Protein AF-D3BAS7-F1 (afdb_monomer_lite)

Organism: Heterostelium pallidum (strain ATCC 26659 / Pp 5 / PN500) (NCBI:txid670386)

Radius of gyration: 35.33 Å; chains: 1; bounding box: 85×78×98 Å

Structure (mmCIF, N/CA/C/O backbone):
data_AF-D3BAS7-F1
#
_entry.id   AF-D3BAS7-F1
#
loop_
_atom_site.group_PDB
_atom_site.id
_atom_site.type_symbol
_atom_site.label_atom_id
_atom_site.label_alt_id
_atom_site.label_comp_id
_atom_site.label_asym_id
_atom_site.label_entity_id
_atom_site.label_seq_id
_atom_site.pdbx_PDB_ins_code
_atom_site.Cartn_x
_atom_site.Cartn_y
_atom_site.Cartn_z
_atom_site.occupancy
_atom_site.B_iso_or_equiv
_atom_site.auth_seq_id
_atom_site.auth_comp_id
_atom_site.auth_asym_id
_atom_site.auth_atom_id
_atom_site.pdbx_PDB_model_num
ATOM 1 N N . MET A 1 1 ? -33.762 13.510 -22.898 1.00 38.00 1 MET A N 1
ATOM 2 C CA . MET A 1 1 ? -32.540 14.344 -22.938 1.00 38.00 1 MET A CA 1
ATOM 3 C C . MET A 1 1 ? -31.720 14.095 -24.199 1.00 38.00 1 MET A C 1
ATOM 5 O O . MET A 1 1 ? -31.190 15.064 -24.722 1.00 38.00 1 MET A O 1
ATOM 9 N N . ASP A 1 2 ? -31.687 12.874 -24.743 1.00 40.72 2 ASP A N 1
ATOM 10 C CA . ASP A 1 2 ? -30.892 12.540 -25.941 1.00 40.72 2 ASP A CA 1
ATOM 11 C C . ASP A 1 2 ? -31.243 13.316 -27.212 1.00 40.72 2 ASP A C 1
ATOM 13 O O . ASP A 1 2 ? -30.345 13.630 -27.993 1.00 40.72 2 ASP A O 1
ATOM 17 N N . SER A 1 3 ? -32.513 13.697 -27.410 1.00 49.91 3 SER A N 1
ATOM 18 C CA . SER A 1 3 ? -32.896 14.549 -28.546 1.00 49.91 3 SER A CA 1
ATOM 19 C C . SER A 1 3 ? -32.362 15.974 -28.398 1.00 49.91 3 SER A C 1
ATOM 21 O O . SER A 1 3 ? -31.915 16.563 -29.376 1.00 49.91 3 SER A O 1
ATOM 23 N N . LEU A 1 4 ? -32.327 16.501 -27.169 1.00 52.38 4 LEU A N 1
ATOM 24 C CA . LEU A 1 4 ? -31.785 17.824 -26.877 1.00 52.38 4 LEU A CA 1
ATOM 25 C C . LEU A 1 4 ? -30.256 17.806 -27.000 1.00 52.38 4 LEU A C 1
ATOM 27 O O . LEU A 1 4 ? -29.697 18.628 -27.714 1.00 52.38 4 LEU A O 1
ATOM 31 N N . PHE A 1 5 ? -29.585 16.819 -26.401 1.00 56.97 5 PHE A N 1
ATOM 32 C CA . PHE A 1 5 ? -28.130 16.663 -26.481 1.00 56.97 5 PHE A CA 1
ATOM 33 C C . PHE A 1 5 ? -27.656 16.461 -27.927 1.00 56.97 5 PHE A C 1
ATOM 35 O O . PHE A 1 5 ? -26.742 17.149 -28.378 1.00 56.97 5 PHE A O 1
ATOM 42 N N . SER A 1 6 ? -28.329 15.598 -28.693 1.00 57.97 6 SER A N 1
ATOM 43 C CA . SER A 1 6 ? -28.013 15.389 -30.112 1.00 57.97 6 SER A CA 1
ATOM 44 C C . SER A 1 6 ? -28.333 16.617 -30.965 1.00 57.97 6 SER A C 1
ATOM 46 O O . SER A 1 6 ? -27.580 16.922 -31.882 1.00 57.97 6 SER A O 1
ATOM 48 N N . SER A 1 7 ? -29.394 17.373 -30.651 1.00 61.53 7 SER A N 1
ATOM 49 C CA . SER A 1 7 ? -29.701 18.629 -31.353 1.00 61.53 7 SER A CA 1
ATOM 50 C C . SER A 1 7 ? -28.692 19.744 -31.061 1.00 61.53 7 SER A C 1
ATOM 52 O O . SER A 1 7 ? -28.368 20.522 -31.953 1.00 61.53 7 SER A O 1
ATOM 54 N N . VAL A 1 8 ? -28.154 19.799 -29.838 1.00 65.31 8 VAL A N 1
ATOM 55 C CA . VAL A 1 8 ? -27.215 20.839 -29.399 1.00 65.31 8 VAL A CA 1
ATOM 56 C C . VAL A 1 8 ? -25.798 20.537 -29.883 1.00 65.31 8 VAL A C 1
ATOM 58 O O . VAL A 1 8 ? -25.152 21.420 -30.437 1.00 65.31 8 VAL A O 1
ATOM 61 N N . PHE A 1 9 ? -25.322 19.296 -29.747 1.00 60.72 9 PHE A N 1
ATOM 62 C CA . PHE A 1 9 ? -23.970 18.907 -30.174 1.00 60.72 9 PHE A CA 1
ATOM 63 C C . PHE A 1 9 ? -23.886 18.455 -31.640 1.00 60.72 9 PHE A C 1
ATOM 65 O O . PHE A 1 9 ? -22.803 18.470 -32.225 1.00 60.72 9 PHE A O 1
ATOM 72 N N . GLY A 1 10 ? -25.013 18.092 -32.257 1.00 59.00 10 GLY A N 1
ATOM 73 C CA . GLY A 1 10 ? -25.121 17.889 -33.704 1.00 59.00 10 GLY A CA 1
ATOM 74 C C . GLY A 1 10 ? -25.213 19.202 -34.487 1.00 59.00 10 GLY A C 1
ATOM 75 O O . GLY A 1 10 ? -24.883 19.239 -35.670 1.00 59.00 10 GLY A O 1
ATOM 76 N N . ASN A 1 11 ? -25.607 20.299 -33.833 1.00 82.50 11 ASN A N 1
ATOM 77 C CA . ASN A 1 11 ? -25.538 21.634 -34.411 1.00 82.50 11 ASN A CA 1
ATOM 78 C C . ASN A 1 11 ? -24.087 22.136 -34.368 1.00 82.50 11 ASN A C 1
ATOM 80 O O . ASN A 1 11 ? -23.548 22.412 -33.297 1.00 82.50 11 ASN A O 1
ATOM 84 N N . GLN A 1 12 ? -23.459 22.261 -35.540 1.00 70.69 12 GLN A N 1
ATOM 85 C CA . GLN A 1 12 ? -22.045 22.634 -35.656 1.00 70.69 12 GLN A CA 1
ATOM 86 C C . GLN A 1 12 ? -21.712 23.962 -34.969 1.00 70.69 12 GLN A C 1
ATOM 88 O O . GLN A 1 12 ? -20.659 24.057 -34.349 1.00 70.69 12 GLN A O 1
ATOM 93 N N . ILE A 1 13 ? -22.612 24.948 -35.026 1.00 75.19 13 ILE A N 1
ATOM 94 C CA . ILE A 1 13 ? -22.387 26.288 -34.469 1.00 75.19 13 ILE A CA 1
ATOM 95 C C . ILE A 1 13 ? -22.430 26.243 -32.940 1.00 75.19 13 ILE A C 1
ATOM 97 O O . ILE A 1 13 ? -21.512 26.722 -32.280 1.00 75.19 13 ILE A O 1
ATOM 101 N N . LEU A 1 14 ? -23.467 25.628 -32.364 1.00 67.31 14 LEU A N 1
ATOM 102 C CA . LEU A 1 14 ? -23.581 25.489 -30.908 1.00 67.31 14 LEU A CA 1
ATOM 103 C C . LEU A 1 14 ? -22.448 24.638 -30.336 1.00 67.31 14 LEU A C 1
ATOM 105 O O . LEU A 1 14 ? -21.882 24.990 -29.306 1.00 67.31 14 LEU A O 1
ATOM 109 N N . ASN A 1 15 ? -22.077 23.562 -31.028 1.00 71.50 15 ASN A N 1
ATOM 110 C CA . ASN A 1 15 ? -20.946 22.724 -30.659 1.00 71.50 15 ASN A CA 1
ATOM 111 C C . ASN A 1 15 ? -19.638 23.541 -30.631 1.00 71.50 15 ASN A C 1
ATOM 113 O O . ASN A 1 15 ? -18.931 23.534 -29.625 1.00 71.50 15 ASN A O 1
ATOM 117 N N . GLN A 1 16 ? -19.360 24.333 -31.672 1.00 71.69 16 GLN A N 1
ATOM 118 C CA . GLN A 1 16 ? -18.189 25.215 -31.708 1.00 71.69 16 GLN A CA 1
ATOM 119 C C . GLN A 1 16 ? -18.189 26.226 -30.558 1.00 71.69 16 GLN A C 1
ATOM 121 O O . GLN A 1 16 ? -17.203 26.311 -29.832 1.00 71.69 16 GLN A O 1
ATOM 126 N N . ILE A 1 17 ? -19.308 26.918 -30.330 1.00 74.25 17 ILE A N 1
ATOM 127 C CA . ILE A 1 17 ? -19.433 27.931 -29.272 1.00 74.25 17 ILE A CA 1
ATOM 128 C C . ILE A 1 17 ? -19.234 27.303 -27.884 1.00 74.25 17 ILE A C 1
ATOM 130 O O . ILE A 1 17 ? -18.515 27.848 -27.045 1.00 74.25 17 ILE A O 1
ATOM 134 N N . ILE A 1 18 ? -19.824 26.131 -27.628 1.00 74.88 18 ILE A N 1
ATOM 135 C CA . ILE A 1 18 ? -19.658 25.418 -26.354 1.00 74.88 18 ILE A CA 1
ATOM 136 C C . ILE A 1 18 ? -18.181 25.069 -26.137 1.00 74.88 18 ILE A C 1
ATOM 138 O O . ILE A 1 18 ? -17.631 25.379 -25.077 1.00 74.88 18 ILE A O 1
ATOM 142 N N . PHE A 1 19 ? -17.510 24.481 -27.132 1.00 70.56 19 PHE A N 1
ATOM 143 C CA . PHE A 1 19 ? -16.104 24.085 -27.003 1.00 70.56 19 PHE A CA 1
ATOM 144 C C . PHE A 1 19 ? -15.109 25.251 -27.082 1.00 70.56 19 PHE A C 1
ATOM 146 O O . PHE A 1 19 ? -14.005 25.108 -26.564 1.00 70.56 19 PHE A O 1
ATOM 153 N N . GLU A 1 20 ? -15.480 26.413 -27.619 1.00 73.62 20 GLU A N 1
ATOM 154 C CA . GLU A 1 20 ? -14.706 27.658 -27.499 1.00 73.62 20 GLU A CA 1
ATOM 155 C C . GLU A 1 20 ? -14.719 28.203 -26.064 1.00 73.62 20 GLU A C 1
ATOM 157 O O . GLU A 1 20 ? -13.716 28.735 -25.577 1.00 73.62 20 GLU A O 1
ATOM 162 N N . HIS A 1 21 ? -15.825 28.013 -25.341 1.00 65.06 21 HIS A N 1
ATOM 163 C CA . HIS A 1 21 ? -15.940 28.420 -23.943 1.00 65.06 21 HIS A CA 1
ATOM 164 C C . HIS A 1 21 ? -15.339 27.413 -22.952 1.00 65.06 21 HIS A C 1
ATOM 166 O O . HIS A 1 21 ? -14.948 27.820 -21.856 1.00 65.06 21 HIS A O 1
ATOM 172 N N . VAL A 1 22 ? -15.173 26.136 -23.313 1.00 66.81 22 VAL A N 1
ATOM 173 C CA . VAL A 1 22 ? -14.540 25.111 -22.453 1.00 66.81 22 VAL A CA 1
ATOM 174 C C . VAL A 1 22 ? -13.114 25.497 -22.010 1.00 66.81 22 VAL A C 1
ATOM 176 O O . VAL A 1 22 ? -12.834 25.406 -20.815 1.00 66.81 22 VAL A O 1
ATOM 179 N N . PRO A 1 23 ? -12.207 25.988 -22.879 1.00 52.78 23 PRO A N 1
ATOM 180 C CA . PRO A 1 23 ? -10.905 26.522 -22.476 1.00 52.78 23 PRO A CA 1
ATOM 181 C C . PRO A 1 23 ? -10.997 27.714 -21.520 1.00 52.78 23 PRO A C 1
ATOM 183 O O . PRO A 1 23 ? -10.164 27.845 -20.626 1.00 52.78 23 PRO A O 1
ATOM 186 N N . ILE A 1 24 ? -12.003 28.578 -21.688 1.00 60.88 24 ILE A N 1
ATOM 187 C CA . ILE A 1 24 ? -12.221 29.768 -20.853 1.00 60.88 24 ILE A CA 1
ATOM 188 C C . ILE A 1 24 ? -12.733 29.357 -19.470 1.00 60.88 24 ILE A C 1
ATOM 190 O O . ILE A 1 24 ? -12.256 29.880 -18.465 1.00 60.88 24 ILE A O 1
ATOM 194 N N . ILE A 1 25 ? -13.642 28.383 -19.404 1.00 58.91 25 ILE A N 1
ATOM 195 C CA . ILE A 1 25 ? -14.104 27.765 -18.156 1.00 58.91 25 ILE A CA 1
ATOM 196 C C . ILE A 1 25 ? -12.934 27.042 -17.482 1.00 58.91 25 ILE A C 1
ATOM 198 O O . ILE A 1 25 ? -12.653 27.312 -16.321 1.00 58.91 25 ILE A O 1
ATOM 202 N N . ASN A 1 26 ? -12.161 26.235 -18.214 1.00 53.09 26 ASN A N 1
ATOM 203 C CA . ASN A 1 26 ? -10.959 25.576 -17.691 1.00 53.09 26 ASN A CA 1
ATOM 204 C C . ASN A 1 26 ? -9.895 26.570 -17.198 1.00 53.09 26 ASN A C 1
ATOM 206 O O . ASN A 1 26 ? -9.187 26.265 -16.242 1.00 53.09 26 ASN A O 1
ATOM 210 N N . LYS A 1 27 ? -9.779 27.758 -17.805 1.00 53.12 27 LYS A N 1
ATOM 211 C CA . LYS A 1 27 ? -8.922 28.852 -17.314 1.00 53.12 27 LYS A CA 1
ATOM 212 C C . LYS A 1 27 ? -9.493 29.538 -16.073 1.00 53.12 27 LYS A C 1
ATOM 214 O O . LYS A 1 27 ? -8.730 29.853 -15.173 1.00 53.12 27 LYS A O 1
ATOM 219 N N . LYS A 1 28 ? -10.809 29.768 -16.013 1.00 50.66 28 LYS A N 1
ATOM 220 C CA . LYS A 1 28 ? -11.486 30.367 -14.848 1.00 50.66 28 LYS A CA 1
ATOM 221 C C . LYS A 1 28 ? -11.530 29.429 -13.641 1.00 50.66 28 LYS A C 1
ATOM 223 O O . LYS A 1 28 ? -11.564 29.911 -12.519 1.00 50.66 28 LYS A O 1
ATOM 228 N N . VAL A 1 29 ? -11.522 28.118 -13.871 1.00 47.19 29 VAL A N 1
ATOM 229 C CA . VAL A 1 29 ? -11.451 27.082 -12.832 1.00 47.19 29 VAL A CA 1
ATOM 230 C C . VAL A 1 29 ? -9.996 26.836 -12.393 1.00 47.19 29 VAL A C 1
ATOM 232 O O . VAL A 1 29 ? -9.750 26.595 -11.216 1.00 47.19 29 VAL A O 1
ATOM 235 N N . ASN A 1 30 ? -9.013 26.995 -13.292 1.00 40.41 30 ASN A N 1
ATOM 236 C CA . ASN A 1 30 ? -7.580 27.039 -12.959 1.00 40.41 30 ASN A CA 1
ATOM 237 C C . ASN A 1 30 ? -7.124 28.457 -12.567 1.00 40.41 30 ASN A C 1
ATOM 239 O O . ASN A 1 30 ? -6.256 29.051 -13.213 1.00 40.41 30 ASN A O 1
ATOM 243 N N . ILE A 1 31 ? -7.696 29.008 -11.496 1.00 41.34 31 ILE A N 1
ATOM 244 C CA . ILE A 1 31 ? -7.141 30.208 -10.856 1.00 41.34 31 ILE A CA 1
ATOM 245 C C . ILE A 1 31 ? -5.769 29.831 -10.266 1.00 41.34 31 ILE A C 1
ATOM 247 O O . ILE A 1 31 ? -5.669 28.785 -9.616 1.00 41.34 31 ILE A O 1
ATOM 251 N N . PRO A 1 32 ? -4.706 30.640 -10.443 1.00 36.78 32 PRO A N 1
ATOM 252 C CA . PRO A 1 32 ? -3.452 30.438 -9.724 1.00 36.78 32 PRO A CA 1
ATOM 253 C C . PRO A 1 32 ? -3.731 30.481 -8.213 1.00 36.78 32 PRO A C 1
ATOM 255 O O . PRO A 1 32 ? -4.030 31.542 -7.675 1.00 36.78 32 PRO A O 1
ATOM 258 N N . GLY A 1 33 ? -3.698 29.321 -7.550 1.00 44.47 33 GLY A N 1
ATOM 259 C CA . GLY A 1 33 ? -4.016 29.176 -6.122 1.00 44.47 33 GLY A CA 1
ATOM 260 C C . GLY A 1 33 ? -5.249 28.326 -5.783 1.00 44.47 33 GLY A C 1
ATOM 261 O O . GLY A 1 33 ? -5.472 28.064 -4.609 1.00 44.47 33 GLY A O 1
ATOM 262 N N . ALA A 1 34 ? -6.029 27.842 -6.759 1.00 35.62 34 ALA A N 1
ATOM 263 C CA . ALA A 1 34 ? -7.095 26.865 -6.503 1.00 35.62 34 ALA A CA 1
ATOM 264 C C . ALA A 1 34 ? -6.544 25.427 -6.607 1.00 35.62 34 ALA A C 1
ATOM 266 O O . ALA A 1 34 ? -6.329 24.889 -7.691 1.00 35.62 34 ALA A O 1
ATOM 267 N N . GLU A 1 35 ? -6.286 24.812 -5.454 1.00 45.91 35 GLU A N 1
ATOM 268 C CA . GLU A 1 35 ? -5.550 23.553 -5.244 1.00 45.91 35 GLU A CA 1
ATOM 269 C C . GLU A 1 35 ? -6.283 22.247 -5.629 1.00 45.91 35 GLU A C 1
ATOM 271 O O . GLU A 1 35 ? -5.928 21.172 -5.150 1.00 45.91 35 GLU A O 1
ATOM 276 N N . GLN A 1 36 ? -7.273 22.259 -6.524 1.00 39.16 36 GLN A N 1
ATOM 277 C CA . GLN A 1 36 ? -7.881 21.011 -7.006 1.00 39.16 36 GLN A CA 1
ATOM 278 C C . GLN A 1 36 ? -7.365 20.671 -8.403 1.00 39.16 36 GLN A C 1
ATOM 280 O O . GLN A 1 36 ? -7.655 21.350 -9.383 1.00 39.16 36 GLN A O 1
ATOM 285 N N . ARG A 1 37 ? -6.589 19.584 -8.510 1.00 41.81 37 ARG A N 1
ATOM 286 C CA . ARG A 1 37 ? -6.247 18.958 -9.796 1.00 41.81 37 ARG A CA 1
ATOM 287 C C . ARG A 1 37 ? -7.535 18.491 -10.481 1.00 41.81 37 ARG A C 1
ATOM 289 O O . ARG A 1 37 ? -7.959 17.351 -10.305 1.00 41.81 37 ARG A O 1
ATOM 296 N N . TYR A 1 38 ? -8.136 19.342 -11.302 1.00 42.28 38 TYR A N 1
ATOM 297 C CA . TYR A 1 38 ? -9.110 18.893 -12.285 1.00 42.28 38 TYR A CA 1
ATOM 298 C C . TYR A 1 38 ? -8.347 18.094 -13.342 1.00 42.28 38 TYR A C 1
ATOM 300 O O . TYR A 1 38 ? -7.630 18.649 -14.174 1.00 42.28 38 TYR A O 1
ATOM 308 N N . HIS A 1 39 ? -8.436 16.768 -13.272 1.00 49.28 39 HIS A N 1
ATOM 309 C CA . HIS A 1 39 ? -7.982 15.918 -14.364 1.00 49.28 39 HIS A CA 1
ATOM 310 C C . HIS A 1 39 ? -8.861 16.217 -15.583 1.00 49.28 39 HIS A C 1
ATOM 312 O O . HIS A 1 39 ? -10.049 15.901 -15.585 1.00 49.28 39 HIS A O 1
ATOM 318 N N . SER A 1 40 ? -8.297 16.866 -16.602 1.00 52.41 40 SER A N 1
ATOM 319 C CA . SER A 1 40 ? -8.963 17.031 -17.887 1.00 52.41 40 SER A CA 1
ATOM 320 C C . SER A 1 40 ? -8.843 15.725 -18.670 1.00 52.41 40 SER A C 1
ATOM 322 O O . SER A 1 40 ? -7.746 15.255 -18.968 1.00 52.41 40 SER A O 1
ATOM 324 N N . TYR A 1 41 ? -9.984 15.121 -18.985 1.00 59.28 41 TYR A N 1
ATOM 325 C CA . TYR A 1 41 ? -10.058 13.941 -19.838 1.00 59.28 41 TYR A CA 1
ATOM 326 C C . TYR A 1 41 ? -10.585 14.365 -21.201 1.00 59.28 41 TYR A C 1
ATOM 328 O O . TYR A 1 41 ? -11.578 15.089 -21.291 1.00 59.28 41 TYR A O 1
ATOM 336 N N . SER A 1 42 ? -9.939 13.911 -22.274 1.00 69.19 42 SER A N 1
ATOM 337 C CA . SER A 1 42 ? -10.569 13.992 -23.593 1.00 69.19 42 SER A CA 1
ATOM 338 C C . SER A 1 42 ? -11.831 13.127 -23.611 1.00 69.19 42 SER A C 1
ATOM 340 O O . SER A 1 42 ? -11.909 12.114 -22.913 1.00 69.19 42 SER A O 1
ATOM 342 N N . TRP A 1 43 ? -12.808 13.481 -24.449 1.00 67.88 43 TRP A N 1
ATOM 343 C CA . TRP A 1 43 ? -14.035 12.688 -24.581 1.00 67.88 43 TRP A CA 1
ATOM 344 C C . TRP A 1 43 ? -13.747 11.234 -24.990 1.00 67.88 43 TRP A C 1
ATOM 346 O O . TRP A 1 43 ? -14.426 10.312 -24.549 1.00 67.88 43 TRP A O 1
ATOM 356 N N . LYS A 1 44 ? -12.676 11.015 -25.766 1.00 70.75 44 LYS A N 1
ATOM 357 C CA . LYS A 1 44 ? -12.188 9.678 -26.122 1.00 70.75 44 LYS A CA 1
ATOM 358 C C . LYS A 1 44 ? -11.713 8.892 -24.893 1.00 70.75 44 LYS A C 1
ATOM 360 O O . LYS A 1 44 ? -12.148 7.767 -24.704 1.00 70.75 44 LYS A O 1
ATOM 365 N N . GLN A 1 45 ? -10.887 9.499 -24.038 1.00 70.81 45 GLN A N 1
ATOM 366 C CA . GLN A 1 45 ? -10.407 8.863 -22.802 1.00 70.81 45 GLN A CA 1
ATOM 367 C C . GLN A 1 45 ? -11.543 8.598 -21.813 1.00 70.81 45 GLN A C 1
ATOM 369 O O . GLN A 1 45 ? -11.582 7.544 -21.190 1.00 70.81 45 GLN A O 1
ATOM 374 N N . LEU A 1 46 ? -12.481 9.536 -21.676 1.00 75.25 46 LEU A N 1
ATOM 375 C CA . LEU A 1 46 ? -13.623 9.373 -20.782 1.00 75.25 46 LEU A CA 1
ATOM 376 C C . LEU A 1 46 ? -14.524 8.206 -21.218 1.00 75.25 46 LEU A C 1
ATOM 378 O O . LEU A 1 46 ? -14.915 7.399 -20.381 1.00 75.25 46 LEU A O 1
ATOM 382 N N . ASN A 1 47 ? -14.779 8.064 -22.522 1.00 79.31 47 ASN A N 1
ATOM 383 C CA . ASN A 1 47 ? -15.588 6.971 -23.074 1.00 79.31 47 ASN A CA 1
ATOM 384 C C . ASN A 1 47 ? -14.928 5.582 -22.982 1.00 79.31 47 ASN A C 1
ATOM 386 O O . ASN A 1 47 ? -15.570 4.588 -23.311 1.00 79.31 47 ASN A O 1
ATOM 390 N N . GLU A 1 48 ? -13.672 5.491 -22.541 1.00 82.81 48 GLU A N 1
ATOM 391 C CA . GLU A 1 48 ? -12.944 4.227 -22.381 1.00 82.81 48 GLU A CA 1
ATOM 392 C C . GLU A 1 48 ? -12.803 3.790 -20.913 1.00 82.81 48 GLU A C 1
ATOM 394 O O . GLU A 1 48 ? -12.348 2.673 -20.662 1.00 82.81 48 GLU A O 1
ATOM 399 N N . VAL A 1 49 ? -13.204 4.624 -19.940 1.00 87.38 49 VAL A N 1
ATOM 400 C CA . VAL A 1 49 ? -12.985 4.380 -18.503 1.00 87.38 49 VAL A CA 1
ATOM 401 C C . VAL A 1 49 ? -14.323 4.208 -17.759 1.00 87.38 49 VAL A C 1
ATOM 403 O O . VAL A 1 49 ? -14.933 5.202 -17.352 1.00 87.38 49 VAL A O 1
ATOM 406 N N . PRO A 1 50 ? -14.765 2.957 -17.501 1.00 88.19 50 PRO A N 1
ATOM 407 C CA . PRO A 1 50 ? -16.024 2.647 -16.814 1.00 88.19 50 PRO A CA 1
ATOM 408 C C . PRO A 1 50 ? -16.234 3.378 -15.488 1.00 88.19 50 PRO A C 1
ATOM 410 O O . PRO A 1 50 ? -17.290 3.953 -15.235 1.00 88.19 50 PRO A O 1
ATOM 413 N N . THR A 1 51 ? -15.207 3.387 -14.638 1.00 89.06 51 THR A N 1
ATOM 414 C CA . THR A 1 51 ? -15.274 3.958 -13.288 1.00 89.06 51 THR A CA 1
ATOM 415 C C . THR A 1 51 ? -15.506 5.463 -13.322 1.00 89.06 51 THR A C 1
ATOM 417 O O . THR A 1 51 ? -16.222 5.997 -12.478 1.00 89.06 51 THR A O 1
ATOM 420 N N . LEU A 1 52 ? -14.958 6.150 -14.325 1.00 86.19 52 LEU A N 1
ATOM 421 C CA . LEU A 1 52 ? -15.124 7.586 -14.497 1.00 86.19 52 LEU A CA 1
ATOM 422 C C . LEU A 1 52 ? -16.504 7.932 -15.065 1.00 86.19 52 LEU A C 1
ATOM 424 O O . LEU A 1 52 ? -17.142 8.851 -14.558 1.00 86.19 52 LEU A O 1
ATOM 428 N N . LEU A 1 53 ? -16.994 7.168 -16.047 1.00 88.25 53 LEU A N 1
ATOM 429 C CA . LEU A 1 53 ? -18.370 7.294 -16.542 1.00 88.25 53 LEU A CA 1
ATOM 430 C C . LEU A 1 53 ? -19.381 7.074 -15.414 1.00 88.25 53 LEU A C 1
ATOM 432 O O . LEU A 1 53 ? -20.313 7.860 -15.262 1.00 88.25 53 LEU A O 1
ATOM 436 N N . SER A 1 54 ? -19.145 6.060 -14.576 1.00 89.31 54 SER A N 1
ATOM 437 C CA . SER A 1 54 ? -19.995 5.771 -13.423 1.00 89.31 54 SER A CA 1
ATOM 438 C C . SER A 1 54 ? -19.979 6.904 -12.396 1.00 89.31 54 SER A C 1
ATOM 440 O O . SER A 1 54 ? -21.034 7.380 -11.985 1.00 89.31 54 SER A O 1
ATOM 442 N N . LYS A 1 55 ? -18.783 7.401 -12.045 1.00 86.19 55 LYS A N 1
ATOM 443 C CA . LYS A 1 55 ? -18.583 8.535 -11.127 1.00 86.19 55 LYS A CA 1
ATOM 444 C C . LYS A 1 55 ? -19.227 9.837 -11.617 1.00 86.19 55 LYS A C 1
ATOM 446 O O . LYS A 1 55 ? -19.510 10.698 -10.795 1.00 86.19 55 LYS A O 1
ATOM 451 N N . LEU A 1 56 ? -19.389 10.015 -12.927 1.00 85.25 56 LEU A N 1
ATOM 452 C CA . LEU A 1 56 ? -19.985 11.213 -13.529 1.00 85.25 56 LEU A CA 1
ATOM 453 C C . LEU A 1 56 ? -21.464 11.034 -13.907 1.00 85.25 56 LEU A C 1
ATOM 455 O O . LEU A 1 56 ? -22.082 11.985 -14.377 1.00 85.25 56 LEU A O 1
ATOM 459 N N . GLY A 1 57 ? -22.032 9.839 -13.724 1.00 85.88 57 GLY A N 1
ATOM 460 C CA . GLY A 1 57 ? -23.445 9.575 -14.004 1.00 85.88 57 GLY A CA 1
ATOM 461 C C . GLY A 1 57 ? -23.785 9.366 -15.485 1.00 85.88 57 GLY A C 1
ATOM 462 O O . GLY A 1 57 ? -24.950 9.469 -15.861 1.00 85.88 57 GLY A O 1
ATOM 463 N N . TYR A 1 58 ? -22.802 9.065 -16.337 1.00 88.94 58 TYR A N 1
ATOM 464 C CA . TYR A 1 58 ? -22.987 8.853 -17.779 1.00 88.94 58 TYR A CA 1
ATOM 465 C C . TYR A 1 58 ? -23.471 7.428 -18.096 1.00 88.94 58 TYR A C 1
ATOM 467 O O . TYR A 1 58 ? -22.722 6.596 -18.614 1.00 88.94 58 TYR A O 1
ATOM 475 N N . VAL A 1 59 ? -24.729 7.137 -17.746 1.00 89.44 59 VAL A N 1
ATOM 476 C CA . VAL A 1 59 ? -25.337 5.793 -17.838 1.00 89.44 59 VAL A CA 1
ATOM 477 C C . VAL A 1 59 ? -25.344 5.248 -19.263 1.00 89.44 59 VAL A C 1
ATOM 479 O O . VAL A 1 59 ? -24.984 4.093 -19.470 1.00 89.44 59 VAL A O 1
ATOM 482 N N . ASP A 1 60 ? -25.706 6.061 -20.255 1.00 88.38 60 ASP A N 1
ATOM 483 C CA . ASP A 1 60 ? -25.849 5.594 -21.640 1.00 88.38 60 ASP A CA 1
ATOM 484 C C . ASP A 1 60 ? -24.496 5.274 -22.283 1.00 88.38 60 ASP A C 1
ATOM 486 O O . ASP A 1 60 ? -24.346 4.294 -23.017 1.00 88.38 60 ASP A O 1
ATOM 490 N N . GLN A 1 61 ? -23.468 6.056 -21.955 1.00 86.44 61 GLN A N 1
ATOM 491 C CA . GLN A 1 61 ? -22.093 5.799 -22.370 1.00 86.44 61 GLN A CA 1
ATOM 492 C C . GLN A 1 61 ? -21.548 4.547 -21.680 1.00 86.44 61 GLN A C 1
ATOM 494 O O . GLN A 1 61 ? -20.901 3.728 -22.331 1.00 86.44 61 GLN A O 1
ATOM 499 N N . LEU A 1 62 ? -21.851 4.361 -20.392 1.00 88.25 62 LEU A N 1
ATOM 500 C CA . LEU A 1 62 ? -21.482 3.160 -19.643 1.00 88.25 62 LEU A CA 1
ATOM 501 C C . LEU A 1 62 ? -22.159 1.907 -20.225 1.00 88.25 62 LEU A C 1
ATOM 503 O O . LEU A 1 62 ? -21.504 0.883 -20.412 1.00 88.25 62 LEU A O 1
ATOM 507 N N . ARG A 1 63 ? -23.436 2.020 -20.602 1.00 89.06 63 ARG A N 1
ATOM 508 C CA . ARG A 1 63 ? -24.217 0.988 -21.297 1.00 89.06 63 ARG A CA 1
ATOM 509 C C . ARG A 1 63 ? -23.613 0.619 -22.646 1.00 89.06 63 ARG A C 1
ATOM 511 O O . ARG A 1 63 ? -23.370 -0.552 -22.924 1.00 89.06 63 ARG A O 1
ATOM 518 N N . SER A 1 64 ? -23.303 1.622 -23.461 1.00 86.75 64 SER A N 1
ATOM 519 C CA . SER A 1 64 ? -22.642 1.441 -24.757 1.00 86.75 64 SER A CA 1
ATOM 520 C C . SER A 1 64 ? -21.259 0.795 -24.621 1.00 86.75 64 SER A C 1
ATOM 522 O O . SER A 1 64 ? -20.877 -0.034 -25.446 1.00 86.75 64 SER A O 1
ATOM 524 N N . LEU A 1 65 ? -20.512 1.135 -23.567 1.00 86.31 65 LEU A N 1
ATOM 525 C CA . LEU A 1 65 ? -19.192 0.571 -23.298 1.00 86.31 65 LEU A CA 1
ATOM 526 C C . LEU A 1 65 ? -19.269 -0.910 -22.902 1.00 86.31 65 LEU A C 1
ATOM 528 O O . LEU A 1 65 ? -18.511 -1.713 -23.442 1.00 86.31 65 LEU A O 1
ATOM 532 N N . PHE A 1 66 ? -20.195 -1.277 -22.014 1.00 88.06 66 PHE A N 1
ATOM 533 C CA . PHE A 1 66 ? -20.366 -2.661 -21.548 1.00 88.06 66 PHE A CA 1
ATOM 534 C C . PHE A 1 66 ? -20.941 -3.561 -22.646 1.00 88.06 66 PHE A C 1
ATOM 536 O O . PHE A 1 66 ? -20.604 -4.734 -22.718 1.00 88.06 66 PHE A O 1
ATOM 543 N N . ALA A 1 67 ? -21.727 -3.008 -23.574 1.00 85.31 67 ALA A N 1
ATOM 544 C CA . ALA A 1 67 ? -22.173 -3.744 -24.755 1.00 85.31 67 ALA A CA 1
ATOM 545 C C . ALA A 1 67 ? -21.026 -4.101 -25.724 1.00 85.31 67 ALA A C 1
ATOM 547 O O . ALA A 1 67 ? -21.164 -5.013 -26.535 1.00 85.31 67 ALA A O 1
ATOM 548 N N . ARG A 1 68 ? -19.900 -3.373 -25.681 1.00 83.56 68 ARG A N 1
ATOM 549 C CA . ARG A 1 68 ? -18.762 -3.546 -26.605 1.00 83.56 68 ARG A CA 1
ATOM 550 C C . ARG A 1 68 ? -17.614 -4.366 -26.020 1.00 83.56 68 ARG A C 1
ATOM 552 O O . ARG A 1 68 ? -16.702 -4.715 -26.768 1.00 83.56 68 ARG A O 1
ATOM 559 N N . LYS A 1 69 ? -17.596 -4.601 -24.705 1.00 79.12 69 LYS A N 1
ATOM 560 C CA . LYS A 1 69 ? -16.490 -5.251 -23.992 1.00 79.12 69 LYS A CA 1
ATOM 561 C C . LYS A 1 69 ? -17.010 -6.074 -22.820 1.00 79.12 69 LYS A C 1
ATOM 563 O O . LYS A 1 69 ? -17.825 -5.583 -22.049 1.00 79.12 69 LYS A O 1
ATOM 568 N N . GLU A 1 70 ? -16.457 -7.269 -22.641 1.00 76.44 70 GLU A N 1
ATOM 569 C CA . GLU A 1 70 ? -16.581 -8.003 -21.380 1.00 76.44 70 GLU A CA 1
ATOM 570 C C . GLU A 1 70 ? -15.873 -7.227 -20.263 1.00 76.44 70 GLU A C 1
ATOM 572 O O . GLU A 1 70 ? -14.744 -6.755 -20.433 1.00 76.44 70 GLU A O 1
ATOM 577 N N . ILE A 1 71 ? -16.557 -7.049 -19.133 1.00 79.31 71 ILE A N 1
ATOM 578 C CA . ILE A 1 71 ? -16.076 -6.246 -18.008 1.00 79.31 71 ILE A CA 1
ATOM 579 C C . ILE A 1 71 ? -16.005 -7.145 -16.777 1.00 79.31 71 ILE A C 1
ATOM 581 O O . ILE A 1 71 ? -16.967 -7.818 -16.418 1.00 79.31 71 ILE A O 1
ATOM 585 N N . ASP A 1 72 ? -14.854 -7.116 -16.115 1.00 82.50 72 ASP A N 1
ATOM 586 C CA . ASP A 1 72 ? -14.601 -7.871 -14.895 1.00 82.50 72 ASP A CA 1
ATOM 587 C C . ASP A 1 72 ? -15.475 -7.401 -13.709 1.00 82.50 72 ASP A C 1
ATOM 589 O O . ASP A 1 72 ? -15.783 -6.212 -13.553 1.00 82.50 72 ASP A O 1
ATOM 593 N N . ARG A 1 73 ? -15.834 -8.340 -12.823 1.00 83.81 73 ARG A N 1
ATOM 594 C CA . ARG A 1 73 ? -16.689 -8.087 -11.650 1.00 83.81 73 ARG A CA 1
ATOM 595 C C . ARG A 1 73 ? -16.168 -6.986 -10.726 1.00 83.81 73 ARG A C 1
ATOM 597 O O . ARG A 1 73 ? -16.963 -6.215 -10.192 1.00 83.81 73 ARG A O 1
ATOM 604 N N . PHE A 1 74 ? -14.852 -6.868 -10.549 1.00 84.19 74 PHE A N 1
ATOM 605 C CA . PHE A 1 74 ? -14.243 -5.861 -9.684 1.00 84.19 74 PHE A CA 1
ATOM 606 C C . PHE A 1 74 ? -14.408 -4.459 -10.276 1.00 84.19 74 PHE A C 1
ATOM 608 O O . PHE A 1 74 ? -14.600 -3.493 -9.536 1.00 84.19 74 PHE A O 1
ATOM 615 N N . VAL A 1 75 ? -14.403 -4.337 -11.608 1.00 87.19 75 VAL A N 1
ATOM 616 C CA . VAL A 1 75 ? -14.670 -3.068 -12.299 1.00 87.19 75 VAL A CA 1
ATOM 617 C C . VAL A 1 75 ? -16.128 -2.660 -12.114 1.00 87.19 75 VAL A C 1
ATOM 619 O O . VAL A 1 75 ? -16.395 -1.500 -11.798 1.00 87.19 75 VAL A O 1
ATOM 622 N N . VAL A 1 76 ? -17.065 -3.601 -12.247 1.00 87.62 76 VAL A N 1
ATOM 623 C CA . VAL A 1 76 ? -18.495 -3.361 -11.998 1.00 87.62 76 VAL A CA 1
ATOM 624 C C . VAL A 1 76 ? -18.727 -2.928 -10.545 1.00 87.62 76 VAL A C 1
ATOM 626 O O . VAL A 1 76 ? -19.344 -1.888 -10.309 1.00 87.62 76 VAL A O 1
ATOM 629 N N . GLN A 1 77 ? -18.147 -3.636 -9.571 1.00 87.75 77 GLN A N 1
ATOM 630 C CA . GLN A 1 77 ? -18.246 -3.294 -8.148 1.00 87.75 77 GLN A CA 1
ATOM 631 C C . GLN A 1 77 ? -17.645 -1.909 -7.841 1.00 87.75 77 GLN A C 1
ATOM 633 O O . GLN A 1 77 ? -18.223 -1.128 -7.081 1.00 87.75 77 GLN A O 1
ATOM 638 N N . ALA A 1 78 ? -16.509 -1.559 -8.455 1.00 88.75 78 ALA A N 1
ATOM 639 C CA . ALA A 1 78 ? -15.912 -0.230 -8.334 1.00 88.75 78 ALA A CA 1
ATOM 640 C C . ALA A 1 78 ? -16.808 0.861 -8.942 1.00 88.75 78 ALA A C 1
ATOM 642 O O . ALA A 1 78 ? -16.978 1.924 -8.343 1.00 88.75 78 ALA A O 1
ATOM 643 N N . CYS A 1 79 ? -17.427 0.597 -10.097 1.00 90.44 79 CYS A N 1
ATOM 644 C CA . CYS A 1 79 ? -18.397 1.505 -10.705 1.00 90.44 79 CYS A CA 1
ATOM 645 C C . CYS A 1 79 ? -19.601 1.730 -9.782 1.00 90.44 79 CYS A C 1
ATOM 647 O O . CYS A 1 79 ? -20.010 2.877 -9.615 1.00 90.44 79 CYS A O 1
ATOM 649 N N . MET A 1 80 ? -20.125 0.682 -9.141 1.00 89.06 80 MET A N 1
ATOM 650 C CA . MET A 1 80 ? -21.238 0.794 -8.191 1.00 89.06 80 MET A CA 1
ATOM 651 C C . MET A 1 80 ? -20.872 1.640 -6.977 1.00 89.06 80 MET A C 1
ATOM 653 O O . MET A 1 80 ? -21.607 2.565 -6.646 1.00 89.06 80 MET A O 1
ATOM 657 N N . LYS A 1 81 ? -19.719 1.379 -6.346 1.00 89.81 81 LYS A N 1
ATOM 658 C CA . LYS A 1 81 ? -19.239 2.173 -5.202 1.00 89.81 81 LYS A CA 1
ATOM 659 C C . LYS A 1 81 ? -19.121 3.656 -5.559 1.00 89.81 81 LYS A C 1
ATOM 661 O O . LYS A 1 81 ? -19.591 4.499 -4.804 1.00 89.81 81 LYS A O 1
ATOM 666 N N . LEU A 1 82 ? -18.595 3.975 -6.742 1.00 91.31 82 LEU A N 1
ATOM 667 C CA . LEU A 1 82 ? -18.493 5.355 -7.228 1.00 91.31 82 LEU A CA 1
ATOM 668 C C . LEU A 1 82 ? -19.855 5.985 -7.557 1.00 91.31 82 LEU A C 1
ATOM 670 O O . LEU A 1 82 ? -20.051 7.169 -7.293 1.00 91.31 82 LEU A O 1
ATOM 674 N N . ALA A 1 83 ? -20.795 5.217 -8.114 1.00 90.19 83 ALA A N 1
ATOM 675 C CA . ALA A 1 83 ? -22.160 5.689 -8.347 1.00 90.19 83 ALA A CA 1
ATOM 676 C C . ALA A 1 83 ? -22.873 5.988 -7.021 1.00 90.19 83 ALA A C 1
ATOM 678 O O . ALA A 1 83 ? -23.534 7.015 -6.909 1.00 90.19 83 ALA A O 1
ATOM 679 N N . ILE A 1 84 ? -22.686 5.138 -6.006 1.00 90.44 84 ILE A N 1
ATOM 680 C CA . ILE A 1 84 ? -23.194 5.335 -4.643 1.00 90.44 84 ILE A CA 1
ATOM 681 C C . ILE A 1 84 ? -22.594 6.602 -4.026 1.00 90.44 84 ILE A C 1
ATOM 683 O O . ILE A 1 84 ? -23.334 7.473 -3.587 1.00 90.44 84 ILE A O 1
ATOM 687 N N . GLU A 1 85 ? -21.268 6.758 -4.053 1.00 89.31 85 GLU A N 1
ATOM 688 C CA . GLU A 1 85 ? -20.574 7.943 -3.518 1.00 89.31 85 GLU A CA 1
ATOM 689 C C . GLU A 1 85 ? -21.081 9.269 -4.096 1.00 89.31 85 GLU A C 1
ATOM 691 O O . GLU A 1 85 ? -20.956 10.317 -3.462 1.00 89.31 85 GLU A O 1
ATOM 696 N N . LYS A 1 86 ? -21.603 9.238 -5.325 1.00 88.19 86 LYS A N 1
ATOM 697 C CA . LYS A 1 86 ? -22.100 10.409 -6.055 1.00 88.19 86 LYS A CA 1
ATOM 698 C C . LYS A 1 86 ? -23.623 10.484 -6.147 1.00 88.19 86 LYS A C 1
ATOM 700 O O . LYS A 1 86 ? -24.132 11.433 -6.734 1.00 88.19 86 LYS A O 1
ATOM 705 N N . GLY A 1 87 ? -24.345 9.525 -5.565 1.00 87.38 87 GLY A N 1
ATOM 706 C CA . GLY A 1 87 ? -25.808 9.472 -5.599 1.00 87.38 87 GLY A CA 1
ATOM 707 C C . GLY A 1 87 ? -26.397 9.245 -6.996 1.00 87.38 87 GLY A C 1
ATOM 708 O O . GLY A 1 87 ? -27.512 9.667 -7.288 1.00 87.38 87 GLY A O 1
ATOM 709 N N . HIS A 1 88 ? -25.665 8.595 -7.903 1.00 92.00 88 HIS A N 1
ATOM 710 C CA . HIS A 1 88 ? -26.126 8.318 -9.264 1.00 92.00 88 HIS A CA 1
ATOM 711 C C . HIS A 1 88 ? -27.008 7.063 -9.321 1.00 92.00 88 HIS A C 1
ATOM 713 O O . HIS A 1 88 ? -26.601 6.010 -9.817 1.00 92.00 88 HIS A O 1
ATOM 719 N N . PHE A 1 89 ? -28.243 7.189 -8.830 1.00 88.81 89 PHE A N 1
ATOM 720 C CA . PHE A 1 89 ? -29.210 6.091 -8.722 1.00 88.81 89 PHE A CA 1
ATOM 721 C C . PHE A 1 89 ? -29.451 5.345 -10.045 1.00 88.81 89 PHE A C 1
ATOM 723 O O . PHE A 1 89 ? -29.419 4.118 -10.076 1.00 88.81 89 PHE A O 1
ATOM 730 N N . ASN A 1 90 ? -29.626 6.064 -11.160 1.00 88.31 90 ASN A N 1
ATOM 731 C CA . ASN A 1 90 ? -29.875 5.444 -12.470 1.00 88.31 90 ASN A CA 1
ATOM 732 C C . ASN A 1 90 ? -28.677 4.626 -12.971 1.00 88.31 90 ASN A C 1
ATOM 734 O O . ASN A 1 90 ? -28.860 3.544 -13.527 1.00 88.31 90 ASN A O 1
ATOM 738 N N . THR A 1 91 ? -27.455 5.115 -12.735 1.00 89.50 91 THR A N 1
ATOM 739 C CA . THR A 1 91 ? -26.225 4.372 -13.033 1.00 89.50 91 THR A CA 1
ATOM 740 C C . THR A 1 91 ? -26.174 3.091 -12.226 1.00 89.50 91 THR A C 1
ATOM 742 O O . THR A 1 91 ? -25.887 2.029 -12.770 1.00 89.50 91 THR A O 1
ATOM 745 N N . LEU A 1 92 ? -26.487 3.180 -10.933 1.00 88.75 92 LEU A N 1
ATOM 746 C CA . LEU A 1 92 ? -26.503 2.022 -10.057 1.00 88.75 92 LEU A CA 1
ATOM 747 C C . LEU A 1 92 ? -27.570 1.009 -10.475 1.00 88.75 92 LEU A C 1
ATOM 749 O O . LEU A 1 92 ? -27.283 -0.181 -10.507 1.00 88.75 92 LEU A O 1
ATOM 753 N N . LYS A 1 93 ? -28.774 1.466 -10.826 1.00 88.25 93 LYS A N 1
ATOM 754 C CA . LYS A 1 93 ? -29.859 0.601 -11.290 1.00 88.25 93 LYS A CA 1
ATOM 755 C C . LYS A 1 93 ? -29.462 -0.162 -12.553 1.00 88.25 93 LYS A C 1
ATOM 757 O O . LYS A 1 93 ? -29.613 -1.377 -12.585 1.00 88.25 93 LYS A O 1
ATOM 762 N N . TYR A 1 94 ? -28.880 0.528 -13.536 1.00 88.81 94 TYR A N 1
ATOM 763 C CA . TYR A 1 94 ? -28.327 -0.106 -14.735 1.00 88.81 94 TYR A CA 1
ATOM 764 C C . TYR A 1 94 ? -27.254 -1.147 -14.383 1.00 88.81 94 TYR A C 1
ATOM 766 O O . TYR A 1 94 ? -27.326 -2.294 -14.819 1.00 88.81 94 TYR A O 1
ATOM 774 N N . LEU A 1 95 ? -26.284 -0.764 -13.547 1.00 87.88 95 LEU A N 1
ATOM 775 C CA . LEU A 1 95 ? -25.228 -1.669 -13.098 1.00 87.88 95 LEU A CA 1
ATOM 776 C C . LEU A 1 95 ? -25.796 -2.884 -12.355 1.00 87.88 95 LEU A C 1
ATOM 778 O O . LEU A 1 95 ? -25.218 -3.963 -12.432 1.00 87.88 95 LEU A O 1
ATOM 782 N N . PHE A 1 96 ? -26.914 -2.707 -11.648 1.00 82.38 96 PHE A N 1
ATOM 783 C CA . PHE A 1 96 ? -27.560 -3.759 -10.881 1.00 82.38 96 PHE A CA 1
ATOM 784 C C . PHE A 1 96 ? -28.345 -4.745 -11.752 1.00 82.38 96 PHE A C 1
ATOM 786 O O . PHE A 1 96 ? -28.231 -5.955 -11.593 1.00 82.38 96 PHE A O 1
ATOM 793 N N . GLU A 1 97 ? -29.171 -4.231 -12.658 1.00 83.88 97 GLU A N 1
ATOM 794 C CA . GLU A 1 97 ? -30.152 -5.039 -13.389 1.00 83.88 97 GLU A CA 1
ATOM 795 C C . GLU A 1 97 ? -29.613 -5.564 -14.725 1.00 83.88 97 GLU A C 1
ATOM 797 O O . GLU A 1 97 ? -30.074 -6.596 -15.204 1.00 83.88 97 GLU A O 1
ATOM 802 N N . GLU A 1 98 ? -28.644 -4.873 -15.332 1.00 79.25 98 GLU A N 1
ATOM 803 C CA . GLU A 1 98 ? -28.337 -5.048 -16.756 1.00 79.25 98 GLU A CA 1
ATOM 804 C C . GLU A 1 98 ? -26.857 -5.325 -17.058 1.00 79.25 98 GLU A C 1
ATOM 806 O O . GLU A 1 98 ? -26.534 -5.740 -18.169 1.00 79.25 98 GLU A O 1
ATOM 811 N N . ALA A 1 99 ? -25.939 -5.148 -16.099 1.00 74.06 99 ALA A N 1
ATOM 812 C CA . ALA A 1 99 ? -24.499 -5.308 -16.348 1.00 74.06 99 ALA A CA 1
ATOM 813 C C . ALA A 1 99 ? -24.029 -6.763 -16.550 1.00 74.06 99 ALA A C 1
ATOM 815 O O . ALA A 1 99 ? -22.849 -6.973 -16.802 1.00 74.06 99 ALA A O 1
ATOM 816 N N . ASN A 1 100 ? -24.925 -7.753 -16.466 1.00 66.88 100 ASN A N 1
ATOM 817 C CA . ASN A 1 100 ? -24.649 -9.177 -16.703 1.00 66.88 100 ASN A CA 1
ATOM 818 C C . ASN A 1 100 ? -23.519 -9.779 -15.830 1.00 66.88 100 ASN A C 1
ATOM 820 O O . ASN A 1 100 ? -22.830 -10.703 -16.255 1.00 66.88 100 ASN A O 1
ATOM 824 N N . VAL A 1 101 ? -23.327 -9.267 -14.604 1.00 70.38 101 VAL A N 1
ATOM 825 C CA . VAL A 1 101 ? -22.353 -9.800 -13.628 1.00 70.38 101 VAL A CA 1
ATOM 826 C C . VAL A 1 101 ? -23.014 -9.986 -12.249 1.00 70.38 101 VAL A C 1
ATOM 828 O O . VAL A 1 101 ? -22.885 -9.120 -11.383 1.00 70.38 101 VAL A O 1
ATOM 831 N N . PRO A 1 102 ? -23.742 -11.096 -12.019 1.00 64.50 102 PRO A N 1
ATOM 832 C CA . PRO A 1 102 ? -24.493 -11.324 -10.778 1.00 64.50 102 PRO A CA 1
ATOM 833 C C . PRO A 1 102 ? -23.606 -11.454 -9.525 1.00 64.50 102 PRO A C 1
ATOM 835 O O . PRO A 1 102 ? -24.032 -11.086 -8.437 1.00 64.50 102 PRO A O 1
ATOM 838 N N . ASP A 1 103 ? -22.345 -11.869 -9.661 1.00 69.62 103 ASP A N 1
ATOM 839 C CA . ASP A 1 103 ? -21.408 -11.968 -8.527 1.00 69.62 103 ASP A CA 1
ATOM 840 C C . ASP A 1 103 ? -20.772 -10.621 -8.130 1.00 69.62 103 ASP A C 1
ATOM 842 O O . ASP A 1 103 ? -19.973 -10.555 -7.194 1.00 69.62 103 ASP A O 1
ATOM 846 N N . ALA A 1 104 ? -21.075 -9.530 -8.846 1.00 68.12 104 ALA A N 1
ATOM 847 C CA . ALA A 1 104 ? -20.602 -8.192 -8.480 1.00 68.12 104 ALA A CA 1
ATOM 848 C C . ALA A 1 104 ? -21.365 -7.609 -7.273 1.00 68.12 104 ALA A C 1
ATOM 850 O O . ALA A 1 104 ? -20.905 -6.637 -6.665 1.00 68.12 104 ALA A O 1
ATOM 851 N N . PHE A 1 105 ? -22.514 -8.198 -6.917 1.00 75.62 105 PHE A N 1
ATOM 852 C CA . PHE A 1 105 ? -23.323 -7.798 -5.770 1.00 75.62 105 PHE A CA 1
ATOM 853 C C . PHE A 1 105 ? -22.798 -8.446 -4.505 1.00 75.62 105 PHE A C 1
ATOM 855 O O . PHE A 1 105 ? -22.897 -9.654 -4.310 1.00 75.62 105 PHE A O 1
ATOM 862 N N . SER A 1 106 ? -22.248 -7.615 -3.631 1.00 78.69 106 SER A N 1
ATOM 863 C CA . SER A 1 106 ? -21.666 -8.065 -2.380 1.00 78.69 106 SER A CA 1
ATOM 864 C C . SER A 1 106 ? -22.202 -7.238 -1.208 1.00 78.69 106 SER A C 1
ATOM 866 O O . SER A 1 106 ? -22.567 -6.069 -1.406 1.00 78.69 106 SER A O 1
ATOM 868 N N . PRO A 1 107 ? -22.240 -7.791 0.019 1.00 84.00 107 PRO A N 1
ATOM 869 C CA . PRO A 1 107 ? -22.627 -7.036 1.210 1.00 84.00 107 PRO A CA 1
ATOM 870 C C . PRO A 1 107 ? -21.834 -5.734 1.380 1.00 84.00 107 PRO A C 1
ATOM 872 O O . PRO A 1 107 ? -22.381 -4.729 1.829 1.00 84.00 107 PRO A O 1
ATOM 875 N N . GLU A 1 108 ? -20.576 -5.687 0.930 1.00 84.75 108 GLU A N 1
ATOM 876 C CA . GLU A 1 108 ? -19.767 -4.466 0.969 1.00 84.75 108 GLU A CA 1
ATOM 877 C C . GLU A 1 108 ? -20.375 -3.314 0.157 1.00 84.75 108 GLU A C 1
ATOM 879 O O . GLU A 1 108 ? -20.236 -2.164 0.563 1.00 84.75 108 GLU A O 1
ATOM 884 N N . VAL A 1 109 ? -21.049 -3.582 -0.970 1.00 86.69 109 VAL A N 1
ATOM 885 C CA . VAL A 1 109 ? -21.716 -2.537 -1.774 1.00 86.69 109 VAL A CA 1
ATOM 886 C C . VAL A 1 109 ? -22.924 -1.970 -1.024 1.00 86.69 109 VAL A C 1
ATOM 888 O O . VAL A 1 109 ? -23.137 -0.756 -1.027 1.00 86.69 109 VAL A O 1
ATOM 891 N N . PHE A 1 110 ? -23.672 -2.829 -0.330 1.00 88.06 110 PHE A N 1
ATOM 892 C CA . PHE A 1 110 ? -24.798 -2.424 0.509 1.00 88.06 110 PHE A CA 1
ATOM 893 C C . PHE A 1 110 ? -24.344 -1.541 1.681 1.00 88.06 110 PHE A C 1
ATOM 895 O O . PHE A 1 110 ? -24.866 -0.440 1.867 1.00 88.06 110 PHE A O 1
ATOM 902 N N . TYR A 1 111 ? -23.311 -1.952 2.423 1.00 90.00 111 TYR A N 1
ATOM 903 C CA . TYR A 1 111 ? -22.759 -1.141 3.516 1.00 90.00 111 TYR A CA 1
ATOM 904 C C . TYR A 1 111 ? -22.160 0.182 3.031 1.00 90.00 111 TYR A C 1
ATOM 906 O O . TYR A 1 111 ? -22.257 1.193 3.727 1.00 90.00 111 TYR A O 1
ATOM 914 N N . HIS A 1 112 ? -21.596 0.213 1.817 1.00 90.62 112 HIS A N 1
ATOM 915 C CA . HIS A 1 112 ? -21.131 1.454 1.188 1.00 90.62 112 HIS A CA 1
ATOM 916 C C . HIS A 1 112 ? -22.287 2.439 0.967 1.00 90.62 112 HIS A C 1
ATOM 918 O O . HIS A 1 112 ? -22.122 3.632 1.206 1.00 90.62 112 HIS A O 1
ATOM 924 N N . ALA A 1 113 ? -23.474 1.956 0.583 1.00 90.31 113 ALA A N 1
ATOM 925 C CA . ALA A 1 113 ? -24.661 2.800 0.425 1.00 90.31 113 ALA A CA 1
ATOM 926 C C . ALA A 1 113 ? -25.122 3.437 1.741 1.00 90.31 113 ALA A C 1
ATOM 928 O O . ALA A 1 113 ? -25.462 4.620 1.757 1.00 90.31 113 ALA A O 1
ATOM 929 N N . ILE A 1 114 ? -25.055 2.691 2.847 1.00 90.38 114 ILE A N 1
ATOM 930 C CA . ILE A 1 114 ? -25.333 3.221 4.190 1.00 90.38 114 ILE A CA 1
ATOM 931 C C . ILE A 1 114 ? -24.284 4.275 4.572 1.00 90.38 114 ILE A C 1
ATOM 933 O O . ILE A 1 114 ? -24.643 5.378 4.980 1.00 90.38 114 ILE A O 1
ATOM 937 N N . LYS A 1 115 ? -22.992 3.973 4.379 1.00 88.75 115 LYS A N 1
ATOM 938 C CA . LYS A 1 115 ? -21.871 4.868 4.724 1.00 88.75 115 LYS A CA 1
ATOM 939 C C . LYS A 1 115 ? -21.959 6.234 4.036 1.00 88.75 115 LYS A C 1
ATOM 941 O O . LYS A 1 115 ? -21.601 7.236 4.642 1.00 88.75 115 LYS A O 1
ATOM 946 N N . PHE A 1 116 ? -22.427 6.275 2.788 1.00 87.06 116 PHE A N 1
ATOM 947 C CA . PHE A 1 116 ? -22.571 7.508 2.002 1.00 87.06 116 PHE A CA 1
ATOM 948 C C . PHE A 1 116 ? -23.977 8.127 2.069 1.00 87.06 116 PHE A C 1
ATOM 950 O O . PHE A 1 116 ? -24.305 8.982 1.246 1.00 87.06 116 PHE A O 1
ATOM 957 N N . SER A 1 117 ? -24.801 7.711 3.039 1.00 87.88 117 SER A N 1
ATOM 958 C CA . SER A 1 117 ? -26.157 8.229 3.272 1.00 87.88 117 SER A CA 1
ATOM 959 C C . SER A 1 117 ? -27.074 8.166 2.038 1.00 87.88 117 SER A C 1
ATOM 961 O O . SER A 1 117 ? -27.906 9.036 1.787 1.00 87.88 117 SER A O 1
ATOM 963 N N . GLN A 1 118 ? -26.944 7.110 1.232 1.00 87.94 118 GLN A N 1
ATOM 964 C CA . GLN A 1 118 ? -27.761 6.915 0.033 1.00 87.94 118 GLN A CA 1
ATOM 965 C C . GLN A 1 118 ? -29.017 6.096 0.352 1.00 87.94 118 GLN A C 1
ATOM 967 O O . GLN A 1 118 ? -29.166 4.959 -0.094 1.00 87.94 118 GLN A O 1
ATOM 972 N N . LEU A 1 119 ? -29.934 6.659 1.144 1.00 87.19 119 LEU A N 1
ATOM 973 C CA . LEU A 1 119 ? -31.112 5.936 1.652 1.00 87.19 119 LEU A CA 1
ATOM 974 C C . LEU A 1 119 ? -32.026 5.379 0.547 1.00 87.19 119 LEU A C 1
ATOM 976 O O . LEU A 1 119 ? -32.587 4.297 0.710 1.00 87.19 119 LEU A O 1
ATOM 980 N N . GLU A 1 120 ? -32.160 6.071 -0.587 1.00 87.56 120 GLU A N 1
ATOM 981 C CA . GLU A 1 120 ? -32.927 5.568 -1.740 1.00 87.56 120 GLU A CA 1
ATOM 982 C C . GLU A 1 120 ? -32.304 4.300 -2.333 1.00 87.56 120 GLU A C 1
ATOM 984 O O . GLU A 1 120 ? -33.009 3.348 -2.666 1.00 87.56 120 GLU A O 1
ATOM 989 N N . ILE A 1 121 ? -30.972 4.261 -2.403 1.00 86.06 121 ILE A N 1
ATOM 990 C CA . ILE A 1 121 ? -30.215 3.095 -2.859 1.00 86.06 121 ILE A CA 1
ATOM 991 C C . ILE A 1 121 ? -30.347 1.947 -1.857 1.00 86.06 121 ILE A C 1
ATOM 993 O O . ILE A 1 121 ? -30.557 0.806 -2.262 1.00 86.06 121 ILE A O 1
ATOM 997 N N . VAL A 1 122 ? -30.257 2.241 -0.558 1.00 87.88 122 VAL A N 1
ATOM 998 C CA . VAL A 1 122 ? -30.437 1.239 0.500 1.00 87.88 122 VAL A CA 1
ATOM 999 C C . VAL A 1 122 ? -31.818 0.593 0.377 1.00 87.88 122 VAL A C 1
ATOM 1001 O O . VAL A 1 122 ? -31.903 -0.626 0.252 1.00 87.88 122 VAL A O 1
ATOM 1004 N N . LYS A 1 123 ? -32.888 1.395 0.295 1.00 86.94 123 LYS A N 1
ATOM 1005 C CA . LYS A 1 123 ? -34.262 0.898 0.099 1.00 86.94 123 LYS A CA 1
ATOM 1006 C C . LYS A 1 123 ? -34.412 0.102 -1.197 1.00 86.94 123 LYS A C 1
ATOM 1008 O O . LYS A 1 123 ? -35.102 -0.915 -1.224 1.00 86.94 123 LYS A O 1
ATOM 1013 N N . TYR A 1 124 ? -33.756 0.541 -2.270 1.00 87.19 124 TYR A N 1
ATOM 1014 C CA . TYR A 1 124 ? -33.746 -0.190 -3.531 1.00 87.19 124 TYR A CA 1
ATOM 1015 C C . TYR A 1 124 ? -33.102 -1.571 -3.385 1.00 87.19 124 TYR A C 1
ATOM 1017 O O . TYR A 1 124 ? -33.709 -2.552 -3.812 1.00 87.19 124 TYR A O 1
ATOM 1025 N N . PHE A 1 125 ? -31.939 -1.684 -2.742 1.00 86.06 125 PHE A N 1
ATOM 1026 C CA . PHE A 1 125 ? -31.311 -2.984 -2.489 1.00 86.06 125 PHE A CA 1
ATOM 1027 C C . PHE A 1 125 ? -32.184 -3.900 -1.634 1.00 86.06 125 PHE A C 1
ATOM 1029 O O . PHE A 1 125 ? -32.267 -5.092 -1.912 1.00 86.06 125 PHE A O 1
ATOM 1036 N N . GLU A 1 126 ? -32.894 -3.356 -0.651 1.00 81.88 126 GLU A N 1
ATOM 1037 C CA . GLU A 1 126 ? -33.823 -4.136 0.170 1.00 81.88 126 GLU A CA 1
ATOM 1038 C C . GLU A 1 126 ? -35.062 -4.615 -0.579 1.00 81.88 126 GLU A C 1
ATOM 1040 O O . GLU A 1 126 ? -35.603 -5.669 -0.255 1.00 81.88 126 GLU A O 1
ATOM 1045 N N . SER A 1 127 ? -35.502 -3.874 -1.598 1.00 84.06 127 SER A N 1
ATOM 1046 C CA . SER A 1 127 ? -36.615 -4.298 -2.453 1.00 84.06 127 SER A CA 1
ATOM 1047 C C . SER A 1 127 ? -36.280 -5.517 -3.323 1.00 84.06 127 SER A C 1
ATOM 1049 O O . SER A 1 127 ? -37.179 -6.117 -3.914 1.00 84.06 127 SER A O 1
ATOM 1051 N N . LYS A 1 128 ? -34.999 -5.890 -3.434 1.00 82.69 128 LYS A N 1
ATOM 1052 C CA . LYS A 1 128 ? -34.542 -7.011 -4.257 1.00 82.69 128 LYS A CA 1
ATOM 1053 C C . LYS A 1 128 ? -34.447 -8.285 -3.412 1.00 82.69 128 LYS A C 1
ATOM 1055 O O . LYS A 1 128 ? -33.711 -8.355 -2.434 1.00 82.69 128 LYS A O 1
ATOM 1060 N N . SER A 1 129 ? -35.202 -9.310 -3.805 1.00 58.78 129 SER A N 1
ATOM 1061 C CA . SER A 1 129 ? -35.251 -10.614 -3.134 1.00 58.78 129 SER A CA 1
ATOM 1062 C C . SER A 1 129 ? -33.960 -11.421 -3.325 1.00 58.78 129 SER A C 1
ATOM 1064 O O . SER A 1 129 ? -33.455 -11.489 -4.443 1.00 58.78 129 SER A O 1
ATOM 1066 N N . GLY A 1 130 ? -33.491 -12.109 -2.275 1.00 66.56 130 GLY A N 1
ATOM 1067 C CA . GLY A 1 130 ? -32.398 -13.095 -2.355 1.00 66.56 130 GLY A CA 1
ATOM 1068 C C . GLY A 1 130 ? -31.038 -12.641 -1.814 1.00 66.56 130 GLY A C 1
ATOM 1069 O O . GLY A 1 130 ? -30.082 -13.406 -1.883 1.00 66.56 130 GLY A O 1
ATOM 1070 N N . LEU A 1 131 ? -30.946 -11.429 -1.263 1.00 68.38 131 LEU A N 1
ATOM 1071 C CA . LEU A 1 131 ? -29.710 -10.892 -0.697 1.00 68.38 131 LEU A CA 1
ATOM 1072 C C . LEU A 1 131 ? -29.789 -10.924 0.838 1.00 68.38 131 LEU A C 1
ATOM 1074 O O . LEU A 1 131 ? -30.621 -10.235 1.428 1.00 68.38 131 LEU A O 1
ATOM 1078 N N . ASP A 1 132 ? -28.956 -11.757 1.470 1.00 72.38 132 ASP A N 1
ATOM 1079 C CA . ASP A 1 132 ? -28.790 -11.796 2.930 1.00 72.38 132 ASP A CA 1
ATOM 1080 C C . ASP A 1 132 ? -27.666 -10.826 3.318 1.00 72.38 132 ASP A C 1
ATOM 1082 O O . ASP A 1 132 ? -26.537 -10.933 2.828 1.00 72.38 132 ASP A O 1
ATOM 1086 N N . TRP A 1 133 ? -27.977 -9.861 4.180 1.00 81.25 133 TRP A N 1
ATOM 1087 C CA . TRP A 1 133 ? -27.019 -8.877 4.680 1.00 81.25 133 TRP A CA 1
ATOM 1088 C C . TRP A 1 133 ? -26.963 -8.972 6.197 1.00 81.25 133 TRP A C 1
ATOM 1090 O O . TRP A 1 133 ? -27.966 -9.210 6.860 1.00 81.25 133 TRP A O 1
ATOM 1100 N N . ASP A 1 134 ? -25.799 -8.710 6.775 1.00 86.44 134 ASP A N 1
ATOM 1101 C CA . ASP A 1 134 ? -25.669 -8.585 8.222 1.00 86.44 134 ASP A CA 1
ATOM 1102 C C . ASP A 1 134 ? -26.379 -7.316 8.726 1.00 86.44 134 ASP A C 1
ATOM 1104 O O . ASP A 1 134 ? -25.887 -6.197 8.530 1.00 86.44 134 ASP A O 1
ATOM 1108 N N . ASN A 1 135 ? -27.547 -7.496 9.352 1.00 86.25 135 ASN A N 1
ATOM 1109 C CA . ASN A 1 135 ? -28.339 -6.401 9.911 1.00 86.25 135 ASN A CA 1
ATOM 1110 C C . ASN A 1 135 ? -27.702 -5.772 11.154 1.00 86.25 135 ASN A C 1
ATOM 1112 O O . ASN A 1 135 ? -27.962 -4.600 11.424 1.00 86.25 135 ASN A O 1
ATOM 1116 N N . GLU A 1 136 ? -26.833 -6.493 11.869 1.00 87.69 136 GLU A N 1
ATOM 1117 C CA . GLU A 1 136 ? -26.055 -5.903 12.956 1.00 87.69 136 GLU A CA 1
ATOM 1118 C C . GLU A 1 136 ? -25.039 -4.908 12.389 1.00 87.69 136 GLU A C 1
ATOM 1120 O O . GLU A 1 136 ? -24.997 -3.765 12.829 1.00 87.69 136 GLU A O 1
ATOM 1125 N N . GLU A 1 137 ? -24.287 -5.280 11.346 1.00 89.94 137 GLU A N 1
ATOM 1126 C CA . GLU A 1 137 ? -23.351 -4.355 10.682 1.00 89.94 137 GLU A CA 1
ATOM 1127 C C . GLU A 1 137 ? -24.078 -3.129 10.108 1.00 89.94 137 GLU A C 1
ATOM 1129 O O . GLU A 1 137 ? -23.640 -1.994 10.298 1.00 89.94 137 GLU A O 1
ATOM 1134 N N . ALA A 1 138 ? -25.227 -3.332 9.458 1.00 90.19 138 ALA A N 1
ATOM 1135 C CA . ALA A 1 138 ? -26.042 -2.233 8.946 1.00 90.19 138 ALA A CA 1
ATOM 1136 C C . ALA A 1 138 ? -26.540 -1.297 10.055 1.00 90.19 138 ALA A C 1
ATOM 1138 O O . ALA A 1 138 ? -26.564 -0.084 9.860 1.00 90.19 138 ALA A O 1
ATOM 1139 N N . MET A 1 139 ? -26.903 -1.835 11.219 1.00 92.06 139 MET A N 1
ATOM 1140 C CA . MET A 1 139 ? -27.284 -1.054 12.394 1.00 92.06 139 MET A CA 1
ATOM 1141 C C . MET A 1 139 ? -26.100 -0.277 12.982 1.00 92.06 139 MET A C 1
ATOM 1143 O O . MET A 1 139 ? -26.260 0.891 13.324 1.00 92.06 139 MET A O 1
ATOM 1147 N N . LEU A 1 140 ? -24.910 -0.881 13.065 1.00 93.44 140 LEU A N 1
ATOM 1148 C CA . LEU A 1 140 ? -23.693 -0.203 13.532 1.00 93.44 140 LEU A CA 1
ATOM 1149 C C . LEU A 1 140 ? -23.303 0.974 12.618 1.00 93.44 140 LEU A C 1
ATOM 1151 O O . LEU A 1 140 ? -22.771 1.977 13.095 1.00 93.44 140 LEU A O 1
ATOM 1155 N N . LEU A 1 141 ? -23.576 0.869 11.313 1.00 94.00 141 LEU A N 1
ATOM 1156 C CA . LEU A 1 141 ? -23.307 1.911 10.312 1.00 94.00 141 LEU A CA 1
ATOM 1157 C C . LEU A 1 141 ? -24.451 2.919 10.139 1.00 94.00 141 LEU A C 1
ATOM 1159 O O . LEU A 1 141 ? -24.214 4.013 9.630 1.00 94.00 141 LEU A O 1
ATOM 1163 N N . ALA A 1 142 ? -25.671 2.585 10.567 1.00 94.56 142 ALA A N 1
ATOM 1164 C CA . ALA A 1 142 ? -26.861 3.417 10.396 1.00 94.56 142 ALA A CA 1
ATOM 1165 C C . ALA A 1 142 ? -26.702 4.877 10.863 1.00 94.56 142 ALA A C 1
ATOM 1167 O O . ALA A 1 142 ? -27.221 5.748 10.159 1.00 94.56 142 ALA A O 1
ATOM 1168 N N . PRO A 1 143 ? -25.966 5.202 11.951 1.00 96.12 143 PRO A N 1
ATOM 1169 C CA . PRO A 1 143 ? -25.780 6.594 12.350 1.00 96.12 143 PRO A CA 1
ATOM 1170 C C . PRO A 1 143 ? -25.143 7.478 11.273 1.00 96.12 143 PRO A C 1
ATOM 1172 O O . PRO A 1 143 ? -25.462 8.658 11.206 1.00 96.12 143 PRO A O 1
ATOM 1175 N N . LEU A 1 144 ? -24.325 6.921 10.369 1.00 93.06 144 LEU A N 1
ATOM 1176 C CA . LEU A 1 144 ? -23.707 7.668 9.261 1.00 93.06 144 LEU A CA 1
ATOM 1177 C C . LEU A 1 144 ? -24.730 8.244 8.271 1.00 93.06 144 LEU A C 1
ATOM 1179 O O . LEU A 1 144 ? -24.422 9.178 7.534 1.00 93.06 144 LEU A O 1
ATOM 1183 N N . THR A 1 145 ? -25.959 7.724 8.273 1.00 90.81 145 THR A N 1
ATOM 1184 C CA . THR A 1 145 ? -27.068 8.282 7.486 1.00 90.81 145 THR A CA 1
ATOM 1185 C C . THR A 1 145 ? -27.649 9.560 8.091 1.00 90.81 145 THR A C 1
ATOM 1187 O O . THR A 1 145 ? -28.442 10.243 7.447 1.00 90.81 145 THR A O 1
ATOM 1190 N N . ASN A 1 146 ? -27.276 9.880 9.335 1.00 91.56 146 ASN A N 1
ATOM 1191 C CA . ASN A 1 146 ? -27.839 10.958 10.140 1.00 91.56 146 ASN A CA 1
ATOM 1192 C C . ASN A 1 146 ? -29.380 10.888 10.281 1.00 91.56 146 ASN A C 1
ATOM 1194 O O . ASN A 1 146 ? -30.041 11.907 10.459 1.00 91.56 146 ASN A O 1
ATOM 1198 N N . SER A 1 147 ? -29.963 9.682 10.210 1.00 93.50 147 SER A N 1
ATOM 1199 C CA . SER A 1 147 ? -31.388 9.421 10.456 1.00 93.50 147 SER A CA 1
ATOM 1200 C C . SER A 1 147 ? -31.589 8.484 11.652 1.00 93.50 147 S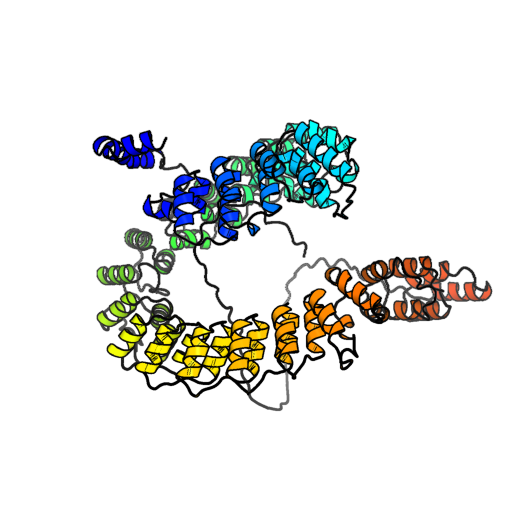ER A C 1
ATOM 1202 O O . SER A 1 147 ? -31.234 7.303 11.609 1.00 93.50 147 SER A O 1
ATOM 1204 N N . LEU A 1 148 ? -32.181 9.006 12.733 1.00 93.88 148 LEU A N 1
ATOM 1205 C CA . LEU A 1 148 ? -32.502 8.210 13.925 1.00 93.88 148 LEU A CA 1
ATOM 1206 C C . LEU A 1 148 ? -33.581 7.169 13.605 1.00 93.88 148 LEU A C 1
ATOM 1208 O O . LEU A 1 148 ? -33.528 6.040 14.083 1.00 93.88 148 LEU A O 1
ATOM 1212 N N . GLU A 1 149 ? -34.531 7.538 12.750 1.00 94.06 149 GLU A N 1
ATOM 1213 C CA . GLU A 1 149 ? -35.590 6.657 12.259 1.00 94.06 149 GLU A CA 1
ATOM 1214 C C . GLU A 1 149 ? -35.000 5.433 11.556 1.00 94.06 149 GLU A C 1
ATOM 1216 O O . GLU A 1 149 ? -35.381 4.305 11.871 1.00 94.06 149 GLU A O 1
ATOM 1221 N N . PHE A 1 150 ? -34.016 5.640 10.674 1.00 92.50 150 PHE A N 1
ATOM 1222 C CA . PHE A 1 150 ? -33.325 4.550 9.991 1.00 92.50 150 PHE A CA 1
ATOM 1223 C C . PHE A 1 150 ? -32.556 3.658 10.975 1.00 92.50 150 PHE A C 1
ATOM 1225 O O . PHE A 1 150 ? -32.634 2.433 10.885 1.00 92.50 150 PHE A O 1
ATOM 1232 N N . LEU A 1 151 ? -31.871 4.238 11.967 1.00 94.56 151 LEU A N 1
ATOM 1233 C CA . LEU A 1 151 ? -31.213 3.468 13.031 1.00 94.56 151 LEU A CA 1
ATOM 1234 C C . LEU A 1 151 ? -32.210 2.591 13.811 1.00 94.56 151 LEU A C 1
ATOM 1236 O O . LEU A 1 151 ? -31.955 1.402 14.021 1.00 94.56 151 LEU A O 1
ATOM 1240 N N . ILE A 1 152 ? -33.359 3.148 14.199 1.00 94.06 152 ILE A N 1
ATOM 1241 C CA . ILE A 1 152 ? -34.427 2.414 14.893 1.00 94.06 152 ILE A CA 1
ATOM 1242 C C . ILE A 1 152 ? -34.971 1.287 14.011 1.00 94.06 152 ILE A C 1
ATOM 1244 O O . ILE A 1 152 ? -35.193 0.174 14.490 1.00 94.06 152 ILE A O 1
ATOM 1248 N N . GLU A 1 153 ? -35.177 1.551 12.723 1.00 91.50 153 GLU A N 1
ATOM 1249 C CA . GLU A 1 153 ? -35.634 0.554 11.758 1.00 91.50 153 GLU A CA 1
ATOM 1250 C C . GLU A 1 153 ? -34.657 -0.630 11.670 1.00 91.50 153 GLU A C 1
ATOM 1252 O O . GLU A 1 153 ? -35.071 -1.786 11.778 1.00 91.50 153 GLU A O 1
ATOM 1257 N N . ARG A 1 154 ? -33.350 -0.354 11.558 1.00 89.69 154 ARG A N 1
ATOM 1258 C CA . ARG A 1 154 ? -32.303 -1.390 11.541 1.00 89.69 154 ARG A CA 1
ATOM 1259 C C . ARG A 1 154 ? -32.241 -2.183 12.842 1.00 89.69 154 ARG A C 1
ATOM 1261 O O . ARG A 1 154 ? -32.100 -3.401 12.799 1.00 89.69 154 ARG A O 1
ATOM 1268 N N . SER A 1 155 ? -32.398 -1.509 13.981 1.00 90.88 155 SER A N 1
ATOM 1269 C CA . SER A 1 155 ? -32.453 -2.144 15.302 1.00 90.88 155 SER A CA 1
ATOM 1270 C C . SER A 1 155 ? -33.543 -3.205 15.386 1.00 90.88 155 SER A C 1
ATOM 1272 O O . SER A 1 155 ? -33.267 -4.345 15.748 1.00 90.88 155 SER A O 1
ATOM 1274 N N . LYS A 1 156 ? -34.770 -2.841 14.993 1.00 90.50 156 LYS A N 1
ATOM 1275 C CA . LYS A 1 156 ? -35.927 -3.745 15.016 1.00 90.50 156 LYS A CA 1
ATOM 1276 C C . LYS A 1 156 ? -35.721 -4.947 14.099 1.00 90.50 156 LYS A C 1
ATOM 1278 O O . LYS A 1 156 ? -36.076 -6.068 14.453 1.00 90.50 156 LYS A O 1
ATOM 1283 N N . LYS A 1 157 ? -35.135 -4.716 12.921 1.00 87.19 157 LYS A N 1
ATOM 1284 C CA . LYS A 1 157 ? -34.836 -5.781 11.961 1.00 87.19 157 LYS A CA 1
ATOM 1285 C C . LYS A 1 157 ? -33.810 -6.765 12.524 1.00 87.19 157 LYS A C 1
ATOM 1287 O O . LYS A 1 157 ? -34.057 -7.966 12.499 1.00 87.19 157 LYS A O 1
ATOM 1292 N N . PHE A 1 158 ? -32.728 -6.268 13.122 1.00 86.94 158 PHE A N 1
ATOM 1293 C CA . PHE A 1 158 ? -31.736 -7.104 13.803 1.00 86.94 158 PHE A CA 1
ATOM 1294 C C . PHE A 1 158 ? -32.348 -7.941 14.942 1.00 86.94 158 PHE A C 1
ATOM 1296 O O . PHE A 1 158 ? -32.109 -9.144 15.015 1.00 86.94 158 PHE A O 1
ATOM 1303 N N . GLU A 1 159 ? -33.192 -7.339 15.785 1.00 85.31 159 GLU A N 1
ATOM 1304 C CA . GLU A 1 159 ? -33.876 -8.040 16.885 1.00 85.31 159 GLU A CA 1
ATOM 1305 C C . GLU A 1 159 ? -34.774 -9.185 16.388 1.00 85.31 159 GLU A C 1
ATOM 1307 O O . GLU A 1 159 ? -34.867 -10.227 17.035 1.00 85.31 159 GLU A O 1
ATOM 1312 N N . SER A 1 160 ? -35.393 -9.034 15.213 1.00 83.31 160 SER A N 1
ATOM 1313 C CA . SER A 1 160 ? -36.259 -10.069 14.638 1.00 83.31 160 SER A CA 1
ATOM 1314 C C . SER A 1 160 ? -35.508 -11.319 14.155 1.00 83.31 160 SER A C 1
ATOM 1316 O O . SER A 1 160 ? -36.082 -12.409 14.116 1.00 83.31 160 SER A O 1
ATOM 1318 N N . GLU A 1 161 ? -34.216 -11.205 13.836 1.00 78.00 161 GLU A N 1
ATOM 1319 C CA . GLU A 1 161 ? -33.464 -12.251 13.132 1.00 78.00 161 GLU A CA 1
ATOM 1320 C C . GLU A 1 161 ? -32.812 -13.302 14.045 1.00 78.00 161 GLU A C 1
ATOM 1322 O O . GLU A 1 161 ? -32.328 -14.308 13.534 1.00 78.00 161 GLU A O 1
ATOM 1327 N N . HIS A 1 162 ? -32.821 -13.129 15.376 1.00 59.00 162 HIS A N 1
ATOM 1328 C CA . HIS A 1 162 ? -32.320 -14.089 16.388 1.00 59.00 162 HIS A CA 1
ATOM 1329 C C . HIS A 1 162 ? -30.894 -14.658 16.148 1.00 59.00 162 HIS A C 1
ATOM 1331 O O . HIS A 1 162 ? -30.489 -15.628 16.792 1.00 59.00 162 HIS A O 1
ATOM 1337 N N . LYS A 1 163 ? -30.093 -14.060 15.255 1.00 61.75 163 LYS A N 1
ATOM 1338 C CA . LYS A 1 163 ? -28.710 -14.461 14.945 1.00 61.75 163 LYS A CA 1
ATOM 1339 C C . LYS A 1 163 ? -27.728 -13.632 15.785 1.00 61.75 163 LYS A C 1
ATOM 1341 O O . LYS A 1 163 ? -27.276 -12.580 15.343 1.00 61.75 163 LYS A O 1
ATOM 1346 N N . VAL A 1 164 ? -27.367 -14.098 16.983 1.00 57.22 164 VAL A N 1
ATOM 1347 C CA . VAL A 1 164 ? -26.300 -13.459 17.781 1.00 57.22 164 VAL A CA 1
ATOM 1348 C C . VAL A 1 164 ? -24.940 -13.891 17.232 1.00 57.22 164 VAL A C 1
ATOM 1350 O O . VAL A 1 164 ? -24.557 -15.055 17.353 1.00 57.22 164 VAL A O 1
ATOM 1353 N N . LYS A 1 165 ? -24.198 -12.964 16.619 1.00 64.94 165 LYS A N 1
ATOM 1354 C CA . LYS A 1 165 ? -22.798 -13.187 16.236 1.00 64.94 165 LYS A CA 1
ATOM 1355 C C . LYS A 1 165 ? -21.885 -12.728 17.370 1.00 64.94 165 LYS A C 1
ATOM 1357 O O . LYS A 1 165 ? -22.044 -11.633 17.899 1.00 64.94 165 LYS A O 1
ATOM 1362 N N . LEU A 1 166 ? -20.897 -13.548 17.726 1.00 61.16 166 LEU A N 1
ATOM 1363 C CA . LEU A 1 166 ? -19.847 -13.142 18.662 1.00 61.16 166 LEU A CA 1
ATOM 1364 C C . LEU A 1 166 ? -18.942 -12.110 17.974 1.00 61.16 166 LEU A C 1
ATOM 1366 O O . LEU A 1 166 ? -18.082 -12.462 17.166 1.00 61.16 166 LEU A O 1
ATOM 1370 N N . ARG A 1 167 ? -19.161 -10.827 18.272 1.00 75.19 167 ARG A N 1
ATOM 1371 C CA . ARG A 1 167 ? -18.334 -9.713 17.796 1.00 75.19 167 ARG A CA 1
ATOM 1372 C C . ARG A 1 167 ? -17.475 -9.164 18.923 1.00 75.19 167 ARG A C 1
ATOM 1374 O O . ARG A 1 167 ? -17.848 -9.186 20.091 1.00 75.19 167 ARG A O 1
ATOM 1381 N N . GLN A 1 168 ? -16.313 -8.648 18.546 1.00 73.50 168 GLN A N 1
ATOM 1382 C CA . GLN A 1 168 ? -15.404 -8.014 19.490 1.00 73.50 168 GLN A CA 1
ATOM 1383 C C . GLN A 1 168 ? -15.998 -6.689 20.006 1.00 73.50 168 GLN A C 1
ATOM 1385 O O . GLN A 1 168 ? -16.599 -5.960 19.210 1.00 73.50 168 GLN A O 1
ATOM 1390 N N . PRO A 1 169 ? -15.778 -6.311 21.281 1.00 70.44 169 PRO A N 1
ATOM 1391 C CA . PRO A 1 169 ? -16.353 -5.096 21.871 1.00 70.44 169 PRO A CA 1
ATOM 1392 C C . PRO A 1 169 ? -16.095 -3.807 21.071 1.00 70.44 169 PRO A C 1
ATOM 1394 O O . PRO A 1 169 ? -17.009 -3.016 20.868 1.00 70.44 169 PRO A O 1
ATOM 1397 N N . HIS A 1 170 ? -14.890 -3.635 20.514 1.00 73.94 170 HIS A N 1
ATOM 1398 C CA . HIS A 1 170 ? -14.529 -2.467 19.691 1.00 73.94 170 HIS A CA 1
ATOM 1399 C C . HIS A 1 170 ? -15.302 -2.366 18.360 1.00 73.94 170 HIS A C 1
ATOM 1401 O O . HIS A 1 170 ? -15.305 -1.330 17.703 1.00 73.94 170 HIS A O 1
ATOM 1407 N N . THR A 1 171 ? -15.906 -3.461 17.889 1.00 83.81 171 THR A N 1
ATOM 1408 C CA . THR A 1 171 ? -16.768 -3.424 16.698 1.00 83.81 171 THR A CA 1
ATOM 1409 C C . THR A 1 171 ? -18.146 -2.887 17.065 1.00 83.81 171 THR A C 1
ATOM 1411 O O . THR A 1 171 ? -18.739 -2.146 16.288 1.00 83.81 171 THR A O 1
ATOM 1414 N N . LEU A 1 172 ? -18.634 -3.220 18.261 1.00 88.19 172 LEU A N 1
ATOM 1415 C CA . LEU A 1 172 ? -19.941 -2.796 18.757 1.00 88.19 172 LEU A CA 1
ATOM 1416 C C . LEU A 1 172 ? -19.962 -1.302 19.115 1.00 88.19 172 LEU A C 1
ATOM 1418 O O . LEU A 1 172 ? -20.959 -0.625 18.855 1.00 88.19 172 LEU A O 1
ATOM 1422 N N . SER A 1 173 ? -18.841 -0.762 19.607 1.00 90.12 173 SER A N 1
ATOM 1423 C CA . SER A 1 173 ? -18.698 0.668 19.914 1.00 90.12 173 SER A CA 1
ATOM 1424 C C . SER A 1 173 ? -18.819 1.593 18.705 1.00 90.12 173 SER A C 1
ATOM 1426 O O . SER A 1 173 ? -19.167 2.763 18.872 1.00 90.12 173 SER A O 1
ATOM 1428 N N . ARG A 1 174 ? -18.700 1.063 17.477 1.00 92.50 174 ARG A N 1
ATOM 1429 C CA . ARG A 1 174 ? -18.944 1.815 16.233 1.00 92.50 174 ARG A CA 1
ATOM 1430 C C . ARG A 1 174 ? -20.314 2.483 16.181 1.00 92.50 174 ARG A C 1
ATOM 1432 O O . ARG A 1 174 ? -20.433 3.526 15.550 1.00 92.50 174 ARG A O 1
ATOM 1439 N N . LEU A 1 175 ? -21.333 1.914 16.831 1.00 94.94 175 LEU A N 1
ATOM 1440 C CA . LEU A 1 175 ? -22.652 2.544 16.918 1.00 94.94 175 LEU A CA 1
ATOM 1441 C C . LEU A 1 175 ? -22.560 3.933 17.570 1.00 94.94 175 LEU A C 1
ATOM 1443 O O . LEU A 1 175 ? -23.092 4.908 17.044 1.00 94.94 175 LEU A O 1
ATOM 1447 N N . PHE A 1 176 ? -21.849 4.018 18.695 1.00 95.00 176 PHE A N 1
ATOM 1448 C CA . PHE A 1 176 ? -21.615 5.264 19.419 1.00 95.00 176 PHE A CA 1
ATOM 1449 C C . PHE A 1 176 ? -20.647 6.179 18.664 1.00 95.00 176 PHE A C 1
ATOM 1451 O O . PHE A 1 176 ? -20.918 7.369 18.512 1.00 95.00 176 PHE A O 1
ATOM 1458 N N . ASP A 1 177 ? -19.560 5.622 18.130 1.00 94.00 177 ASP A N 1
ATOM 1459 C CA . ASP A 1 177 ? -18.538 6.385 17.406 1.00 94.00 177 ASP A CA 1
ATOM 1460 C C . ASP A 1 177 ? -19.101 7.048 16.147 1.00 94.00 177 ASP A C 1
ATOM 1462 O O . ASP A 1 177 ? -18.861 8.231 15.912 1.00 94.00 177 ASP A O 1
ATOM 1466 N N . ASN A 1 178 ? -19.907 6.323 15.365 1.00 96.12 178 ASN A N 1
ATOM 1467 C CA . ASN A 1 178 ? -20.559 6.863 14.176 1.00 96.12 178 ASN A CA 1
ATOM 1468 C C . ASN A 1 178 ? -21.607 7.925 14.541 1.00 96.12 178 ASN A C 1
ATOM 1470 O O . ASN A 1 178 ? -21.699 8.934 13.846 1.00 96.12 178 ASN A O 1
ATOM 1474 N N . ALA A 1 179 ? -22.364 7.743 15.632 1.00 97.12 179 ALA A N 1
ATOM 1475 C CA . ALA A 1 179 ? -23.311 8.751 16.119 1.00 97.12 179 ALA A CA 1
ATOM 1476 C C . ALA A 1 179 ? -22.599 10.045 16.555 1.00 97.12 179 ALA A C 1
ATOM 1478 O O . ALA A 1 179 ? -23.047 11.148 16.230 1.00 97.12 179 ALA A O 1
ATOM 1479 N N . ALA A 1 180 ? -21.449 9.920 17.222 1.00 95.62 180 ALA A N 1
ATOM 1480 C CA . ALA A 1 180 ? -20.592 11.050 17.564 1.00 95.62 180 ALA A CA 1
ATOM 1481 C C . ALA A 1 180 ? -19.953 11.702 16.326 1.00 95.62 180 ALA A C 1
ATOM 1483 O O . ALA A 1 180 ? -19.864 12.927 16.276 1.00 95.62 180 ALA A O 1
ATOM 1484 N N . ALA A 1 181 ? -19.561 10.910 15.321 1.00 94.81 181 ALA A N 1
ATOM 1485 C CA . ALA A 1 181 ? -18.986 11.389 14.063 1.00 94.81 181 ALA A CA 1
ATOM 1486 C C . ALA A 1 181 ? -19.972 12.203 13.213 1.00 94.81 181 ALA A C 1
ATOM 1488 O O . ALA A 1 181 ? -19.541 13.112 12.523 1.00 94.81 181 ALA A O 1
ATOM 1489 N N . VAL A 1 182 ? -21.277 11.913 13.257 1.00 95.44 182 VAL A N 1
ATOM 1490 C CA . VAL A 1 182 ? -22.299 12.748 12.584 1.00 95.44 182 VAL A CA 1
ATOM 1491 C C . VAL A 1 182 ? -22.829 13.881 13.462 1.00 95.44 182 VAL A C 1
ATOM 1493 O O . VAL A 1 182 ? -23.630 14.701 13.015 1.00 95.44 182 VAL A O 1
ATOM 1496 N N . GLY A 1 183 ? -22.422 13.917 14.732 1.00 96.06 183 GLY A N 1
ATOM 1497 C CA . GLY A 1 183 ? -22.823 14.962 15.662 1.00 96.06 183 GLY A CA 1
ATOM 1498 C C . GLY A 1 183 ? -24.210 14.762 16.282 1.00 96.06 183 GLY A C 1
ATOM 1499 O O . GLY A 1 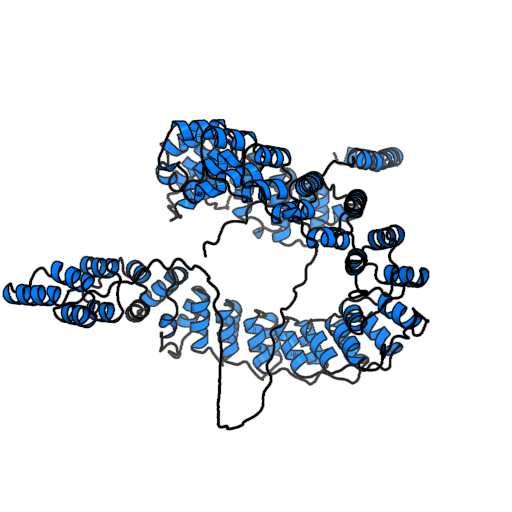183 ? -24.788 15.734 16.769 1.00 96.06 183 GLY A O 1
ATOM 1500 N N . SER A 1 184 ? -24.775 13.550 16.278 1.00 97.12 184 SER A N 1
ATOM 1501 C CA . SER A 1 184 ? -26.142 13.304 16.761 1.00 97.12 184 SER A CA 1
ATOM 1502 C C . SER A 1 184 ? -26.170 12.860 18.227 1.00 97.12 184 SER A C 1
ATOM 1504 O O . SER A 1 184 ? -25.954 11.692 18.550 1.00 97.12 184 SER A O 1
ATOM 1506 N N . ILE A 1 185 ? -26.484 13.798 19.129 1.00 96.75 185 ILE A N 1
ATOM 1507 C CA . ILE A 1 185 ? -26.697 13.500 20.558 1.00 96.75 185 ILE A CA 1
ATOM 1508 C C . ILE A 1 185 ? -27.902 12.569 20.741 1.00 96.75 185 ILE A C 1
ATOM 1510 O O . ILE A 1 185 ? -27.837 11.639 21.539 1.00 96.75 185 ILE A O 1
ATOM 1514 N N . GLU A 1 186 ? -28.963 12.762 19.956 1.00 97.00 186 GLU A N 1
ATOM 1515 C CA . GLU A 1 186 ? -30.180 11.944 20.022 1.00 97.00 186 GLU A CA 1
ATOM 1516 C C . GLU A 1 186 ? -29.887 10.460 19.760 1.00 97.00 186 GLU A C 1
ATOM 1518 O O . GLU A 1 186 ? -30.382 9.588 20.474 1.00 97.00 186 GLU A O 1
ATOM 1523 N N . MET A 1 187 ? -29.029 10.150 18.782 1.00 97.44 187 MET A N 1
ATOM 1524 C CA . MET A 1 187 ? -28.609 8.770 18.519 1.00 97.44 187 MET A CA 1
ATOM 1525 C C . MET A 1 187 ? -27.722 8.202 19.625 1.00 97.44 187 MET A C 1
ATOM 1527 O O . MET A 1 187 ? -27.838 7.018 19.938 1.00 97.44 187 MET A O 1
ATOM 1531 N N . ILE A 1 188 ? -26.857 9.023 20.229 1.00 96.25 188 ILE A N 1
ATOM 1532 C CA . ILE A 1 188 ? -26.031 8.612 21.374 1.00 96.25 188 ILE A CA 1
ATOM 1533 C C . ILE A 1 188 ? -26.928 8.254 22.565 1.00 96.25 188 ILE A C 1
ATOM 1535 O O . ILE A 1 188 ? -26.722 7.221 23.199 1.00 96.25 188 ILE A O 1
ATOM 1539 N N . GLU A 1 189 ? -27.934 9.075 22.860 1.00 95.31 189 GLU A N 1
ATOM 1540 C CA . GLU A 1 189 ? -28.900 8.836 23.939 1.00 95.31 189 GLU A CA 1
ATOM 1541 C C . GLU A 1 189 ? -29.746 7.599 23.675 1.00 95.31 189 GLU A C 1
ATOM 1543 O O . GLU A 1 189 ? -29.894 6.738 24.545 1.00 95.31 189 GLU A O 1
ATOM 1548 N N . TRP A 1 190 ? -30.236 7.464 22.446 1.00 97.31 190 TRP A N 1
ATOM 1549 C CA . TRP A 1 190 ? -30.987 6.293 22.037 1.00 97.31 190 TRP A CA 1
ATOM 1550 C C . TRP A 1 190 ? -30.148 5.012 22.158 1.00 97.31 190 TRP A C 1
ATOM 1552 O O . TRP A 1 190 ? -30.621 4.017 22.713 1.00 97.31 190 TRP A O 1
ATOM 1562 N N . ALA A 1 191 ? -28.892 5.030 21.702 1.00 94.81 191 ALA A N 1
ATOM 1563 C CA . ALA A 1 191 ? -27.989 3.888 21.813 1.00 94.81 191 ALA A CA 1
ATOM 1564 C C . ALA A 1 191 ? -27.653 3.576 23.278 1.00 94.81 191 ALA A C 1
ATOM 1566 O O . ALA A 1 191 ? -27.600 2.409 23.655 1.00 94.81 191 ALA A O 1
ATOM 1567 N N . ALA A 1 192 ? -27.489 4.594 24.126 1.00 92.94 192 ALA A N 1
ATOM 1568 C CA . ALA A 1 192 ? -27.256 4.423 25.560 1.00 92.94 192 ALA A CA 1
ATOM 1569 C C . ALA A 1 192 ? -28.422 3.719 26.261 1.00 92.94 192 ALA A C 1
ATOM 1571 O O . ALA A 1 192 ? -28.195 2.867 27.118 1.00 92.94 192 ALA A O 1
ATOM 1572 N N . LEU A 1 193 ? -29.653 4.065 25.880 1.00 94.12 193 LEU A N 1
ATOM 1573 C CA . LEU A 1 193 ? -30.866 3.497 26.455 1.00 94.12 193 LEU A CA 1
ATOM 1574 C C . LEU A 1 193 ? -31.111 2.057 25.986 1.00 94.12 193 LEU A C 1
ATOM 1576 O O . LEU A 1 193 ? -31.467 1.202 26.790 1.00 94.12 193 LEU A O 1
ATOM 1580 N N . ASN A 1 194 ? -30.924 1.789 24.692 1.00 91.88 194 ASN A N 1
ATOM 1581 C CA . ASN A 1 194 ? -31.312 0.512 24.084 1.00 91.88 194 ASN A CA 1
ATOM 1582 C C . ASN A 1 194 ? -30.159 -0.503 24.007 1.00 91.88 194 ASN A C 1
ATOM 1584 O O . ASN A 1 194 ? -30.405 -1.705 23.951 1.00 91.88 194 ASN A O 1
ATOM 1588 N N . ARG A 1 195 ? -28.900 -0.045 23.991 1.00 90.56 195 ARG A N 1
ATOM 1589 C CA . ARG A 1 195 ? -27.691 -0.882 23.866 1.00 90.56 195 ARG A CA 1
ATOM 1590 C C . ARG A 1 195 ? -26.544 -0.403 24.767 1.00 90.56 195 ARG A C 1
ATOM 1592 O O . ARG A 1 195 ? -25.455 -0.098 24.275 1.00 90.56 195 ARG A O 1
ATOM 1599 N N . PRO A 1 196 ? -26.728 -0.377 26.098 1.00 89.06 196 PRO A N 1
ATOM 1600 C CA . PRO A 1 196 ? -25.705 0.119 27.021 1.00 89.06 196 PRO A CA 1
ATOM 1601 C C . PRO A 1 196 ? -24.384 -0.666 26.948 1.00 89.06 196 PRO A C 1
ATOM 1603 O O . PRO A 1 196 ? -23.315 -0.078 27.100 1.00 89.06 196 PRO A O 1
ATOM 1606 N N . SER A 1 197 ? -24.428 -1.971 26.651 1.00 86.44 197 SER A N 1
ATOM 1607 C CA . SER A 1 197 ? -23.230 -2.813 26.510 1.00 86.44 197 SER A CA 1
ATOM 1608 C C . SER A 1 197 ? -22.345 -2.438 25.317 1.00 86.44 197 SER A C 1
ATOM 1610 O O . SER A 1 197 ? -21.160 -2.754 25.324 1.00 86.44 197 SER A O 1
ATOM 1612 N N . TYR A 1 198 ? -22.875 -1.731 24.311 1.00 88.88 198 TYR A N 1
ATOM 1613 C CA . TYR A 1 198 ? -22.115 -1.341 23.116 1.00 88.88 198 TYR A CA 1
ATOM 1614 C C . TYR A 1 198 ? -21.245 -0.105 23.394 1.00 88.88 198 TYR A C 1
ATOM 1616 O O . TYR A 1 198 ? -20.441 0.284 22.558 1.00 88.88 198 TYR A O 1
ATOM 1624 N N . ARG A 1 199 ? -21.389 0.525 24.566 1.00 88.88 199 ARG A N 1
ATOM 1625 C CA . ARG A 1 199 ? -20.683 1.761 24.924 1.00 88.88 199 ARG A CA 1
ATOM 1626 C C . ARG A 1 199 ? -19.232 1.536 25.357 1.00 88.88 199 ARG A C 1
ATOM 1628 O O . ARG A 1 199 ? -18.459 2.484 25.393 1.00 88.88 199 ARG A O 1
ATOM 1635 N N . THR A 1 200 ? -18.836 0.318 25.714 1.00 85.44 200 THR A N 1
ATOM 1636 C CA . THR A 1 200 ? -17.467 0.040 26.183 1.00 85.44 200 THR A CA 1
ATOM 1637 C C . THR A 1 200 ? -16.443 0.180 25.056 1.00 85.44 200 THR A C 1
ATOM 1639 O O . THR A 1 200 ? -16.708 -0.279 23.948 1.00 85.44 200 THR A O 1
ATOM 1642 N N . ASN A 1 201 ? -15.255 0.720 25.355 1.00 81.62 201 ASN A N 1
ATOM 1643 C CA . ASN A 1 201 ? -14.154 0.877 24.392 1.00 81.62 201 ASN A CA 1
ATOM 1644 C C . ASN A 1 201 ? -14.550 1.701 23.145 1.00 81.62 201 ASN A C 1
ATOM 1646 O O . ASN A 1 201 ? -14.320 1.290 22.003 1.00 81.62 201 ASN A O 1
ATOM 1650 N N . ASN A 1 202 ? -15.228 2.830 23.375 1.00 86.81 202 ASN A N 1
ATOM 1651 C CA . ASN A 1 202 ? -15.617 3.773 22.328 1.00 86.81 202 ASN A CA 1
ATOM 1652 C C . ASN A 1 202 ? -14.572 4.886 22.146 1.00 86.81 202 ASN A C 1
ATOM 1654 O O . ASN A 1 202 ? -13.786 5.191 23.041 1.00 86.81 202 ASN A O 1
ATOM 1658 N N . TYR A 1 203 ? -14.609 5.516 20.978 1.00 88.94 203 TYR A N 1
ATOM 1659 C CA . TYR A 1 203 ? -13.785 6.645 20.562 1.00 88.94 203 TYR A CA 1
ATOM 1660 C C . TYR A 1 203 ? -14.655 7.869 20.225 1.00 88.94 203 TYR A C 1
ATOM 1662 O O . TYR A 1 203 ? -14.322 8.651 19.326 1.00 88.94 203 TYR A O 1
ATOM 1670 N N . MET A 1 204 ? -15.770 8.077 20.941 1.00 90.88 204 MET A N 1
ATOM 1671 C CA . MET A 1 204 ? -16.705 9.176 20.664 1.00 90.88 204 MET A CA 1
ATOM 1672 C C . MET A 1 204 ? -16.030 10.553 20.727 1.00 90.88 204 MET A C 1
ATOM 1674 O O . MET A 1 204 ? -16.311 11.409 19.889 1.00 90.88 204 MET A O 1
ATOM 1678 N N . TYR A 1 205 ? -15.100 10.765 21.667 1.00 88.94 205 TYR A N 1
ATOM 1679 C CA . TYR A 1 205 ? -14.308 11.999 21.736 1.00 88.94 205 TYR A CA 1
ATOM 1680 C C . TYR A 1 205 ? -13.466 12.215 20.476 1.00 88.94 205 TYR A C 1
ATOM 1682 O O . TYR A 1 205 ? -13.469 13.320 19.936 1.00 88.94 205 TYR A O 1
ATOM 1690 N N . HIS A 1 206 ? -12.771 11.184 19.982 1.00 89.19 206 HIS A N 1
ATOM 1691 C CA . HIS A 1 206 ? -11.966 11.279 18.758 1.00 89.19 206 HIS A CA 1
ATOM 1692 C C . HIS A 1 206 ? -12.824 11.573 17.545 1.00 89.19 206 HIS A C 1
ATOM 1694 O O . HIS A 1 206 ? -12.457 12.431 16.749 1.00 89.19 206 HIS A O 1
ATOM 1700 N N . CYS A 1 207 ? -13.968 10.905 17.423 1.00 92.50 207 CYS A N 1
ATOM 1701 C CA . CYS A 1 207 ? -14.893 11.118 16.319 1.00 92.50 207 CYS A CA 1
ATOM 1702 C C . CYS A 1 207 ? -15.468 12.538 16.345 1.00 92.50 207 CYS A C 1
ATOM 1704 O O . CYS A 1 207 ? -15.359 13.257 15.356 1.00 92.50 207 CYS A O 1
ATOM 1706 N N . ALA A 1 208 ? -15.979 12.991 17.492 1.00 93.88 208 ALA A N 1
ATOM 1707 C CA . ALA A 1 208 ? -16.530 14.335 17.627 1.00 93.88 208 ALA A CA 1
ATOM 1708 C C . ALA A 1 208 ? -15.467 15.433 17.440 1.00 93.88 208 ALA A C 1
ATOM 1710 O O . ALA A 1 208 ? -15.749 16.462 16.831 1.00 93.88 208 ALA A O 1
ATOM 1711 N N . ALA A 1 209 ? -14.237 15.227 17.923 1.00 91.88 209 ALA A N 1
ATOM 1712 C CA . ALA A 1 209 ? -13.143 16.176 17.726 1.00 91.88 209 ALA A CA 1
ATOM 1713 C C . ALA A 1 209 ? -12.657 16.214 16.272 1.00 91.88 209 ALA A C 1
ATOM 1715 O O . ALA A 1 209 ? -12.429 17.298 15.735 1.00 91.88 209 ALA A O 1
ATOM 1716 N N . ARG A 1 210 ? -12.535 15.051 15.620 1.00 92.62 210 ARG A N 1
ATOM 1717 C CA . ARG A 1 210 ? -12.163 14.956 14.206 1.00 92.62 210 ARG A CA 1
ATOM 1718 C C . ARG A 1 210 ? -13.187 15.661 13.328 1.00 92.62 210 ARG A C 1
ATOM 1720 O O . ARG A 1 210 ? -12.780 16.466 12.509 1.00 92.62 210 ARG A O 1
ATOM 1727 N N . GLU A 1 211 ? -14.482 15.446 13.537 1.00 93.69 211 GLU A N 1
ATOM 1728 C CA . GLU A 1 211 ? -15.558 16.017 12.701 1.00 93.69 211 GLU A CA 1
ATOM 1729 C C . GLU A 1 211 ? -16.038 17.414 13.168 1.00 93.69 211 GLU A C 1
ATOM 1731 O O . GLU A 1 211 ? -17.026 17.948 12.673 1.00 93.69 211 GLU A O 1
ATOM 1736 N N . ASN A 1 212 ? -15.329 18.040 14.117 1.00 94.44 212 ASN A N 1
ATOM 1737 C CA . ASN A 1 212 ? -15.611 19.383 14.646 1.00 94.44 212 ASN A CA 1
ATOM 1738 C C . ASN A 1 212 ? -16.985 19.545 15.345 1.00 94.44 212 ASN A C 1
ATOM 1740 O O . ASN A 1 212 ? -17.566 20.633 15.383 1.00 94.44 212 ASN A O 1
ATOM 1744 N N . HIS A 1 213 ? -17.518 18.483 15.950 1.00 96.31 213 HIS A N 1
ATOM 1745 C CA . HIS A 1 213 ? -18.804 18.486 16.655 1.00 96.31 213 HIS A CA 1
ATOM 1746 C C . HIS A 1 213 ? -18.673 18.916 18.125 1.00 96.31 213 HIS A C 1
ATOM 1748 O O . HIS A 1 213 ? -18.764 18.119 19.063 1.00 96.31 213 HIS A O 1
ATOM 1754 N N . ILE A 1 214 ? -18.494 20.222 18.343 1.00 94.88 214 ILE A N 1
ATOM 1755 C CA . ILE A 1 214 ? -18.268 20.821 19.674 1.00 94.88 214 ILE A CA 1
ATOM 1756 C C . ILE A 1 214 ? -19.425 20.579 20.644 1.00 94.88 214 ILE A C 1
ATOM 1758 O O . ILE A 1 214 ? -19.216 20.425 21.847 1.00 94.88 214 ILE A O 1
ATOM 1762 N N . HIS A 1 215 ? -20.663 20.562 20.153 1.00 95.94 215 HIS A N 1
ATOM 1763 C CA . HIS A 1 215 ? -21.838 20.301 20.983 1.00 95.94 215 HIS A CA 1
ATOM 1764 C C . HIS A 1 215 ? -21.838 18.872 21.535 1.00 95.94 215 HIS A C 1
ATOM 1766 O O . HIS A 1 215 ? -22.161 18.702 22.709 1.00 95.94 215 HIS A O 1
ATOM 1772 N N . VAL A 1 216 ? -21.388 17.880 20.756 1.00 95.12 216 VAL A N 1
ATOM 1773 C CA . VAL A 1 216 ? -21.190 16.503 21.238 1.00 95.12 216 VAL A CA 1
ATOM 1774 C C . VAL A 1 216 ? -20.059 16.449 22.262 1.00 95.12 216 VAL A C 1
ATOM 1776 O O . VAL A 1 216 ? -20.246 15.882 23.332 1.00 95.12 216 VAL A O 1
ATOM 1779 N N . LEU A 1 217 ? -18.923 17.108 22.017 1.00 92.19 217 LEU A N 1
ATOM 1780 C CA . LEU A 1 217 ? -17.827 17.172 22.996 1.00 92.19 217 LEU A CA 1
ATOM 1781 C C . LEU A 1 217 ? -18.270 17.789 24.336 1.00 92.19 217 LEU A C 1
ATOM 1783 O O . LEU A 1 217 ? -17.963 17.265 25.410 1.00 92.19 217 LEU A O 1
ATOM 1787 N N . LYS A 1 218 ? -19.048 18.879 24.285 1.00 93.38 218 LYS A N 1
ATOM 1788 C CA . LYS A 1 218 ? -19.662 19.509 25.466 1.00 93.38 218 LYS A CA 1
ATOM 1789 C C . LYS A 1 218 ? -20.633 18.564 26.168 1.00 93.38 218 LYS A C 1
ATOM 1791 O O . LYS A 1 218 ? -20.649 18.528 27.397 1.00 93.38 218 LYS A O 1
ATOM 1796 N N . TYR A 1 219 ? -21.434 17.825 25.407 1.00 94.12 219 TYR A N 1
ATOM 1797 C CA . TYR A 1 219 ? -22.377 16.843 25.930 1.00 94.12 219 TYR A CA 1
ATOM 1798 C C . TYR A 1 219 ? -21.661 15.694 26.654 1.00 94.12 219 TYR A C 1
ATOM 1800 O O . TYR A 1 219 ? -21.931 15.462 27.831 1.00 94.12 219 TYR A O 1
ATOM 1808 N N . LEU A 1 220 ? -20.674 15.061 26.014 1.00 90.56 220 LEU A N 1
ATOM 1809 C CA . LEU A 1 220 ? -19.872 13.983 26.604 1.00 90.56 220 LEU A CA 1
ATOM 1810 C C . LEU A 1 220 ? -19.159 14.445 27.882 1.00 90.56 220 LEU A C 1
ATOM 1812 O O . LEU A 1 220 ? -19.201 13.755 28.901 1.00 90.56 220 LEU A O 1
ATOM 1816 N N . LYS A 1 221 ? -18.600 15.666 27.881 1.00 88.38 221 LYS A N 1
ATOM 1817 C CA . LYS A 1 221 ? -17.977 16.244 29.081 1.00 88.38 221 LYS A CA 1
ATOM 1818 C C . LYS A 1 221 ? -18.977 16.417 30.227 1.00 88.38 221 LYS A C 1
ATOM 1820 O O . LYS A 1 221 ? -18.630 16.143 31.370 1.00 88.38 221 LYS A O 1
ATOM 1825 N N . ARG A 1 222 ? -20.207 16.867 29.948 1.00 89.56 222 ARG A N 1
ATOM 1826 C CA . ARG A 1 222 ? -21.253 17.013 30.978 1.00 89.56 222 ARG A CA 1
ATOM 1827 C C . ARG A 1 222 ? -21.651 15.675 31.587 1.00 89.56 222 ARG A C 1
ATOM 1829 O O . ARG A 1 222 ? -21.846 15.624 32.794 1.00 89.56 222 ARG A O 1
ATOM 1836 N N . LEU A 1 223 ? -21.746 14.617 30.779 1.00 85.19 223 LEU A N 1
ATOM 1837 C CA . LEU A 1 223 ? -22.087 13.284 31.277 1.00 85.19 223 LEU A CA 1
ATOM 1838 C C . LEU A 1 223 ? -21.056 12.753 32.280 1.00 85.19 223 LEU A C 1
ATOM 1840 O O . LEU A 1 223 ? -21.437 12.029 33.193 1.00 85.19 223 LEU A O 1
ATOM 1844 N N . SER A 1 224 ? -19.773 13.110 32.120 1.00 78.06 224 SER A N 1
ATOM 1845 C CA . SER A 1 224 ? -18.672 12.644 32.984 1.00 78.06 224 SER A CA 1
ATOM 1846 C C . SER A 1 224 ? -18.650 11.117 33.161 1.00 78.06 224 SER A C 1
ATOM 1848 O O . SER A 1 224 ? -18.266 10.605 34.211 1.00 78.06 224 SER A O 1
ATOM 1850 N N . ASN A 1 225 ? -19.096 10.382 32.139 1.00 79.31 225 ASN A N 1
ATOM 1851 C CA . ASN A 1 225 ? -19.201 8.931 32.179 1.00 79.31 225 ASN A CA 1
ATOM 1852 C C . ASN A 1 225 ? -17.806 8.310 31.987 1.00 79.31 225 ASN A C 1
ATOM 1854 O O . ASN A 1 225 ? -17.203 8.540 30.937 1.00 79.31 225 ASN A O 1
ATOM 1858 N N . PRO A 1 226 ? -17.300 7.497 32.937 1.00 74.38 226 PRO A N 1
ATOM 1859 C CA . PRO A 1 226 ? -15.975 6.883 32.842 1.00 74.38 226 PRO A CA 1
ATOM 1860 C C . PRO A 1 226 ? -15.754 6.050 31.575 1.00 74.38 226 PRO A C 1
ATOM 1862 O O . PRO A 1 226 ? -14.622 5.941 31.123 1.00 74.38 226 PRO A O 1
ATOM 1865 N N . LEU A 1 227 ? -16.822 5.491 30.988 1.00 76.56 227 LEU A N 1
ATOM 1866 C CA . LEU A 1 227 ? -16.752 4.694 29.756 1.00 76.56 227 LEU A CA 1
ATOM 1867 C C . LEU A 1 227 ? -16.495 5.531 28.499 1.00 76.56 227 LEU A C 1
ATOM 1869 O O . LEU A 1 227 ? -16.069 4.982 27.489 1.00 76.56 227 LEU A O 1
ATOM 1873 N N . ASP A 1 228 ? -16.775 6.834 28.552 1.00 75.38 228 ASP A N 1
ATOM 1874 C CA . ASP A 1 228 ? -16.554 7.761 27.437 1.00 75.38 228 ASP A CA 1
ATOM 1875 C C . ASP A 1 228 ? -15.227 8.505 27.575 1.00 75.38 228 ASP A C 1
ATOM 1877 O O . ASP A 1 228 ? -14.800 9.184 26.642 1.00 75.38 228 ASP A O 1
ATOM 1881 N N . VAL A 1 229 ? -14.588 8.426 28.747 1.00 69.56 229 VAL A N 1
ATOM 1882 C CA . VAL A 1 229 ? -13.302 9.078 28.979 1.00 69.56 229 VAL A CA 1
ATOM 1883 C C . VAL A 1 229 ? -12.244 8.325 28.173 1.00 69.56 229 VAL A C 1
ATOM 1885 O O . VAL A 1 229 ? -12.074 7.122 28.373 1.00 69.56 229 VAL A O 1
ATOM 1888 N N . PRO A 1 230 ? -11.503 9.003 27.280 1.00 65.69 230 PRO A N 1
ATOM 1889 C CA . PRO A 1 230 ? -10.456 8.341 26.523 1.00 65.69 230 PRO A CA 1
ATOM 1890 C C . PRO A 1 230 ? -9.378 7.794 27.463 1.00 65.69 230 PRO A C 1
ATOM 1892 O O . PRO A 1 230 ? -8.932 8.497 28.373 1.00 65.69 230 PRO A O 1
ATOM 1895 N N . GLU A 1 231 ? -8.912 6.570 27.217 1.00 63.72 231 GLU A N 1
ATOM 1896 C CA . GLU A 1 231 ? -7.752 6.020 27.923 1.00 63.72 231 GLU A CA 1
ATOM 1897 C C . GLU A 1 231 ? -6.526 6.940 27.773 1.00 63.72 231 GLU A C 1
ATOM 1899 O O . GLU A 1 231 ? -6.380 7.643 26.769 1.00 63.72 231 GLU A O 1
ATOM 1904 N N . ALA A 1 232 ? -5.602 6.916 28.739 1.00 58.53 232 ALA A N 1
ATOM 1905 C CA . ALA A 1 232 ? -4.430 7.798 28.750 1.00 58.53 232 ALA A CA 1
ATOM 1906 C C . ALA A 1 232 ? -3.576 7.720 27.463 1.00 58.53 232 ALA A C 1
ATOM 1908 O O . ALA A 1 232 ? -3.064 8.736 26.995 1.00 58.53 232 ALA A O 1
ATOM 1909 N N . SER A 1 233 ? -3.475 6.534 26.856 1.00 54.12 233 SER A N 1
ATOM 1910 C CA . SER A 1 233 ? -2.829 6.288 25.556 1.00 54.12 233 SER A CA 1
ATOM 1911 C C . SER A 1 233 ? -3.604 6.901 24.379 1.00 54.12 233 SER A C 1
ATOM 1913 O O . SER A 1 233 ? -3.017 7.440 23.443 1.00 54.12 233 SER A O 1
ATOM 1915 N N . SER A 1 234 ? -4.935 6.881 24.447 1.00 58.84 234 SER A N 1
ATOM 1916 C CA . SER A 1 234 ? -5.850 7.413 23.434 1.00 58.84 234 SER A CA 1
ATOM 1917 C C . SER A 1 234 ? -5.926 8.945 23.470 1.00 58.84 234 SER A C 1
ATOM 1919 O O . SER A 1 234 ? -6.103 9.583 22.428 1.00 58.84 234 SER A O 1
ATOM 1921 N N . LEU A 1 235 ? -5.717 9.557 24.642 1.00 56.78 235 LEU A N 1
ATOM 1922 C CA . LEU A 1 235 ? -5.624 11.012 24.829 1.00 56.78 235 LEU A CA 1
ATOM 1923 C C . LEU A 1 235 ? -4.477 11.658 24.034 1.00 56.78 235 LEU A C 1
ATOM 1925 O O . LEU A 1 235 ? -4.581 12.836 23.691 1.00 56.78 235 LEU A O 1
ATOM 1929 N N . MET A 1 236 ? -3.421 10.905 23.703 1.00 55.97 236 MET A N 1
ATOM 1930 C CA . MET A 1 236 ? -2.284 11.388 22.899 1.00 55.97 236 MET A CA 1
ATOM 1931 C C . MET A 1 236 ? -2.669 11.660 21.430 1.00 55.97 236 MET A C 1
ATOM 1933 O O . MET A 1 236 ? -2.018 12.451 20.750 1.00 55.97 236 MET A O 1
ATOM 1937 N N . ASN A 1 237 ? -3.761 11.056 20.942 1.00 73.44 237 ASN A N 1
ATOM 1938 C CA . ASN A 1 237 ? -4.168 11.105 19.532 1.00 73.44 237 ASN A CA 1
ATOM 1939 C C . ASN A 1 237 ? -5.331 12.067 19.244 1.00 73.44 237 ASN A C 1
ATOM 1941 O O . ASN A 1 237 ? -5.672 12.280 18.081 1.00 73.44 237 ASN A O 1
ATOM 1945 N N . LEU A 1 238 ? -5.934 12.672 20.271 1.00 84.31 238 LEU A N 1
ATOM 1946 C CA . LEU A 1 238 ? -7.134 13.497 20.113 1.00 84.31 238 LEU A CA 1
ATOM 1947 C C . LEU A 1 238 ? -6.846 14.830 19.399 1.00 84.31 238 LEU A C 1
ATOM 1949 O O . LEU A 1 238 ? -7.567 15.210 18.477 1.00 84.31 238 LEU A O 1
ATOM 1953 N N . TYR A 1 239 ? -5.741 15.493 19.762 1.00 85.88 239 TYR A N 1
ATOM 1954 C CA . TYR A 1 239 ? -5.254 16.684 19.054 1.00 85.88 239 TYR A CA 1
ATOM 1955 C C . TYR A 1 239 ? -4.870 16.363 17.612 1.00 85.88 239 TYR A C 1
ATOM 1957 O O . TYR A 1 239 ? -5.225 17.112 16.712 1.00 85.88 239 TYR A O 1
ATOM 1965 N N . SER A 1 240 ? -4.186 15.239 17.387 1.00 87.56 240 SER A N 1
ATOM 1966 C CA . SER A 1 240 ? -3.799 14.804 16.041 1.00 87.56 240 SER A CA 1
ATOM 1967 C C . SER A 1 240 ? -5.024 14.551 15.157 1.00 87.56 240 SER A C 1
ATOM 1969 O O . SER A 1 240 ? -5.037 14.963 14.002 1.00 87.56 240 SER A O 1
ATOM 1971 N N . ALA A 1 241 ? -6.082 13.938 15.698 1.00 88.44 241 ALA A N 1
ATOM 1972 C CA . ALA A 1 241 ? -7.324 13.699 14.966 1.00 88.44 241 ALA A CA 1
ATOM 1973 C C . ALA A 1 241 ? -8.024 15.008 14.559 1.00 88.44 241 ALA A C 1
ATOM 1975 O O . ALA A 1 241 ? -8.408 15.157 13.401 1.00 88.44 241 ALA A O 1
ATOM 1976 N N . ALA A 1 242 ? -8.151 15.969 15.480 1.00 91.75 242 ALA A N 1
ATOM 1977 C CA . ALA A 1 242 ? -8.746 17.271 15.177 1.00 91.75 242 ALA A CA 1
ATOM 1978 C C . ALA A 1 242 ? -7.876 18.092 14.207 1.00 91.75 242 ALA A C 1
ATOM 1980 O O . ALA A 1 242 ? -8.378 18.638 13.228 1.00 91.75 242 ALA A O 1
ATOM 1981 N N . ALA A 1 243 ? -6.561 18.133 14.435 1.00 91.06 243 ALA A N 1
ATOM 1982 C CA . ALA A 1 243 ? -5.611 18.879 13.614 1.00 91.06 243 ALA A CA 1
ATOM 1983 C C . ALA A 1 243 ? -5.504 18.323 12.188 1.00 91.06 243 ALA A C 1
ATOM 1985 O O . ALA A 1 243 ? -5.517 19.089 11.226 1.00 91.06 243 ALA A O 1
ATOM 1986 N N . GLY A 1 244 ? -5.478 16.997 12.042 1.00 89.69 244 GLY A N 1
ATOM 1987 C CA . GLY A 1 244 ? -5.412 16.319 10.750 1.00 89.69 244 GLY A CA 1
ATOM 1988 C C . GLY A 1 244 ? -6.671 16.466 9.895 1.00 89.69 244 GLY A C 1
ATOM 1989 O O . GLY A 1 244 ? -6.589 16.192 8.704 1.00 89.69 244 GLY A O 1
ATOM 1990 N N . ASN A 1 245 ? -7.801 16.894 10.467 1.00 91.00 245 ASN A N 1
ATOM 1991 C CA . ASN A 1 245 ? -9.030 17.205 9.725 1.00 91.00 245 ASN A CA 1
ATOM 1992 C C . ASN A 1 245 ? -9.319 18.718 9.642 1.00 91.00 245 ASN A C 1
ATOM 1994 O O . ASN A 1 245 ? -10.335 19.128 9.087 1.00 91.00 245 ASN A O 1
ATOM 1998 N N . GLY A 1 246 ? -8.453 19.560 10.220 1.00 92.06 246 GLY A N 1
ATOM 1999 C CA . GLY A 1 246 ? -8.629 21.014 10.231 1.00 92.06 246 GLY A CA 1
ATOM 2000 C C . GLY A 1 246 ? -9.706 21.519 11.194 1.00 92.06 246 GLY A C 1
ATOM 2001 O O . GLY A 1 246 ? -10.174 22.647 11.053 1.00 92.06 246 GLY A O 1
ATOM 2002 N N . SER A 1 247 ? -10.088 20.717 12.188 1.00 94.25 247 SER A N 1
ATOM 2003 C CA . SER A 1 247 ? -11.145 21.011 13.165 1.00 94.25 247 SER A CA 1
ATOM 2004 C C . SER A 1 247 ? -10.664 21.983 14.241 1.00 94.25 247 SER A C 1
ATOM 2006 O O . SER A 1 247 ? -10.423 21.625 15.397 1.00 94.25 247 SER A O 1
ATOM 2008 N N . LEU A 1 248 ? -10.475 23.240 13.836 1.00 93.12 248 LEU A N 1
ATOM 2009 C CA . LEU A 1 248 ? -9.874 24.293 14.653 1.00 93.12 248 LEU A CA 1
ATOM 2010 C C . LEU A 1 248 ? -10.681 24.608 15.920 1.00 93.12 248 LEU A C 1
ATOM 2012 O O . LEU A 1 248 ? -10.095 24.837 16.979 1.00 93.12 248 LEU A O 1
ATOM 2016 N N . ASP A 1 249 ? -12.011 24.603 15.844 1.00 94.25 249 ASP A N 1
ATOM 2017 C CA . ASP A 1 249 ? -12.849 24.874 17.017 1.00 94.25 249 ASP A CA 1
ATOM 2018 C C . ASP A 1 249 ? -12.745 23.745 18.042 1.00 94.25 249 ASP A C 1
ATOM 2020 O O . ASP A 1 249 ? -12.711 24.003 19.246 1.00 94.25 249 ASP A O 1
ATOM 2024 N N . ALA A 1 250 ? -12.617 22.498 17.578 1.00 92.25 250 ALA A N 1
ATOM 2025 C CA . ALA A 1 250 ? -12.388 21.355 18.450 1.00 92.25 250 ALA A CA 1
ATOM 2026 C C . ALA A 1 250 ? -11.023 21.462 19.129 1.00 92.25 250 ALA A C 1
ATOM 2028 O O . ALA A 1 250 ? -10.943 21.276 20.339 1.00 92.25 250 ALA A O 1
ATOM 2029 N N . LEU A 1 251 ? -9.970 21.846 18.400 1.00 90.25 251 LEU A N 1
ATOM 2030 C CA . LEU A 1 251 ? -8.646 22.096 18.983 1.00 90.25 251 LEU A CA 1
ATOM 2031 C C . LEU A 1 251 ? -8.684 23.167 20.081 1.00 90.25 251 LEU A C 1
ATOM 2033 O O . LEU A 1 251 ? -8.155 22.948 21.175 1.00 90.25 251 LEU A O 1
ATOM 2037 N N . LYS A 1 252 ? -9.346 24.301 19.816 1.00 91.81 252 LYS A N 1
ATOM 2038 C CA . LYS A 1 252 ? -9.533 25.381 20.797 1.00 91.81 252 LYS A CA 1
ATOM 2039 C C . LYS A 1 252 ? -10.270 24.883 22.031 1.00 91.81 252 LYS A C 1
ATOM 2041 O O . LYS A 1 252 ? -9.785 25.052 23.148 1.00 91.81 252 LYS A O 1
ATOM 2046 N N . TRP A 1 253 ? -11.391 24.199 21.824 1.00 92.06 253 TRP A N 1
ATOM 2047 C CA . TRP A 1 253 ? -12.203 23.672 22.910 1.00 92.06 253 TRP A CA 1
ATOM 2048 C C . TRP A 1 253 ? -11.439 22.643 23.755 1.00 92.06 253 TRP A C 1
ATOM 2050 O O . TRP A 1 253 ? -11.494 22.696 24.982 1.00 92.06 253 TRP A O 1
ATOM 2060 N N . LEU A 1 254 ? -10.680 21.738 23.132 1.00 88.50 254 LEU A N 1
ATOM 2061 C CA . LEU A 1 254 ? -9.853 20.755 23.839 1.00 88.50 254 LEU A CA 1
ATOM 2062 C C . LEU A 1 254 ? -8.789 21.429 24.714 1.00 88.50 254 LEU A C 1
ATOM 2064 O O . LEU A 1 254 ? -8.588 21.008 25.856 1.00 88.50 254 LEU A O 1
ATOM 2068 N N . LYS A 1 255 ? -8.156 22.503 24.219 1.00 87.00 255 LYS A N 1
ATOM 2069 C CA . LYS A 1 255 ? -7.185 23.301 24.984 1.00 87.00 255 LYS A CA 1
ATOM 2070 C C . LYS A 1 255 ? -7.831 24.015 26.164 1.00 87.00 255 LYS A C 1
ATOM 2072 O O . LYS A 1 255 ? -7.350 23.869 27.280 1.00 87.00 255 LYS A O 1
ATOM 2077 N N . GLU A 1 256 ? -8.932 24.730 25.946 1.00 89.62 256 GLU A N 1
ATOM 2078 C CA . GLU A 1 256 ? -9.664 25.447 27.006 1.00 89.62 256 GLU A CA 1
ATOM 2079 C C . GLU A 1 256 ? -10.107 24.527 28.150 1.00 89.62 256 GLU A C 1
ATOM 2081 O O . GLU A 1 256 ? -10.254 24.956 29.292 1.00 89.62 256 GLU A O 1
ATOM 2086 N N . ASN A 1 257 ? -10.333 23.252 27.840 1.00 86.31 257 ASN A N 1
ATOM 2087 C CA . ASN A 1 257 ? -10.858 22.275 28.778 1.00 86.31 257 ASN A CA 1
ATOM 2088 C C . ASN A 1 257 ? -9.788 21.339 29.358 1.00 86.31 257 ASN A C 1
ATOM 2090 O O . ASN A 1 257 ? -10.163 20.473 30.149 1.00 86.31 257 ASN A O 1
ATOM 2094 N N . ASN A 1 258 ? -8.508 21.519 29.002 1.00 81.81 258 ASN A N 1
ATOM 2095 C CA . ASN A 1 258 ? -7.381 20.659 29.384 1.00 81.81 258 ASN A CA 1
ATOM 2096 C C . ASN A 1 258 ? -7.637 19.164 29.102 1.00 81.81 258 ASN A C 1
ATOM 2098 O O . ASN A 1 258 ? -7.347 18.307 29.936 1.00 81.81 258 ASN A O 1
ATOM 2102 N N . ILE A 1 259 ? -8.221 18.847 27.940 1.00 78.06 259 ILE A N 1
ATOM 2103 C CA . ILE A 1 259 ? -8.531 17.468 27.530 1.00 78.06 259 ILE A CA 1
ATOM 2104 C C . ILE A 1 259 ? -7.533 17.015 26.463 1.00 78.06 259 ILE A C 1
ATOM 2106 O O . ILE A 1 259 ? -7.486 17.582 25.371 1.00 78.06 259 ILE A O 1
ATOM 2110 N N . GLY A 1 260 ? -6.790 15.948 26.763 1.00 70.38 260 GLY A N 1
ATOM 2111 C CA . GLY A 1 260 ? -5.783 15.368 25.872 1.00 70.38 260 GLY A CA 1
ATOM 2112 C C . GLY A 1 260 ? -4.394 15.989 26.030 1.00 70.38 260 GLY A C 1
ATOM 2113 O O . GLY A 1 260 ? -4.246 17.109 26.513 1.00 70.38 260 GLY A O 1
ATOM 2114 N N . ASN A 1 261 ? -3.376 15.259 25.577 1.00 67.81 261 ASN A N 1
ATOM 2115 C CA . ASN A 1 261 ? -2.007 15.761 25.452 1.00 67.81 261 ASN A CA 1
ATOM 2116 C C . ASN A 1 261 ? -1.704 15.961 23.967 1.00 67.81 261 ASN A C 1
ATOM 2118 O O . ASN A 1 261 ? -2.185 15.186 23.139 1.00 67.81 261 ASN A O 1
ATOM 2122 N N . SER A 1 262 ? -0.902 16.966 23.616 1.00 65.88 262 SER A N 1
ATOM 2123 C CA . SER A 1 262 ? -0.318 17.014 22.278 1.00 65.88 262 SER A CA 1
ATOM 2124 C C . SER A 1 262 ? 1.156 16.652 22.338 1.00 65.88 262 SER A C 1
ATOM 2126 O O . SER A 1 262 ? 1.852 16.874 23.323 1.00 65.88 262 SER A O 1
ATOM 2128 N N . ASN A 1 263 ? 1.612 16.099 21.232 1.00 72.88 263 ASN A N 1
ATOM 2129 C CA . ASN A 1 263 ? 3.004 16.001 20.849 1.00 72.88 263 ASN A CA 1
ATOM 2130 C C . ASN A 1 263 ? 3.164 16.751 19.513 1.00 72.88 263 ASN A C 1
ATOM 2132 O O . ASN A 1 263 ? 2.207 17.340 18.997 1.00 72.88 263 ASN A O 1
ATOM 2136 N N . GLN A 1 264 ? 4.360 16.702 18.936 1.00 83.69 264 GLN A N 1
ATOM 2137 C CA . GLN A 1 264 ? 4.664 17.298 17.628 1.00 83.69 264 GLN A CA 1
ATOM 2138 C C . GLN A 1 264 ? 3.753 16.779 16.496 1.00 83.69 264 GLN A C 1
ATOM 2140 O O . GLN A 1 264 ? 3.527 17.476 15.507 1.00 83.69 264 GLN A O 1
ATOM 2145 N N . ASN A 1 265 ? 3.156 15.589 16.661 1.00 87.62 265 ASN A N 1
ATOM 2146 C CA . ASN A 1 265 ? 2.351 14.938 15.631 1.00 87.62 265 ASN A CA 1
ATOM 2147 C C . ASN A 1 265 ? 1.129 15.766 15.216 1.00 87.62 265 ASN A C 1
ATOM 2149 O O . ASN A 1 265 ? 0.766 15.742 14.048 1.00 87.62 265 ASN A O 1
ATOM 2153 N N . ALA A 1 266 ? 0.515 16.528 16.129 1.00 89.06 266 ALA A N 1
ATOM 2154 C CA . ALA A 1 266 ? -0.663 17.334 15.804 1.00 89.06 266 ALA A CA 1
ATOM 2155 C C . ALA A 1 266 ? -0.364 18.394 14.729 1.00 89.06 266 ALA A C 1
ATOM 2157 O O . ALA A 1 266 ? -1.139 18.555 13.786 1.00 89.06 266 ALA A O 1
ATOM 2158 N N . MET A 1 267 ? 0.777 19.082 14.835 1.00 91.69 267 MET A N 1
ATOM 2159 C CA . MET A 1 267 ? 1.193 20.057 13.825 1.00 91.69 267 MET A CA 1
ATOM 2160 C C . MET A 1 267 ? 1.659 19.360 12.543 1.00 91.69 267 MET A C 1
ATOM 2162 O O . MET A 1 267 ? 1.330 19.825 11.453 1.00 91.69 267 MET A O 1
ATOM 2166 N N . ASN A 1 268 ? 2.344 18.217 12.663 1.00 92.62 268 ASN A N 1
ATOM 2167 C CA . ASN A 1 268 ? 2.780 17.424 11.513 1.00 92.62 268 ASN A CA 1
ATOM 2168 C C . ASN A 1 268 ? 1.603 16.985 10.636 1.00 92.62 268 ASN A C 1
ATOM 2170 O O . ASN A 1 268 ? 1.628 17.208 9.427 1.00 92.62 268 ASN A O 1
ATOM 2174 N N . VAL A 1 269 ? 0.553 16.406 11.229 1.00 91.88 269 VAL A N 1
ATOM 2175 C CA . VAL A 1 269 ? -0.614 15.928 10.470 1.00 91.88 269 VAL A CA 1
ATOM 2176 C C . VAL A 1 269 ? -1.446 17.079 9.904 1.00 91.88 269 VAL A C 1
ATOM 2178 O O . VAL A 1 269 ? -1.935 16.969 8.782 1.00 91.88 269 VAL A O 1
ATOM 2181 N N . ALA A 1 270 ? -1.561 18.211 10.613 1.00 93.62 270 ALA A N 1
ATOM 2182 C CA . ALA A 1 270 ? -2.199 19.412 10.068 1.00 93.62 270 ALA A CA 1
ATOM 2183 C C . ALA A 1 270 ? -1.443 19.951 8.846 1.00 93.62 270 ALA A C 1
ATOM 2185 O O . ALA A 1 270 ? -2.058 20.294 7.836 1.00 93.62 270 ALA A O 1
ATOM 2186 N N . ALA A 1 271 ? -0.109 19.987 8.916 1.00 94.69 271 ALA A N 1
ATOM 2187 C CA . ALA A 1 271 ? 0.736 20.429 7.815 1.00 94.69 271 ALA A CA 1
ATOM 2188 C C . ALA A 1 271 ? 0.693 19.469 6.620 1.00 94.69 271 ALA A C 1
ATOM 2190 O O . ALA A 1 271 ? 0.579 19.913 5.475 1.00 94.69 271 ALA A O 1
ATOM 2191 N N . ALA A 1 272 ? 0.738 18.161 6.882 1.00 93.25 272 ALA A N 1
ATOM 2192 C CA . ALA A 1 272 ? 0.647 17.126 5.861 1.00 93.25 272 ALA A CA 1
ATOM 2193 C C . ALA A 1 272 ? -0.691 17.162 5.108 1.00 93.25 272 ALA A C 1
ATOM 2195 O O . ALA A 1 272 ? -0.702 16.882 3.912 1.00 93.25 272 ALA A O 1
ATOM 2196 N N . ASN A 1 273 ? -1.787 17.535 5.776 1.00 90.62 273 ASN A N 1
ATOM 2197 C CA . ASN A 1 273 ? -3.136 17.538 5.197 1.00 90.62 273 ASN A CA 1
ATOM 2198 C C . ASN A 1 273 ? -3.615 18.918 4.708 1.00 90.62 273 ASN A C 1
ATOM 2200 O O . ASN A 1 273 ? -4.735 19.032 4.214 1.00 90.62 273 ASN A O 1
ATOM 2204 N N . GLY A 1 274 ? -2.792 19.966 4.817 1.00 94.31 274 GLY A N 1
ATOM 2205 C CA . GLY A 1 274 ? -3.112 21.275 4.237 1.00 94.31 274 GLY A CA 1
ATOM 2206 C C . GLY A 1 274 ? -3.919 22.214 5.135 1.00 94.31 274 GLY A C 1
ATOM 2207 O O . GLY A 1 274 ? -4.459 23.208 4.651 1.00 94.31 274 GLY A O 1
ATOM 2208 N N . HIS A 1 275 ? -3.995 21.955 6.440 1.00 94.88 275 HIS A N 1
ATOM 2209 C CA . HIS A 1 275 ? -4.787 22.751 7.380 1.00 94.88 275 HIS A CA 1
ATOM 2210 C C . HIS A 1 275 ? -3.973 23.898 7.989 1.00 94.88 275 HIS A C 1
ATOM 2212 O O . HIS A 1 275 ? -3.555 23.843 9.147 1.00 94.88 275 HIS A O 1
ATOM 2218 N N . PHE A 1 276 ? -3.737 24.954 7.206 1.00 94.69 276 PHE A N 1
ATOM 2219 C CA . PHE A 1 276 ? -2.828 26.031 7.609 1.00 94.69 276 PHE A CA 1
ATOM 2220 C C . PHE A 1 276 ? -3.286 26.785 8.869 1.00 94.69 276 PHE A C 1
ATOM 2222 O O . PHE A 1 276 ? -2.468 27.039 9.747 1.00 94.69 276 PHE A O 1
ATOM 2229 N N . ASP A 1 277 ? -4.587 27.050 9.023 1.00 94.31 277 ASP A N 1
ATOM 2230 C CA . ASP A 1 277 ? -5.121 27.718 10.221 1.00 94.31 277 ASP A CA 1
ATOM 2231 C C . ASP A 1 277 ? -4.876 26.902 11.499 1.00 94.31 277 ASP A C 1
ATOM 2233 O O . ASP A 1 277 ? -4.579 27.458 12.556 1.00 94.31 277 ASP A O 1
ATOM 2237 N N . ALA A 1 278 ? -4.944 25.569 11.401 1.00 92.62 278 ALA A N 1
ATOM 2238 C CA . ALA A 1 278 ? -4.609 24.680 12.507 1.00 92.62 278 ALA A CA 1
ATOM 2239 C C . ALA A 1 278 ? -3.103 24.707 12.812 1.00 92.62 278 ALA A C 1
ATOM 2241 O O . ALA A 1 278 ? -2.734 24.722 13.983 1.00 92.62 278 ALA A O 1
ATOM 2242 N N . VAL A 1 279 ? -2.239 24.771 11.790 1.00 94.38 279 VAL A N 1
ATOM 2243 C CA . VAL A 1 279 ? -0.781 24.927 11.964 1.00 94.38 279 VAL A CA 1
ATOM 2244 C C . VAL A 1 279 ? -0.449 26.238 12.681 1.00 94.38 279 VAL A C 1
ATOM 2246 O O . VAL A 1 279 ? 0.265 26.207 13.682 1.00 94.38 279 VAL A O 1
ATOM 2249 N N . LEU A 1 280 ? -0.997 27.369 12.218 1.00 94.31 280 LEU A N 1
ATOM 2250 C CA . LEU A 1 280 ? -0.781 28.682 12.838 1.00 94.31 280 LEU A CA 1
ATOM 2251 C C . LEU A 1 280 ? -1.265 28.689 14.286 1.00 94.31 280 LEU A C 1
ATOM 2253 O O . LEU A 1 280 ? -0.523 29.065 15.193 1.00 94.31 280 LEU A O 1
ATOM 2257 N N . TRP A 1 281 ? -2.481 28.193 14.519 1.00 93.88 281 TRP A N 1
ATOM 2258 C CA . TRP A 1 281 ? -3.032 28.143 15.863 1.00 93.88 281 TRP A CA 1
ATOM 2259 C C . TRP A 1 281 ? -2.189 27.264 16.787 1.00 93.88 281 TRP A C 1
ATOM 2261 O O . TRP A 1 281 ? -1.868 27.700 17.889 1.00 93.88 281 TRP A O 1
ATOM 2271 N N . LEU A 1 282 ? -1.794 26.061 16.350 1.00 91.81 282 LEU A N 1
ATOM 2272 C CA . LEU A 1 282 ? -0.946 25.160 17.136 1.00 91.81 282 LEU A CA 1
ATOM 2273 C C . LEU A 1 282 ? 0.406 25.803 17.462 1.00 91.81 282 LEU A C 1
ATOM 2275 O O . LEU A 1 282 ? 0.873 25.645 18.583 1.00 91.81 282 LEU A O 1
ATOM 2279 N N . HIS A 1 283 ? 1.002 26.554 16.536 1.00 92.25 283 HIS A N 1
ATOM 2280 C CA . HIS A 1 283 ? 2.260 27.265 16.766 1.00 92.25 283 HIS A CA 1
ATOM 2281 C C . HIS A 1 283 ? 2.133 28.362 17.824 1.00 92.25 283 HIS A C 1
ATOM 2283 O O . HIS A 1 283 ? 2.951 28.440 18.733 1.00 92.25 283 HIS A O 1
ATOM 2289 N N . GLU A 1 284 ? 1.094 29.191 17.741 1.00 91.56 284 GLU A N 1
ATOM 2290 C CA . GLU A 1 284 ? 0.885 30.291 18.691 1.00 91.56 284 GLU A CA 1
ATOM 2291 C C . GLU A 1 284 ? 0.507 29.798 20.090 1.00 91.56 284 GLU A C 1
ATOM 2293 O O . GLU A 1 284 ? 0.748 30.465 21.096 1.00 91.56 284 GLU A O 1
ATOM 2298 N N . ASN A 1 285 ? -0.145 28.638 20.163 1.00 87.75 285 ASN A N 1
ATOM 2299 C CA . ASN A 1 285 ? -0.807 28.178 21.374 1.00 87.75 285 ASN A CA 1
ATOM 2300 C C . ASN A 1 285 ? -0.073 27.058 22.096 1.00 87.75 285 ASN A C 1
ATOM 2302 O O . ASN A 1 285 ? -0.531 26.682 23.184 1.00 87.75 285 ASN A O 1
ATOM 2306 N N . ARG A 1 286 ? 0.996 26.512 21.515 1.00 83.00 286 ARG A N 1
ATOM 2307 C CA . ARG A 1 286 ? 1.692 25.333 22.026 1.00 83.00 286 ARG A CA 1
ATOM 2308 C C . ARG A 1 286 ? 3.200 25.410 21.808 1.00 83.00 286 ARG A C 1
ATOM 2310 O O . ARG A 1 286 ? 3.674 26.119 20.932 1.00 83.00 286 ARG A O 1
ATOM 2317 N N . THR A 1 287 ? 3.954 24.665 22.612 1.00 84.75 287 THR A N 1
ATOM 2318 C CA . THR A 1 287 ? 5.422 24.762 22.663 1.00 84.75 287 THR A CA 1
ATOM 2319 C C . THR A 1 287 ? 6.146 23.588 22.010 1.00 84.75 287 THR A C 1
ATOM 2321 O O . THR A 1 287 ? 7.338 23.702 21.749 1.00 84.75 287 THR A O 1
ATOM 2324 N N . GLU A 1 288 ? 5.468 22.471 21.723 1.00 86.31 288 GLU A N 1
ATOM 2325 C CA . GLU A 1 288 ? 6.109 21.256 21.198 1.00 86.31 288 GLU A CA 1
ATOM 2326 C C . GLU A 1 288 ? 6.641 21.422 19.763 1.00 86.31 288 GLU A C 1
ATOM 2328 O O . GLU A 1 288 ? 7.602 20.748 19.391 1.00 86.31 288 GLU A O 1
ATOM 2333 N N . GLY A 1 289 ? 6.031 22.315 18.974 1.00 87.50 289 GLY A N 1
ATOM 2334 C CA . GLY A 1 289 ? 6.399 22.582 17.582 1.00 87.50 289 GLY A CA 1
ATOM 2335 C C . GLY A 1 289 ? 6.065 21.440 16.614 1.00 87.50 289 GLY A C 1
ATOM 2336 O O . GLY A 1 289 ? 5.160 20.641 16.859 1.00 87.50 289 GLY A O 1
ATOM 2337 N N . CYS A 1 290 ? 6.798 21.385 15.504 1.00 91.25 290 CYS A N 1
ATOM 2338 C CA . CYS A 1 290 ? 6.781 20.293 14.531 1.00 91.25 290 CYS A CA 1
ATOM 2339 C C . CYS A 1 290 ? 8.174 19.665 14.413 1.00 91.25 290 CYS A C 1
ATOM 2341 O O . CYS A 1 290 ? 9.140 20.198 14.955 1.00 91.25 290 CYS A O 1
ATOM 2343 N N . ASN A 1 291 ? 8.279 18.570 13.664 1.00 90.38 291 ASN A N 1
ATOM 2344 C CA . ASN A 1 291 ? 9.565 18.011 13.242 1.00 90.38 291 ASN A CA 1
ATOM 2345 C C . ASN A 1 291 ? 9.730 18.094 11.709 1.00 90.38 291 ASN A C 1
ATOM 2347 O O . ASN A 1 291 ? 8.827 18.557 10.999 1.00 90.38 291 ASN A O 1
ATOM 2351 N N . PHE A 1 292 ? 10.858 17.601 11.189 1.00 89.12 292 PHE A N 1
ATOM 2352 C CA . PHE A 1 292 ? 11.142 17.567 9.747 1.00 89.12 292 PHE A CA 1
ATOM 2353 C C . PHE A 1 292 ? 10.040 16.915 8.887 1.00 89.12 292 PHE A C 1
ATOM 2355 O O . PHE A 1 292 ? 9.878 17.284 7.722 1.00 89.12 292 PHE A O 1
ATOM 2362 N N . GLU A 1 293 ? 9.248 15.985 9.436 1.00 90.19 293 GLU A N 1
ATOM 2363 C CA . GLU A 1 293 ? 8.164 15.310 8.713 1.00 90.19 293 GLU A CA 1
ATOM 2364 C C . GLU A 1 293 ? 7.078 16.304 8.282 1.00 90.19 293 GLU A C 1
ATOM 2366 O O . GLU A 1 293 ? 6.544 16.189 7.181 1.00 90.19 293 GLU A O 1
ATOM 2371 N N . ALA A 1 294 ? 6.784 17.331 9.087 1.00 92.12 294 ALA A N 1
ATOM 2372 C CA . ALA A 1 294 ? 5.825 18.376 8.720 1.00 92.12 294 ALA A CA 1
ATOM 2373 C C . ALA A 1 294 ? 6.280 19.165 7.482 1.00 92.12 294 ALA A C 1
ATOM 2375 O O . ALA A 1 294 ? 5.494 19.431 6.563 1.00 92.12 294 ALA A O 1
ATOM 2376 N N . VAL A 1 295 ? 7.566 19.526 7.448 1.00 90.94 295 VAL A N 1
ATOM 2377 C CA . VAL A 1 295 ? 8.191 20.248 6.333 1.00 90.94 295 VAL A CA 1
ATOM 2378 C C . VAL A 1 295 ? 8.192 19.361 5.090 1.00 90.94 295 VAL A C 1
ATOM 2380 O O . VAL A 1 295 ? 7.723 19.770 4.029 1.00 90.94 295 VAL A O 1
ATOM 2383 N N . GLU A 1 296 ? 8.636 18.114 5.218 1.00 89.31 296 GLU A N 1
ATOM 2384 C CA . GLU A 1 296 ? 8.699 17.191 4.092 1.00 89.31 296 GLU A CA 1
ATOM 2385 C C . GLU A 1 296 ? 7.300 16.864 3.543 1.00 89.31 296 GLU A C 1
ATOM 2387 O O . GLU A 1 296 ? 7.058 17.000 2.342 1.00 89.31 296 GLU A O 1
ATOM 2392 N N . MET A 1 297 ? 6.351 16.468 4.397 1.00 89.94 297 MET A N 1
ATOM 2393 C CA . MET A 1 297 ? 5.013 16.050 3.968 1.00 89.94 297 MET A CA 1
ATOM 2394 C C . MET A 1 297 ? 4.205 17.201 3.374 1.00 89.94 297 MET A C 1
ATOM 2396 O O . MET A 1 297 ? 3.538 16.992 2.360 1.00 89.94 297 MET A O 1
ATOM 2400 N N . SER A 1 298 ? 4.306 18.422 3.917 1.00 92.69 298 SER A N 1
ATOM 2401 C CA . SER A 1 298 ? 3.658 19.593 3.305 1.00 92.69 298 SER A CA 1
ATOM 2402 C C . SER A 1 298 ? 4.176 19.844 1.883 1.00 92.69 298 SER A C 1
ATOM 2404 O O . SER A 1 298 ? 3.386 20.132 0.980 1.00 92.69 298 SER A O 1
ATOM 2406 N N . LEU A 1 299 ? 5.471 19.623 1.623 1.00 88.94 299 LEU A N 1
ATOM 2407 C CA . LEU A 1 299 ? 6.036 19.685 0.275 1.00 88.94 299 LEU A CA 1
ATOM 2408 C C . LEU A 1 299 ? 5.552 18.535 -0.621 1.00 88.94 299 LEU A C 1
ATOM 2410 O O . LEU A 1 299 ? 5.149 18.778 -1.764 1.00 88.94 299 LEU A O 1
ATOM 2414 N N . ARG A 1 300 ? 5.573 17.288 -0.123 1.00 87.38 300 ARG A N 1
ATOM 2415 C CA . ARG A 1 300 ? 5.126 16.091 -0.868 1.00 87.38 300 ARG A CA 1
ATOM 2416 C C . ARG A 1 300 ? 3.666 16.201 -1.297 1.00 87.38 300 ARG A C 1
ATOM 2418 O O . ARG A 1 300 ? 3.342 15.900 -2.450 1.00 87.38 300 ARG A O 1
ATOM 2425 N N . ASN A 1 301 ? 2.822 16.678 -0.388 1.00 87.75 301 ASN A N 1
ATOM 2426 C CA . ASN A 1 301 ? 1.383 16.837 -0.577 1.00 87.75 301 ASN A CA 1
ATOM 2427 C C . ASN A 1 301 ? 1.013 18.176 -1.231 1.00 87.75 301 ASN A C 1
ATOM 2429 O O . ASN A 1 301 ? -0.146 18.392 -1.568 1.00 87.75 301 ASN A O 1
ATOM 2433 N N . LYS A 1 302 ? 2.019 19.002 -1.558 1.00 90.94 302 LYS A N 1
ATOM 2434 C CA . LYS A 1 302 ? 1.912 20.250 -2.333 1.00 90.94 302 LYS A CA 1
ATOM 2435 C C . LYS A 1 302 ? 1.227 21.409 -1.612 1.00 90.94 302 LYS A C 1
ATOM 2437 O O . LYS A 1 302 ? 0.789 22.350 -2.269 1.00 90.94 302 LYS A O 1
ATOM 2442 N N . HIS A 1 303 ? 1.216 21.388 -0.288 1.00 92.31 303 HIS A N 1
ATOM 2443 C CA . HIS A 1 303 ? 0.785 22.500 0.556 1.00 92.31 303 HIS A CA 1
ATOM 2444 C C . HIS A 1 303 ? 1.918 23.530 0.670 1.00 92.31 303 HIS A C 1
ATOM 2446 O O . HIS A 1 303 ? 2.560 23.688 1.709 1.00 92.31 303 HIS A O 1
ATOM 2452 N N . TYR A 1 304 ? 2.231 24.195 -0.448 1.00 91.19 304 TYR A N 1
ATOM 2453 C CA . TYR A 1 304 ? 3.417 25.053 -0.571 1.00 91.19 304 TYR A CA 1
ATOM 2454 C C . TYR A 1 304 ? 3.375 26.289 0.335 1.00 91.19 304 TYR A C 1
ATOM 2456 O O . TYR A 1 304 ? 4.420 26.766 0.761 1.00 91.19 304 TYR A O 1
ATOM 2464 N N . ASN A 1 305 ? 2.189 26.817 0.628 1.00 93.12 305 ASN A N 1
ATOM 2465 C CA . ASN A 1 305 ? 1.976 27.887 1.606 1.00 93.12 305 ASN A CA 1
ATOM 2466 C C . ASN A 1 305 ? 2.430 27.468 3.013 1.00 93.12 305 ASN A C 1
ATOM 2468 O O . ASN A 1 305 ? 3.212 28.184 3.637 1.00 93.12 305 ASN A O 1
ATOM 2472 N N . ILE A 1 306 ? 2.004 26.286 3.464 1.00 93.12 306 ILE A N 1
ATOM 2473 C CA . ILE A 1 306 ? 2.403 25.714 4.751 1.00 93.12 306 ILE A CA 1
ATOM 2474 C C . ILE A 1 306 ? 3.896 25.421 4.745 1.00 93.12 306 ILE A C 1
ATOM 2476 O O . ILE A 1 306 ? 4.586 25.815 5.678 1.00 93.12 306 ILE A O 1
ATOM 2480 N N . PHE A 1 307 ? 4.404 24.802 3.677 1.00 92.25 307 PHE A N 1
ATOM 2481 C CA . PHE A 1 307 ? 5.832 24.541 3.534 1.00 92.25 307 PHE A CA 1
ATOM 2482 C C . PHE A 1 307 ? 6.647 25.824 3.705 1.00 92.25 307 PHE A C 1
ATOM 2484 O O . PHE A 1 307 ? 7.532 25.858 4.548 1.00 92.25 307 PHE A O 1
ATOM 2491 N N . LYS A 1 308 ? 6.342 26.892 2.951 1.00 91.69 308 LYS A N 1
ATOM 2492 C CA . LYS A 1 308 ? 7.075 28.168 3.032 1.00 91.69 308 LYS A CA 1
ATOM 2493 C C . LYS A 1 308 ? 7.065 28.722 4.450 1.00 91.69 308 LYS A C 1
ATOM 2495 O O . LYS A 1 308 ? 8.095 29.166 4.946 1.00 91.69 308 LYS A O 1
ATOM 2500 N N . TRP A 1 309 ? 5.907 28.671 5.102 1.00 94.25 309 TRP A N 1
ATOM 2501 C CA . TRP A 1 309 ? 5.758 29.162 6.461 1.00 94.25 309 TRP A CA 1
ATOM 2502 C C . TRP A 1 309 ? 6.558 28.323 7.468 1.00 94.25 309 TRP A C 1
ATOM 2504 O O . TRP A 1 309 ? 7.326 28.891 8.243 1.00 94.25 309 TRP A O 1
ATOM 2514 N N . LEU A 1 310 ? 6.458 26.990 7.423 1.00 92.50 310 LEU A N 1
ATOM 2515 C CA . LEU A 1 310 ? 7.242 26.094 8.280 1.00 92.50 310 LEU A CA 1
ATOM 2516 C C . LEU A 1 310 ? 8.739 26.272 8.036 1.00 92.50 310 LEU A C 1
ATOM 2518 O O . LEU A 1 310 ? 9.509 26.389 8.981 1.00 92.50 310 LEU A O 1
ATOM 2522 N N . TYR A 1 311 ? 9.136 26.379 6.770 1.00 88.69 311 TYR A N 1
ATOM 2523 C CA . TYR A 1 311 ? 10.517 26.593 6.367 1.00 88.69 311 TYR A CA 1
ATOM 2524 C C . TYR A 1 311 ? 11.086 27.868 6.994 1.00 88.69 311 TYR A C 1
ATOM 2526 O O . TYR A 1 311 ? 12.185 27.848 7.542 1.00 88.69 311 TYR A O 1
ATOM 2534 N N . CYS A 1 312 ? 10.340 28.975 6.982 1.00 88.94 312 CYS A N 1
ATOM 2535 C CA . CYS A 1 312 ? 10.770 30.231 7.598 1.00 88.94 312 CYS A CA 1
ATOM 2536 C C . CYS A 1 312 ? 10.797 30.179 9.136 1.00 88.94 312 CYS A C 1
ATOM 2538 O O . CYS A 1 312 ? 11.720 30.737 9.725 1.00 88.94 312 CYS A O 1
ATOM 2540 N N . ASN A 1 313 ? 9.833 29.512 9.779 1.00 91.00 313 ASN A N 1
ATOM 2541 C CA . ASN A 1 313 ? 9.660 29.548 11.239 1.00 91.00 313 ASN A CA 1
ATOM 2542 C C . ASN A 1 313 ? 10.399 28.430 11.999 1.00 91.00 313 ASN A C 1
ATOM 2544 O O . ASN A 1 313 ? 10.673 28.590 13.186 1.00 91.00 313 ASN A O 1
ATOM 2548 N N . TYR A 1 314 ? 10.761 27.329 11.334 1.00 90.69 314 TYR A N 1
ATOM 2549 C CA . TYR A 1 314 ? 11.424 26.163 11.934 1.00 90.69 314 TYR A CA 1
ATOM 2550 C C . TYR A 1 314 ? 12.744 25.825 11.212 1.00 90.69 314 TYR A C 1
ATOM 2552 O O . TYR A 1 314 ? 12.847 24.796 10.544 1.00 90.69 314 TYR A O 1
ATOM 2560 N N . PRO A 1 315 ? 13.789 26.672 11.323 1.00 86.38 315 PRO A N 1
ATOM 2561 C CA . PRO A 1 315 ? 15.045 26.489 10.592 1.00 86.38 315 PRO A CA 1
ATOM 2562 C C . PRO A 1 315 ? 15.814 25.216 10.957 1.00 86.38 315 PRO A C 1
ATOM 2564 O O . PRO A 1 315 ? 16.493 24.663 10.099 1.00 86.38 315 PRO A O 1
ATOM 2567 N N . ASN A 1 316 ? 15.681 24.732 12.195 1.00 87.19 316 ASN A N 1
ATOM 2568 C CA . ASN A 1 316 ? 16.343 23.505 12.653 1.00 87.19 316 ASN A CA 1
ATOM 2569 C C . ASN A 1 316 ? 15.723 22.231 12.060 1.00 87.19 316 ASN A C 1
ATOM 2571 O O . ASN A 1 316 ? 16.371 21.193 12.051 1.00 87.19 316 ASN A O 1
ATOM 2575 N N . GLU A 1 317 ? 14.495 22.321 11.543 1.00 86.69 317 GLU A N 1
ATOM 2576 C CA . GLU A 1 317 ? 13.776 21.203 10.921 1.00 86.69 317 GLU A CA 1
ATOM 2577 C C . GLU A 1 317 ? 13.960 21.180 9.392 1.00 86.69 317 GLU A C 1
ATOM 2579 O O . GLU A 1 317 ? 13.319 20.397 8.685 1.00 86.69 317 GLU A O 1
ATOM 2584 N N . ARG A 1 318 ? 14.818 22.059 8.851 1.00 84.81 318 ARG A N 1
ATOM 2585 C CA . ARG A 1 318 ? 15.173 22.083 7.429 1.00 84.81 318 ARG A CA 1
ATOM 2586 C C . ARG A 1 318 ? 16.156 20.959 7.130 1.00 84.81 318 ARG A C 1
ATOM 2588 O O . ARG A 1 318 ? 17.172 20.809 7.798 1.00 84.81 318 ARG A O 1
ATOM 2595 N N . HIS A 1 319 ? 15.874 20.216 6.068 1.00 81.06 319 HIS A N 1
ATOM 2596 C CA . HIS A 1 319 ? 16.775 19.198 5.546 1.00 81.06 319 HIS A CA 1
ATOM 2597 C C . HIS A 1 319 ? 17.010 19.421 4.056 1.00 81.06 319 HIS A C 1
ATOM 2599 O O . HIS A 1 319 ? 16.055 19.620 3.298 1.00 81.06 319 HIS A O 1
ATOM 2605 N N . SER A 1 320 ? 18.264 19.270 3.630 1.00 81.50 320 SER A N 1
ATOM 2606 C CA . SER A 1 320 ? 18.682 19.350 2.226 1.00 81.50 320 SER A CA 1
ATOM 2607 C C . SER A 1 320 ? 17.917 18.376 1.318 1.00 81.50 320 SER A C 1
ATOM 2609 O O . SER A 1 320 ? 17.673 18.675 0.147 1.00 81.50 320 SER A O 1
ATOM 2611 N N . GLU A 1 321 ? 17.427 17.254 1.862 1.00 84.00 321 GLU A N 1
ATOM 2612 C CA . GLU A 1 321 ? 16.567 16.309 1.138 1.00 84.00 321 GLU A CA 1
ATOM 2613 C C . GLU A 1 321 ? 15.249 16.955 0.672 1.00 84.00 321 GLU A C 1
ATOM 2615 O O . GLU A 1 321 ? 14.768 16.646 -0.417 1.00 84.00 321 GLU A O 1
ATOM 2620 N N . SER A 1 322 ? 14.687 17.908 1.428 1.00 84.38 322 SER A N 1
ATOM 2621 C CA . SER A 1 322 ? 13.480 18.637 1.008 1.00 84.38 322 SER A CA 1
ATOM 2622 C C . SER A 1 322 ? 13.750 19.494 -0.231 1.00 84.38 322 SER A C 1
ATOM 2624 O O . SER A 1 322 ? 12.939 19.515 -1.158 1.00 84.38 322 SER A O 1
ATOM 2626 N N . VAL A 1 323 ? 14.909 20.158 -0.295 1.00 86.81 323 VAL A N 1
ATOM 2627 C CA . VAL A 1 323 ? 15.323 20.970 -1.453 1.00 86.81 323 VAL A CA 1
ATOM 2628 C C . VAL A 1 323 ? 15.638 20.077 -2.656 1.00 86.81 323 VAL A C 1
ATOM 2630 O O . VAL A 1 323 ? 15.129 20.306 -3.758 1.00 86.81 323 VAL A O 1
ATOM 2633 N N . SER A 1 324 ? 16.381 18.991 -2.429 1.00 88.06 324 SER A N 1
ATOM 2634 C CA . SER A 1 324 ? 16.645 17.945 -3.423 1.00 88.06 324 SER A CA 1
ATOM 2635 C C . SER A 1 324 ? 15.343 17.383 -4.009 1.00 88.06 324 SER A C 1
ATOM 2637 O O . SER A 1 324 ? 15.195 17.238 -5.227 1.00 88.06 324 SER A O 1
ATOM 2639 N N . MET A 1 325 ? 14.332 17.146 -3.169 1.00 87.81 325 MET A N 1
ATOM 2640 C CA . MET A 1 325 ? 13.025 16.665 -3.603 1.00 87.81 325 MET A CA 1
ATOM 2641 C C . MET A 1 325 ? 12.325 17.638 -4.562 1.00 87.81 325 MET A C 1
ATOM 2643 O O . MET A 1 325 ? 11.683 17.187 -5.516 1.00 87.81 325 MET A O 1
ATOM 2647 N N . MET A 1 326 ? 12.468 18.954 -4.380 1.00 90.81 326 MET A N 1
ATOM 2648 C CA . MET A 1 326 ? 11.918 19.943 -5.317 1.00 90.81 326 MET A CA 1
ATOM 2649 C C . MET A 1 326 ? 12.546 19.814 -6.704 1.00 90.81 326 MET A C 1
ATOM 2651 O O . MET A 1 326 ? 11.819 19.824 -7.701 1.00 90.81 326 MET A O 1
ATOM 2655 N N . ALA A 1 327 ? 13.867 19.630 -6.775 1.00 89.56 327 ALA A N 1
ATOM 2656 C CA . ALA A 1 327 ? 14.586 19.400 -8.027 1.00 89.56 327 ALA A CA 1
ATOM 2657 C C . ALA A 1 327 ? 14.181 18.072 -8.683 1.00 89.56 327 ALA A C 1
ATOM 2659 O O . ALA A 1 327 ? 13.804 18.056 -9.859 1.00 89.56 327 ALA A O 1
ATOM 2660 N N . LYS A 1 328 ? 14.136 16.978 -7.910 1.00 86.38 328 LYS A N 1
ATOM 2661 C CA . LYS A 1 328 ? 13.715 15.640 -8.370 1.00 86.38 328 LYS A CA 1
ATOM 2662 C C . LYS A 1 328 ? 12.261 15.602 -8.861 1.00 86.38 328 LYS A C 1
ATOM 2664 O O . LYS A 1 328 ? 11.936 14.833 -9.762 1.00 86.38 328 LYS A O 1
ATOM 2669 N N . LYS A 1 329 ? 11.362 16.414 -8.295 1.00 86.75 329 LYS A N 1
ATOM 2670 C CA . LYS A 1 329 ? 9.940 16.486 -8.694 1.00 86.75 329 LYS A CA 1
ATOM 2671 C C . LYS A 1 329 ? 9.639 17.560 -9.744 1.00 86.75 329 LYS A C 1
ATOM 2673 O O . LYS A 1 329 ? 8.483 17.687 -10.147 1.00 86.75 329 LYS A O 1
ATOM 2678 N N . GLY A 1 330 ? 10.636 18.335 -10.172 1.00 89.00 330 GLY A N 1
ATOM 2679 C CA . GLY A 1 330 ? 10.460 19.384 -11.175 1.00 89.00 330 GLY A CA 1
ATOM 2680 C C . GLY A 1 330 ? 9.721 20.624 -10.657 1.00 89.00 330 GLY A C 1
ATOM 2681 O O . GLY A 1 330 ? 9.083 21.333 -11.437 1.00 89.00 330 GLY A O 1
ATOM 2682 N N . ASN A 1 331 ? 9.765 20.894 -9.348 1.00 90.44 331 ASN A N 1
ATOM 2683 C CA . ASN A 1 331 ? 9.066 22.013 -8.716 1.00 90.44 331 ASN A CA 1
ATOM 2684 C C . ASN A 1 331 ? 9.830 23.339 -8.884 1.00 90.44 331 ASN A C 1
ATOM 2686 O O . ASN A 1 331 ? 10.374 23.904 -7.936 1.00 90.44 331 ASN A O 1
ATOM 2690 N N . LEU A 1 332 ? 9.852 23.844 -10.119 1.00 91.56 332 LEU A N 1
ATOM 2691 C CA . LEU A 1 332 ? 10.561 25.071 -10.488 1.00 91.56 332 LEU A CA 1
ATOM 2692 C C . LEU A 1 332 ? 10.099 26.302 -9.690 1.00 91.56 332 LEU A C 1
ATOM 2694 O O . LEU A 1 332 ? 10.913 27.158 -9.365 1.00 91.56 332 LEU A O 1
ATOM 2698 N N . ALA A 1 333 ? 8.806 26.402 -9.370 1.00 91.12 333 ALA A N 1
ATOM 2699 C CA . ALA A 1 333 ? 8.268 27.548 -8.638 1.00 91.12 333 ALA A CA 1
ATOM 2700 C C . ALA A 1 333 ? 8.828 27.635 -7.210 1.00 91.12 333 ALA A C 1
ATOM 2702 O O . ALA A 1 333 ? 9.207 28.716 -6.765 1.00 91.12 333 ALA A O 1
ATOM 2703 N N . MET A 1 334 ? 8.920 26.501 -6.508 1.00 89.38 334 MET A N 1
ATOM 2704 C CA . MET A 1 334 ? 9.504 26.469 -5.166 1.00 89.38 334 MET A CA 1
ATOM 2705 C C . MET A 1 334 ? 11.022 26.645 -5.176 1.00 89.38 334 MET A C 1
ATOM 2707 O O . MET A 1 334 ? 11.545 27.301 -4.285 1.00 89.38 334 MET A O 1
ATOM 2711 N N . LEU A 1 335 ? 11.720 26.145 -6.201 1.00 90.62 335 LEU A N 1
ATOM 2712 C CA . LEU A 1 335 ? 13.159 26.389 -6.361 1.00 90.62 335 LEU A CA 1
ATOM 2713 C C . LEU A 1 335 ? 13.478 27.862 -6.642 1.00 90.62 335 LEU A C 1
ATOM 2715 O O . LEU A 1 335 ? 14.438 28.383 -6.087 1.00 90.62 335 LEU A O 1
ATOM 2719 N N . LYS A 1 336 ? 12.656 28.547 -7.448 1.00 91.31 336 LYS A N 1
ATOM 2720 C CA . LYS A 1 336 ? 12.746 30.005 -7.632 1.00 91.31 336 LYS A CA 1
ATOM 2721 C C . LYS A 1 336 ? 12.566 30.742 -6.312 1.00 91.31 336 LYS A C 1
ATOM 2723 O O . LYS A 1 336 ? 13.380 31.591 -5.978 1.00 91.31 336 LYS A O 1
ATOM 2728 N N . TRP A 1 337 ? 11.546 30.361 -5.545 1.00 91.06 337 TRP A N 1
ATOM 2729 C CA . TRP A 1 337 ? 11.311 30.940 -4.226 1.00 91.06 337 TRP A CA 1
ATOM 2730 C C . TRP A 1 337 ? 12.494 30.707 -3.271 1.00 91.06 337 TRP A C 1
ATOM 2732 O O . TRP A 1 337 ? 12.927 31.653 -2.628 1.00 91.06 337 TRP A O 1
ATOM 2742 N N . LEU A 1 338 ? 13.062 29.495 -3.209 1.00 88.62 338 LEU A N 1
ATOM 2743 C CA . LEU A 1 338 ? 14.250 29.212 -2.387 1.00 88.62 338 LEU A CA 1
ATOM 2744 C C . LEU A 1 338 ? 15.474 30.026 -2.820 1.00 88.62 338 LEU A C 1
ATOM 2746 O O . LEU A 1 338 ? 16.207 30.527 -1.971 1.00 88.62 338 LEU A O 1
ATOM 2750 N N . HIS A 1 339 ? 15.677 30.189 -4.128 1.00 88.38 339 HIS A N 1
ATOM 2751 C CA . HIS A 1 339 ? 16.751 31.020 -4.665 1.00 88.38 339 HIS A CA 1
ATOM 2752 C C . HIS A 1 339 ? 16.598 32.489 -4.249 1.00 88.38 339 HIS A C 1
ATOM 2754 O O . HIS A 1 339 ? 17.570 33.101 -3.821 1.00 88.38 339 HIS A O 1
ATOM 2760 N N . GLU A 1 340 ? 15.376 33.033 -4.270 1.00 89.25 340 GLU A N 1
ATOM 2761 C CA . GLU A 1 340 ? 15.083 34.382 -3.757 1.00 89.25 340 GLU A CA 1
ATOM 2762 C C . GLU A 1 340 ? 15.377 34.527 -2.252 1.00 89.25 340 GLU A C 1
ATOM 2764 O O . GLU A 1 340 ? 15.677 35.628 -1.796 1.00 89.25 340 GLU A O 1
ATOM 2769 N N . GLN A 1 341 ? 15.309 33.439 -1.474 1.00 85.75 341 GLN A N 1
ATOM 2770 C CA . GLN A 1 341 ? 15.641 33.448 -0.043 1.00 85.75 341 GLN A CA 1
ATOM 2771 C C . GLN A 1 341 ? 17.152 33.329 0.247 1.00 85.75 341 GLN A C 1
ATOM 2773 O O . GLN A 1 341 ? 17.529 33.345 1.418 1.00 85.75 341 GLN A O 1
ATOM 2778 N N . ASN A 1 342 ? 18.018 33.215 -0.772 1.00 83.44 342 ASN A N 1
ATOM 2779 C CA . ASN A 1 342 ? 19.455 32.927 -0.624 1.00 83.44 342 ASN A CA 1
ATOM 2780 C C . ASN A 1 342 ? 19.733 31.693 0.256 1.00 83.44 342 ASN A C 1
ATOM 2782 O O . ASN A 1 342 ? 20.595 31.713 1.140 1.00 83.44 342 ASN A O 1
ATOM 2786 N N . ASP A 1 343 ? 18.968 30.623 0.034 1.00 81.25 343 ASP A N 1
ATOM 2787 C CA . ASP A 1 343 ? 19.091 29.397 0.813 1.00 81.25 343 ASP A CA 1
ATOM 2788 C C . ASP A 1 343 ? 20.439 28.683 0.590 1.00 81.25 343 ASP A C 1
ATOM 2790 O O . ASP A 1 343 ? 20.895 28.534 -0.544 1.00 81.25 343 ASP A O 1
ATOM 2794 N N . GLN A 1 344 ? 21.075 28.226 1.673 1.00 78.69 344 GLN A N 1
ATOM 2795 C CA . GLN A 1 344 ? 22.401 27.591 1.636 1.00 78.69 344 GLN A CA 1
ATOM 2796 C C . GLN A 1 344 ? 22.383 26.201 0.975 1.00 78.69 344 GLN A C 1
ATOM 2798 O O . GLN A 1 344 ? 23.388 25.779 0.402 1.00 78.69 344 GLN A O 1
ATOM 2803 N N . ASP A 1 345 ? 21.243 25.502 0.994 1.00 77.69 345 ASP A N 1
ATOM 2804 C CA . ASP A 1 345 ? 21.081 24.200 0.341 1.00 77.69 345 ASP A CA 1
ATOM 2805 C C . ASP A 1 345 ? 20.851 24.337 -1.179 1.00 77.69 345 ASP A C 1
ATOM 2807 O O . ASP A 1 345 ? 20.790 23.335 -1.900 1.00 77.69 345 ASP A O 1
ATOM 2811 N N . PHE A 1 346 ? 20.781 25.568 -1.708 1.00 80.06 346 PHE A N 1
ATOM 2812 C CA . PHE A 1 346 ? 20.733 25.852 -3.144 1.00 80.06 346 PHE A CA 1
ATOM 2813 C C . PHE A 1 346 ? 22.109 25.662 -3.814 1.00 80.06 346 PHE A C 1
ATOM 2815 O O . PHE A 1 346 ? 22.777 26.603 -4.246 1.00 80.06 346 PHE A O 1
ATOM 2822 N N . ASN A 1 347 ? 22.553 24.411 -3.916 1.00 80.44 347 ASN A N 1
ATOM 2823 C CA . ASN A 1 347 ? 23.888 24.052 -4.401 1.00 80.44 347 ASN A CA 1
ATOM 2824 C C . ASN A 1 347 ? 23.867 23.278 -5.741 1.00 80.44 347 ASN A C 1
ATOM 2826 O O . ASN A 1 347 ? 22.813 22.993 -6.317 1.00 80.44 347 ASN A O 1
ATOM 2830 N N . GLY A 1 348 ? 25.051 22.945 -6.267 1.00 76.19 348 GLY A N 1
ATOM 2831 C CA . GLY A 1 348 ? 25.208 22.316 -7.583 1.00 76.19 348 GLY A CA 1
ATOM 2832 C C . GLY A 1 348 ? 24.623 20.911 -7.693 1.00 76.19 348 GLY A C 1
ATOM 2833 O O . GLY A 1 348 ? 24.292 20.478 -8.798 1.00 76.19 348 GLY A O 1
ATOM 2834 N N . SER A 1 349 ? 24.399 20.223 -6.567 1.00 82.75 349 SER A N 1
ATOM 2835 C CA . SER A 1 349 ? 23.765 18.899 -6.563 1.00 82.75 349 SER A CA 1
ATOM 2836 C C . SER A 1 349 ? 22.329 18.931 -7.100 1.00 82.75 349 SER A C 1
ATOM 2838 O O . SER A 1 349 ? 21.882 17.954 -7.701 1.00 82.75 349 SER A O 1
ATOM 2840 N N . LEU A 1 350 ? 21.644 20.079 -7.009 1.00 86.50 350 LEU A N 1
ATOM 2841 C CA . LEU A 1 350 ? 20.281 20.246 -7.516 1.00 86.50 350 LEU A CA 1
ATOM 2842 C C . LEU A 1 350 ? 20.190 20.078 -9.035 1.00 86.50 350 LEU A C 1
ATOM 2844 O O . LEU A 1 350 ? 19.170 19.595 -9.537 1.00 86.50 350 LEU A O 1
ATOM 2848 N N . LEU A 1 351 ? 21.248 20.434 -9.778 1.00 85.06 351 LEU A N 1
ATOM 2849 C CA . LEU A 1 351 ? 21.287 20.177 -11.216 1.00 85.06 351 LEU A CA 1
ATOM 2850 C C . LEU A 1 351 ? 21.264 18.667 -11.466 1.00 85.06 351 LEU A C 1
ATOM 2852 O O . LEU A 1 351 ? 20.393 18.191 -12.193 1.00 85.06 351 LEU A O 1
ATOM 2856 N N . ASN A 1 352 ? 22.135 17.914 -10.791 1.00 80.88 352 ASN A N 1
ATOM 2857 C CA . ASN A 1 352 ? 22.195 16.454 -10.903 1.00 80.88 352 ASN A CA 1
ATOM 2858 C C . ASN A 1 352 ? 20.858 15.801 -10.511 1.00 80.88 352 ASN A C 1
ATOM 2860 O O . ASN A 1 352 ? 20.359 14.929 -11.222 1.00 80.88 352 ASN A O 1
ATOM 2864 N N . ASP A 1 353 ? 20.231 16.264 -9.429 1.00 85.19 353 ASP A N 1
ATOM 2865 C CA . ASP A 1 353 ? 18.932 15.773 -8.958 1.00 85.19 353 ASP A CA 1
ATOM 2866 C C . ASP A 1 353 ? 17.789 16.033 -9.946 1.00 85.19 353 ASP A C 1
ATOM 2868 O O . ASP A 1 353 ? 16.909 15.181 -10.135 1.00 85.19 353 ASP A O 1
ATOM 2872 N N . SER A 1 354 ? 17.805 17.200 -10.596 1.00 87.44 354 SER A N 1
ATOM 2873 C CA . SER A 1 354 ? 16.832 17.546 -11.631 1.00 87.44 354 SER A CA 1
ATOM 2874 C C . SER A 1 354 ? 17.009 16.687 -12.886 1.00 87.44 354 SER A C 1
ATOM 2876 O O . SER A 1 354 ? 16.019 16.187 -13.426 1.00 87.44 354 SER A O 1
ATOM 2878 N N . LEU A 1 355 ? 18.255 16.438 -13.298 1.00 82.50 355 LEU A N 1
ATOM 2879 C CA . LEU A 1 355 ? 18.591 15.612 -14.458 1.00 82.50 355 LEU A CA 1
ATOM 2880 C C . LEU A 1 355 ? 18.267 14.135 -14.225 1.00 82.50 355 LEU A C 1
ATOM 2882 O O . LEU A 1 355 ? 17.690 13.502 -15.104 1.00 82.50 355 LEU A O 1
ATOM 2886 N N . LYS A 1 356 ? 18.515 13.612 -13.017 1.00 77.75 356 LYS A N 1
ATOM 2887 C CA . LYS A 1 356 ? 18.192 12.227 -12.627 1.00 77.75 356 LYS A CA 1
ATOM 2888 C C . LYS A 1 356 ? 16.719 11.853 -12.838 1.00 77.75 356 LYS A C 1
ATOM 2890 O O . LYS A 1 356 ? 16.410 10.676 -12.962 1.00 77.75 356 LYS A O 1
ATOM 2895 N N . ASN A 1 357 ? 15.803 12.821 -12.843 1.00 80.06 357 ASN A N 1
ATOM 2896 C CA . ASN A 1 357 ? 14.367 12.580 -13.018 1.00 80.06 357 ASN A CA 1
ATOM 2897 C C . ASN A 1 357 ? 13.798 13.182 -14.313 1.00 80.06 357 ASN A C 1
ATOM 2899 O O . ASN A 1 357 ? 12.578 13.294 -14.441 1.00 80.06 357 ASN A O 1
ATOM 2903 N N . GLY A 1 358 ? 14.643 13.593 -15.264 1.00 83.25 358 GLY A N 1
ATOM 2904 C CA . GLY A 1 358 ? 14.165 14.134 -16.538 1.00 83.25 358 GLY A CA 1
ATOM 2905 C C . GLY A 1 358 ? 13.649 15.579 -16.473 1.00 83.25 358 GLY A C 1
ATOM 2906 O O . GLY A 1 358 ? 12.982 16.048 -17.397 1.00 83.25 358 GLY A O 1
ATOM 2907 N N . ASN A 1 359 ? 13.902 16.324 -15.389 1.00 87.88 359 ASN A N 1
ATOM 2908 C CA . ASN A 1 359 ? 13.334 17.663 -15.184 1.00 87.88 359 ASN A CA 1
ATOM 2909 C C . ASN A 1 359 ? 14.136 18.755 -15.906 1.00 87.88 359 ASN A C 1
ATOM 2911 O O . ASN A 1 359 ? 14.639 19.693 -15.284 1.00 87.88 359 ASN A O 1
ATOM 2915 N N . LEU A 1 360 ? 14.192 18.685 -17.238 1.00 87.19 360 LEU A N 1
ATOM 2916 C CA . LEU A 1 360 ? 14.989 19.585 -18.080 1.00 87.19 360 LEU A CA 1
ATOM 2917 C C . LEU A 1 360 ? 14.674 21.077 -17.865 1.00 87.19 360 LEU A C 1
ATOM 2919 O O . LEU A 1 360 ? 15.567 21.914 -17.939 1.00 87.19 360 LEU A O 1
ATOM 2923 N N . LYS A 1 361 ? 13.419 21.435 -17.556 1.00 90.25 361 LYS A N 1
ATOM 2924 C CA . LYS A 1 361 ? 13.042 22.831 -17.252 1.00 90.25 361 LYS A CA 1
ATOM 2925 C C . LYS A 1 361 ? 13.735 23.367 -16.000 1.00 90.25 361 LYS A C 1
ATOM 2927 O O . LYS A 1 361 ? 14.140 24.523 -15.981 1.00 90.25 361 LYS A O 1
ATOM 2932 N N . VAL A 1 362 ? 13.841 22.534 -14.964 1.00 90.12 362 VAL A N 1
ATOM 2933 C CA . VAL A 1 362 ? 14.562 22.886 -13.738 1.00 90.12 362 VAL A CA 1
ATOM 2934 C C . VAL A 1 362 ? 16.057 22.923 -14.022 1.00 90.12 362 VAL A C 1
ATOM 2936 O O . VAL A 1 362 ? 16.694 23.899 -13.653 1.00 90.12 362 VAL A O 1
ATOM 2939 N N . ALA A 1 363 ? 16.588 21.933 -14.745 1.00 88.12 363 ALA A N 1
ATOM 2940 C CA . ALA A 1 363 ? 18.003 21.878 -15.102 1.00 88.12 363 ALA A CA 1
ATOM 2941 C C . ALA A 1 363 ? 18.470 23.122 -15.878 1.00 88.12 363 ALA A C 1
ATOM 2943 O O . ALA A 1 363 ? 19.441 23.760 -15.484 1.00 88.12 363 ALA A O 1
ATOM 2944 N N . LYS A 1 364 ? 17.729 23.520 -16.924 1.00 88.94 364 LYS A N 1
ATOM 2945 C CA . LYS A 1 364 ? 17.995 24.740 -17.707 1.00 88.94 364 LYS A CA 1
ATOM 2946 C C . LYS A 1 364 ? 17.998 25.987 -16.829 1.00 88.94 364 LYS A C 1
ATOM 2948 O O . LYS A 1 364 ? 18.931 26.777 -16.885 1.00 88.94 364 LYS A O 1
ATOM 2953 N N . TRP A 1 365 ? 16.984 26.130 -15.977 1.00 91.12 365 TRP A N 1
ATOM 2954 C CA . TRP A 1 365 ? 16.886 27.285 -15.092 1.00 91.12 365 TRP A CA 1
ATOM 2955 C C . TRP A 1 365 ? 18.010 27.317 -14.041 1.00 91.12 365 TRP A C 1
ATOM 2957 O O . TRP A 1 365 ? 18.602 28.371 -13.825 1.00 91.12 365 TRP A O 1
ATOM 2967 N N . LEU A 1 366 ? 18.355 26.177 -13.430 1.00 88.19 366 LEU A N 1
ATOM 2968 C CA . LEU A 1 366 ? 19.484 26.067 -12.497 1.00 88.19 366 LEU A CA 1
ATOM 2969 C C . LEU A 1 366 ? 20.817 26.397 -13.176 1.00 88.19 366 LEU A C 1
ATOM 2971 O O . LEU A 1 366 ? 21.658 27.051 -12.570 1.00 88.19 366 LEU A O 1
ATOM 2975 N N . PHE A 1 367 ? 21.002 25.972 -14.426 1.00 83.81 367 PHE A N 1
ATOM 2976 C CA . PHE A 1 367 ? 22.197 26.281 -15.207 1.00 83.81 367 PHE A CA 1
ATOM 2977 C C . PHE A 1 367 ? 22.329 27.783 -15.496 1.00 83.81 367 PHE A C 1
ATOM 2979 O O . PHE A 1 367 ? 23.416 28.333 -15.379 1.00 83.81 367 PHE A O 1
ATOM 2986 N N . GLU A 1 368 ? 21.225 28.458 -15.828 1.00 85.69 368 GLU A N 1
ATOM 2987 C CA . GLU A 1 368 ? 21.205 29.898 -16.129 1.00 85.69 368 GLU A CA 1
ATOM 2988 C C . GLU A 1 368 ? 21.381 30.793 -14.892 1.00 85.69 368 GLU A C 1
ATOM 2990 O O . GLU A 1 368 ? 21.879 31.909 -15.012 1.00 85.69 368 GLU A O 1
ATOM 2995 N N . ASN A 1 369 ? 20.945 30.336 -13.714 1.00 84.25 369 ASN A N 1
ATOM 2996 C CA . ASN A 1 369 ? 20.854 31.165 -12.502 1.00 84.25 369 ASN A CA 1
ATOM 2997 C C . ASN A 1 369 ? 21.924 30.827 -11.450 1.00 84.25 369 ASN A C 1
ATOM 2999 O O . ASN A 1 369 ? 21.879 31.345 -10.335 1.00 84.25 369 ASN A O 1
ATOM 3003 N N . ARG A 1 370 ? 22.896 29.968 -11.779 1.00 81.38 370 ARG A N 1
ATOM 3004 C CA . ARG A 1 370 ? 24.045 29.661 -10.915 1.00 81.38 370 ARG A CA 1
ATOM 3005 C C . ARG A 1 370 ? 25.340 30.114 -11.574 1.00 81.38 370 ARG A C 1
ATOM 3007 O O . ARG A 1 370 ? 25.522 29.971 -12.776 1.00 81.38 370 ARG A O 1
ATOM 3014 N N . THR A 1 371 ? 26.238 30.657 -10.761 1.00 66.25 371 THR A N 1
ATOM 3015 C CA . THR A 1 371 ? 27.510 31.254 -11.195 1.00 66.25 371 THR A CA 1
ATOM 3016 C C . THR A 1 371 ? 28.688 30.280 -11.160 1.00 66.25 371 THR A C 1
ATOM 3018 O O . THR A 1 371 ? 29.776 30.623 -11.619 1.00 66.25 371 THR A O 1
ATOM 3021 N N . GLU A 1 372 ? 28.494 29.079 -10.611 1.00 70.12 372 GLU A N 1
ATOM 3022 C CA . GLU A 1 372 ? 29.533 28.052 -10.538 1.00 70.12 372 GLU A CA 1
ATOM 3023 C C . GLU A 1 372 ? 29.903 27.529 -11.929 1.00 70.12 372 GLU A C 1
ATOM 3025 O O . GLU A 1 372 ? 29.039 27.282 -12.773 1.00 70.12 372 GLU A O 1
ATOM 3030 N N . GLN A 1 373 ? 31.204 27.328 -12.153 1.00 64.50 373 GLN A N 1
ATOM 3031 C CA . GLN A 1 373 ? 31.688 26.636 -13.339 1.00 64.50 373 GLN A CA 1
ATOM 3032 C C . GLN A 1 373 ? 31.389 25.144 -13.197 1.00 64.50 373 GLN A C 1
ATOM 3034 O O . GLN A 1 373 ? 31.832 24.486 -12.259 1.00 64.50 373 GLN A O 1
ATOM 3039 N N . TRP A 1 374 ? 30.605 24.616 -14.130 1.00 67.00 374 TRP A N 1
ATOM 3040 C CA . TRP A 1 374 ? 30.238 23.208 -14.154 1.00 67.00 374 TRP A CA 1
ATOM 3041 C C . TRP A 1 374 ? 31.418 22.393 -14.691 1.00 67.00 374 TRP A C 1
ATOM 3043 O O . TRP A 1 374 ? 31.600 22.297 -15.901 1.00 67.00 374 TRP A O 1
ATOM 3053 N N . GLU A 1 375 ? 32.236 21.836 -13.794 1.00 59.44 375 GLU A N 1
ATOM 3054 C CA . GLU A 1 375 ? 33.414 21.049 -14.185 1.00 59.44 375 GLU A CA 1
ATOM 3055 C C . GLU A 1 375 ? 33.019 19.768 -14.934 1.00 59.44 375 GLU A C 1
ATOM 3057 O O . GLU A 1 375 ? 33.548 19.492 -16.008 1.00 59.44 375 GLU A O 1
ATOM 3062 N N . THR A 1 376 ? 32.072 18.981 -14.405 1.00 69.50 376 THR A N 1
ATOM 3063 C CA . THR A 1 376 ? 31.468 17.821 -15.091 1.00 69.50 376 THR A CA 1
ATOM 3064 C C . THR A 1 376 ? 30.140 17.432 -14.436 1.00 69.50 376 THR A C 1
ATOM 3066 O O . THR A 1 376 ? 30.069 17.229 -13.224 1.00 69.50 376 THR A O 1
ATOM 3069 N N . VAL A 1 377 ? 29.086 17.260 -15.235 1.00 72.00 377 VAL A N 1
ATOM 3070 C CA . VAL A 1 377 ? 27.788 16.733 -14.789 1.00 72.00 377 VAL A CA 1
ATOM 3071 C C . VAL A 1 377 ? 27.813 15.203 -14.803 1.00 72.00 377 VAL A C 1
ATOM 3073 O O . VAL A 1 377 ? 28.104 14.576 -15.821 1.00 72.00 377 VAL A O 1
ATOM 3076 N N . GLN A 1 378 ? 27.480 14.576 -13.677 1.00 66.75 378 GLN A N 1
ATOM 3077 C CA . GLN A 1 378 ? 27.356 13.119 -13.597 1.00 66.75 378 GLN A CA 1
ATOM 3078 C C . GLN A 1 378 ? 25.929 12.709 -13.971 1.00 66.75 378 GLN A C 1
ATOM 3080 O O . GLN A 1 378 ? 24.995 12.898 -13.185 1.00 66.75 378 GLN A O 1
ATOM 3085 N N . ILE A 1 379 ? 25.741 12.138 -15.165 1.00 68.50 379 ILE A N 1
ATOM 3086 C CA . ILE A 1 379 ? 24.434 11.617 -15.571 1.00 68.50 379 ILE A CA 1
ATOM 3087 C C . ILE A 1 379 ? 24.345 10.163 -15.126 1.00 68.50 379 ILE A C 1
ATOM 3089 O O . ILE A 1 379 ? 24.700 9.238 -15.848 1.00 68.50 379 ILE A O 1
ATOM 3093 N N . TYR A 1 380 ? 23.858 9.960 -13.906 1.00 61.75 380 TYR A N 1
ATOM 3094 C CA . TYR A 1 380 ? 23.686 8.611 -13.372 1.00 61.75 380 TYR A CA 1
ATOM 3095 C C . TYR A 1 380 ? 22.521 7.840 -14.022 1.00 61.75 380 TYR A C 1
ATOM 3097 O O . TYR A 1 380 ? 22.495 6.622 -13.905 1.00 61.75 380 TYR A O 1
ATOM 3105 N N . HIS A 1 381 ? 21.543 8.536 -14.629 1.00 68.88 381 HIS A N 1
ATOM 3106 C CA . HIS A 1 381 ? 20.291 7.943 -15.136 1.00 68.88 381 HIS A CA 1
ATOM 3107 C C . HIS A 1 381 ? 19.776 8.661 -16.402 1.00 68.88 381 HIS A C 1
ATOM 3109 O O . HIS A 1 381 ? 18.777 9.389 -16.374 1.00 68.88 381 HIS A O 1
ATOM 3115 N N . VAL A 1 382 ? 20.477 8.505 -17.524 1.00 72.31 382 VAL A N 1
ATOM 3116 C CA . VAL A 1 382 ? 20.087 9.115 -18.811 1.00 72.31 382 VAL A CA 1
ATOM 3117 C C . VAL A 1 382 ? 18.876 8.428 -19.452 1.00 72.31 382 VAL A C 1
ATOM 3119 O O . VAL A 1 382 ? 18.172 9.012 -20.259 1.00 72.31 382 VAL A O 1
ATOM 3122 N N . GLU A 1 383 ? 18.580 7.201 -19.048 1.00 69.56 383 GLU A N 1
ATOM 3123 C CA . GLU A 1 383 ? 17.444 6.380 -19.467 1.00 69.56 383 GLU A CA 1
ATOM 3124 C C . GLU A 1 383 ? 16.078 6.866 -18.937 1.00 69.56 383 GLU A C 1
ATOM 3126 O O . GLU A 1 383 ? 15.053 6.200 -19.107 1.00 69.56 383 GLU A O 1
ATOM 3131 N N . THR A 1 384 ? 16.053 7.998 -18.236 1.00 70.81 384 THR A N 1
ATOM 3132 C CA . THR A 1 384 ? 14.823 8.599 -17.725 1.00 70.81 384 THR A CA 1
ATOM 3133 C C . THR A 1 384 ? 14.038 9.293 -18.840 1.00 70.81 384 THR A C 1
ATOM 3135 O O . THR A 1 384 ? 14.519 9.515 -19.952 1.00 70.81 384 THR A O 1
ATOM 3138 N N . LYS A 1 385 ? 12.771 9.622 -18.566 1.00 65.94 385 LYS A N 1
ATOM 3139 C CA . LYS A 1 385 ? 11.920 10.320 -19.535 1.00 65.94 385 LYS A CA 1
ATOM 3140 C C . LYS A 1 385 ? 12.564 11.654 -19.933 1.00 65.94 385 LYS A C 1
ATOM 3142 O O . LYS A 1 385 ? 12.789 12.493 -19.067 1.00 65.94 385 LYS A O 1
ATOM 3147 N N . GLY A 1 386 ? 12.777 11.870 -21.229 1.00 75.25 386 GLY A N 1
ATOM 3148 C CA . GLY A 1 386 ? 13.435 13.079 -21.733 1.00 75.25 386 GLY A CA 1
ATOM 3149 C C . GLY A 1 386 ? 14.967 12.978 -21.811 1.00 75.25 386 GLY A C 1
ATOM 3150 O O . GLY A 1 386 ? 15.648 13.999 -21.875 1.00 75.25 386 GLY A O 1
ATOM 3151 N N . GLY A 1 387 ? 15.518 11.763 -21.707 1.00 81.50 387 GLY A N 1
ATOM 3152 C CA . GLY A 1 387 ? 16.957 11.506 -21.682 1.00 81.50 387 GLY A CA 1
ATOM 3153 C C . GLY A 1 387 ? 17.714 12.006 -22.908 1.00 81.50 387 GLY A C 1
ATOM 3154 O O . GLY A 1 387 ? 18.786 12.591 -22.767 1.00 81.50 387 GLY A O 1
ATOM 3155 N N . VAL A 1 388 ? 17.138 11.828 -24.100 1.00 85.38 388 VAL A N 1
ATOM 3156 C CA . VAL A 1 388 ? 17.722 12.331 -25.353 1.00 85.38 388 VAL A CA 1
ATOM 3157 C C . VAL A 1 388 ? 17.753 13.854 -25.336 1.00 85.38 388 VAL A C 1
ATOM 3159 O O . VAL A 1 388 ? 18.793 14.440 -25.594 1.00 85.38 388 VAL A O 1
ATOM 3162 N N . GLU A 1 389 ? 16.670 14.505 -24.921 1.00 87.56 389 GLU A N 1
ATOM 3163 C CA . GLU A 1 389 ? 16.579 15.963 -24.836 1.00 87.56 389 GLU A CA 1
ATOM 3164 C C . GLU A 1 389 ? 17.554 16.547 -23.801 1.00 87.56 389 GLU A C 1
ATOM 3166 O O . GLU A 1 389 ? 18.047 17.665 -23.964 1.00 87.56 389 GLU A O 1
ATOM 3171 N N . ILE A 1 390 ? 17.846 15.802 -22.728 1.00 84.75 390 ILE A N 1
ATOM 3172 C CA . ILE A 1 390 ? 18.909 16.144 -21.775 1.00 84.75 390 ILE A CA 1
ATOM 3173 C C . ILE A 1 390 ? 20.278 16.051 -22.448 1.00 84.75 390 ILE A C 1
ATOM 3175 O O . ILE A 1 390 ? 21.057 16.997 -22.345 1.00 84.75 390 ILE A O 1
ATOM 3179 N N . LEU A 1 391 ? 20.571 14.941 -23.128 1.00 82.88 391 LEU A N 1
ATOM 3180 C CA . LEU A 1 391 ? 21.840 14.728 -23.826 1.00 82.88 391 LEU A CA 1
ATOM 3181 C C . LEU A 1 391 ? 22.071 15.777 -24.918 1.00 82.88 391 LEU A C 1
ATOM 3183 O O . LEU A 1 391 ? 23.139 16.382 -24.968 1.00 82.88 391 LEU A O 1
ATOM 3187 N N . GLU A 1 392 ? 21.055 16.050 -25.735 1.00 86.31 392 GLU A N 1
ATOM 3188 C CA . GLU A 1 392 ? 21.058 17.101 -26.753 1.00 86.31 392 GLU A CA 1
ATOM 3189 C C . GLU A 1 392 ? 21.330 18.470 -26.138 1.00 86.31 392 GLU A C 1
ATOM 3191 O O . GLU A 1 392 ? 22.189 19.198 -26.626 1.00 86.31 392 GLU A O 1
ATOM 3196 N N . TRP A 1 393 ? 20.646 18.819 -25.044 1.00 86.81 393 TRP A N 1
ATOM 3197 C CA . TRP A 1 393 ? 20.851 20.102 -24.375 1.00 86.81 393 TRP A CA 1
ATOM 3198 C C . TRP A 1 393 ? 22.266 20.242 -23.798 1.00 86.81 393 TRP A C 1
ATOM 3200 O O . TRP A 1 393 ? 22.896 21.287 -23.972 1.00 86.81 393 TRP A O 1
ATOM 3210 N N . LEU A 1 394 ? 22.780 19.202 -23.134 1.00 81.38 394 LEU A N 1
ATOM 3211 C CA . LEU A 1 394 ? 24.139 19.203 -22.588 1.00 81.38 394 LEU A CA 1
ATOM 3212 C C . LEU A 1 394 ? 25.184 19.313 -23.705 1.00 81.38 394 LEU A C 1
ATOM 3214 O O . LEU A 1 394 ? 26.135 20.087 -23.581 1.00 81.38 394 LEU A O 1
ATOM 3218 N N . HIS A 1 395 ? 24.966 18.604 -24.815 1.00 79.00 395 HIS A N 1
ATOM 3219 C CA . HIS A 1 395 ? 25.811 18.666 -26.004 1.00 79.00 395 HIS A CA 1
ATOM 3220 C C . HIS A 1 395 ? 25.774 20.052 -26.668 1.00 79.00 395 HIS A C 1
ATOM 3222 O O . HIS A 1 395 ? 26.827 20.639 -26.917 1.00 79.00 395 HIS A O 1
ATOM 3228 N N . GLU A 1 396 ? 24.585 20.630 -26.878 1.00 84.06 396 GLU A N 1
ATOM 3229 C CA . GLU A 1 396 ? 24.387 21.975 -27.442 1.00 84.06 396 GLU A CA 1
ATOM 3230 C C . GLU A 1 396 ? 25.125 23.039 -26.617 1.00 84.06 396 GLU A C 1
ATOM 3232 O O . GLU A 1 396 ? 25.791 23.919 -27.166 1.00 84.06 396 GLU A O 1
ATOM 3237 N N . LYS A 1 397 ? 25.039 22.949 -25.284 1.00 81.50 397 LYS A N 1
ATOM 3238 C CA . LYS A 1 397 ? 25.692 23.886 -24.359 1.00 81.50 397 LYS A CA 1
ATOM 3239 C C . LYS A 1 397 ? 27.161 23.572 -24.087 1.00 81.50 397 LYS A C 1
ATOM 3241 O O . LYS A 1 397 ? 27.795 24.339 -23.366 1.00 81.50 397 LYS A O 1
ATOM 3246 N N . ARG A 1 398 ? 27.707 22.498 -24.673 1.00 77.00 398 ARG A N 1
ATOM 3247 C CA . ARG A 1 398 ? 29.079 22.012 -24.440 1.00 77.00 398 ARG A CA 1
ATOM 3248 C C . ARG A 1 398 ? 29.396 21.846 -22.951 1.00 77.00 398 ARG A C 1
ATOM 3250 O O . ARG A 1 398 ? 30.501 22.147 -22.507 1.00 77.00 398 ARG A O 1
ATOM 3257 N N . ILE A 1 399 ? 28.407 21.403 -22.180 1.00 76.06 399 ILE A N 1
ATOM 3258 C CA . ILE A 1 399 ? 28.568 21.108 -20.757 1.00 76.06 399 ILE A CA 1
ATOM 3259 C C . ILE A 1 399 ? 29.255 19.744 -20.669 1.00 76.06 399 ILE A C 1
ATOM 3261 O O . ILE A 1 399 ? 28.696 18.789 -21.206 1.00 76.06 399 ILE A O 1
ATOM 3265 N N . PRO A 1 400 ? 30.423 19.606 -20.020 1.00 72.44 400 PRO A N 1
ATOM 3266 C CA . PRO A 1 400 ? 31.049 18.300 -19.865 1.00 72.44 400 PRO A CA 1
ATOM 3267 C C . PRO A 1 400 ? 30.155 17.378 -19.036 1.00 72.44 400 PRO A C 1
ATOM 3269 O O . PRO A 1 400 ? 29.677 17.763 -17.965 1.00 72.44 400 PRO A O 1
ATOM 3272 N N . PHE A 1 401 ? 29.924 16.155 -19.507 1.00 73.62 401 PHE A N 1
ATOM 3273 C CA . PHE A 1 401 ? 29.152 15.159 -18.771 1.00 73.62 401 PHE A CA 1
ATOM 3274 C C . PHE A 1 401 ? 29.735 13.759 -18.931 1.00 73.62 401 PHE A C 1
ATOM 3276 O O . PHE A 1 401 ? 30.331 13.432 -19.955 1.00 73.62 401 PHE A O 1
ATOM 3283 N N . ASN A 1 402 ? 29.538 12.922 -17.913 1.00 70.31 402 ASN A N 1
ATOM 3284 C CA . ASN A 1 402 ? 29.917 11.514 -17.960 1.00 70.31 402 ASN A CA 1
ATOM 3285 C C . ASN A 1 402 ? 28.672 10.621 -18.016 1.00 70.31 402 ASN A C 1
ATOM 3287 O O . ASN A 1 402 ? 27.699 10.854 -17.294 1.00 70.31 402 ASN A O 1
ATOM 3291 N N . VAL A 1 403 ? 28.737 9.589 -18.856 1.00 68.69 403 VAL A N 1
ATOM 3292 C CA . VAL A 1 403 ? 27.731 8.531 -18.986 1.00 68.69 403 VAL A CA 1
ATOM 3293 C C . VAL A 1 403 ? 28.395 7.220 -18.579 1.00 68.69 403 VAL A C 1
ATOM 3295 O O . VAL A 1 403 ? 29.393 6.808 -19.168 1.00 68.69 403 VAL A O 1
ATOM 3298 N N . SER A 1 404 ? 27.856 6.557 -17.558 1.00 70.06 404 SER A N 1
ATOM 3299 C CA . SER A 1 404 ? 28.394 5.281 -17.073 1.00 70.06 404 SER A CA 1
ATOM 3300 C C . SER A 1 404 ? 28.098 4.126 -18.040 1.00 70.06 404 SER A C 1
ATOM 3302 O O . SER A 1 404 ? 27.144 4.178 -18.816 1.00 70.06 404 SER A O 1
ATOM 3304 N N . GLN A 1 405 ? 28.858 3.025 -17.957 1.00 69.88 405 GLN A N 1
ATOM 3305 C CA . GLN A 1 405 ? 28.506 1.779 -18.659 1.00 69.88 405 GLN A CA 1
ATOM 3306 C C . GLN A 1 405 ? 27.112 1.272 -18.243 1.00 69.88 405 GLN A C 1
ATOM 3308 O O . GLN A 1 405 ? 26.357 0.777 -19.080 1.00 69.88 405 GLN A O 1
ATOM 3313 N N . ASP A 1 406 ? 26.732 1.476 -16.980 1.00 72.94 406 ASP A N 1
ATOM 3314 C CA . ASP A 1 406 ? 25.404 1.129 -16.465 1.00 72.94 406 ASP A CA 1
ATOM 3315 C C . ASP A 1 406 ? 24.275 1.857 -17.196 1.00 72.94 406 ASP A C 1
ATOM 3317 O O . ASP A 1 406 ? 23.189 1.305 -17.339 1.00 72.94 406 ASP A O 1
ATOM 3321 N N . SER A 1 407 ? 24.532 3.046 -17.746 1.00 74.88 407 SER A N 1
ATOM 3322 C CA . SER A 1 407 ? 23.547 3.779 -18.546 1.00 74.88 407 SER A CA 1
ATOM 3323 C C . SER A 1 407 ? 23.146 3.008 -19.808 1.00 74.88 407 SER A C 1
ATOM 3325 O O . SER A 1 407 ? 21.984 3.031 -20.203 1.00 74.88 407 SER A O 1
ATOM 3327 N N . LEU A 1 408 ? 24.077 2.266 -20.426 1.00 75.12 408 LEU A N 1
ATOM 3328 C CA . LEU A 1 408 ? 23.783 1.404 -21.576 1.00 75.12 408 LEU A CA 1
ATOM 3329 C C . LEU A 1 408 ? 22.906 0.215 -21.168 1.00 75.12 408 LEU A C 1
ATOM 3331 O O . LEU A 1 408 ? 21.922 -0.106 -21.841 1.00 75.12 408 LEU A O 1
ATOM 3335 N N . HIS A 1 409 ? 23.287 -0.449 -20.077 1.00 81.44 409 HIS A N 1
ATOM 3336 C CA . HIS A 1 409 ? 22.563 -1.588 -19.526 1.00 81.44 409 HIS A CA 1
ATOM 3337 C C . HIS A 1 409 ? 21.146 -1.185 -19.120 1.00 81.44 409 HIS A C 1
ATOM 3339 O O . HIS A 1 409 ? 20.184 -1.846 -19.506 1.00 81.44 409 HIS A O 1
ATOM 3345 N N . ASN A 1 410 ? 21.003 -0.054 -18.432 1.00 83.69 410 ASN A N 1
ATOM 3346 C CA . ASN A 1 410 ? 19.719 0.498 -18.030 1.00 83.69 410 ASN A CA 1
ATOM 3347 C C . ASN A 1 410 ? 18.894 0.930 -19.244 1.00 83.69 410 ASN A C 1
ATOM 3349 O O . ASN A 1 410 ? 17.738 0.534 -19.346 1.00 83.69 410 ASN A O 1
ATOM 3353 N N . ALA A 1 411 ? 19.467 1.652 -20.212 1.00 86.12 411 ALA A N 1
ATOM 3354 C CA . ALA A 1 411 ? 18.750 2.017 -21.435 1.00 86.12 411 ALA A CA 1
ATOM 3355 C C . ALA A 1 411 ? 18.231 0.778 -22.190 1.00 86.12 411 ALA A C 1
ATOM 3357 O O . ALA A 1 411 ? 17.091 0.777 -22.652 1.00 86.12 411 ALA A O 1
ATOM 3358 N N . SER A 1 412 ? 19.013 -0.306 -22.231 1.00 87.12 412 SER A N 1
ATOM 3359 C CA . SER A 1 412 ? 18.594 -1.592 -22.813 1.00 87.12 412 SER A CA 1
ATOM 3360 C C . SER A 1 412 ? 17.498 -2.273 -21.984 1.00 87.12 412 SER A C 1
ATOM 3362 O O . SER A 1 412 ? 16.523 -2.778 -22.533 1.00 87.12 412 SER A O 1
ATOM 3364 N N . ARG A 1 413 ? 17.616 -2.236 -20.652 1.00 87.44 413 ARG A N 1
ATOM 3365 C CA . ARG A 1 413 ? 16.655 -2.823 -19.708 1.00 87.44 413 ARG A CA 1
ATOM 3366 C C . ARG A 1 413 ? 15.335 -2.062 -19.626 1.00 87.44 413 ARG A C 1
ATOM 3368 O O . ARG A 1 413 ? 14.332 -2.677 -19.278 1.00 87.44 413 ARG A O 1
ATOM 3375 N N . PHE A 1 414 ? 15.325 -0.760 -19.899 1.00 87.00 414 PHE A N 1
ATOM 3376 C CA . PHE A 1 414 ? 14.151 0.115 -19.784 1.00 87.00 414 PHE A CA 1
ATOM 3377 C C . PHE A 1 414 ? 13.562 0.547 -21.135 1.00 87.00 414 PHE A C 1
ATOM 3379 O O . PHE A 1 414 ? 12.589 1.298 -21.145 1.00 87.00 414 PHE A O 1
ATOM 3386 N N . GLY A 1 415 ? 14.100 0.070 -22.261 1.00 89.44 415 GLY A N 1
ATOM 3387 C CA . GLY A 1 415 ? 13.484 0.283 -23.575 1.00 89.44 415 GLY A CA 1
ATOM 3388 C C . GLY A 1 415 ? 13.815 1.628 -24.222 1.00 89.44 415 GLY A C 1
ATOM 3389 O O . GLY A 1 415 ? 13.041 2.127 -25.032 1.00 89.44 415 GLY A O 1
ATOM 3390 N N . GLN A 1 416 ? 14.944 2.245 -23.870 1.00 88.31 416 GLN A N 1
ATOM 3391 C CA . GLN A 1 416 ? 15.321 3.583 -24.337 1.00 88.31 416 GLN A CA 1
ATOM 3392 C C . GLN A 1 416 ? 16.177 3.525 -25.609 1.00 88.31 416 GLN A C 1
ATOM 3394 O O . GLN A 1 416 ? 17.343 3.925 -25.611 1.00 88.31 416 GLN A O 1
ATOM 3399 N N . LEU A 1 417 ? 15.601 3.027 -26.707 1.00 89.12 417 LEU A N 1
ATOM 3400 C CA . LEU A 1 417 ? 16.306 2.859 -27.985 1.00 89.12 417 LEU A CA 1
ATOM 3401 C C . LEU A 1 417 ? 16.915 4.168 -28.514 1.00 89.12 417 LEU A C 1
ATOM 3403 O O . LEU A 1 417 ? 18.043 4.171 -29.001 1.00 89.12 417 LEU A O 1
ATOM 3407 N N . GLU A 1 418 ? 16.204 5.287 -28.392 1.00 88.81 418 GLU A N 1
ATOM 3408 C CA . GLU A 1 418 ? 16.689 6.578 -28.898 1.00 88.81 418 GLU A CA 1
ATOM 3409 C C . GLU A 1 418 ? 17.900 7.096 -28.107 1.00 88.81 418 GLU A C 1
ATOM 3411 O O . GLU A 1 418 ? 18.833 7.638 -28.691 1.00 88.81 418 GLU A O 1
ATOM 3416 N N . VAL A 1 419 ? 17.963 6.827 -26.797 1.00 86.44 419 VAL A N 1
ATOM 3417 C CA . VAL A 1 419 ? 19.160 7.107 -25.984 1.00 86.44 419 VAL A CA 1
ATOM 3418 C C . VAL A 1 419 ? 20.338 6.256 -26.464 1.00 86.44 419 VAL A C 1
ATOM 3420 O O . VAL A 1 419 ? 21.450 6.761 -26.605 1.00 86.44 419 VAL A O 1
ATOM 3423 N N . LEU A 1 420 ? 20.105 4.973 -26.770 1.00 82.94 420 LEU A N 1
ATOM 3424 C CA . LEU A 1 420 ? 21.142 4.080 -27.298 1.00 82.94 420 LEU A CA 1
ATOM 3425 C C . LEU A 1 420 ? 21.692 4.559 -28.651 1.00 82.94 420 LEU A C 1
ATOM 3427 O O . LEU A 1 420 ? 22.911 4.541 -28.847 1.00 82.94 420 LEU A O 1
ATOM 3431 N N . LYS A 1 421 ? 20.812 4.999 -29.560 1.00 86.19 421 LYS A N 1
ATOM 3432 C CA . LYS A 1 421 ? 21.184 5.581 -30.860 1.00 86.19 421 LYS A CA 1
ATOM 3433 C C . LYS A 1 421 ? 21.980 6.867 -30.687 1.00 86.19 421 LYS A C 1
ATOM 3435 O O . LYS A 1 421 ? 23.077 6.967 -31.227 1.00 86.19 421 LYS A O 1
ATOM 3440 N N . TRP A 1 422 ? 21.499 7.790 -29.857 1.00 86.44 422 TRP A N 1
ATOM 3441 C CA . TRP A 1 422 ? 22.186 9.056 -29.609 1.00 86.44 422 TRP A CA 1
ATOM 3442 C C . TRP A 1 422 ? 23.604 8.835 -29.064 1.00 86.44 422 TRP A C 1
ATOM 3444 O O . TRP A 1 422 ? 24.569 9.417 -29.565 1.00 86.44 422 TRP A O 1
ATOM 3454 N N . LEU A 1 423 ? 23.757 7.934 -28.083 1.00 78.69 423 LEU A N 1
ATOM 3455 C CA . LEU A 1 423 ? 25.060 7.571 -27.509 1.00 78.69 423 LEU A CA 1
ATOM 3456 C C . LEU A 1 423 ? 25.988 6.887 -28.526 1.00 78.69 423 LEU A C 1
ATOM 3458 O O . LEU A 1 423 ? 27.207 6.934 -28.369 1.00 78.69 423 LEU A O 1
ATOM 3462 N N . GLN A 1 424 ? 25.438 6.210 -29.537 1.00 77.06 424 GLN A N 1
ATOM 3463 C CA . GLN A 1 424 ? 26.190 5.593 -30.631 1.00 77.06 424 GLN A CA 1
ATOM 3464 C C . GLN A 1 424 ? 26.648 6.622 -31.672 1.00 77.06 424 GLN A C 1
ATOM 3466 O O . GLN A 1 424 ? 27.784 6.542 -32.136 1.00 77.06 424 GLN A O 1
ATOM 3471 N N . GLU A 1 425 ? 25.775 7.549 -32.054 1.00 80.12 425 GLU A N 1
ATOM 3472 C CA . GLU A 1 425 ? 26.040 8.575 -33.069 1.00 80.12 425 GLU A CA 1
ATOM 3473 C C . GLU A 1 425 ? 27.066 9.603 -32.583 1.00 80.12 425 GLU A C 1
ATOM 3475 O O . GLU A 1 425 ? 27.933 10.021 -33.345 1.00 80.12 425 GLU A O 1
ATOM 3480 N N . ASN A 1 426 ? 27.039 9.933 -31.291 1.00 74.12 426 ASN A N 1
ATOM 3481 C CA . ASN A 1 426 ? 27.939 10.909 -30.669 1.00 74.12 426 ASN A CA 1
ATOM 3482 C C . ASN A 1 426 ? 29.185 10.257 -30.039 1.00 74.12 426 ASN A C 1
ATOM 3484 O O . ASN A 1 426 ? 29.803 10.786 -29.113 1.00 74.12 426 ASN A O 1
ATOM 3488 N N . ARG A 1 427 ? 29.581 9.077 -30.533 1.00 65.06 427 ARG A N 1
ATOM 3489 C CA . ARG A 1 427 ? 30.812 8.399 -30.107 1.00 65.06 427 ARG A CA 1
ATOM 3490 C C . ARG A 1 427 ? 32.042 9.202 -30.507 1.00 65.06 427 ARG A C 1
ATOM 3492 O O . ARG A 1 427 ? 32.282 9.420 -31.688 1.00 65.06 427 ARG A O 1
ATOM 3499 N N . GLY A 1 428 ? 32.874 9.560 -29.530 1.00 54.00 428 GLY A N 1
ATOM 3500 C CA . GLY A 1 428 ? 34.173 10.184 -29.794 1.00 54.00 428 GLY A CA 1
ATOM 3501 C C . GLY A 1 428 ? 34.112 11.662 -30.186 1.00 54.00 428 GLY A C 1
ATOM 3502 O O . GLY A 1 428 ? 35.141 12.222 -30.553 1.00 54.00 428 GLY A O 1
ATOM 3503 N N . THR A 1 429 ? 32.951 12.317 -30.084 1.00 56.22 429 THR A N 1
ATOM 3504 C CA . THR A 1 429 ? 32.911 13.783 -30.049 1.00 56.22 429 THR A CA 1
ATOM 3505 C C . THR A 1 429 ? 33.616 14.262 -28.778 1.00 56.22 429 THR A C 1
ATOM 3507 O O . THR A 1 429 ? 33.443 13.652 -27.722 1.00 56.22 429 THR A O 1
ATOM 3510 N N . ASP A 1 430 ? 34.423 15.320 -28.877 1.00 51.53 430 ASP A N 1
ATOM 3511 C CA . ASP A 1 430 ? 35.168 15.918 -27.760 1.00 51.53 430 ASP A CA 1
ATOM 3512 C C . ASP A 1 430 ? 34.184 16.568 -26.764 1.00 51.53 430 ASP A C 1
ATOM 3514 O O . ASP A 1 430 ? 33.881 17.759 -26.829 1.00 51.53 430 ASP A O 1
ATOM 3518 N N . LEU A 1 431 ? 33.590 15.743 -25.895 1.00 52.66 431 LEU A N 1
ATOM 3519 C CA . LEU A 1 431 ? 32.561 16.109 -24.911 1.00 52.66 431 LEU A CA 1
ATOM 3520 C C . LEU A 1 431 ? 33.157 16.746 -23.634 1.00 52.66 431 LEU A C 1
ATOM 3522 O O . LEU A 1 431 ? 32.521 16.736 -22.583 1.00 52.66 431 LEU A O 1
ATOM 3526 N N . GLY A 1 432 ? 34.358 17.328 -23.721 1.00 43.03 432 GLY A N 1
ATOM 3527 C CA . GLY A 1 432 ? 35.062 17.988 -22.618 1.00 43.03 432 GLY A CA 1
ATOM 3528 C C . GLY A 1 432 ? 36.370 17.284 -22.254 1.00 43.03 432 GLY A C 1
ATOM 3529 O O . GLY A 1 432 ? 36.486 16.068 -22.385 1.00 43.03 432 GLY A O 1
ATOM 3530 N N . GLN A 1 433 ? 37.363 18.070 -21.817 1.00 39.47 433 GLN A N 1
ATOM 3531 C CA . GLN A 1 433 ? 38.743 17.652 -21.533 1.00 39.47 433 GLN A CA 1
ATOM 3532 C C . GLN A 1 433 ? 38.827 16.558 -20.460 1.00 39.47 433 GLN A C 1
ATOM 3534 O O . GLN A 1 433 ? 38.990 16.826 -19.276 1.00 39.47 433 GLN A O 1
ATOM 3539 N N . ASN A 1 434 ? 38.675 15.325 -20.921 1.00 39.69 434 ASN A N 1
ATOM 3540 C CA . ASN A 1 434 ? 39.161 14.046 -20.424 1.00 39.69 434 ASN A CA 1
ATOM 3541 C C . ASN A 1 434 ? 38.427 13.029 -21.294 1.00 39.69 434 ASN A C 1
ATOM 3543 O O . ASN A 1 434 ? 37.363 12.534 -20.923 1.00 39.69 434 ASN A O 1
ATOM 3547 N N . SER A 1 435 ? 38.969 12.807 -22.496 1.00 40.44 435 SER A N 1
ATOM 3548 C CA . SER A 1 435 ? 38.545 11.802 -23.472 1.00 40.44 435 SER A CA 1
ATOM 3549 C C . SER A 1 435 ? 38.023 10.589 -22.732 1.00 40.44 435 SER A C 1
ATOM 3551 O O . SER A 1 435 ? 38.853 9.966 -22.089 1.00 40.44 435 SER A O 1
ATOM 3553 N N . ILE A 1 436 ? 36.711 10.312 -22.762 1.00 44.44 436 ILE A N 1
ATOM 3554 C CA . ILE A 1 436 ? 36.040 9.335 -21.887 1.00 44.44 436 ILE A CA 1
ATOM 3555 C C . ILE A 1 436 ? 36.959 8.123 -21.641 1.00 44.44 436 ILE A C 1
ATOM 3557 O O . ILE A 1 436 ? 37.011 7.235 -22.504 1.00 44.44 436 ILE A O 1
ATOM 3561 N N . PRO A 1 437 ? 37.753 8.076 -20.545 1.00 37.91 437 PRO A N 1
ATOM 3562 C CA . PRO A 1 437 ? 38.774 7.053 -20.421 1.00 37.91 437 PRO A CA 1
ATOM 3563 C C . PRO A 1 437 ? 38.031 5.803 -19.977 1.00 37.91 437 PRO A C 1
ATOM 3565 O O . PRO A 1 437 ? 37.779 5.601 -18.795 1.00 37.91 437 PRO A O 1
ATOM 3568 N N . GLY A 1 438 ? 37.582 5.010 -20.949 1.00 41.00 438 GLY A N 1
ATOM 3569 C CA . GLY A 1 438 ? 36.868 3.765 -20.694 1.00 41.00 438 GLY A CA 1
ATOM 3570 C C . GLY A 1 438 ? 35.424 3.676 -21.183 1.00 41.00 438 GLY A C 1
ATOM 3571 O O . GLY A 1 438 ? 34.771 2.705 -20.812 1.00 41.00 438 GLY A O 1
ATOM 3572 N N . PHE A 1 439 ? 34.914 4.557 -22.062 1.00 44.16 439 PHE A N 1
ATOM 3573 C CA . PHE A 1 439 ? 33.683 4.218 -22.810 1.00 44.16 439 PHE A CA 1
ATOM 3574 C C . PHE A 1 439 ? 33.993 3.206 -23.916 1.00 44.16 439 PHE A C 1
ATOM 3576 O O . PHE A 1 439 ? 33.888 3.457 -25.116 1.00 44.16 439 PHE A O 1
ATOM 3583 N N . ASN A 1 440 ? 34.452 2.036 -23.489 1.00 47.62 440 ASN A N 1
ATOM 3584 C CA . ASN A 1 440 ? 34.709 0.917 -24.357 1.00 47.62 440 ASN A CA 1
ATOM 3585 C C . ASN A 1 440 ? 33.406 0.130 -24.474 1.00 47.62 440 ASN A C 1
ATOM 3587 O O . ASN A 1 440 ? 33.137 -0.790 -23.706 1.00 47.62 440 ASN A O 1
ATOM 3591 N N . PHE A 1 441 ? 32.595 0.499 -25.466 1.00 46.97 441 PHE A N 1
ATOM 3592 C CA . PHE A 1 441 ? 31.380 -0.224 -25.854 1.00 46.97 441 PHE A CA 1
ATOM 3593 C C . PHE A 1 441 ? 31.582 -1.735 -26.083 1.00 46.97 441 PHE A C 1
ATOM 3595 O O . PHE A 1 441 ? 30.596 -2.458 -26.228 1.00 46.97 441 PHE A O 1
ATOM 3602 N N . GLY A 1 442 ? 32.834 -2.196 -26.162 1.00 44.41 442 GLY A N 1
ATOM 3603 C CA . GLY A 1 442 ? 33.214 -3.559 -26.495 1.00 44.41 442 GLY A CA 1
ATOM 3604 C C . GLY A 1 442 ? 33.514 -4.505 -25.332 1.00 44.41 442 GLY A C 1
ATOM 3605 O O . GLY A 1 442 ? 33.729 -5.675 -25.627 1.00 44.41 442 GLY A O 1
ATOM 3606 N N . GLN A 1 443 ? 33.553 -4.084 -24.057 1.00 52.00 443 GLN A N 1
ATOM 3607 C CA . GLN A 1 443 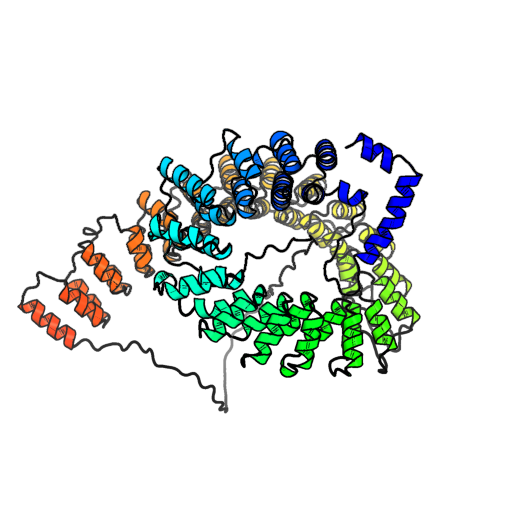? 33.939 -5.038 -22.997 1.00 52.00 443 GLN A CA 1
ATOM 3608 C C . GLN A 1 443 ? 32.827 -6.010 -22.576 1.00 52.00 443 GLN A C 1
ATOM 3610 O O . GLN A 1 443 ? 33.152 -7.126 -22.183 1.00 52.00 443 GLN A O 1
ATOM 3615 N N . ASP A 1 444 ? 31.545 -5.656 -22.727 1.00 62.84 444 ASP A N 1
ATOM 3616 C CA . ASP A 1 444 ? 30.447 -6.611 -22.508 1.00 62.84 444 ASP A CA 1
ATOM 3617 C C . ASP A 1 444 ? 29.151 -6.236 -23.261 1.00 62.84 444 ASP A C 1
ATOM 3619 O O . ASP A 1 444 ? 28.173 -5.769 -22.671 1.00 62.84 444 ASP A O 1
ATOM 3623 N N . PRO A 1 445 ? 29.109 -6.400 -24.594 1.00 62.38 445 PRO A N 1
ATOM 3624 C CA . PRO A 1 445 ? 27.883 -6.182 -25.359 1.00 62.38 445 PRO A CA 1
ATOM 3625 C C . PRO A 1 445 ? 26.808 -7.251 -25.084 1.00 62.38 445 PRO A C 1
ATOM 3627 O O . PRO A 1 445 ? 25.645 -7.040 -25.431 1.00 62.38 445 PRO A O 1
ATOM 3630 N N . ASN A 1 446 ? 27.177 -8.370 -24.453 1.00 77.00 446 ASN A N 1
ATOM 3631 C CA . ASN A 1 446 ? 26.274 -9.483 -24.188 1.00 77.00 446 ASN A CA 1
ATOM 3632 C C . ASN A 1 446 ? 25.304 -9.136 -23.056 1.00 77.00 446 ASN A C 1
ATOM 3634 O O . ASN A 1 446 ? 24.115 -9.408 -23.182 1.00 77.00 446 ASN A O 1
ATOM 3638 N N . THR A 1 447 ? 25.761 -8.445 -22.007 1.00 83.06 447 THR A N 1
ATOM 3639 C CA . THR A 1 447 ? 24.879 -8.009 -20.910 1.00 83.06 447 THR A CA 1
ATOM 3640 C C . THR A 1 447 ? 23.767 -7.069 -21.386 1.00 83.06 447 THR A C 1
ATOM 3642 O O . THR A 1 447 ? 22.621 -7.218 -20.972 1.00 83.06 447 THR A O 1
ATOM 3645 N N . ALA A 1 448 ? 24.044 -6.139 -22.307 1.00 83.75 448 ALA A N 1
ATOM 3646 C CA . ALA A 1 448 ? 23.001 -5.280 -22.883 1.00 83.75 448 ALA A CA 1
ATOM 3647 C C . ALA A 1 448 ? 21.950 -6.088 -23.670 1.00 83.75 448 ALA A C 1
ATOM 3649 O O . ALA A 1 448 ? 20.751 -5.831 -23.545 1.00 83.75 448 ALA A O 1
ATOM 3650 N N . MET A 1 449 ? 22.397 -7.088 -24.437 1.00 86.69 449 MET A N 1
ATOM 3651 C CA . MET A 1 449 ? 21.532 -7.998 -25.193 1.00 86.69 449 MET A CA 1
ATOM 3652 C C . MET A 1 449 ? 20.678 -8.870 -24.261 1.00 86.69 449 MET A C 1
ATOM 3654 O O . MET A 1 449 ? 19.471 -8.995 -24.460 1.00 86.69 449 MET A O 1
ATOM 3658 N N . ASP A 1 450 ? 21.285 -9.416 -23.207 1.00 89.19 450 ASP A N 1
ATOM 3659 C CA . ASP A 1 450 ? 20.617 -10.229 -22.193 1.00 89.19 450 ASP A CA 1
ATOM 3660 C C . ASP A 1 450 ? 19.568 -9.411 -21.416 1.00 89.19 450 ASP A C 1
ATOM 3662 O O . ASP A 1 450 ? 18.469 -9.903 -21.172 1.00 89.19 450 ASP A O 1
ATOM 3666 N N . LEU A 1 451 ? 19.857 -8.148 -21.078 1.00 90.12 451 LEU A N 1
ATOM 3667 C CA . LEU A 1 451 ? 18.920 -7.248 -20.390 1.00 90.12 451 LEU A CA 1
ATOM 3668 C C . LEU A 1 451 ? 17.771 -6.779 -21.293 1.00 90.12 451 LEU A C 1
ATOM 3670 O O . LEU A 1 451 ? 16.628 -6.698 -20.839 1.00 90.12 451 LEU A O 1
ATOM 3674 N N . ALA A 1 452 ? 18.043 -6.497 -22.570 1.00 91.62 452 ALA A N 1
ATOM 3675 C CA . ALA A 1 452 ? 16.994 -6.198 -23.544 1.00 91.62 452 ALA A CA 1
ATOM 3676 C C . ALA A 1 452 ? 16.061 -7.407 -23.735 1.00 91.62 452 ALA A C 1
ATOM 3678 O O . ALA A 1 452 ? 14.840 -7.246 -23.799 1.00 91.62 452 ALA A O 1
ATOM 3679 N N . ALA A 1 453 ? 16.621 -8.620 -23.749 1.00 92.25 453 ALA A N 1
ATOM 3680 C CA . ALA A 1 453 ? 15.873 -9.871 -23.803 1.00 92.25 453 ALA A CA 1
ATOM 3681 C C . ALA A 1 453 ? 15.047 -10.124 -22.535 1.00 92.25 453 ALA A C 1
ATOM 3683 O O . ALA A 1 453 ? 13.866 -10.457 -22.627 1.00 92.25 453 ALA A O 1
ATOM 3684 N N . GLU A 1 454 ? 15.647 -9.917 -21.360 1.00 92.75 454 GLU A N 1
ATOM 3685 C CA . GLU A 1 454 ? 14.994 -10.013 -20.051 1.00 92.75 454 GLU A CA 1
ATOM 3686 C C . GLU A 1 454 ? 13.746 -9.120 -19.978 1.00 92.75 454 GLU A C 1
ATOM 3688 O O . GLU A 1 454 ? 12.713 -9.541 -19.449 1.00 92.75 454 GLU A O 1
ATOM 3693 N N . SER A 1 455 ? 13.829 -7.904 -20.523 1.00 91.44 455 SER A N 1
ATOM 3694 C CA . SER A 1 455 ? 12.735 -6.930 -20.511 1.00 91.44 455 SER A CA 1
ATOM 3695 C C . SER A 1 455 ? 11.767 -7.050 -21.697 1.00 91.44 455 SER A C 1
ATOM 3697 O O . SER A 1 455 ? 10.616 -6.618 -21.583 1.00 91.44 455 SER A O 1
ATOM 3699 N N . GLY A 1 456 ? 12.179 -7.687 -22.797 1.00 93.25 456 GLY A N 1
ATOM 3700 C CA . GLY A 1 456 ? 11.354 -7.944 -23.983 1.00 93.25 456 GLY A CA 1
ATOM 3701 C C . GLY A 1 456 ? 11.428 -6.880 -25.084 1.00 93.25 456 GLY A C 1
ATOM 3702 O O . GLY A 1 456 ? 10.516 -6.796 -25.904 1.00 93.25 456 GLY A O 1
ATOM 3703 N N . PHE A 1 457 ? 12.480 -6.061 -25.120 1.00 94.56 457 PHE A N 1
ATOM 3704 C CA . PHE A 1 457 ? 12.636 -4.977 -26.097 1.00 94.56 457 PHE A CA 1
ATOM 3705 C C . PHE A 1 457 ? 13.263 -5.479 -27.405 1.00 94.56 457 PHE A C 1
ATOM 3707 O O . PHE A 1 457 ? 14.470 -5.381 -27.627 1.00 94.56 457 PHE A O 1
ATOM 3714 N N . VAL A 1 458 ? 12.431 -6.066 -28.271 1.00 93.19 458 VAL A N 1
ATOM 3715 C CA . VAL A 1 458 ? 12.853 -6.686 -29.545 1.00 93.19 458 VAL A CA 1
ATOM 3716 C C . VAL A 1 458 ? 13.476 -5.681 -30.520 1.00 93.19 458 VAL A C 1
ATOM 3718 O O . VAL A 1 458 ? 14.381 -6.024 -31.275 1.00 93.19 458 VAL A O 1
ATOM 3721 N N . ASP A 1 459 ? 13.013 -4.438 -30.512 1.00 93.00 459 ASP A N 1
ATOM 3722 C CA . ASP A 1 459 ? 13.592 -3.324 -31.266 1.00 93.00 459 ASP A CA 1
ATOM 3723 C C . ASP A 1 459 ? 15.043 -3.038 -30.854 1.00 93.00 459 ASP A C 1
ATOM 3725 O O . ASP A 1 459 ? 15.911 -2.892 -31.717 1.00 93.00 459 ASP A O 1
ATOM 3729 N N . ILE A 1 460 ? 15.331 -3.057 -29.550 1.00 90.06 460 ILE A N 1
ATOM 3730 C CA . ILE A 1 460 ? 16.694 -2.942 -29.021 1.00 90.06 460 ILE A CA 1
ATOM 3731 C C . ILE A 1 460 ? 17.524 -4.176 -29.378 1.00 90.06 460 ILE A C 1
ATOM 3733 O O . ILE A 1 460 ? 18.675 -4.019 -29.776 1.00 90.06 460 ILE A O 1
ATOM 3737 N N . LEU A 1 461 ? 16.962 -5.388 -29.304 1.00 90.06 461 LEU A N 1
ATOM 3738 C CA . LEU A 1 461 ? 17.663 -6.614 -29.717 1.00 90.06 461 LEU A CA 1
ATOM 3739 C C . LEU A 1 461 ? 18.102 -6.557 -31.188 1.00 90.06 461 LEU A C 1
ATOM 3741 O O . LEU A 1 461 ? 19.262 -6.833 -31.502 1.00 90.06 461 LEU A O 1
ATOM 3745 N N . LYS A 1 462 ? 17.195 -6.144 -32.084 1.00 90.12 462 LYS A N 1
ATOM 3746 C CA . LYS A 1 462 ? 17.489 -5.928 -33.509 1.00 90.12 462 LYS A CA 1
ATOM 3747 C C . LYS A 1 462 ? 18.586 -4.889 -33.689 1.00 90.12 462 LYS A C 1
ATOM 3749 O O . LYS A 1 462 ? 19.594 -5.164 -34.335 1.00 90.12 462 LYS A O 1
ATOM 3754 N N . TRP A 1 463 ? 18.431 -3.734 -33.045 1.00 88.81 463 TRP A N 1
ATOM 3755 C CA . TRP A 1 463 ? 19.396 -2.647 -33.147 1.00 88.81 463 TRP A CA 1
ATOM 3756 C C . TRP A 1 463 ? 20.788 -3.048 -32.640 1.00 88.81 463 TRP A C 1
ATOM 3758 O O . TRP A 1 463 ? 21.780 -2.782 -33.321 1.00 88.81 463 TRP A O 1
ATOM 3768 N N . LEU A 1 464 ? 20.876 -3.729 -31.491 1.00 85.25 464 LEU A N 1
ATOM 3769 C CA . LEU A 1 464 ? 22.132 -4.230 -30.925 1.00 85.25 464 LEU A CA 1
ATOM 3770 C C . LEU A 1 464 ? 22.803 -5.245 -31.854 1.00 85.25 464 LEU A C 1
ATOM 3772 O O . LEU A 1 464 ? 24.022 -5.212 -31.988 1.00 85.25 464 LEU A O 1
ATOM 3776 N N . LYS A 1 465 ? 22.034 -6.114 -32.516 1.00 83.19 465 LYS A N 1
ATOM 3777 C CA . LYS A 1 465 ? 22.560 -7.113 -33.455 1.00 83.19 465 LYS A CA 1
ATOM 3778 C C . LYS A 1 465 ? 23.069 -6.508 -34.763 1.00 83.19 465 LYS A C 1
ATOM 3780 O O . LYS A 1 465 ? 24.073 -6.978 -35.289 1.00 83.19 465 LYS A O 1
ATOM 3785 N N . GLU A 1 466 ? 22.380 -5.500 -35.291 1.00 83.38 466 GLU A N 1
ATOM 3786 C CA . GLU A 1 466 ? 22.749 -4.817 -36.540 1.00 83.38 466 GLU A CA 1
ATOM 3787 C C . GLU A 1 466 ? 23.942 -3.874 -36.354 1.00 83.38 466 GLU A C 1
ATOM 3789 O O . GLU A 1 466 ? 24.810 -3.785 -37.218 1.00 83.38 466 GLU A O 1
ATOM 3794 N N . ASN A 1 467 ? 23.999 -3.176 -35.217 1.00 74.38 467 ASN A N 1
ATOM 3795 C CA . ASN A 1 467 ? 24.961 -2.095 -34.983 1.00 74.38 467 ASN A CA 1
ATOM 3796 C C . ASN A 1 467 ? 26.129 -2.507 -34.082 1.00 74.38 467 ASN A C 1
ATOM 3798 O O . ASN A 1 467 ? 27.051 -1.716 -33.862 1.00 74.38 467 ASN A O 1
ATOM 3802 N N . ARG A 1 468 ? 26.118 -3.732 -33.542 1.00 68.25 468 ARG A N 1
ATOM 3803 C CA . ARG A 1 468 ? 27.221 -4.272 -32.743 1.00 68.25 468 ARG A CA 1
ATOM 3804 C C . ARG A 1 468 ? 27.494 -5.724 -33.084 1.00 68.25 468 ARG A C 1
ATOM 3806 O O . ARG A 1 468 ? 26.591 -6.506 -33.350 1.00 68.25 468 ARG A O 1
ATOM 3813 N N . SER A 1 469 ? 28.745 -6.131 -32.897 1.00 65.00 469 SER A N 1
ATOM 3814 C CA . SER A 1 469 ? 29.138 -7.540 -32.782 1.00 65.00 469 SER A CA 1
ATOM 3815 C C . SER A 1 469 ? 28.648 -8.186 -31.471 1.00 65.00 469 SER A C 1
ATOM 3817 O O . SER A 1 469 ? 29.286 -9.104 -30.957 1.00 65.00 469 SER A O 1
ATOM 3819 N N . ALA A 1 470 ? 27.537 -7.695 -30.905 1.00 62.53 470 ALA A N 1
ATOM 3820 C CA . ALA A 1 470 ? 26.945 -8.218 -29.687 1.00 62.53 470 ALA A CA 1
ATOM 3821 C C . ALA A 1 470 ? 26.504 -9.662 -29.921 1.00 62.53 470 ALA A C 1
ATOM 3823 O O . ALA A 1 470 ? 25.722 -9.961 -30.832 1.00 62.53 470 ALA A O 1
ATOM 3824 N N . GLN A 1 471 ? 27.026 -10.565 -29.101 1.00 72.56 471 GLN A N 1
ATOM 3825 C CA . GLN A 1 471 ? 26.457 -11.892 -28.960 1.00 72.56 471 GLN A CA 1
ATOM 3826 C C . GLN A 1 471 ? 25.438 -11.840 -27.816 1.00 72.56 471 GLN A C 1
ATOM 3828 O O . GLN A 1 471 ? 25.286 -10.830 -27.133 1.00 72.56 471 GLN A O 1
ATOM 3833 N N . CYS A 1 472 ? 24.677 -12.905 -27.640 1.00 73.19 472 CYS A N 1
ATOM 3834 C CA . CYS A 1 472 ? 23.896 -13.094 -26.424 1.00 73.19 472 CYS A CA 1
ATOM 3835 C C . CYS A 1 472 ? 24.488 -14.278 -25.679 1.00 73.19 472 CYS A C 1
ATOM 3837 O O . CYS A 1 472 ? 25.081 -15.172 -26.292 1.00 73.19 472 CYS A O 1
ATOM 3839 N N . SER A 1 473 ? 24.350 -14.278 -24.359 1.00 84.19 473 SER A N 1
ATOM 3840 C CA . SER A 1 473 ? 24.637 -15.478 -23.591 1.00 84.19 473 SER A CA 1
ATOM 3841 C C . SER A 1 473 ? 23.392 -16.371 -23.548 1.00 84.19 473 SER A C 1
ATOM 3843 O O . SER A 1 473 ? 22.285 -15.951 -23.894 1.00 84.19 473 SER A O 1
ATOM 3845 N N . VAL A 1 474 ? 23.543 -17.602 -23.053 1.00 86.69 474 VAL A N 1
ATOM 3846 C CA . VAL A 1 474 ? 22.395 -18.469 -22.722 1.00 86.69 474 VAL A CA 1
ATOM 3847 C C . VAL A 1 474 ? 21.401 -17.785 -21.767 1.00 86.69 474 VAL A C 1
ATOM 3849 O O . VAL A 1 474 ? 20.224 -18.153 -21.728 1.00 86.69 474 VAL A O 1
ATOM 3852 N N . ASN A 1 475 ? 21.843 -16.773 -21.004 1.00 87.25 475 ASN A N 1
ATOM 3853 C CA . ASN A 1 475 ? 20.979 -16.039 -20.089 1.00 87.25 475 ASN A CA 1
ATOM 3854 C C . ASN A 1 475 ? 19.943 -15.180 -20.813 1.00 87.25 475 ASN A C 1
ATOM 3856 O O . ASN A 1 475 ? 18.861 -15.035 -20.255 1.00 87.25 475 ASN A O 1
ATOM 3860 N N . ALA A 1 476 ? 20.194 -14.684 -22.032 1.00 90.00 476 ALA A N 1
ATOM 3861 C CA . ALA A 1 476 ? 19.191 -13.919 -22.781 1.00 90.00 476 ALA A CA 1
ATOM 3862 C C . ALA A 1 476 ? 17.886 -14.709 -22.931 1.00 90.00 476 ALA A C 1
ATOM 3864 O O . ALA A 1 476 ? 16.819 -14.242 -22.535 1.00 90.00 476 ALA A O 1
ATOM 3865 N N . MET A 1 477 ? 17.973 -15.945 -23.435 1.00 91.81 477 MET A N 1
ATOM 3866 C CA . MET A 1 477 ? 16.796 -16.798 -23.606 1.00 91.81 477 MET A CA 1
ATOM 3867 C C . MET A 1 477 ? 16.246 -17.297 -22.268 1.00 91.81 477 MET A C 1
ATOM 3869 O O . MET A 1 477 ? 15.029 -17.322 -22.092 1.00 91.81 477 MET A O 1
ATOM 3873 N N . ASN A 1 478 ? 17.109 -17.643 -21.303 1.00 92.38 478 ASN A N 1
ATOM 3874 C CA . ASN A 1 478 ? 16.656 -18.071 -19.976 1.00 92.38 478 ASN A CA 1
ATOM 3875 C C . ASN A 1 478 ? 15.839 -16.975 -19.267 1.00 92.38 478 ASN A C 1
ATOM 3877 O O . ASN A 1 478 ? 14.783 -17.257 -18.703 1.00 92.38 478 ASN A O 1
ATOM 3881 N N . LYS A 1 479 ? 16.307 -15.722 -19.314 1.00 92.38 479 LYS A N 1
ATOM 3882 C CA . LYS A 1 479 ? 15.654 -14.560 -18.699 1.00 92.38 479 LYS A CA 1
ATOM 3883 C C . LYS A 1 479 ? 14.420 -14.111 -19.475 1.00 92.38 479 LYS A C 1
ATOM 3885 O O . LYS A 1 479 ? 13.402 -13.837 -18.846 1.00 92.38 479 LYS A O 1
ATOM 3890 N N . ALA A 1 480 ? 14.469 -14.106 -20.810 1.00 94.75 480 ALA A N 1
ATOM 3891 C CA . ALA A 1 480 ? 13.294 -13.832 -21.639 1.00 94.75 480 ALA A CA 1
ATOM 3892 C C . ALA A 1 480 ? 12.160 -14.828 -21.344 1.00 94.75 480 ALA A C 1
ATOM 3894 O O . ALA A 1 480 ? 11.020 -14.419 -21.136 1.00 94.75 480 ALA A O 1
ATOM 3895 N N . ALA A 1 481 ? 12.475 -16.124 -21.240 1.00 94.12 481 ALA A N 1
ATOM 3896 C CA . ALA A 1 481 ? 11.506 -17.152 -20.865 1.00 94.12 481 ALA A CA 1
ATOM 3897 C C . ALA A 1 481 ? 10.975 -16.960 -19.433 1.00 94.12 481 ALA A C 1
ATOM 3899 O O . ALA A 1 481 ? 9.763 -16.982 -19.221 1.00 94.12 481 ALA A O 1
ATOM 3900 N N . GLY A 1 482 ? 11.869 -16.713 -18.468 1.00 92.81 482 GLY A N 1
ATOM 3901 C CA . GLY A 1 482 ? 11.523 -16.484 -17.061 1.00 92.81 482 GLY A CA 1
ATOM 3902 C C . GLY A 1 482 ? 10.650 -15.258 -16.795 1.00 92.81 482 GLY A C 1
ATOM 3903 O O . GLY A 1 482 ? 9.916 -15.256 -15.815 1.00 92.81 482 GLY A O 1
ATOM 3904 N N . ASN A 1 483 ? 10.685 -14.261 -17.683 1.00 93.25 483 ASN A N 1
ATOM 3905 C CA . ASN A 1 483 ? 9.844 -13.061 -17.635 1.00 93.25 483 ASN A CA 1
ATOM 3906 C C . ASN A 1 483 ? 8.706 -13.064 -18.674 1.00 93.25 483 ASN A C 1
ATOM 3908 O O . ASN A 1 483 ? 8.050 -12.036 -18.877 1.00 93.25 483 ASN A O 1
ATOM 3912 N N . GLY A 1 484 ? 8.499 -14.182 -19.379 1.00 93.69 484 GLY A N 1
ATOM 3913 C CA . GLY A 1 484 ? 7.387 -14.366 -20.313 1.00 93.69 484 GLY A CA 1
ATOM 3914 C C . GLY A 1 484 ? 7.469 -13.510 -21.576 1.00 93.69 484 GLY A C 1
ATOM 3915 O O . GLY A 1 484 ? 6.442 -13.220 -22.184 1.00 93.69 484 GLY A O 1
ATOM 3916 N N . LYS A 1 485 ? 8.671 -13.082 -21.972 1.00 95.81 485 LYS A N 1
ATOM 3917 C CA . LYS A 1 485 ? 8.924 -12.239 -23.148 1.00 95.81 485 LYS A CA 1
ATOM 3918 C C . LYS A 1 485 ? 9.021 -13.100 -24.407 1.00 95.81 485 LYS A C 1
ATOM 3920 O O . LYS A 1 485 ? 10.113 -13.356 -24.911 1.00 95.81 485 LYS A O 1
ATOM 3925 N N . ILE A 1 486 ? 7.876 -13.587 -24.884 1.00 93.75 486 ILE A N 1
ATOM 3926 C CA . ILE A 1 486 ? 7.788 -14.559 -25.987 1.00 93.75 486 ILE A CA 1
ATOM 3927 C C . ILE A 1 486 ? 8.384 -14.023 -27.281 1.00 93.75 486 ILE A C 1
ATOM 3929 O O . ILE A 1 486 ? 9.129 -14.738 -27.940 1.00 93.75 486 ILE A O 1
ATOM 3933 N N . GLU A 1 487 ? 8.112 -12.771 -27.627 1.00 94.25 487 GLU A N 1
ATOM 3934 C CA . GLU A 1 487 ? 8.592 -12.165 -28.867 1.00 94.25 487 GLU A CA 1
ATOM 3935 C C . GLU A 1 487 ? 10.120 -12.041 -28.856 1.00 94.25 487 GLU A C 1
ATOM 3937 O O . GLU A 1 487 ? 10.779 -12.332 -29.852 1.00 94.25 487 GLU A O 1
ATOM 3942 N N . ALA A 1 488 ? 10.702 -11.678 -27.708 1.00 93.25 488 ALA A N 1
ATOM 3943 C CA . ALA A 1 488 ? 12.151 -11.667 -27.526 1.00 93.25 488 ALA A CA 1
ATOM 3944 C C . ALA A 1 488 ? 12.736 -13.084 -27.569 1.00 93.25 488 ALA A C 1
ATOM 3946 O O . ALA A 1 488 ? 13.767 -13.299 -28.200 1.00 93.25 488 ALA A O 1
ATOM 3947 N N . LEU A 1 489 ? 12.068 -14.060 -26.951 1.00 92.31 489 LEU A N 1
ATOM 3948 C CA . LEU A 1 489 ? 12.484 -15.462 -26.957 1.00 92.31 489 LEU A CA 1
ATOM 3949 C C . LEU A 1 489 ? 12.494 -16.061 -28.376 1.00 92.31 489 LEU A C 1
ATOM 3951 O O . LEU A 1 489 ? 13.478 -16.691 -28.765 1.00 92.31 489 LEU A O 1
ATOM 3955 N N . GLN A 1 490 ? 11.433 -15.822 -29.152 1.00 92.94 490 GLN A N 1
ATOM 3956 C CA . GLN A 1 490 ? 11.307 -16.211 -30.560 1.00 92.94 490 GLN A CA 1
ATOM 3957 C C . GLN A 1 490 ? 12.387 -15.550 -31.409 1.00 92.94 490 GLN A C 1
ATOM 3959 O O . GLN A 1 490 ? 13.136 -16.228 -32.111 1.00 92.94 490 GLN A O 1
ATOM 3964 N N . TRP A 1 491 ? 12.533 -14.231 -31.273 1.00 93.69 491 TRP A N 1
ATOM 3965 C CA . TRP A 1 491 ? 13.518 -13.479 -32.033 1.00 93.69 491 TRP A CA 1
ATOM 3966 C C . TRP A 1 491 ? 14.945 -13.966 -31.751 1.00 93.69 491 TRP A C 1
ATOM 3968 O O . TRP A 1 491 ? 15.719 -14.172 -32.686 1.00 93.69 491 TRP A O 1
ATOM 3978 N N . LEU A 1 492 ? 15.293 -14.215 -30.483 1.00 90.75 492 LEU A N 1
ATOM 3979 C CA . LEU A 1 492 ? 16.604 -14.753 -30.110 1.00 90.75 492 LEU A CA 1
ATOM 3980 C C . LEU A 1 492 ? 16.852 -16.132 -30.720 1.00 90.75 492 LEU A C 1
ATOM 3982 O O . LEU A 1 492 ? 17.960 -16.399 -31.176 1.00 90.75 492 LEU A O 1
ATOM 3986 N N . HIS A 1 493 ? 15.849 -17.006 -30.745 1.00 89.69 493 HIS A N 1
ATOM 3987 C CA . HIS A 1 493 ? 15.983 -18.331 -31.343 1.00 89.69 493 HIS A CA 1
ATOM 3988 C C . HIS A 1 493 ? 16.261 -18.281 -32.846 1.00 89.69 493 HIS A C 1
ATOM 3990 O O . HIS A 1 493 ? 17.117 -19.015 -33.330 1.00 89.69 493 HIS A O 1
ATOM 3996 N N . GLU A 1 494 ? 15.567 -17.402 -33.563 1.00 89.75 494 GLU A N 1
ATOM 3997 C CA . GLU A 1 494 ? 15.693 -17.261 -35.014 1.00 89.75 494 GLU A CA 1
ATOM 3998 C C . GLU A 1 494 ? 16.986 -16.548 -35.433 1.00 89.75 494 GLU A C 1
ATOM 4000 O O . GLU A 1 494 ? 17.526 -16.820 -36.503 1.00 89.75 494 GLU A O 1
ATOM 4005 N N . ASN A 1 495 ? 17.495 -15.633 -34.600 1.00 86.88 495 ASN A N 1
ATOM 4006 C CA . ASN A 1 495 ? 18.553 -14.692 -34.990 1.00 86.88 495 ASN A CA 1
ATOM 4007 C C . ASN A 1 495 ? 19.886 -14.898 -34.248 1.00 86.88 495 ASN A C 1
ATOM 4009 O O . ASN A 1 495 ? 20.848 -14.152 -34.477 1.00 86.88 495 ASN A O 1
ATOM 4013 N N . THR A 1 496 ? 19.977 -15.883 -33.347 1.00 82.50 496 THR A N 1
ATOM 4014 C CA . THR A 1 496 ? 21.179 -16.121 -32.531 1.00 82.50 496 THR A CA 1
ATOM 4015 C C . THR A 1 496 ? 21.495 -17.607 -32.346 1.00 82.50 496 THR A C 1
ATOM 4017 O O . THR A 1 496 ? 20.630 -18.471 -32.449 1.00 82.50 496 THR A O 1
ATOM 4020 N N . THR A 1 497 ? 22.759 -17.915 -32.036 1.00 79.19 497 THR A N 1
ATOM 4021 C CA . THR A 1 497 ? 23.245 -19.290 -31.824 1.00 79.19 497 THR A CA 1
ATOM 4022 C C . THR A 1 497 ? 23.357 -19.687 -30.350 1.00 79.19 497 THR A C 1
ATOM 4024 O O . THR A 1 497 ? 23.706 -20.827 -30.065 1.00 79.19 497 THR A O 1
ATOM 4027 N N . ALA A 1 498 ? 23.096 -18.773 -29.406 1.00 74.06 498 ALA A N 1
ATOM 4028 C CA . ALA A 1 498 ? 23.442 -18.953 -27.992 1.00 74.06 498 ALA A CA 1
ATOM 4029 C C . ALA A 1 498 ? 22.630 -20.040 -27.268 1.00 74.06 498 ALA A C 1
ATOM 4031 O O . ALA A 1 498 ? 23.065 -20.519 -26.226 1.00 74.06 498 ALA A O 1
ATOM 4032 N N . GLY A 1 499 ? 21.492 -20.474 -27.824 1.00 81.38 499 GLY A N 1
ATOM 4033 C CA . GLY A 1 499 ? 20.670 -21.521 -27.213 1.00 81.38 499 GLY A CA 1
ATOM 4034 C C . GLY A 1 499 ? 20.048 -21.102 -25.875 1.00 81.38 499 GLY A C 1
ATOM 4035 O O . GLY A 1 499 ? 20.052 -19.931 -25.499 1.00 81.38 499 GLY A O 1
ATOM 4036 N N . CYS A 1 500 ? 19.498 -22.070 -25.146 1.00 86.94 500 CYS A N 1
ATOM 4037 C CA . CYS A 1 500 ? 19.057 -21.897 -23.761 1.00 86.94 500 CYS A CA 1
ATOM 4038 C C . CYS A 1 500 ? 19.472 -23.115 -22.932 1.00 86.94 500 CYS A C 1
ATOM 4040 O O . CYS A 1 500 ? 19.933 -24.112 -23.475 1.00 86.94 500 CYS A O 1
ATOM 4042 N N . THR A 1 501 ? 19.302 -23.066 -21.614 1.00 88.94 501 THR A N 1
ATOM 4043 C CA . THR A 1 501 ? 19.458 -24.256 -20.762 1.00 88.94 501 THR A CA 1
ATOM 4044 C C . THR A 1 501 ? 18.107 -24.664 -20.181 1.00 88.94 501 THR A C 1
ATOM 4046 O O . THR A 1 501 ? 17.128 -23.924 -20.285 1.00 88.94 501 THR A O 1
ATOM 4049 N N . GLY A 1 502 ? 18.038 -25.814 -19.498 1.00 87.50 502 GLY A N 1
ATOM 4050 C CA . GLY A 1 502 ? 16.828 -26.221 -18.765 1.00 87.50 502 GLY A CA 1
ATOM 4051 C C . GLY A 1 502 ? 16.349 -25.181 -17.733 1.00 87.50 502 GLY A C 1
ATOM 4052 O O . GLY A 1 502 ? 15.191 -25.211 -17.323 1.00 87.50 502 GLY A O 1
ATOM 4053 N N . VAL A 1 503 ? 17.204 -24.214 -17.367 1.00 89.44 503 VAL A N 1
ATOM 4054 C CA . VAL A 1 503 ? 16.862 -23.060 -16.522 1.00 89.44 503 VAL A CA 1
ATOM 4055 C C . VAL A 1 503 ? 15.791 -22.176 -17.164 1.00 89.44 503 VAL A C 1
ATOM 4057 O O . VAL A 1 503 ? 14.918 -21.718 -16.438 1.00 89.44 503 VAL A O 1
ATOM 4060 N N . ALA A 1 504 ? 15.782 -21.980 -18.492 1.00 91.06 504 ALA A N 1
ATOM 4061 C CA . ALA A 1 504 ? 14.714 -21.231 -19.174 1.00 91.06 504 ALA A CA 1
ATOM 4062 C C . ALA A 1 504 ? 13.330 -21.794 -18.840 1.00 91.06 504 ALA A C 1
ATOM 4064 O O . ALA A 1 504 ? 12.387 -21.061 -18.559 1.00 91.06 504 ALA A O 1
ATOM 4065 N N . TYR A 1 505 ? 13.242 -23.121 -18.837 1.00 89.19 505 TYR A N 1
ATOM 4066 C CA . TYR A 1 505 ? 12.020 -23.866 -18.591 1.00 89.19 505 TYR A CA 1
ATOM 4067 C C . TYR A 1 505 ? 11.580 -23.764 -17.120 1.00 89.19 505 TYR A C 1
ATOM 4069 O O . TYR A 1 505 ? 10.404 -23.544 -16.831 1.00 89.19 505 TYR A O 1
ATOM 4077 N N . VAL A 1 506 ? 12.538 -23.879 -16.193 1.00 91.00 506 VAL A N 1
ATOM 4078 C CA . VAL A 1 506 ? 12.312 -23.749 -14.743 1.00 91.00 506 VAL A CA 1
ATOM 4079 C C . VAL A 1 506 ? 11.886 -22.326 -14.373 1.00 91.00 506 VAL A C 1
ATOM 4081 O O . VAL A 1 506 ? 10.905 -22.150 -13.652 1.00 91.00 506 VAL A O 1
ATOM 4084 N N . GLU A 1 507 ? 12.583 -21.307 -14.875 1.00 91.81 507 GLU A N 1
ATOM 4085 C CA . GLU A 1 507 ? 12.260 -19.905 -14.597 1.00 91.81 507 GLU A CA 1
ATOM 4086 C C . GLU A 1 507 ? 10.926 -19.500 -15.239 1.00 91.81 507 GLU A C 1
ATOM 4088 O O . GLU A 1 507 ? 10.140 -18.812 -14.595 1.00 91.81 507 GLU A O 1
ATOM 4093 N N . ALA A 1 508 ? 10.598 -19.985 -16.446 1.00 94.06 508 ALA A N 1
ATOM 4094 C CA . ALA A 1 508 ? 9.283 -19.753 -17.054 1.00 94.06 508 ALA A CA 1
ATOM 4095 C C . ALA A 1 508 ? 8.140 -20.336 -16.203 1.00 94.06 508 ALA A C 1
ATOM 4097 O O . ALA A 1 508 ? 7.110 -19.686 -16.017 1.00 94.06 508 ALA A O 1
ATOM 4098 N N . ALA A 1 509 ? 8.331 -21.530 -15.630 1.00 92.38 509 ALA A N 1
ATOM 4099 C CA . ALA A 1 509 ? 7.368 -22.128 -14.705 1.00 92.38 509 ALA A CA 1
ATOM 4100 C C . ALA A 1 509 ? 7.275 -21.369 -13.381 1.00 92.38 509 ALA A C 1
ATOM 4102 O O . ALA A 1 509 ? 6.179 -21.154 -12.868 1.00 92.38 509 ALA A O 1
ATOM 4103 N N . ARG A 1 510 ? 8.409 -20.905 -12.851 1.00 91.81 510 ARG A N 1
ATOM 4104 C CA . ARG A 1 510 ? 8.460 -20.069 -11.648 1.00 91.81 510 ARG A CA 1
ATOM 4105 C C . ARG A 1 510 ? 7.793 -18.702 -11.850 1.00 91.81 510 ARG A C 1
ATOM 4107 O O . ARG A 1 510 ? 7.239 -18.179 -10.885 1.00 91.81 510 ARG A O 1
ATOM 4114 N N . GLY A 1 511 ? 7.861 -18.136 -13.055 1.00 90.38 511 GLY A N 1
ATOM 4115 C CA . GLY A 1 511 ? 7.244 -16.860 -13.434 1.00 90.38 511 GLY A CA 1
ATOM 4116 C C . GLY A 1 511 ? 5.774 -16.957 -13.857 1.00 90.38 511 GLY A C 1
ATOM 4117 O O . GLY A 1 511 ? 5.107 -15.932 -13.978 1.00 90.38 511 GLY A O 1
ATOM 4118 N N . GLY A 1 512 ? 5.239 -18.167 -14.050 1.00 94.12 512 GLY A N 1
ATOM 4119 C CA . GLY A 1 512 ? 3.845 -18.355 -14.465 1.00 94.12 512 GLY A CA 1
ATOM 4120 C C . GLY A 1 512 ? 3.615 -18.168 -15.967 1.00 94.12 512 GLY A C 1
ATOM 4121 O O . GLY A 1 512 ? 2.522 -17.796 -16.386 1.00 94.12 512 GLY A O 1
ATOM 4122 N N . HIS A 1 513 ? 4.629 -18.405 -16.800 1.00 95.69 513 HIS A N 1
ATOM 4123 C CA . HIS A 1 513 ? 4.586 -18.113 -18.233 1.00 95.69 513 HIS A CA 1
ATOM 4124 C C . HIS A 1 513 ? 4.340 -19.369 -19.080 1.00 95.69 513 HIS A C 1
ATOM 4126 O O . HIS A 1 513 ? 5.246 -19.878 -19.743 1.00 95.69 513 HIS A O 1
ATOM 4132 N N . LEU A 1 514 ? 3.093 -19.853 -19.099 1.00 94.25 514 LEU A N 1
ATOM 4133 C CA . LEU A 1 514 ? 2.699 -21.051 -19.856 1.00 94.25 514 LEU A CA 1
ATOM 4134 C C . LEU A 1 514 ? 3.054 -20.962 -21.352 1.00 94.25 514 LEU A C 1
ATOM 4136 O O . LEU A 1 514 ? 3.593 -21.918 -21.903 1.00 94.25 514 LEU A O 1
ATOM 4140 N N . ASN A 1 515 ? 2.842 -19.807 -21.990 1.00 94.31 515 ASN A N 1
ATOM 4141 C CA . ASN A 1 515 ? 3.172 -19.611 -23.408 1.00 94.31 515 ASN A CA 1
ATOM 4142 C C . ASN A 1 515 ? 4.673 -19.817 -23.685 1.00 94.31 515 ASN A C 1
ATOM 4144 O O . ASN A 1 515 ? 5.044 -20.363 -24.722 1.00 94.31 515 ASN A O 1
ATOM 4148 N N . ALA A 1 516 ? 5.544 -19.429 -22.744 1.00 93.62 516 ALA A N 1
ATOM 4149 C CA . ALA A 1 516 ? 6.991 -19.609 -22.877 1.00 93.62 516 ALA A CA 1
ATOM 4150 C C . ALA A 1 516 ? 7.355 -21.085 -22.750 1.00 93.62 516 ALA A C 1
ATOM 4152 O O . ALA A 1 516 ? 8.163 -21.588 -23.522 1.00 93.62 516 ALA A O 1
ATOM 4153 N N . ILE A 1 517 ? 6.709 -21.795 -21.822 1.00 92.81 517 ILE A N 1
ATOM 4154 C CA . ILE A 1 517 ? 6.868 -23.240 -21.645 1.00 92.81 517 ILE A CA 1
ATOM 4155 C C . ILE A 1 517 ? 6.416 -23.991 -22.896 1.00 92.81 517 ILE A C 1
ATOM 4157 O O . ILE A 1 517 ? 7.155 -24.842 -23.377 1.00 92.81 517 ILE A O 1
ATOM 4161 N N . GLN A 1 518 ? 5.240 -23.677 -23.443 1.00 92.62 518 GLN A N 1
ATOM 4162 C CA . GLN A 1 518 ? 4.720 -24.290 -24.671 1.00 92.62 518 GLN A CA 1
ATOM 4163 C C . GLN A 1 518 ? 5.659 -24.066 -25.856 1.00 92.62 518 GLN A C 1
ATOM 4165 O O . GLN A 1 518 ? 5.977 -24.998 -26.599 1.00 92.62 518 GLN A O 1
ATOM 4170 N N . TRP A 1 519 ? 6.152 -22.837 -26.001 1.00 93.69 519 TRP A N 1
ATOM 4171 C CA . TRP A 1 519 ? 7.087 -22.490 -27.059 1.00 93.69 519 TRP A CA 1
ATOM 4172 C C . TRP A 1 519 ? 8.433 -23.218 -26.896 1.00 93.69 519 TRP A C 1
ATOM 4174 O O . TRP A 1 519 ? 8.897 -23.868 -27.833 1.00 93.69 519 TRP A O 1
ATOM 4184 N N . LEU A 1 520 ? 9.020 -23.211 -25.692 1.00 91.50 520 LEU A N 1
ATOM 4185 C CA . LEU A 1 520 ? 10.251 -23.954 -25.393 1.00 91.50 520 LEU A CA 1
ATOM 4186 C C . LEU A 1 520 ? 10.063 -25.457 -25.620 1.00 91.50 520 LEU A C 1
ATOM 4188 O O . LEU A 1 520 ? 10.937 -26.106 -26.177 1.00 91.50 520 LEU A O 1
ATOM 4192 N N . HIS A 1 521 ? 8.916 -26.012 -25.235 1.00 89.62 521 HIS A N 1
ATOM 4193 C CA . HIS A 1 521 ? 8.622 -27.435 -25.387 1.00 89.62 521 HIS A CA 1
ATOM 4194 C C . HIS A 1 521 ? 8.599 -27.889 -26.852 1.00 89.62 521 HIS A C 1
ATOM 4196 O O . HIS A 1 521 ? 8.956 -29.025 -27.151 1.00 89.62 521 HIS A O 1
ATOM 4202 N N . THR A 1 522 ? 8.166 -27.010 -27.756 1.00 89.81 522 THR A N 1
ATOM 4203 C CA . THR A 1 522 ? 8.008 -27.309 -29.185 1.00 89.81 522 THR A CA 1
ATOM 4204 C C . THR A 1 522 ? 9.261 -27.003 -30.008 1.00 89.81 522 THR A C 1
ATOM 4206 O O . THR A 1 522 ? 9.495 -27.670 -31.011 1.00 89.81 522 THR A O 1
ATOM 4209 N N . HIS A 1 523 ? 10.083 -26.036 -29.586 1.00 87.75 523 HIS A N 1
ATOM 4210 C CA . HIS A 1 523 ? 11.217 -25.529 -30.375 1.00 87.75 523 HIS A CA 1
ATOM 4211 C C . HIS A 1 523 ? 12.595 -25.844 -29.772 1.00 87.75 523 HIS A C 1
ATOM 4213 O O . HIS A 1 523 ? 13.621 -25.609 -30.414 1.00 87.75 523 HIS A O 1
ATOM 4219 N N . ARG A 1 524 ? 12.656 -26.352 -28.535 1.00 86.69 524 ARG A N 1
ATOM 4220 C CA . ARG A 1 524 ? 13.902 -26.640 -27.812 1.00 86.69 524 ARG A CA 1
ATOM 4221 C C . ARG A 1 524 ? 13.915 -28.060 -27.256 1.00 86.69 524 ARG A C 1
ATOM 4223 O O . ARG A 1 524 ? 12.882 -28.664 -26.984 1.00 86.69 524 ARG A O 1
ATOM 4230 N N . THR A 1 525 ? 15.118 -28.599 -27.087 1.00 82.44 525 THR A N 1
ATOM 4231 C CA . THR A 1 525 ? 15.333 -29.951 -26.532 1.00 82.44 525 THR A CA 1
ATOM 4232 C C . THR A 1 525 ? 15.633 -29.913 -25.035 1.00 82.44 525 THR A C 1
ATOM 4234 O O . THR A 1 525 ? 15.469 -30.906 -24.325 1.00 82.44 525 THR A O 1
ATOM 4237 N N . GLU A 1 526 ? 16.042 -28.744 -24.549 1.00 81.00 526 GLU A N 1
ATOM 4238 C CA . GLU A 1 526 ? 16.436 -28.441 -23.188 1.00 81.00 526 GLU A CA 1
ATOM 4239 C C . GLU A 1 526 ? 15.198 -28.416 -22.285 1.00 81.00 526 GLU A C 1
ATOM 4241 O O . GLU A 1 526 ? 14.444 -27.446 -22.211 1.00 81.00 526 GLU A O 1
ATOM 4246 N N . LYS A 1 527 ? 14.963 -29.536 -21.605 1.00 78.44 527 LYS A N 1
ATOM 4247 C CA . LYS A 1 527 ? 13.817 -29.743 -20.717 1.00 78.44 527 LYS A CA 1
ATOM 4248 C C . LYS A 1 527 ? 14.132 -29.271 -19.289 1.00 78.44 527 LYS A C 1
ATOM 4250 O O . LYS A 1 527 ? 15.275 -29.329 -18.846 1.00 78.44 527 LYS A O 1
ATOM 4255 N N . GLY A 1 528 ? 13.103 -28.823 -18.560 1.00 73.06 528 GLY A N 1
ATOM 4256 C CA . GLY A 1 528 ? 13.212 -28.506 -17.128 1.00 73.06 528 GLY A CA 1
ATOM 4257 C C . GLY A 1 528 ? 13.524 -29.732 -16.259 1.00 73.06 528 GLY A C 1
ATOM 4258 O O . GLY A 1 528 ? 13.465 -30.860 -16.739 1.00 73.06 528 GLY A O 1
ATOM 4259 N N . ALA A 1 529 ? 13.850 -29.508 -14.987 1.00 80.50 529 ALA A N 1
ATOM 4260 C CA . ALA A 1 529 ? 14.019 -30.565 -13.982 1.00 80.50 529 ALA A CA 1
ATOM 4261 C C . ALA A 1 529 ? 12.676 -30.890 -13.283 1.00 80.50 529 ALA A C 1
ATOM 4263 O O . ALA A 1 529 ? 11.766 -30.060 -13.354 1.00 80.50 529 ALA A O 1
ATOM 4264 N N . PRO A 1 530 ? 12.545 -32.000 -12.529 1.00 77.12 530 PRO A N 1
ATOM 4265 C CA . PRO A 1 530 ? 11.333 -32.295 -11.746 1.00 77.12 530 PRO A CA 1
ATOM 4266 C C . PRO A 1 530 ? 10.904 -31.157 -10.799 1.00 77.12 530 PRO A C 1
ATOM 4268 O O . PRO A 1 530 ? 9.716 -30.913 -10.594 1.00 77.12 530 PRO A O 1
ATOM 4271 N N . SER A 1 531 ? 11.869 -30.364 -10.313 1.00 85.50 531 SER A N 1
ATOM 4272 C CA . SER A 1 531 ? 11.628 -29.159 -9.504 1.00 85.50 531 SER A CA 1
ATOM 4273 C C . SER A 1 531 ? 10.793 -28.077 -10.207 1.00 85.50 531 SER A C 1
ATOM 4275 O O . SER A 1 531 ? 10.296 -27.162 -9.552 1.00 85.50 531 SER A O 1
ATOM 4277 N N . THR A 1 532 ? 10.599 -28.173 -11.527 1.00 89.38 532 THR A N 1
ATOM 4278 C CA . THR A 1 532 ? 9.748 -27.265 -12.310 1.00 89.38 532 THR A CA 1
ATOM 4279 C C . THR A 1 532 ? 8.300 -27.302 -11.812 1.00 89.38 532 THR A C 1
ATOM 4281 O O . THR A 1 532 ? 7.702 -26.248 -11.592 1.00 89.38 532 THR A O 1
ATOM 4284 N N . ILE A 1 533 ? 7.740 -28.500 -11.588 1.00 91.12 533 ILE A N 1
ATOM 4285 C CA . ILE A 1 533 ? 6.377 -28.650 -11.053 1.00 91.12 533 ILE A CA 1
ATOM 4286 C C . ILE A 1 533 ? 6.335 -28.198 -9.590 1.00 91.12 533 ILE A C 1
ATOM 4288 O O . ILE A 1 533 ? 5.394 -27.512 -9.199 1.00 91.12 533 ILE A O 1
ATOM 4292 N N . ASP A 1 534 ? 7.371 -28.500 -8.801 1.00 91.50 534 ASP A N 1
ATOM 4293 C CA . ASP A 1 534 ? 7.444 -28.101 -7.390 1.00 91.50 534 ASP A CA 1
ATOM 4294 C C . ASP A 1 534 ? 7.380 -26.571 -7.211 1.00 91.50 534 ASP A C 1
ATOM 4296 O O . ASP A 1 534 ? 6.706 -26.066 -6.307 1.00 91.50 534 ASP A O 1
ATOM 4300 N N . LEU A 1 535 ? 8.063 -25.822 -8.085 1.00 91.00 535 LEU A N 1
ATOM 4301 C CA . LEU A 1 535 ? 8.065 -24.356 -8.091 1.00 91.00 535 LEU A CA 1
ATOM 4302 C C . LEU A 1 535 ? 6.747 -23.774 -8.618 1.00 91.00 535 LEU A C 1
ATOM 4304 O O . LEU A 1 535 ? 6.241 -22.806 -8.046 1.00 91.00 535 LEU A O 1
ATOM 4308 N N . ALA A 1 536 ? 6.159 -24.373 -9.659 1.00 92.50 536 ALA A N 1
ATOM 4309 C CA . ALA A 1 536 ? 4.836 -23.983 -10.149 1.00 92.50 536 ALA A CA 1
ATOM 4310 C C . ALA A 1 536 ? 3.753 -24.200 -9.073 1.00 92.50 536 ALA A C 1
ATOM 4312 O O . ALA A 1 536 ? 2.902 -23.333 -8.862 1.00 92.50 536 ALA A O 1
ATOM 4313 N N . ALA A 1 537 ? 3.837 -25.307 -8.326 1.00 92.81 537 ALA A N 1
ATOM 4314 C CA . ALA A 1 537 ? 2.957 -25.617 -7.201 1.00 92.81 537 ALA A CA 1
ATOM 4315 C C . ALA A 1 537 ? 3.110 -24.617 -6.051 1.00 92.81 537 ALA A C 1
ATOM 4317 O O . ALA A 1 537 ? 2.111 -24.137 -5.515 1.00 92.81 537 ALA A O 1
ATOM 4318 N N . GLN A 1 538 ? 4.345 -24.220 -5.728 1.00 91.38 538 GLN A N 1
ATOM 4319 C CA . GLN A 1 538 ? 4.608 -23.175 -4.736 1.00 91.38 538 GLN A CA 1
ATOM 4320 C C . GLN A 1 538 ? 3.982 -21.826 -5.121 1.00 91.38 538 GLN A C 1
ATOM 4322 O O . GLN A 1 538 ? 3.525 -21.092 -4.245 1.00 91.38 538 GLN A O 1
ATOM 4327 N N . ARG A 1 539 ? 3.996 -21.470 -6.409 1.00 91.94 539 ARG A N 1
ATOM 4328 C CA . ARG A 1 539 ? 3.523 -20.166 -6.906 1.00 91.94 539 ARG A CA 1
ATOM 4329 C C . ARG A 1 539 ? 2.045 -20.138 -7.286 1.00 91.94 539 ARG A C 1
ATOM 4331 O O . ARG A 1 539 ? 1.490 -19.052 -7.428 1.00 91.94 539 ARG A O 1
ATOM 4338 N N . GLY A 1 540 ? 1.396 -21.296 -7.385 1.00 92.56 540 GLY A N 1
ATOM 4339 C CA . GLY A 1 540 ? -0.038 -21.376 -7.637 1.00 92.56 540 GLY A CA 1
ATOM 4340 C C . GLY A 1 540 ? -0.445 -21.562 -9.103 1.00 92.56 540 GLY A C 1
ATOM 4341 O O . GLY A 1 540 ? -1.609 -21.325 -9.421 1.00 92.56 540 GLY A O 1
ATOM 4342 N N . TYR A 1 541 ? 0.462 -21.978 -9.990 1.00 94.50 541 TYR A N 1
ATOM 4343 C CA . TYR A 1 541 ? 0.208 -22.065 -11.437 1.00 94.50 541 TYR A CA 1
ATOM 4344 C C . TYR A 1 541 ? -0.300 -23.453 -11.860 1.00 94.50 541 TYR A C 1
ATOM 4346 O O . TYR A 1 541 ? 0.446 -24.284 -12.379 1.00 94.50 541 TYR A O 1
ATOM 4354 N N . LEU A 1 542 ? -1.580 -23.730 -11.592 1.00 94.06 542 LEU A N 1
ATOM 4355 C CA . LEU A 1 542 ? -2.212 -25.029 -11.870 1.00 94.06 542 LEU A CA 1
ATOM 4356 C C . LEU A 1 542 ? -2.269 -25.378 -13.370 1.00 94.06 542 LEU A C 1
ATOM 4358 O O . LEU A 1 542 ? -2.147 -26.543 -13.739 1.00 94.06 542 LEU A O 1
ATOM 4362 N N . ASP A 1 543 ? -2.458 -24.385 -14.230 1.00 94.06 543 ASP A N 1
ATOM 4363 C CA . ASP A 1 543 ? -2.431 -24.504 -15.691 1.00 94.06 543 ASP A CA 1
ATOM 4364 C C . ASP A 1 543 ? -1.081 -25.024 -16.205 1.00 94.06 543 ASP A C 1
ATOM 4366 O O . ASP A 1 543 ? -1.034 -25.960 -17.005 1.00 94.06 543 ASP A O 1
ATOM 4370 N N . ILE A 1 544 ? 0.018 -24.495 -15.665 1.00 93.06 544 ILE A N 1
ATOM 4371 C CA . ILE A 1 544 ? 1.371 -24.978 -15.943 1.00 93.06 544 ILE A CA 1
ATOM 4372 C C . ILE A 1 544 ? 1.539 -26.407 -15.440 1.00 93.06 544 ILE A C 1
ATOM 4374 O O . ILE A 1 544 ? 2.041 -27.247 -16.178 1.00 93.06 544 ILE A O 1
ATOM 4378 N N . ILE A 1 545 ? 1.092 -26.721 -14.224 1.00 92.94 545 ILE A N 1
ATOM 4379 C CA . ILE A 1 545 ? 1.197 -28.079 -13.669 1.00 92.94 545 ILE A CA 1
ATOM 4380 C C . ILE A 1 545 ? 0.474 -29.099 -14.560 1.00 92.94 545 ILE A C 1
ATOM 4382 O O . ILE A 1 545 ? 1.053 -30.138 -14.875 1.00 92.94 545 ILE A O 1
ATOM 4386 N N . LYS A 1 546 ? -0.752 -28.791 -15.005 1.00 92.69 546 LYS A N 1
ATOM 4387 C CA . LYS A 1 546 ? -1.521 -29.635 -15.934 1.00 92.69 546 LYS A CA 1
ATOM 4388 C C . LYS A 1 546 ? -0.778 -29.838 -17.250 1.00 92.69 546 LYS A C 1
ATOM 4390 O O . LYS A 1 546 ? -0.551 -30.975 -17.652 1.00 92.69 546 LYS A O 1
ATOM 4395 N N . TYR A 1 547 ? -0.311 -28.752 -17.864 1.00 92.81 547 TYR A N 1
ATOM 4396 C CA . TYR A 1 547 ? 0.439 -28.828 -19.115 1.00 92.81 547 TYR A CA 1
ATOM 4397 C C . TYR A 1 547 ? 1.716 -29.670 -18.975 1.00 92.81 547 TYR A C 1
ATOM 4399 O O . TYR A 1 547 ? 2.003 -30.524 -19.814 1.00 92.81 547 TYR A O 1
ATOM 4407 N N . LEU A 1 548 ? 2.485 -29.456 -17.904 1.00 89.88 548 LEU A N 1
ATOM 4408 C CA . LEU A 1 548 ? 3.713 -30.204 -17.644 1.00 89.88 548 LEU A CA 1
ATOM 4409 C C . LEU A 1 548 ? 3.441 -31.684 -17.388 1.00 89.88 548 LEU A C 1
ATOM 4411 O O . LEU A 1 548 ? 4.209 -32.516 -17.853 1.00 89.88 548 LEU A O 1
ATOM 4415 N N . HIS A 1 549 ? 2.356 -32.013 -16.693 1.00 89.19 549 HIS A N 1
ATOM 4416 C CA . HIS A 1 549 ? 1.931 -33.389 -16.465 1.00 89.19 549 HIS A CA 1
ATOM 4417 C C . HIS A 1 549 ? 1.535 -34.112 -17.755 1.00 89.19 549 HIS A C 1
ATOM 4419 O O . HIS A 1 549 ? 1.891 -35.273 -17.925 1.00 89.19 549 HIS A O 1
ATOM 4425 N N . GLU A 1 550 ? 0.795 -33.447 -18.642 1.00 90.06 550 GLU A N 1
ATOM 4426 C CA . GLU A 1 550 ? 0.319 -34.030 -19.903 1.00 90.06 550 GLU A CA 1
ATOM 4427 C C . GLU A 1 550 ? 1.457 -34.248 -20.906 1.00 90.06 550 GLU A C 1
ATOM 4429 O O . GLU A 1 550 ? 1.421 -35.185 -21.699 1.00 90.06 550 GLU A O 1
ATOM 4434 N N . ASN A 1 551 ? 2.482 -33.393 -20.861 1.00 86.69 551 ASN A N 1
ATOM 4435 C CA . ASN A 1 551 ? 3.538 -33.353 -21.871 1.00 86.69 551 ASN A CA 1
ATOM 4436 C C . ASN A 1 551 ? 4.898 -33.866 -21.363 1.00 86.69 551 ASN A C 1
ATOM 4438 O O . ASN A 1 551 ? 5.887 -33.841 -22.104 1.00 86.69 551 ASN A O 1
ATOM 4442 N N . ARG A 1 552 ? 5.007 -34.307 -20.100 1.00 83.88 552 ARG A N 1
ATOM 4443 C CA . ARG A 1 552 ? 6.274 -34.779 -19.517 1.00 83.88 552 ARG A CA 1
ATOM 4444 C C . ARG A 1 552 ? 6.108 -35.954 -18.553 1.00 83.88 552 ARG A C 1
ATOM 4446 O O . ARG A 1 552 ? 5.116 -36.072 -17.844 1.00 83.88 552 ARG A O 1
ATOM 4453 N N . ASN A 1 553 ? 7.168 -36.765 -18.474 1.00 78.25 553 ASN A N 1
ATOM 4454 C CA . ASN A 1 553 ? 7.209 -38.009 -17.695 1.00 78.25 553 ASN A CA 1
ATOM 4455 C C . ASN A 1 553 ? 8.142 -37.959 -16.472 1.00 78.25 553 ASN A C 1
ATOM 4457 O O . ASN A 1 553 ? 8.238 -38.943 -15.749 1.00 78.25 553 ASN A O 1
ATOM 4461 N N . ASP A 1 554 ? 8.861 -36.859 -16.242 1.00 74.00 554 ASP A N 1
ATOM 4462 C CA . ASP A 1 554 ? 9.864 -36.737 -15.173 1.00 74.00 554 ASP A CA 1
ATOM 4463 C C . ASP A 1 554 ? 9.277 -36.435 -13.781 1.00 74.00 554 ASP A C 1
ATOM 4465 O O . ASP A 1 554 ? 10.018 -36.407 -12.801 1.00 74.00 554 ASP A O 1
ATOM 4469 N N . GLY A 1 555 ? 7.950 -36.291 -13.689 1.00 80.56 555 GLY A N 1
ATOM 4470 C CA . GLY A 1 555 ? 7.213 -36.214 -12.426 1.00 80.56 555 GLY A CA 1
ATOM 4471 C C . GLY A 1 555 ? 7.474 -34.940 -11.618 1.00 80.56 555 GLY A C 1
ATOM 4472 O O . GLY A 1 555 ? 8.006 -33.949 -12.123 1.00 80.56 555 GLY A O 1
ATOM 4473 N N . CYS A 1 556 ? 7.052 -34.959 -10.358 1.00 85.75 556 CYS A N 1
ATOM 4474 C CA . CYS A 1 556 ? 7.377 -33.942 -9.360 1.00 85.75 556 CYS A CA 1
ATOM 4475 C C . CYS A 1 556 ? 8.025 -34.593 -8.134 1.00 85.75 556 CYS A C 1
ATOM 4477 O O . CYS A 1 556 ? 8.169 -35.810 -8.070 1.00 85.75 556 CYS A O 1
ATOM 4479 N N . SER A 1 557 ? 8.443 -33.808 -7.145 1.00 89.50 557 SER A N 1
ATOM 4480 C CA . SER A 1 557 ? 8.827 -34.367 -5.846 1.00 89.50 557 SER A CA 1
ATOM 4481 C C . SER A 1 557 ? 7.700 -34.187 -4.826 1.00 89.50 557 SER A C 1
ATOM 4483 O O . SER A 1 557 ? 6.726 -33.471 -5.071 1.00 89.50 557 SER A O 1
ATOM 4485 N N . LYS A 1 558 ? 7.848 -34.780 -3.631 1.00 90.62 558 LYS A N 1
ATOM 4486 C CA . LYS A 1 558 ? 6.955 -34.495 -2.488 1.00 90.62 558 LYS A CA 1
ATOM 4487 C C . LYS A 1 558 ? 6.875 -32.994 -2.176 1.00 90.62 558 LYS A C 1
ATOM 4489 O O . LYS A 1 558 ? 5.854 -32.512 -1.685 1.00 90.62 558 LYS A O 1
ATOM 4494 N N . ALA A 1 559 ? 7.912 -32.231 -2.544 1.00 90.69 559 ALA A N 1
ATOM 4495 C CA . ALA A 1 559 ? 7.944 -30.790 -2.356 1.00 90.69 559 ALA A CA 1
ATOM 4496 C C . ALA A 1 559 ? 6.834 -30.056 -3.124 1.00 90.69 559 ALA A C 1
ATOM 4498 O O . ALA A 1 559 ? 6.444 -28.981 -2.676 1.00 90.69 559 ALA A O 1
ATOM 4499 N N . ALA A 1 560 ? 6.288 -30.600 -4.221 1.00 92.31 560 ALA A N 1
ATOM 4500 C CA . ALA A 1 560 ? 5.155 -29.984 -4.913 1.00 92.31 560 ALA A CA 1
ATOM 4501 C C . ALA A 1 560 ? 3.929 -29.861 -4.002 1.00 92.31 560 ALA A C 1
ATOM 4503 O O . ALA A 1 560 ? 3.398 -28.762 -3.825 1.00 92.31 560 ALA A O 1
ATOM 4504 N N . MET A 1 561 ? 3.514 -30.964 -3.374 1.00 92.38 561 MET A N 1
ATOM 4505 C CA . MET A 1 561 ? 2.389 -30.951 -2.440 1.00 92.38 561 MET A CA 1
ATOM 4506 C C . MET A 1 561 ? 2.748 -30.210 -1.147 1.00 92.38 561 MET A C 1
ATOM 4508 O O . MET A 1 561 ? 1.951 -29.402 -0.672 1.00 92.38 561 MET A O 1
ATOM 4512 N N . ASP A 1 562 ? 3.967 -30.384 -0.624 1.00 91.19 562 ASP A N 1
ATOM 4513 C CA . ASP A 1 562 ? 4.404 -29.683 0.590 1.00 91.19 562 ASP A CA 1
ATOM 4514 C C . ASP A 1 562 ? 4.406 -28.155 0.410 1.00 91.19 562 ASP A C 1
ATOM 4516 O O . ASP A 1 562 ? 4.004 -27.406 1.303 1.00 91.19 562 ASP A O 1
ATOM 4520 N N . ASN A 1 563 ? 4.865 -27.667 -0.744 1.00 91.94 563 ASN A N 1
ATOM 4521 C CA . ASN A 1 563 ? 4.869 -26.243 -1.066 1.00 91.94 563 ASN A CA 1
ATOM 4522 C C . ASN A 1 563 ? 3.459 -25.721 -1.350 1.00 91.94 563 ASN A C 1
ATOM 4524 O O . ASN A 1 563 ? 3.133 -24.633 -0.884 1.00 91.94 563 ASN A O 1
ATOM 4528 N N . ALA A 1 564 ? 2.618 -26.482 -2.058 1.00 93.19 564 ALA A N 1
ATOM 4529 C CA . ALA A 1 564 ? 1.221 -26.111 -2.281 1.00 93.19 564 ALA A CA 1
ATOM 4530 C C . ALA A 1 564 ? 0.458 -25.957 -0.952 1.00 93.19 564 ALA A C 1
ATOM 4532 O O . ALA A 1 564 ? -0.319 -25.013 -0.799 1.00 93.19 564 ALA A O 1
ATOM 4533 N N . ALA A 1 565 ? 0.744 -26.817 0.033 1.00 90.44 565 ALA A N 1
ATOM 4534 C CA . ALA A 1 565 ? 0.186 -26.719 1.379 1.00 90.44 565 ALA A CA 1
ATOM 4535 C C . ALA A 1 565 ? 0.596 -25.421 2.095 1.00 90.44 565 ALA A C 1
ATOM 4537 O O . ALA A 1 565 ? -0.263 -24.709 2.609 1.00 90.44 565 ALA A O 1
ATOM 4538 N N . GLY A 1 566 ? 1.886 -25.063 2.075 1.00 86.69 566 GLY A N 1
ATOM 4539 C CA . GLY A 1 566 ? 2.377 -23.812 2.673 1.00 86.69 566 GLY A CA 1
ATOM 4540 C C . GLY A 1 566 ? 1.919 -22.539 1.963 1.00 86.69 566 GLY A C 1
ATOM 4541 O O . GLY A 1 566 ? 1.696 -21.515 2.604 1.00 86.69 566 GLY A O 1
ATOM 4542 N N . SER A 1 567 ? 1.751 -22.608 0.644 1.00 88.62 567 SER A N 1
ATOM 4543 C CA . SER A 1 567 ? 1.280 -21.496 -0.189 1.00 88.62 567 SER A CA 1
ATOM 4544 C C . SER A 1 567 ? -0.247 -21.376 -0.246 1.00 88.62 567 SER A C 1
ATOM 4546 O O . SER A 1 567 ? -0.767 -20.573 -1.019 1.00 88.62 567 SER A O 1
ATOM 4548 N N . GLN A 1 568 ? -0.970 -22.163 0.556 1.00 90.25 568 GLN A N 1
ATOM 4549 C CA . GLN A 1 568 ? -2.427 -22.137 0.664 1.00 90.25 568 GLN A CA 1
ATOM 4550 C C . GLN A 1 568 ? -3.172 -22.467 -0.649 1.00 90.25 568 GLN A C 1
ATOM 4552 O O . GLN A 1 568 ? -4.198 -21.867 -0.967 1.00 90.25 568 GLN A O 1
ATOM 4557 N N . ARG A 1 569 ? -2.658 -23.424 -1.436 1.00 91.25 569 ARG A N 1
ATOM 4558 C CA . ARG A 1 569 ? -3.199 -23.822 -2.754 1.00 91.25 569 ARG A CA 1
ATOM 4559 C C . ARG A 1 569 ? -3.883 -25.193 -2.697 1.00 91.25 569 ARG A C 1
ATOM 4561 O O . ARG A 1 569 ? -3.320 -26.208 -3.109 1.00 91.25 569 ARG A O 1
ATOM 4568 N N . LEU A 1 570 ? -5.102 -25.231 -2.149 1.00 91.62 570 LEU A N 1
ATOM 4569 C CA . LEU A 1 570 ? -5.881 -26.471 -1.989 1.00 91.62 570 LEU A CA 1
ATOM 4570 C C . LEU A 1 570 ? -6.286 -27.106 -3.333 1.00 91.62 570 LEU A C 1
ATOM 4572 O O . LEU A 1 570 ? -6.356 -28.328 -3.451 1.00 91.62 570 LEU A O 1
ATOM 4576 N N . ASP A 1 571 ? -6.541 -26.286 -4.348 1.00 93.19 571 ASP A N 1
ATOM 4577 C CA . ASP A 1 571 ? -6.829 -26.702 -5.723 1.00 93.19 571 ASP A CA 1
ATOM 4578 C C . ASP A 1 571 ? -5.680 -27.524 -6.327 1.00 93.19 571 ASP A C 1
ATOM 4580 O O . ASP A 1 571 ? -5.903 -28.611 -6.865 1.00 93.19 571 ASP A O 1
ATOM 4584 N N . ILE A 1 572 ? -4.445 -27.048 -6.161 1.00 93.62 572 ILE A N 1
ATOM 4585 C CA . ILE A 1 572 ? -3.231 -27.731 -6.612 1.00 93.62 572 ILE A CA 1
ATOM 4586 C C . ILE A 1 572 ? -2.981 -28.995 -5.798 1.00 93.62 572 ILE A C 1
ATOM 4588 O O . ILE A 1 572 ? -2.661 -30.023 -6.384 1.00 93.62 572 ILE A O 1
ATOM 4592 N N . LEU A 1 573 ? -3.171 -28.956 -4.475 1.00 91.94 573 LEU A N 1
ATOM 4593 C CA . LEU A 1 573 ? -3.063 -30.143 -3.620 1.00 91.94 573 LEU A CA 1
ATOM 4594 C C . LEU A 1 573 ? -4.000 -31.264 -4.074 1.00 91.94 573 LEU A C 1
ATOM 4596 O O . LEU A 1 573 ? -3.549 -32.385 -4.304 1.00 91.94 573 LEU A O 1
ATOM 4600 N N . LYS A 1 574 ? -5.290 -30.951 -4.248 1.00 92.06 574 LYS A N 1
ATOM 4601 C CA . LYS A 1 574 ? -6.303 -31.904 -4.724 1.00 92.06 574 LYS A CA 1
ATOM 4602 C C . LYS A 1 574 ? -5.941 -32.453 -6.096 1.00 92.06 574 LYS A C 1
ATOM 4604 O O . LYS A 1 574 ? -6.046 -33.656 -6.324 1.00 92.06 574 LYS A O 1
ATOM 4609 N N . TRP A 1 575 ? -5.506 -31.579 -7.000 1.00 94.50 575 TRP A N 1
ATOM 4610 C CA . TRP A 1 575 ? -5.156 -31.982 -8.351 1.00 94.50 575 TRP A CA 1
ATOM 4611 C C . TRP A 1 575 ? -3.914 -32.881 -8.379 1.00 94.50 575 TRP A C 1
ATOM 4613 O O . TRP A 1 575 ? -3.961 -33.944 -8.994 1.00 94.50 575 TRP A O 1
ATOM 4623 N N . LEU A 1 576 ? -2.835 -32.508 -7.680 1.00 91.69 576 LEU A N 1
ATOM 4624 C CA . LEU A 1 576 ? -1.623 -33.324 -7.576 1.00 91.69 576 LEU A CA 1
ATOM 4625 C C . LEU A 1 576 ? -1.951 -34.681 -6.950 1.00 91.69 576 LEU A C 1
ATOM 4627 O O . LEU A 1 576 ? -1.607 -35.702 -7.524 1.00 91.69 576 LEU A O 1
ATOM 4631 N N . HIS A 1 577 ? -2.705 -34.716 -5.853 1.00 90.56 577 HIS A N 1
ATOM 4632 C CA . HIS A 1 577 ? -3.084 -35.970 -5.199 1.00 90.56 577 HIS A CA 1
ATOM 4633 C C . HIS A 1 577 ? -3.903 -36.914 -6.086 1.00 90.56 577 HIS A C 1
ATOM 4635 O O . HIS A 1 577 ? -3.741 -38.127 -6.013 1.00 90.56 577 HIS A O 1
ATOM 4641 N N . ALA A 1 578 ? -4.786 -36.367 -6.923 1.00 90.56 578 ALA A N 1
ATOM 4642 C CA . ALA A 1 578 ? -5.617 -37.166 -7.818 1.00 90.56 578 ALA A CA 1
ATOM 4643 C C . ALA A 1 578 ? -4.853 -37.707 -9.040 1.00 90.56 578 ALA A C 1
ATOM 4645 O O . ALA A 1 578 ? -5.269 -38.706 -9.618 1.00 90.56 578 ALA A O 1
ATOM 4646 N N . ASN A 1 579 ? -3.764 -37.048 -9.452 1.00 88.94 579 ASN A N 1
ATOM 4647 C CA . ASN A 1 579 ? -3.103 -37.304 -10.738 1.00 88.94 579 ASN A CA 1
ATOM 4648 C C . ASN A 1 579 ? -1.636 -37.765 -10.606 1.00 88.94 579 ASN A C 1
ATOM 4650 O O . ASN A 1 579 ? -0.997 -38.119 -11.601 1.00 88.94 579 ASN A O 1
ATOM 4654 N N . ARG A 1 580 ? -1.058 -37.735 -9.405 1.00 86.62 580 ARG A N 1
ATOM 4655 C CA . ARG A 1 580 ? 0.353 -38.040 -9.126 1.00 86.62 580 ARG A CA 1
ATOM 4656 C C . ARG A 1 580 ? 0.462 -38.971 -7.917 1.00 86.62 580 ARG A C 1
ATOM 4658 O O . ARG A 1 580 ? -0.410 -38.985 -7.052 1.00 86.62 580 ARG A O 1
ATOM 4665 N N . THR A 1 581 ? 1.525 -39.767 -7.872 1.00 86.19 581 THR A N 1
ATOM 4666 C CA . THR A 1 581 ? 1.716 -40.836 -6.872 1.00 86.19 581 THR A CA 1
ATOM 4667 C C . THR A 1 581 ? 2.753 -40.487 -5.808 1.00 86.19 581 THR A C 1
ATOM 4669 O O . THR A 1 581 ? 2.896 -41.213 -4.833 1.00 86.19 581 THR A O 1
ATOM 4672 N N . GLU A 1 582 ? 3.489 -39.390 -5.984 1.00 87.50 582 GLU A N 1
ATOM 4673 C CA . GLU A 1 582 ? 4.603 -38.978 -5.128 1.00 87.50 582 GLU A CA 1
ATOM 4674 C C . GLU A 1 582 ? 4.153 -38.605 -3.706 1.00 87.50 582 GLU A C 1
ATOM 4676 O O . GLU A 1 582 ? 4.900 -38.815 -2.748 1.00 87.50 582 GLU A O 1
ATOM 4681 N N . GLY A 1 583 ? 2.920 -38.106 -3.567 1.00 86.94 583 GLY A N 1
ATOM 4682 C CA . GLY A 1 583 ? 2.311 -37.760 -2.285 1.00 86.94 583 GLY A CA 1
ATOM 4683 C C . GLY A 1 583 ? 2.937 -36.536 -1.608 1.00 86.94 583 GLY A C 1
ATOM 4684 O O . GLY A 1 583 ? 3.671 -35.758 -2.218 1.00 86.94 583 GLY A O 1
ATOM 4685 N N . PHE A 1 584 ? 2.622 -36.361 -0.326 1.00 87.69 584 PHE A N 1
ATOM 4686 C CA . PHE A 1 584 ? 3.169 -35.305 0.528 1.00 87.69 584 PHE A CA 1
ATOM 4687 C C . PHE A 1 584 ? 4.050 -35.890 1.639 1.00 87.69 584 PHE A C 1
ATOM 4689 O O . PHE A 1 584 ? 4.004 -37.088 1.923 1.00 87.69 584 PHE A O 1
ATOM 4696 N N . SER A 1 585 ? 4.887 -35.054 2.251 1.00 87.19 585 SER A N 1
ATOM 4697 C CA . SER A 1 585 ? 5.693 -35.400 3.425 1.00 87.19 585 SER A CA 1
ATOM 4698 C C . SER A 1 585 ? 5.155 -34.729 4.696 1.00 87.19 585 SER A C 1
ATOM 4700 O O . SER A 1 585 ? 4.239 -33.907 4.643 1.00 87.19 585 SER A O 1
ATOM 4702 N N . GLU A 1 586 ? 5.760 -35.021 5.851 1.00 80.56 586 GLU A N 1
ATOM 4703 C CA . GLU A 1 586 ? 5.496 -34.307 7.113 1.00 80.56 586 GLU A CA 1
ATOM 4704 C C . GLU A 1 586 ? 5.658 -32.779 6.978 1.00 80.56 586 GLU A C 1
ATOM 4706 O O . GLU A 1 586 ? 4.992 -32.002 7.670 1.00 80.56 586 GLU A O 1
ATOM 4711 N N . ALA A 1 587 ? 6.492 -32.321 6.035 1.00 83.56 587 ALA A N 1
ATOM 4712 C CA . ALA A 1 587 ? 6.690 -30.901 5.779 1.00 83.56 587 ALA A CA 1
ATOM 4713 C C . ALA A 1 587 ? 5.422 -30.204 5.255 1.00 83.56 587 ALA A C 1
ATOM 4715 O O . ALA A 1 587 ? 5.266 -29.008 5.512 1.00 83.56 587 ALA A O 1
ATOM 4716 N N . ALA A 1 588 ? 4.508 -30.906 4.566 1.00 87.06 588 ALA A N 1
ATOM 4717 C CA . ALA A 1 588 ? 3.219 -30.342 4.156 1.00 87.06 588 ALA A CA 1
ATOM 4718 C C . ALA A 1 588 ? 2.398 -29.895 5.362 1.00 87.06 588 ALA A C 1
ATOM 4720 O O . ALA A 1 588 ? 1.874 -28.782 5.367 1.00 87.06 588 ALA A O 1
ATOM 4721 N N . LEU A 1 589 ? 2.329 -30.734 6.399 1.00 81.19 589 LEU A N 1
ATOM 4722 C CA . LEU A 1 589 ? 1.588 -30.414 7.611 1.00 81.19 589 LEU A CA 1
ATOM 4723 C C . LEU A 1 589 ? 2.249 -29.258 8.363 1.00 81.19 589 LEU A C 1
ATOM 4725 O O . LEU A 1 589 ? 1.563 -28.306 8.726 1.00 81.19 589 LEU A O 1
ATOM 4729 N N . TYR A 1 590 ? 3.576 -29.294 8.535 1.00 78.81 590 TYR A N 1
ATOM 4730 C CA . TYR A 1 590 ? 4.319 -28.194 9.160 1.00 78.81 590 TYR A CA 1
ATOM 4731 C C . TYR A 1 590 ? 4.028 -26.855 8.466 1.00 78.81 590 TYR A C 1
ATOM 4733 O O . TYR A 1 590 ? 3.694 -25.859 9.114 1.00 78.81 590 TYR A O 1
ATOM 4741 N N . LYS A 1 591 ? 4.105 -26.837 7.131 1.00 83.94 591 LYS A N 1
ATOM 4742 C CA . LYS A 1 591 ? 3.850 -25.643 6.324 1.00 83.94 591 LYS A CA 1
ATOM 4743 C C . LYS A 1 591 ? 2.380 -25.209 6.390 1.00 83.94 591 LYS A C 1
ATOM 4745 O O . LYS A 1 591 ? 2.124 -24.020 6.580 1.00 83.94 591 LYS A O 1
ATOM 4750 N N . ALA A 1 592 ? 1.427 -26.139 6.326 1.00 84.81 592 ALA A N 1
ATOM 4751 C CA . ALA A 1 592 ? -0.003 -25.845 6.450 1.00 84.81 592 ALA A CA 1
ATOM 4752 C C . ALA A 1 592 ? -0.351 -25.240 7.821 1.00 84.81 592 ALA A C 1
ATOM 4754 O O . ALA A 1 592 ? -1.008 -24.199 7.878 1.00 84.81 592 ALA A O 1
ATOM 4755 N N . ILE A 1 593 ? 0.165 -25.824 8.911 1.00 76.75 593 ILE A N 1
ATOM 4756 C CA . ILE A 1 593 ? 0.005 -25.309 10.279 1.00 76.75 593 ILE A CA 1
ATOM 4757 C C . ILE A 1 593 ? 0.613 -23.908 10.397 1.00 76.75 593 ILE A C 1
ATOM 4759 O O . ILE A 1 593 ? -0.044 -23.011 10.918 1.00 76.75 593 ILE A O 1
ATOM 4763 N N . SER A 1 594 ? 1.814 -23.678 9.851 1.00 75.19 594 SER A N 1
ATOM 4764 C CA . SER A 1 594 ? 2.444 -22.346 9.870 1.00 75.19 594 SER A CA 1
ATOM 4765 C C . SER A 1 594 ? 1.627 -21.278 9.131 1.00 75.19 594 SER A C 1
ATOM 4767 O O . SER A 1 594 ? 1.634 -20.112 9.518 1.00 75.19 594 SER A O 1
ATOM 4769 N N . SER A 1 595 ? 0.872 -21.681 8.105 1.00 75.38 595 SER A N 1
ATOM 4770 C CA . SER A 1 595 ? -0.018 -20.800 7.342 1.00 75.38 595 SER A CA 1
ATOM 4771 C C . SER A 1 595 ? -1.413 -20.621 7.963 1.00 75.38 595 SER A C 1
ATOM 4773 O O . SER A 1 595 ? -2.202 -19.838 7.443 1.00 75.38 595 SER A O 1
ATOM 4775 N N . CYS A 1 596 ? -1.718 -21.317 9.070 1.00 76.19 596 CYS A N 1
ATOM 4776 C CA . CYS A 1 596 ? -3.008 -21.289 9.779 1.00 76.19 596 CYS A CA 1
ATOM 4777 C C . CYS A 1 596 ? -4.231 -21.673 8.919 1.00 76.19 596 CYS A C 1
ATOM 4779 O O . CYS A 1 596 ? -5.350 -21.256 9.214 1.00 76.19 596 CYS A O 1
ATOM 4781 N N . ASN A 1 597 ? -4.046 -22.462 7.854 1.00 81.50 597 ASN A N 1
ATOM 4782 C CA . ASN A 1 597 ? -5.124 -22.797 6.921 1.00 81.50 597 ASN A CA 1
ATOM 4783 C C . ASN A 1 597 ? -5.818 -24.121 7.298 1.00 81.50 597 ASN A C 1
ATOM 4785 O O . ASN A 1 597 ? -5.335 -25.209 6.973 1.00 81.50 597 ASN A O 1
ATOM 4789 N N . LEU A 1 598 ? -6.965 -24.025 7.980 1.00 82.50 598 LEU A N 1
ATOM 4790 C CA . LEU A 1 598 ? -7.706 -25.182 8.494 1.00 82.50 598 LEU A CA 1
ATOM 4791 C C . LEU A 1 598 ? -8.224 -26.118 7.391 1.00 82.50 598 LEU A C 1
ATOM 4793 O O . LEU A 1 598 ? -8.249 -27.331 7.594 1.00 82.50 598 LEU A O 1
ATOM 4797 N N . GLU A 1 599 ? -8.609 -25.591 6.226 1.00 86.50 599 GLU A N 1
ATOM 4798 C CA . GLU A 1 599 ? -9.117 -26.409 5.117 1.00 86.50 599 GLU A CA 1
ATOM 4799 C C . GLU A 1 599 ? -8.043 -27.356 4.581 1.00 86.50 599 GLU A C 1
ATOM 4801 O O . GLU A 1 599 ? -8.298 -28.541 4.374 1.00 86.50 599 GLU A O 1
ATOM 4806 N N . ILE A 1 600 ? -6.819 -26.853 4.405 1.00 87.25 600 ILE A N 1
ATOM 4807 C CA . ILE A 1 600 ? -5.685 -27.661 3.947 1.00 87.25 600 ILE A CA 1
ATOM 4808 C C . ILE A 1 600 ? -5.268 -28.665 5.012 1.00 87.25 600 ILE A C 1
ATOM 4810 O O . ILE A 1 600 ? -5.009 -29.818 4.681 1.00 87.25 600 ILE A O 1
ATOM 4814 N N . ILE A 1 601 ? -5.233 -28.256 6.281 1.00 84.19 601 ILE A N 1
ATOM 4815 C CA . ILE A 1 601 ? -4.927 -29.159 7.396 1.00 84.19 601 ILE A CA 1
ATOM 4816 C C . ILE A 1 601 ? -5.941 -30.307 7.418 1.00 84.19 601 ILE A C 1
ATOM 4818 O O . ILE A 1 601 ? -5.546 -31.469 7.396 1.00 84.19 601 ILE A O 1
ATOM 4822 N N . THR A 1 602 ? -7.237 -29.990 7.369 1.00 85.56 602 THR A N 1
ATOM 4823 C CA . THR A 1 602 ? -8.321 -30.983 7.320 1.00 85.56 602 THR A CA 1
ATOM 4824 C C . THR A 1 602 ? -8.139 -31.929 6.141 1.00 85.56 602 THR A C 1
ATOM 4826 O O . THR A 1 602 ? -8.143 -33.145 6.315 1.00 85.56 602 THR A O 1
ATOM 4829 N N . TRP A 1 603 ? -7.882 -31.375 4.954 1.00 89.50 603 TRP A N 1
ATOM 4830 C CA . TRP A 1 603 ? -7.671 -32.163 3.749 1.00 89.50 603 TRP A CA 1
ATOM 4831 C C . TRP A 1 603 ? -6.454 -33.096 3.857 1.00 89.50 603 TRP A C 1
ATOM 4833 O O . TRP A 1 603 ? -6.553 -34.259 3.467 1.00 89.50 603 TRP A O 1
ATOM 4843 N N . LEU A 1 604 ? -5.330 -32.630 4.416 1.00 87.06 604 LEU A N 1
ATOM 4844 C CA . LEU A 1 604 ? -4.136 -33.454 4.635 1.00 87.06 604 LEU A CA 1
ATOM 4845 C C . LEU A 1 604 ? -4.430 -34.620 5.586 1.00 87.06 604 LEU A C 1
ATOM 4847 O O . LEU A 1 604 ? -4.020 -35.740 5.297 1.00 87.06 604 LEU A O 1
ATOM 4851 N N . PHE A 1 605 ? -5.169 -34.387 6.676 1.00 80.06 605 PHE A N 1
ATOM 4852 C CA . PHE A 1 605 ? -5.569 -35.456 7.598 1.00 80.06 605 PHE A CA 1
ATOM 4853 C C . PHE A 1 605 ? -6.519 -36.465 6.947 1.00 80.06 605 PHE A C 1
ATOM 4855 O O . PHE A 1 605 ? -6.339 -37.666 7.126 1.00 80.06 605 PHE A O 1
ATOM 4862 N N . ASP A 1 606 ? -7.495 -36.001 6.167 1.00 84.81 606 ASP A N 1
ATOM 4863 C CA . ASP A 1 606 ? -8.476 -36.873 5.510 1.00 84.81 606 ASP A CA 1
ATOM 4864 C C . ASP A 1 606 ? -7.859 -37.740 4.401 1.00 84.81 606 ASP A C 1
ATOM 4866 O O . ASP A 1 606 ? -8.384 -38.805 4.079 1.00 84.81 606 ASP A O 1
ATOM 4870 N N . ASN A 1 607 ? -6.734 -37.305 3.825 1.00 83.00 607 ASN A N 1
ATOM 4871 C CA . ASN A 1 607 ? -6.056 -37.990 2.720 1.00 83.00 607 ASN A CA 1
ATOM 4872 C C . ASN A 1 607 ? -4.722 -38.641 3.134 1.00 83.00 607 ASN A C 1
ATOM 4874 O O . ASN A 1 607 ? -3.975 -39.122 2.279 1.00 83.00 607 ASN A O 1
ATOM 4878 N N . ASN A 1 608 ? -4.423 -38.708 4.436 1.00 75.38 608 ASN A N 1
ATOM 4879 C CA . ASN A 1 608 ? -3.237 -39.377 4.968 1.00 75.38 608 ASN A CA 1
ATOM 4880 C C . ASN A 1 608 ? -3.456 -40.895 5.097 1.00 75.38 608 ASN A C 1
ATOM 4882 O O . ASN A 1 608 ? -3.742 -41.411 6.175 1.00 75.38 608 ASN A O 1
ATOM 4886 N N . LYS A 1 609 ? -3.312 -41.627 3.988 1.00 60.59 609 LYS A N 1
ATOM 4887 C CA . LYS A 1 609 ? -3.487 -43.093 3.958 1.00 60.59 609 LYS A CA 1
ATOM 4888 C C . LYS A 1 609 ? -2.361 -43.878 4.646 1.00 60.59 609 LYS A C 1
ATOM 4890 O O . LYS A 1 609 ? -2.550 -45.050 4.948 1.00 60.59 609 LYS A O 1
ATOM 4895 N N . GLU A 1 610 ? -1.208 -43.253 4.882 1.00 55.16 610 GLU A N 1
ATOM 4896 C CA . GLU A 1 610 ? 0.021 -43.917 5.350 1.00 55.16 610 GLU A CA 1
ATOM 4897 C C . GLU A 1 610 ? 0.380 -43.597 6.809 1.00 55.16 610 GLU A C 1
ATOM 4899 O O . GLU A 1 610 ? 1.422 -44.027 7.294 1.00 55.16 610 GLU A O 1
ATOM 4904 N N . ASN A 1 611 ? -0.470 -42.858 7.533 1.00 60.56 611 ASN A N 1
ATOM 4905 C CA . ASN A 1 611 ? -0.180 -42.412 8.898 1.00 60.56 611 ASN A CA 1
ATOM 4906 C C . ASN A 1 611 ? 1.143 -41.624 9.007 1.00 60.56 611 ASN A C 1
ATOM 4908 O O . ASN A 1 611 ? 1.744 -41.575 10.071 1.00 60.56 611 ASN A O 1
ATOM 4912 N N . LEU A 1 612 ? 1.564 -40.932 7.938 1.00 55.06 612 LEU A N 1
ATOM 4913 C CA . LEU A 1 612 ? 2.804 -40.134 7.877 1.00 55.06 612 LEU A CA 1
ATOM 4914 C C . LEU A 1 612 ? 2.831 -38.951 8.860 1.00 55.06 612 LEU A C 1
ATOM 4916 O O . LEU A 1 612 ? 3.798 -38.210 8.895 1.00 55.06 612 LEU A O 1
ATOM 4920 N N . ILE A 1 613 ? 1.762 -38.730 9.627 1.00 58.47 613 ILE A N 1
ATOM 4921 C CA . ILE A 1 613 ? 1.687 -37.696 10.660 1.00 58.47 613 ILE A CA 1
ATOM 4922 C C . ILE A 1 613 ? 1.823 -38.429 11.994 1.00 58.47 613 ILE A C 1
ATOM 4924 O O . ILE A 1 613 ? 0.842 -38.649 12.702 1.00 58.47 613 ILE A O 1
ATOM 4928 N N . THR A 1 614 ? 3.037 -38.890 12.291 1.00 53.44 614 THR A N 1
ATOM 4929 C CA . THR A 1 614 ? 3.345 -39.581 13.552 1.00 53.44 614 THR A CA 1
ATOM 4930 C C . THR A 1 614 ? 3.870 -38.638 14.627 1.00 53.44 614 THR A C 1
ATOM 4932 O O . THR A 1 614 ? 3.746 -38.944 15.810 1.00 53.44 614 THR A O 1
ATOM 4935 N N . ASP A 1 615 ? 4.442 -37.495 14.233 1.00 57.62 615 ASP A N 1
ATOM 4936 C CA . ASP A 1 615 ? 5.079 -36.549 15.145 1.00 57.62 615 ASP A CA 1
ATOM 4937 C C . ASP A 1 615 ? 4.460 -35.145 15.045 1.00 57.62 615 ASP A C 1
ATOM 4939 O O . ASP A 1 615 ? 4.547 -34.449 14.032 1.00 57.62 615 ASP A O 1
ATOM 4943 N N . LEU A 1 616 ? 3.836 -34.713 16.142 1.00 59.78 616 LEU A N 1
ATOM 4944 C CA . LEU A 1 616 ? 3.314 -33.359 16.321 1.00 59.78 616 LEU A CA 1
ATOM 4945 C C . LEU A 1 616 ? 4.323 -32.424 17.003 1.00 59.78 616 LEU A C 1
ATOM 4947 O O . LEU A 1 616 ? 3.944 -31.353 17.477 1.00 59.78 616 LEU A O 1
ATOM 4951 N N . SER A 1 617 ? 5.615 -32.760 17.020 1.00 58.19 617 SER A N 1
ATOM 4952 C CA . SER A 1 617 ? 6.686 -31.870 17.490 1.00 58.19 617 SER A CA 1
ATOM 4953 C C . SER A 1 617 ? 6.671 -30.497 16.809 1.00 58.19 617 SER A C 1
ATOM 4955 O O . SER A 1 617 ? 7.091 -29.510 17.410 1.00 58.19 617 SER A O 1
ATOM 4957 N N . CYS A 1 618 ? 6.101 -30.376 15.605 1.00 57.69 618 CYS A N 1
ATOM 4958 C CA . CYS A 1 618 ? 5.845 -29.087 14.958 1.00 57.69 618 CYS A CA 1
ATOM 4959 C C . CYS A 1 618 ? 4.970 -28.131 15.795 1.00 57.69 618 CYS A C 1
ATOM 4961 O O . CYS A 1 618 ? 5.167 -26.914 15.729 1.00 57.69 618 CYS A O 1
ATOM 4963 N N . LEU A 1 619 ? 4.062 -28.658 16.628 1.00 56.69 619 LEU A N 1
ATOM 4964 C CA . LEU A 1 619 ? 3.261 -27.873 17.570 1.00 56.69 619 LEU A CA 1
ATOM 4965 C C . LEU A 1 619 ? 4.125 -27.231 18.649 1.00 56.69 619 LEU A C 1
ATOM 4967 O O . LEU A 1 619 ? 3.774 -26.150 19.119 1.00 56.69 619 LEU A O 1
ATOM 4971 N N . SER A 1 620 ? 5.275 -27.835 18.985 1.00 55.12 620 SER A N 1
ATOM 4972 C CA . SER A 1 620 ? 6.218 -27.351 20.001 1.00 55.12 620 SER A CA 1
ATOM 4973 C C . SER A 1 620 ? 6.935 -26.049 19.612 1.00 55.12 620 SER A C 1
ATOM 4975 O O . SER A 1 620 ? 7.827 -25.623 20.347 1.00 55.12 620 SER A O 1
ATOM 4977 N N . ARG A 1 621 ? 6.612 -25.454 18.456 1.00 55.88 621 ARG A N 1
ATOM 4978 C CA . ARG A 1 621 ? 7.162 -24.170 18.008 1.00 55.88 621 ARG A CA 1
ATOM 4979 C C . ARG A 1 621 ? 6.139 -23.028 17.928 1.00 55.88 621 ARG A C 1
ATOM 4981 O O . ARG A 1 621 ? 6.595 -21.896 17.811 1.00 55.88 621 ARG A O 1
ATOM 4988 N N . PHE A 1 622 ? 4.812 -23.265 17.964 1.00 59.31 622 PHE A N 1
ATOM 4989 C CA . PHE A 1 622 ? 3.831 -22.187 17.682 1.00 59.31 622 PHE A CA 1
ATOM 4990 C C . PHE A 1 622 ? 2.439 -22.265 18.362 1.00 59.31 622 PHE A C 1
ATOM 4992 O O . PHE A 1 622 ? 1.441 -22.624 17.731 1.00 59.31 622 PHE A O 1
ATOM 4999 N N . PRO A 1 623 ? 2.324 -21.774 19.601 1.00 55.62 623 PRO A N 1
ATOM 5000 C CA . PRO A 1 623 ? 1.083 -21.503 20.311 1.00 55.62 623 PRO A CA 1
ATOM 5001 C C . PRO A 1 623 ? 0.856 -19.986 20.360 1.00 55.62 623 PRO A C 1
ATOM 5003 O O . PRO A 1 623 ? 1.051 -19.328 21.378 1.00 55.62 623 PRO A O 1
ATOM 5006 N N . THR A 1 624 ? 0.478 -19.402 19.224 1.00 58.72 624 THR A N 1
ATOM 5007 C CA . THR A 1 624 ? -0.024 -18.019 19.203 1.00 58.72 624 THR A CA 1
ATOM 5008 C C . THR A 1 624 ? -1.556 -18.038 19.198 1.00 58.72 624 THR A C 1
ATOM 5010 O O . THR A 1 624 ? -2.137 -19.005 18.696 1.00 58.72 624 THR A O 1
ATOM 5013 N N . PRO A 1 625 ? -2.243 -16.982 19.680 1.00 58.81 625 PRO A N 1
ATOM 5014 C CA . PRO A 1 625 ? -3.708 -16.889 19.629 1.00 58.81 625 PRO A CA 1
ATOM 5015 C C . PRO A 1 625 ? -4.304 -17.101 18.225 1.00 58.81 625 PRO A C 1
ATOM 5017 O O . PRO A 1 625 ? -5.436 -17.562 18.098 1.00 58.81 625 PRO A O 1
ATOM 5020 N N . LYS A 1 626 ? -3.528 -16.841 17.157 1.00 60.94 626 LYS A N 1
ATOM 5021 C CA . LYS A 1 626 ? -3.923 -17.095 15.759 1.00 60.94 626 LYS A CA 1
ATOM 5022 C C . LYS A 1 626 ? -4.193 -18.577 15.452 1.00 60.94 626 LYS A C 1
ATOM 5024 O O . LYS A 1 626 ? -4.928 -18.865 14.514 1.00 60.94 626 LYS A O 1
ATOM 5029 N N . ASN A 1 627 ? -3.664 -19.505 16.253 1.00 68.31 627 ASN A N 1
ATOM 5030 C CA . ASN A 1 627 ? -3.722 -20.948 15.996 1.00 68.31 627 ASN A CA 1
ATOM 5031 C C . ASN A 1 627 ? -4.829 -21.673 16.781 1.00 68.31 627 ASN A C 1
ATOM 5033 O O . ASN A 1 627 ? -4.909 -22.900 16.711 1.00 68.31 627 ASN A O 1
ATOM 5037 N N . LEU A 1 628 ? -5.692 -20.954 17.515 1.00 74.25 628 LEU A N 1
ATOM 5038 C CA . LEU A 1 628 ? -6.709 -21.554 18.393 1.00 74.25 628 LEU A CA 1
ATOM 5039 C C . LEU A 1 628 ? -7.623 -22.548 17.656 1.00 74.25 628 LEU A C 1
ATOM 5041 O O . LEU A 1 628 ? -7.909 -23.628 18.173 1.00 74.25 628 LEU A O 1
ATOM 5045 N N . GLN A 1 629 ? -8.037 -22.217 16.429 1.00 75.38 629 GLN A N 1
ATOM 5046 C CA . GLN A 1 629 ? -8.886 -23.088 15.608 1.00 75.38 629 GLN A CA 1
ATOM 5047 C C . GLN A 1 629 ? -8.174 -24.386 15.207 1.00 75.38 629 GLN A C 1
ATOM 5049 O O . GLN A 1 629 ? -8.780 -25.453 15.242 1.00 75.38 629 GLN A O 1
ATOM 5054 N N . VAL A 1 630 ? -6.879 -24.316 14.884 1.00 75.25 630 VAL A N 1
ATOM 5055 C CA . VAL A 1 630 ? -6.068 -25.488 14.518 1.00 75.25 630 VAL A CA 1
ATOM 5056 C C . VAL A 1 630 ? -5.834 -26.385 15.731 1.00 75.25 630 VAL A C 1
ATOM 5058 O O . VAL A 1 630 ? -5.981 -27.598 15.634 1.00 75.25 630 VAL A O 1
ATOM 5061 N N . ILE A 1 631 ? -5.523 -25.801 16.890 1.00 74.50 631 ILE A N 1
ATOM 5062 C CA . ILE A 1 631 ? -5.312 -26.556 18.133 1.00 74.50 631 ILE A CA 1
ATOM 5063 C C . ILE A 1 631 ? -6.607 -27.252 18.560 1.00 74.50 631 ILE A C 1
ATOM 5065 O O . ILE A 1 631 ? -6.585 -28.437 18.889 1.00 74.50 631 ILE A O 1
ATOM 5069 N N . SER A 1 632 ? -7.739 -26.550 18.479 1.00 76.88 632 SER A N 1
ATOM 5070 C CA . SER A 1 632 ? -9.060 -27.124 18.762 1.00 76.88 632 SER A CA 1
ATOM 5071 C C . SER A 1 632 ? -9.408 -28.247 17.781 1.00 76.88 632 SER A C 1
ATOM 5073 O O . SER A 1 632 ? -9.891 -29.300 18.187 1.00 76.88 632 SER A O 1
ATOM 5075 N N . PHE A 1 633 ? -9.108 -28.064 16.492 1.00 77.56 633 PHE A N 1
ATOM 5076 C CA . PHE A 1 633 ? -9.302 -29.091 15.469 1.00 77.56 633 PHE A CA 1
ATOM 5077 C C . PHE A 1 633 ? -8.478 -30.358 15.742 1.00 77.56 633 PHE A C 1
ATOM 5079 O O . PHE A 1 633 ? -9.022 -31.461 15.707 1.00 77.56 633 PHE A O 1
ATOM 5086 N N . LEU A 1 634 ? -7.186 -30.214 16.058 1.00 74.62 634 LEU A N 1
ATOM 5087 C CA . LEU A 1 634 ? -6.302 -31.341 16.379 1.00 74.62 634 LEU A CA 1
ATOM 5088 C C . LEU A 1 634 ? -6.757 -32.067 17.647 1.00 74.62 634 LEU A C 1
ATOM 5090 O O . LEU A 1 634 ? -6.823 -33.297 17.666 1.00 74.62 634 LEU A O 1
ATOM 5094 N N . ARG A 1 635 ? -7.149 -31.309 18.675 1.00 75.88 635 ARG A N 1
ATOM 5095 C CA . ARG A 1 635 ? -7.716 -31.851 19.912 1.00 75.88 635 ARG A CA 1
ATOM 5096 C C . ARG A 1 635 ? -8.967 -32.688 19.639 1.00 75.88 635 ARG A C 1
ATOM 5098 O O . ARG A 1 635 ? -9.062 -33.811 20.123 1.00 75.88 635 ARG A O 1
ATOM 5105 N N . ASN A 1 636 ? -9.891 -32.184 18.821 1.00 76.31 636 ASN A N 1
ATOM 5106 C CA . ASN A 1 636 ? -11.120 -32.900 18.463 1.00 76.31 636 ASN A CA 1
ATOM 5107 C C . ASN A 1 636 ? -10.861 -34.200 17.681 1.00 76.31 636 ASN A C 1
ATOM 5109 O O . ASN A 1 636 ? -11.713 -35.084 17.673 1.00 76.31 636 ASN A O 1
ATOM 5113 N N . ARG A 1 637 ? -9.691 -34.341 17.045 1.00 73.31 637 ARG A N 1
ATOM 5114 C CA . ARG A 1 637 ? -9.249 -35.582 16.388 1.00 73.31 637 ARG A CA 1
ATOM 5115 C C . ARG A 1 637 ? -8.440 -36.517 17.298 1.00 73.31 637 ARG A C 1
ATOM 5117 O O . ARG A 1 637 ? -7.975 -37.547 16.824 1.00 73.31 637 ARG A O 1
ATOM 5124 N N . GLY A 1 638 ? -8.302 -36.196 18.587 1.00 69.44 638 GLY A N 1
ATOM 5125 C CA . GLY A 1 638 ? -7.666 -37.057 19.590 1.00 69.44 638 GLY A CA 1
ATOM 5126 C C . GLY A 1 638 ? -6.147 -36.909 19.705 1.00 69.44 638 GLY A C 1
ATOM 5127 O O . GLY A 1 638 ? -5.502 -37.761 20.310 1.00 69.44 638 GLY A O 1
ATOM 5128 N N . TYR A 1 639 ? -5.561 -35.852 19.137 1.00 71.94 639 TYR A N 1
ATOM 5129 C CA . TYR A 1 639 ? -4.127 -35.595 19.256 1.00 71.94 639 TYR A CA 1
ATOM 5130 C C . TYR A 1 639 ? -3.764 -34.947 20.601 1.00 71.94 639 TYR A C 1
ATOM 5132 O O . TYR A 1 639 ? -4.442 -34.022 21.057 1.00 71.94 639 TYR A O 1
ATOM 5140 N N . ASP A 1 640 ? -2.659 -35.393 21.211 1.00 70.38 640 ASP A N 1
ATOM 5141 C CA . ASP A 1 640 ? -2.144 -34.836 22.469 1.00 70.38 640 ASP A CA 1
ATOM 5142 C C . ASP A 1 640 ? -1.498 -33.457 22.246 1.00 70.38 640 ASP A C 1
ATOM 5144 O O . ASP A 1 640 ? -0.305 -33.313 21.973 1.00 70.38 640 ASP A O 1
ATOM 5148 N N . VAL A 1 641 ? -2.325 -32.417 22.354 1.00 74.19 641 VAL A N 1
ATOM 5149 C CA . VAL A 1 641 ? -1.899 -31.009 22.330 1.00 74.19 641 VAL A CA 1
ATOM 5150 C C . VAL A 1 641 ? -1.495 -30.491 23.717 1.00 74.19 641 VAL A C 1
ATOM 5152 O O . VAL A 1 641 ? -0.945 -29.393 23.829 1.00 74.19 641 VAL A O 1
ATOM 5155 N N . LEU A 1 642 ? -1.748 -31.269 24.776 1.00 75.12 642 LEU A N 1
ATOM 5156 C CA . LEU A 1 642 ? -1.561 -30.870 26.169 1.00 75.12 642 LEU A CA 1
ATOM 5157 C C . LEU A 1 642 ? -0.067 -30.704 26.473 1.00 75.12 642 LEU A C 1
ATOM 5159 O O . LEU A 1 642 ? 0.358 -29.638 26.930 1.00 75.12 642 LEU A O 1
ATOM 5163 N N . ALA A 1 643 ? 0.750 -31.709 26.144 1.00 69.38 643 ALA A N 1
ATOM 5164 C CA . ALA A 1 643 ? 2.196 -31.667 26.380 1.00 69.38 643 ALA A CA 1
ATOM 5165 C C . ALA A 1 643 ? 2.893 -30.535 25.597 1.00 69.38 643 ALA A C 1
ATOM 5167 O O . ALA A 1 643 ? 3.823 -29.893 26.097 1.00 69.38 643 ALA A O 1
ATOM 5168 N N . ALA A 1 644 ? 2.422 -30.250 24.379 1.00 69.56 644 ALA A N 1
ATOM 5169 C CA . ALA A 1 644 ? 2.993 -29.221 23.509 1.00 69.56 644 ALA A CA 1
ATOM 5170 C C . ALA A 1 644 ? 2.759 -27.791 24.031 1.00 69.56 644 ALA A C 1
ATOM 5172 O O . ALA A 1 644 ? 3.651 -26.944 23.914 1.00 69.56 644 ALA A O 1
ATOM 5173 N N . LEU A 1 645 ? 1.583 -27.528 24.615 1.00 75.94 645 LEU A N 1
ATOM 5174 C CA . LEU A 1 645 ? 1.221 -26.224 25.182 1.00 75.94 645 LEU A CA 1
ATOM 5175 C C . LEU A 1 645 ? 1.976 -25.929 26.485 1.00 75.94 645 LEU A C 1
ATOM 5177 O O . LEU A 1 645 ? 2.448 -24.807 26.681 1.00 75.94 645 LEU A O 1
ATOM 5181 N N . ILE A 1 646 ? 2.156 -26.942 27.342 1.00 76.94 646 ILE A N 1
ATOM 5182 C CA . ILE A 1 646 ? 2.888 -26.798 28.611 1.00 76.94 646 ILE A CA 1
ATOM 5183 C C . ILE A 1 646 ? 4.384 -26.579 28.366 1.00 76.94 646 ILE A C 1
ATOM 5185 O O . ILE A 1 646 ? 4.969 -25.654 28.928 1.00 76.94 646 ILE A O 1
ATOM 5189 N N . LYS A 1 647 ? 5.004 -27.362 27.471 1.00 73.44 647 LYS A N 1
ATOM 5190 C CA . LYS A 1 647 ? 6.440 -27.249 27.149 1.00 73.44 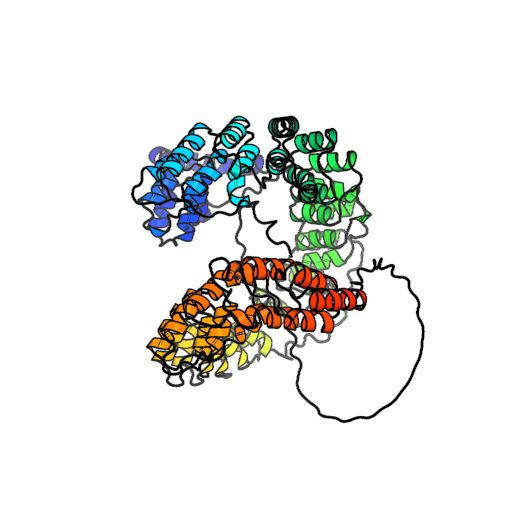647 LYS A CA 1
ATOM 5191 C C . LYS A 1 647 ? 6.834 -25.868 26.605 1.00 73.44 647 LYS A C 1
ATOM 5193 O O . LYS A 1 647 ? 7.978 -25.450 26.753 1.00 73.44 647 LYS A O 1
ATOM 5198 N N . GLN A 1 648 ? 5.895 -25.151 25.989 1.00 71.94 648 GLN A N 1
ATOM 5199 C CA . GLN A 1 648 ? 6.106 -23.802 25.453 1.00 71.94 648 GLN A CA 1
ATOM 5200 C C . GLN A 1 648 ? 5.624 -22.671 26.357 1.00 71.94 648 GLN A C 1
ATOM 5202 O O . GLN A 1 648 ? 5.698 -21.507 25.965 1.00 71.94 648 GLN A O 1
ATOM 5207 N N . ARG A 1 649 ? 5.159 -22.988 27.568 1.00 80.00 649 ARG A N 1
ATOM 5208 C CA . ARG A 1 649 ? 4.683 -21.999 28.543 1.00 80.00 649 ARG A CA 1
ATOM 5209 C C . ARG A 1 649 ? 3.495 -21.169 28.054 1.00 80.00 649 ARG A C 1
ATOM 5211 O O . ARG A 1 649 ? 3.361 -19.997 28.390 1.00 80.00 649 ARG A O 1
ATOM 5218 N N . SER A 1 650 ? 2.631 -21.758 27.234 1.00 77.12 650 SER A N 1
ATOM 5219 C CA . SER A 1 650 ? 1.519 -21.049 26.584 1.00 77.12 650 SER A CA 1
ATOM 5220 C C . SER A 1 650 ? 0.228 -21.230 27.357 1.00 77.12 650 SER A C 1
ATOM 5222 O O . SER A 1 650 ? -0.763 -21.764 26.862 1.00 77.12 650 SER A O 1
ATOM 5224 N N . TYR A 1 651 ? 0.281 -20.808 28.615 1.00 83.94 651 TYR A N 1
ATOM 5225 C CA . TYR A 1 651 ? -0.729 -21.110 29.617 1.00 83.94 651 TYR A CA 1
ATOM 5226 C C . TYR A 1 651 ? -2.064 -20.410 29.359 1.00 83.94 651 TYR A C 1
ATOM 5228 O O . TYR A 1 651 ? -3.106 -21.019 29.547 1.00 83.94 651 TYR A O 1
ATOM 5236 N N . GLU A 1 652 ? -2.061 -19.180 28.842 1.00 79.19 652 GLU A N 1
ATOM 5237 C CA . GLU A 1 652 ? -3.297 -18.481 28.455 1.00 79.19 652 GLU A CA 1
ATOM 5238 C C . GLU A 1 652 ? -4.069 -19.244 27.374 1.00 79.19 652 GLU A C 1
ATOM 5240 O O . GLU A 1 652 ? -5.273 -19.458 27.486 1.00 79.19 652 GLU A O 1
ATOM 5245 N N . LEU A 1 653 ? -3.356 -19.731 26.356 1.00 73.38 653 LEU A N 1
ATOM 5246 C CA . LEU A 1 653 ? -3.949 -20.533 25.292 1.00 73.38 653 LEU A CA 1
ATOM 5247 C C . LEU A 1 653 ? -4.401 -21.904 25.804 1.00 73.38 653 LEU A C 1
ATOM 5249 O O . LEU A 1 653 ? -5.439 -22.397 25.375 1.00 73.38 653 LEU A O 1
ATOM 5253 N N . PHE A 1 654 ? -3.653 -22.501 26.738 1.00 82.38 654 PHE A N 1
ATOM 5254 C CA . PHE A 1 654 ? -4.059 -23.728 27.420 1.00 82.38 654 PHE A CA 1
ATOM 5255 C C . PHE A 1 654 ? -5.406 -23.548 28.120 1.00 82.38 654 PHE A C 1
ATOM 5257 O O . PHE A 1 654 ? -6.311 -24.348 27.892 1.00 82.38 654 PHE A O 1
ATOM 5264 N N . MET A 1 655 ? -5.550 -22.491 28.926 1.00 84.38 655 MET A N 1
ATOM 5265 C CA . MET A 1 655 ? -6.788 -22.211 29.657 1.00 84.38 655 MET A CA 1
ATOM 5266 C C . MET A 1 655 ? -7.970 -22.084 28.692 1.00 84.38 655 MET A C 1
ATOM 5268 O O . MET A 1 655 ? -8.985 -22.736 28.890 1.00 84.38 655 MET A O 1
ATOM 5272 N N . VAL A 1 656 ? -7.801 -21.361 27.580 1.00 81.19 656 VAL A N 1
ATOM 5273 C CA . VAL A 1 656 ? -8.853 -21.213 26.558 1.00 81.19 656 VAL A CA 1
ATOM 5274 C C . VAL A 1 656 ? -9.209 -22.544 25.879 1.00 81.19 656 VAL A C 1
ATOM 5276 O O . VAL A 1 656 ? -10.384 -22.833 25.677 1.00 81.19 656 VAL A O 1
ATOM 5279 N N . VAL A 1 657 ? -8.224 -23.371 25.513 1.00 75.88 657 VAL A N 1
ATOM 5280 C CA . VAL A 1 657 ? -8.453 -24.642 24.790 1.00 75.88 657 VAL A CA 1
ATOM 5281 C C . VAL A 1 657 ? -9.127 -25.702 25.669 1.00 75.88 657 VAL A C 1
ATOM 5283 O O . VAL A 1 657 ? -9.880 -26.541 25.160 1.00 75.88 657 VAL A O 1
ATOM 5286 N N . PHE A 1 658 ? -8.838 -25.681 26.970 1.00 82.50 658 PHE A N 1
ATOM 5287 C CA . PHE A 1 658 ? -9.289 -26.683 27.933 1.00 82.50 658 PHE A CA 1
ATOM 5288 C C . PHE A 1 658 ? -10.352 -26.165 28.912 1.00 82.50 658 PHE A C 1
ATOM 5290 O O . PHE A 1 658 ? -10.694 -26.883 29.847 1.00 82.50 658 PHE A O 1
ATOM 5297 N N . GLU A 1 659 ? -10.920 -24.976 28.690 1.00 83.25 659 GLU A N 1
ATOM 5298 C CA . GLU A 1 659 ? -11.913 -24.375 29.592 1.00 83.25 659 GLU A CA 1
ATOM 5299 C C . GLU A 1 659 ? -13.114 -25.304 29.834 1.00 83.25 659 GLU A C 1
ATOM 5301 O O . GLU A 1 659 ? -13.478 -25.562 30.979 1.00 83.25 659 GLU A O 1
ATOM 5306 N N . ASP A 1 660 ? -13.655 -25.909 28.776 1.00 79.56 660 ASP A N 1
ATOM 5307 C CA . ASP A 1 660 ? -14.813 -26.812 28.862 1.00 79.56 660 ASP A CA 1
ATOM 5308 C C . ASP A 1 660 ? -14.429 -28.288 29.087 1.00 79.56 660 ASP A C 1
ATOM 5310 O O . ASP A 1 660 ? -15.227 -29.196 28.857 1.00 79.56 660 ASP A O 1
ATOM 5314 N N . SER A 1 661 ? -13.176 -28.564 29.461 1.00 81.12 661 SER A N 1
ATOM 5315 C CA . SER A 1 661 ? -12.633 -29.928 29.526 1.00 81.12 661 SER A CA 1
ATOM 5316 C C . SER A 1 661 ? -12.431 -30.388 30.958 1.00 81.12 661 SER A C 1
ATOM 5318 O O . SER A 1 661 ? -11.859 -29.660 31.768 1.00 81.12 661 SER A O 1
ATOM 5320 N N . ASP A 1 662 ? -12.813 -31.631 31.249 1.00 81.94 662 ASP A N 1
ATOM 5321 C CA . ASP A 1 662 ? -12.428 -32.266 32.505 1.00 81.94 662 ASP A CA 1
ATOM 5322 C C . ASP A 1 662 ? -10.972 -32.740 32.421 1.00 81.94 662 ASP A C 1
ATOM 5324 O O . ASP A 1 662 ? -10.649 -33.733 31.765 1.00 81.94 662 ASP A O 1
ATOM 5328 N N . ILE A 1 663 ? -10.084 -31.973 33.050 1.00 83.94 663 ILE A N 1
ATOM 5329 C CA . ILE A 1 663 ? -8.652 -32.271 33.159 1.00 83.94 663 ILE A CA 1
ATOM 5330 C C . ILE A 1 663 ? -8.261 -32.753 34.561 1.00 83.94 663 ILE A C 1
ATOM 5332 O O . ILE A 1 663 ? -7.079 -32.989 34.810 1.00 83.94 663 ILE A O 1
ATOM 5336 N N . SER A 1 664 ? -9.227 -32.922 35.471 1.00 82.75 664 SER A N 1
ATOM 5337 C CA . SER A 1 664 ? -8.975 -33.312 36.867 1.00 82.75 664 SER A CA 1
ATOM 5338 C C . SER A 1 664 ? -8.299 -34.682 36.980 1.00 82.75 664 SER A C 1
ATOM 5340 O O . SER A 1 664 ? -7.549 -34.944 37.915 1.00 82.75 664 SER A O 1
ATOM 5342 N N . HIS A 1 665 ? -8.526 -35.548 35.990 1.00 79.19 665 HIS A N 1
ATOM 5343 C CA . HIS A 1 665 ? -8.000 -36.910 35.935 1.00 79.19 665 HIS A CA 1
ATOM 5344 C C . HIS A 1 665 ? -6.633 -37.030 35.245 1.00 79.19 665 HIS A C 1
ATOM 5346 O O . HIS A 1 665 ? -6.106 -38.138 35.167 1.00 79.19 665 HIS A O 1
ATOM 5352 N N . VAL A 1 666 ? -6.061 -35.941 34.708 1.00 81.00 666 VAL A N 1
ATOM 5353 C CA . VAL A 1 666 ? -4.781 -35.993 33.979 1.00 81.00 666 VAL A CA 1
ATOM 5354 C C . VAL A 1 666 ? -3.625 -36.159 34.978 1.00 81.00 666 VAL A C 1
ATOM 5356 O O . VAL A 1 666 ? -3.310 -35.211 35.706 1.00 81.00 666 VAL A O 1
ATOM 5359 N N . PRO A 1 667 ? -2.946 -37.323 35.020 1.00 76.50 667 PRO A N 1
ATOM 5360 C CA . PRO A 1 667 ? -1.916 -37.579 36.021 1.00 76.50 667 PRO A CA 1
ATOM 5361 C C . PRO A 1 667 ? -0.710 -36.661 35.823 1.00 76.50 667 PRO A C 1
ATOM 5363 O O . PRO A 1 667 ? -0.292 -36.408 34.694 1.00 76.50 667 PRO A O 1
ATOM 5366 N N . ASN A 1 668 ? -0.110 -36.201 36.923 1.00 80.75 668 ASN A N 1
ATOM 5367 C CA . ASN A 1 668 ? 1.124 -35.403 36.930 1.00 80.75 668 ASN A CA 1
ATOM 5368 C C . ASN A 1 668 ? 1.058 -34.075 36.153 1.00 80.75 668 ASN A C 1
ATOM 5370 O O . ASN A 1 668 ? 2.096 -33.446 35.943 1.00 80.75 668 ASN A O 1
ATOM 5374 N N . LEU A 1 669 ? -0.132 -33.605 35.762 1.00 85.06 669 LEU A N 1
ATOM 5375 C CA . LEU A 1 669 ? -0.307 -32.370 34.992 1.00 85.06 669 LEU A CA 1
ATOM 5376 C C . LEU A 1 669 ? 0.350 -31.167 35.678 1.00 85.06 669 LEU A C 1
ATOM 5378 O O . LEU A 1 669 ? 1.098 -30.409 35.057 1.00 85.06 669 LEU A O 1
ATOM 5382 N N . ILE A 1 670 ? 0.108 -31.032 36.983 1.00 86.00 670 ILE A N 1
ATOM 5383 C CA . ILE A 1 670 ? 0.672 -29.959 37.799 1.00 86.00 670 ILE A CA 1
ATOM 5384 C C . ILE A 1 670 ? 2.195 -30.081 37.941 1.00 86.00 670 ILE A C 1
ATOM 5386 O O . ILE A 1 670 ? 2.894 -29.074 37.855 1.00 86.00 670 ILE A O 1
ATOM 5390 N N . ASN A 1 671 ? 2.726 -31.302 38.057 1.00 87.31 671 ASN A N 1
ATOM 5391 C CA . ASN A 1 671 ? 4.165 -31.555 38.151 1.00 87.31 671 ASN A CA 1
ATOM 5392 C C . ASN A 1 671 ? 4.873 -31.139 36.852 1.00 87.31 671 ASN A C 1
ATOM 5394 O O . ASN A 1 671 ? 5.834 -30.370 36.886 1.00 87.31 671 ASN A O 1
ATOM 5398 N N . VAL A 1 672 ? 4.343 -31.562 35.698 1.00 84.88 672 VAL A N 1
ATOM 5399 C CA . VAL A 1 672 ? 4.875 -31.198 34.374 1.00 84.88 672 VAL A CA 1
ATOM 5400 C C . VAL A 1 672 ? 4.777 -29.687 34.135 1.00 84.88 672 VAL A C 1
ATOM 5402 O O . VAL A 1 672 ? 5.706 -29.086 33.589 1.00 84.88 672 VAL A O 1
ATOM 5405 N N . ALA A 1 673 ? 3.691 -29.042 34.573 1.00 86.00 673 ALA A N 1
ATOM 5406 C CA . ALA A 1 673 ? 3.561 -27.588 34.512 1.00 86.00 673 ALA A CA 1
ATOM 5407 C C . ALA A 1 673 ? 4.644 -26.889 35.348 1.00 86.00 673 ALA A C 1
ATOM 5409 O O . ALA A 1 673 ? 5.340 -26.016 34.827 1.00 86.00 673 ALA A O 1
ATOM 5410 N N . LEU A 1 674 ? 4.849 -27.313 36.601 1.00 86.56 674 LEU A N 1
ATOM 5411 C CA . LEU A 1 674 ? 5.853 -26.765 37.524 1.00 86.56 674 LEU A CA 1
ATOM 5412 C C . LEU A 1 674 ? 7.290 -26.929 37.009 1.00 86.56 674 LEU A C 1
ATOM 5414 O O . LEU A 1 674 ? 8.107 -26.012 37.138 1.00 86.56 674 LEU A O 1
ATOM 5418 N N . GLU A 1 675 ? 7.605 -28.040 36.344 1.00 85.88 675 GLU A N 1
ATOM 5419 C CA . GLU A 1 675 ? 8.901 -28.226 35.683 1.00 85.88 675 GLU A CA 1
ATOM 5420 C C . GLU A 1 675 ? 9.158 -27.199 34.568 1.00 85.88 675 GLU A C 1
ATOM 5422 O O . GLU A 1 675 ? 10.312 -26.807 34.344 1.00 85.88 675 GLU A O 1
ATOM 5427 N N . ASN A 1 676 ? 8.095 -26.700 33.931 1.00 84.50 676 ASN A N 1
ATOM 5428 C CA . ASN A 1 676 ? 8.139 -25.737 32.832 1.00 84.50 676 ASN A CA 1
ATOM 5429 C C . ASN A 1 676 ? 7.927 -24.274 33.262 1.00 84.50 676 ASN A C 1
ATOM 5431 O O . ASN A 1 676 ? 7.881 -23.408 32.391 1.00 84.50 676 ASN A O 1
ATOM 5435 N N . ASN A 1 677 ? 7.927 -23.961 34.563 1.00 85.25 677 ASN A N 1
ATOM 5436 C CA . ASN A 1 677 ? 7.739 -22.613 35.129 1.00 85.25 677 ASN A CA 1
ATOM 5437 C C . ASN A 1 677 ? 6.376 -21.989 34.724 1.00 85.25 677 ASN A C 1
ATOM 5439 O O . ASN A 1 677 ? 6.323 -21.188 33.782 1.00 85.25 677 ASN A O 1
ATOM 5443 N N . PRO A 1 678 ? 5.274 -22.359 35.396 1.00 87.38 678 PRO A N 1
ATOM 5444 C CA . PRO A 1 678 ? 3.933 -21.863 35.110 1.00 87.38 678 PRO A CA 1
ATOM 5445 C C . PRO A 1 678 ? 3.727 -20.439 35.628 1.00 87.38 678 PRO A C 1
ATOM 5447 O O . PRO A 1 678 ? 4.510 -19.962 36.448 1.00 87.38 678 PRO A O 1
ATOM 5450 N N . THR A 1 679 ? 2.688 -19.750 35.149 1.00 86.38 679 THR A N 1
ATOM 5451 C CA . THR A 1 679 ? 2.208 -18.511 35.782 1.00 86.38 679 THR A CA 1
ATOM 5452 C C . THR A 1 679 ? 1.337 -18.848 36.991 1.00 86.38 679 THR A C 1
ATOM 5454 O O . THR A 1 679 ? 0.702 -19.902 37.030 1.00 86.38 679 THR A O 1
ATOM 5457 N N . ASP A 1 680 ? 1.264 -17.945 37.969 1.00 85.75 680 ASP A N 1
ATOM 5458 C CA . ASP A 1 680 ? 0.453 -18.170 39.174 1.00 85.75 680 ASP A CA 1
ATOM 5459 C C . ASP A 1 680 ? -1.039 -18.301 38.822 1.00 85.75 680 ASP A C 1
ATOM 5461 O O . ASP A 1 680 ? -1.709 -19.215 39.297 1.00 85.75 680 ASP A O 1
ATOM 5465 N N . SER A 1 681 ? -1.514 -17.490 37.868 1.00 86.69 681 SER A N 1
ATOM 5466 C CA . SER A 1 681 ? -2.867 -17.591 37.301 1.00 86.69 681 SER A CA 1
ATOM 5467 C C . SER A 1 681 ? -3.160 -18.970 36.691 1.00 86.69 681 SER A C 1
ATOM 5469 O O . SER A 1 681 ? -4.275 -19.469 36.822 1.00 86.69 681 SER A O 1
ATOM 5471 N N . PHE A 1 682 ? -2.168 -19.625 36.077 1.00 88.06 682 PHE A N 1
ATOM 5472 C CA . PHE A 1 682 ? -2.349 -20.968 35.526 1.00 88.06 682 PHE A CA 1
ATOM 5473 C C . PHE A 1 682 ? -2.470 -22.036 36.616 1.00 88.06 682 PHE A C 1
ATOM 5475 O O . PHE A 1 682 ? -3.298 -22.936 36.500 1.00 88.06 682 PHE A O 1
ATOM 5482 N N . ILE A 1 683 ? -1.683 -21.932 37.693 1.00 86.88 683 ILE A N 1
ATOM 5483 C CA . ILE A 1 683 ? -1.795 -22.834 38.851 1.00 86.88 683 ILE A CA 1
ATOM 5484 C C . ILE A 1 683 ? -3.168 -22.677 39.514 1.00 86.88 683 ILE A C 1
ATOM 5486 O O . ILE A 1 683 ? -3.812 -23.672 39.851 1.00 86.88 683 ILE A O 1
ATOM 5490 N N . GLU A 1 684 ? -3.633 -21.439 39.687 1.00 86.19 684 GLU A N 1
ATOM 5491 C CA . GLU A 1 684 ? -4.964 -21.162 40.231 1.00 86.19 684 GLU A CA 1
ATOM 5492 C C . GLU A 1 684 ? -6.071 -21.763 39.367 1.00 86.19 684 GLU A C 1
ATOM 5494 O O . GLU A 1 684 ? -7.011 -22.355 39.900 1.00 86.19 684 GLU A O 1
ATOM 5499 N N . TRP A 1 685 ? -5.930 -21.664 38.046 1.00 90.00 685 TRP A N 1
ATOM 5500 C CA . TRP A 1 685 ? -6.863 -22.259 37.099 1.00 90.00 685 TRP A CA 1
ATOM 5501 C C . TRP A 1 685 ? -6.837 -23.797 37.128 1.00 90.00 685 TRP A C 1
ATOM 5503 O O . TRP A 1 685 ? -7.892 -24.417 37.190 1.00 90.00 685 TRP A O 1
ATOM 5513 N N . LEU A 1 686 ? -5.667 -24.447 37.182 1.00 87.88 686 LEU A N 1
ATOM 5514 C CA . LEU A 1 686 ? -5.590 -25.914 37.314 1.00 87.88 686 LEU A CA 1
ATOM 5515 C C . LEU A 1 686 ? -6.299 -26.408 38.581 1.00 87.88 686 LEU A C 1
ATOM 5517 O O . LEU A 1 686 ? -7.042 -27.389 38.552 1.00 87.88 686 LEU A O 1
ATOM 5521 N N . ASN A 1 687 ? -6.104 -25.700 39.691 1.00 84.31 687 ASN A N 1
ATOM 5522 C CA . ASN A 1 687 ? -6.759 -26.024 40.948 1.00 84.31 687 ASN A CA 1
ATOM 5523 C C . ASN A 1 687 ? -8.281 -25.781 40.894 1.00 84.31 687 ASN A C 1
ATOM 5525 O O . ASN A 1 687 ? -9.049 -26.582 41.419 1.00 84.31 687 ASN A O 1
ATOM 5529 N N . SER A 1 688 ? -8.748 -24.725 40.212 1.00 86.56 688 SER A N 1
ATOM 5530 C CA . SER A 1 688 ? -10.190 -24.500 40.011 1.00 86.56 688 SER A CA 1
ATOM 5531 C C . SER A 1 688 ? -10.847 -25.589 39.153 1.00 86.56 688 SER A C 1
ATOM 5533 O O . SER A 1 688 ? -12.028 -25.880 39.341 1.00 86.56 688 SER A O 1
ATOM 5535 N N . LYS A 1 689 ? -10.077 -26.246 38.274 1.00 86.88 689 LYS A N 1
ATOM 5536 C CA . LYS A 1 689 ? -10.485 -27.436 37.507 1.00 86.88 689 LYS A CA 1
ATOM 5537 C C . LYS A 1 689 ? -10.376 -28.753 38.288 1.00 86.88 689 LYS A C 1
ATOM 5539 O O . LYS A 1 689 ? -10.639 -29.808 37.721 1.00 86.88 689 LYS A O 1
ATOM 5544 N N . GLY A 1 690 ? -10.011 -28.717 39.571 1.00 84.00 690 GLY A N 1
ATOM 5545 C CA . GLY A 1 690 ? -9.945 -29.905 40.427 1.00 84.00 690 GLY A CA 1
ATOM 5546 C C . GLY A 1 690 ? -8.730 -30.803 40.178 1.00 84.00 690 GLY A C 1
ATOM 5547 O O . GLY A 1 690 ? -8.769 -31.975 40.540 1.00 84.00 690 GLY A O 1
ATOM 5548 N N . VAL A 1 691 ? -7.661 -30.285 39.561 1.00 85.69 691 VAL A N 1
ATOM 5549 C CA . VAL A 1 691 ? -6.393 -31.018 39.420 1.00 85.69 691 VAL A CA 1
ATOM 5550 C C . VAL A 1 691 ? -5.756 -31.173 40.801 1.00 85.69 691 VAL A C 1
ATOM 5552 O O . VAL A 1 691 ? -5.460 -30.181 41.470 1.00 85.69 691 VAL A O 1
ATOM 5555 N N . GLU A 1 692 ? -5.547 -32.417 41.231 1.00 81.31 692 GLU A N 1
ATOM 5556 C CA . GLU A 1 692 ? -4.995 -32.719 42.551 1.00 81.31 692 GLU A CA 1
ATOM 5557 C C . GLU A 1 692 ? -3.565 -32.175 42.700 1.00 81.31 692 GLU A C 1
ATOM 5559 O O . GLU A 1 692 ? -2.675 -32.442 41.888 1.00 81.31 692 GLU A O 1
ATOM 5564 N N . ILE A 1 693 ? -3.342 -31.407 43.768 1.00 82.44 693 ILE A N 1
ATOM 5565 C CA . ILE A 1 693 ? -2.016 -30.924 44.150 1.00 82.44 693 ILE A CA 1
ATOM 5566 C C . ILE A 1 693 ? -1.367 -32.000 45.021 1.00 82.44 693 ILE A C 1
ATOM 5568 O O . ILE A 1 693 ? -1.835 -32.269 46.126 1.00 82.44 693 ILE A O 1
ATOM 5572 N N . THR A 1 694 ? -0.281 -32.600 44.538 1.00 84.00 694 THR A N 1
ATOM 5573 C CA . THR A 1 694 ? 0.452 -33.664 45.238 1.00 84.00 694 THR A CA 1
ATOM 5574 C C . THR A 1 694 ? 1.577 -33.097 46.108 1.00 84.00 694 THR A C 1
ATOM 5576 O O . THR A 1 694 ? 2.039 -31.974 45.901 1.00 84.00 694 THR A O 1
ATOM 5579 N N . GLU A 1 695 ? 2.073 -33.868 47.083 1.00 81.38 695 GLU A N 1
ATOM 5580 C CA . GLU A 1 695 ? 3.274 -33.468 47.838 1.00 81.38 695 GLU A CA 1
ATOM 5581 C C . GLU A 1 695 ? 4.513 -33.324 46.937 1.00 81.38 695 GLU A C 1
ATOM 5583 O O . GLU A 1 695 ? 5.362 -32.471 47.187 1.00 81.38 695 GLU A O 1
ATOM 5588 N N . GLU A 1 696 ? 4.579 -34.087 45.843 1.00 85.06 696 GLU A N 1
ATOM 5589 C CA . GLU A 1 696 ? 5.638 -33.982 44.834 1.00 85.06 696 GLU A CA 1
ATOM 5590 C C . GLU A 1 696 ? 5.651 -32.603 44.147 1.00 85.06 696 GLU A C 1
ATOM 5592 O O . GLU A 1 696 ? 6.720 -32.053 43.878 1.00 85.06 696 GLU A O 1
ATOM 5597 N N . ALA A 1 697 ? 4.484 -31.981 43.940 1.00 84.50 697 ALA A N 1
ATOM 5598 C CA . ALA A 1 697 ? 4.386 -30.623 43.406 1.00 84.50 697 ALA A CA 1
ATOM 5599 C C . ALA A 1 697 ? 5.090 -29.594 44.317 1.00 84.50 697 ALA A C 1
ATOM 5601 O O . ALA A 1 697 ? 5.779 -28.691 43.828 1.00 84.50 697 ALA A O 1
ATOM 5602 N N . LEU A 1 698 ? 4.983 -29.758 45.644 1.00 85.19 698 LEU A N 1
ATOM 5603 C CA . LEU A 1 698 ? 5.715 -28.935 46.617 1.00 85.19 698 LEU A CA 1
ATOM 5604 C C . LEU A 1 698 ? 7.227 -29.164 46.510 1.00 85.19 698 LEU A C 1
ATOM 5606 O O . LEU A 1 698 ? 7.998 -28.203 46.540 1.00 85.19 698 LEU A O 1
ATOM 5610 N N . ASP A 1 699 ? 7.663 -30.413 46.336 1.00 86.44 699 ASP A N 1
ATOM 5611 C CA . ASP A 1 699 ? 9.081 -30.746 46.165 1.00 86.44 699 ASP A CA 1
ATOM 5612 C C . ASP A 1 699 ? 9.672 -30.125 44.889 1.00 86.44 699 ASP A C 1
ATOM 5614 O O . ASP A 1 699 ? 10.777 -29.570 44.923 1.00 86.44 699 ASP A O 1
ATOM 5618 N N . ILE A 1 700 ? 8.926 -30.124 43.778 1.00 85.44 700 ILE A N 1
ATOM 5619 C CA . ILE A 1 700 ? 9.334 -29.472 42.523 1.00 85.44 700 ILE A CA 1
ATOM 5620 C C . ILE A 1 700 ? 9.441 -27.951 42.713 1.00 85.44 700 ILE A C 1
ATOM 5622 O O . ILE A 1 700 ? 10.454 -27.356 42.327 1.00 85.44 700 ILE A O 1
ATOM 5626 N N . ALA A 1 701 ? 8.450 -27.314 43.347 1.00 83.38 701 ALA A N 1
ATOM 5627 C CA . ALA A 1 701 ? 8.464 -25.874 43.619 1.00 83.38 701 ALA A CA 1
ATOM 5628 C C . ALA A 1 701 ? 9.628 -25.464 44.546 1.00 83.38 701 ALA A C 1
ATOM 5630 O O . ALA A 1 701 ? 10.314 -24.468 44.281 1.00 83.38 701 ALA A O 1
ATOM 5631 N N . ALA A 1 702 ? 9.919 -26.267 45.578 1.00 83.75 702 ALA A N 1
ATOM 5632 C CA . ALA A 1 702 ? 11.063 -26.067 46.468 1.00 83.75 702 ALA A CA 1
ATOM 5633 C C . ALA A 1 702 ? 12.397 -26.213 45.726 1.00 83.75 702 ALA A C 1
ATOM 5635 O O . ALA A 1 702 ? 13.275 -25.357 45.860 1.00 83.75 702 ALA A O 1
ATOM 5636 N N . LYS A 1 703 ? 12.541 -27.247 44.886 1.00 86.25 703 LYS A N 1
ATOM 5637 C CA . LYS A 1 703 ? 13.736 -27.470 44.053 1.00 86.25 703 LYS A CA 1
ATOM 5638 C C . LYS A 1 703 ? 13.989 -26.307 43.090 1.00 86.25 703 LYS A C 1
ATOM 5640 O O . LYS A 1 703 ? 15.140 -25.937 42.864 1.00 86.25 703 LYS A O 1
ATOM 5645 N N . LYS A 1 704 ? 12.927 -25.709 42.545 1.00 82.94 704 LYS A N 1
ATOM 5646 C CA . LYS A 1 704 ? 12.980 -24.527 41.667 1.00 82.94 704 LYS A CA 1
ATOM 5647 C C . LYS A 1 704 ? 13.222 -23.210 42.415 1.00 82.94 704 LYS A C 1
ATOM 5649 O O . LYS A 1 704 ? 13.427 -22.193 41.760 1.00 82.94 704 LYS A O 1
ATOM 5654 N N . LYS A 1 705 ? 13.224 -23.220 43.755 1.00 82.31 705 LYS A N 1
ATOM 5655 C CA . LYS A 1 705 ? 13.344 -22.038 44.627 1.00 82.31 705 LYS A CA 1
ATOM 5656 C C . LYS A 1 705 ? 12.267 -20.967 44.378 1.00 82.31 705 LYS A C 1
ATOM 5658 O O . LYS A 1 705 ? 12.499 -19.787 44.632 1.00 82.31 705 LYS A O 1
ATOM 5663 N N . ASN A 1 706 ? 11.081 -21.356 43.900 1.00 79.81 706 ASN A N 1
ATOM 5664 C CA . ASN A 1 706 ? 9.980 -20.418 43.674 1.00 79.81 706 ASN A CA 1
ATOM 5665 C C . ASN A 1 706 ? 9.093 -20.320 44.925 1.00 79.81 706 ASN A C 1
ATOM 5667 O O . ASN A 1 706 ? 8.129 -21.070 45.080 1.00 79.81 706 ASN A O 1
ATOM 5671 N N . LYS A 1 707 ? 9.445 -19.396 45.829 1.00 82.00 707 LYS A N 1
ATOM 5672 C CA . LYS A 1 707 ? 8.762 -19.214 47.120 1.00 82.00 707 LYS A CA 1
ATOM 5673 C C . LYS A 1 707 ? 7.266 -18.903 46.969 1.00 82.00 707 LYS A C 1
ATOM 5675 O O . LYS A 1 707 ? 6.465 -19.483 47.692 1.00 82.00 707 LYS A O 1
ATOM 5680 N N . ALA A 1 708 ? 6.899 -18.046 46.013 1.00 80.69 708 ALA A N 1
ATOM 5681 C CA . ALA A 1 708 ? 5.508 -17.648 45.779 1.00 80.69 708 ALA A CA 1
ATOM 5682 C C . ALA A 1 708 ? 4.642 -18.832 45.320 1.00 80.69 708 ALA A C 1
ATOM 5684 O O . ALA A 1 708 ? 3.555 -19.052 45.848 1.00 80.69 708 ALA A O 1
ATOM 5685 N N . GLN A 1 709 ? 5.158 -19.656 44.401 1.00 83.00 709 GLN A N 1
ATOM 5686 C CA . GLN A 1 709 ? 4.450 -20.858 43.951 1.00 83.00 709 GLN A CA 1
ATOM 5687 C C . GLN A 1 709 ? 4.364 -21.923 45.039 1.00 83.00 709 GLN A C 1
ATOM 5689 O O . GLN A 1 709 ? 3.327 -22.563 45.178 1.00 83.00 709 GLN A O 1
ATOM 5694 N N . PHE A 1 710 ? 5.419 -22.096 45.839 1.00 84.44 710 PHE A N 1
ATOM 5695 C CA . PHE A 1 710 ? 5.390 -23.017 46.974 1.00 84.44 710 PHE A CA 1
ATOM 5696 C C . PHE A 1 710 ? 4.315 -22.615 47.995 1.00 84.44 710 PHE A C 1
ATOM 5698 O O . PHE A 1 710 ? 3.545 -23.459 48.448 1.00 84.44 710 PHE A O 1
ATOM 5705 N N . GLU A 1 711 ? 4.227 -21.324 48.322 1.00 84.88 711 GLU A N 1
ATOM 5706 C CA . GLU A 1 711 ? 3.203 -20.780 49.216 1.00 84.88 711 GLU A CA 1
ATOM 5707 C C . GLU A 1 711 ? 1.788 -20.949 48.641 1.00 84.88 711 GLU A C 1
ATOM 5709 O O . GLU A 1 711 ? 0.885 -21.404 49.346 1.00 84.88 711 GLU A O 1
ATOM 5714 N N . LEU A 1 712 ? 1.601 -20.661 47.348 1.00 84.06 712 LEU A N 1
ATOM 5715 C CA . LEU A 1 712 ? 0.330 -20.850 46.648 1.00 84.06 712 LEU A CA 1
ATOM 5716 C C . LEU A 1 712 ? -0.137 -22.312 46.699 1.00 84.06 712 LEU A C 1
ATOM 5718 O O . LEU A 1 712 ? -1.278 -22.570 47.075 1.00 84.06 712 LEU A O 1
ATOM 5722 N N . LEU A 1 713 ? 0.736 -23.269 46.370 1.00 84.94 713 LEU A N 1
ATOM 5723 C CA . LEU A 1 713 ? 0.419 -24.701 46.404 1.00 84.94 713 LEU A CA 1
ATOM 5724 C C . LEU A 1 713 ? 0.074 -25.160 47.827 1.00 84.94 713 LEU A C 1
ATOM 5726 O O . LEU A 1 713 ? -0.957 -25.799 48.035 1.00 84.94 713 LEU A O 1
ATOM 5730 N N . LEU A 1 714 ? 0.885 -24.772 48.817 1.00 85.06 714 LEU A N 1
ATOM 5731 C CA . LEU A 1 714 ? 0.696 -25.157 50.217 1.00 85.06 714 LEU A CA 1
ATOM 5732 C C . LEU A 1 714 ? -0.632 -24.642 50.793 1.00 85.06 714 LEU A C 1
ATOM 5734 O O . LEU A 1 714 ? -1.296 -25.352 51.547 1.00 85.06 714 LEU A O 1
ATOM 5738 N N . ASN A 1 715 ? -1.044 -23.428 50.420 1.00 82.88 715 ASN A N 1
ATOM 5739 C CA . ASN A 1 715 ? -2.313 -22.838 50.854 1.00 82.88 715 ASN A CA 1
ATOM 5740 C C . ASN A 1 715 ? -3.539 -23.536 50.257 1.00 82.88 715 ASN A C 1
ATOM 5742 O O . ASN A 1 715 ? -4.627 -23.476 50.830 1.00 82.88 715 ASN A O 1
ATOM 5746 N N . LYS A 1 716 ? -3.383 -24.178 49.100 1.00 80.44 716 LYS A N 1
ATOM 5747 C CA . LYS A 1 716 ? -4.480 -24.813 48.369 1.00 80.44 716 LYS A CA 1
ATOM 5748 C C . LYS A 1 716 ? -4.681 -26.284 48.718 1.00 80.44 716 LYS A C 1
ATOM 5750 O O . LYS A 1 716 ? -5.748 -26.821 48.435 1.00 80.44 716 LYS A O 1
ATOM 5755 N N . MET A 1 717 ? -3.716 -26.924 49.372 1.00 80.75 717 MET A N 1
ATOM 5756 C CA . MET A 1 717 ? -3.874 -28.296 49.838 1.00 80.75 717 MET A CA 1
ATOM 5757 C C . MET A 1 717 ? -4.711 -28.329 51.129 1.00 80.75 717 MET A C 1
ATOM 5759 O O . MET A 1 717 ? -4.269 -27.938 52.211 1.00 80.75 717 MET A O 1
ATOM 5763 N N . THR A 1 718 ? -5.955 -28.789 51.012 1.00 65.69 718 THR A N 1
ATOM 5764 C CA . THR A 1 718 ? -6.949 -28.780 52.100 1.00 65.69 718 THR A CA 1
ATOM 5765 C C . THR A 1 718 ? -6.854 -29.986 53.040 1.00 65.69 718 THR A C 1
ATOM 5767 O O . THR A 1 718 ? -7.409 -29.931 54.136 1.00 65.69 718 THR A O 1
ATOM 5770 N N . GLN A 1 719 ? -6.121 -31.041 52.660 1.00 66.19 719 GLN A N 1
ATOM 5771 C CA . GLN A 1 719 ? -6.030 -32.309 53.401 1.00 66.19 719 GLN A CA 1
ATOM 5772 C C . GLN A 1 719 ? -4.592 -32.735 53.751 1.00 66.19 719 GLN A C 1
ATOM 5774 O O . GLN A 1 719 ? -4.242 -33.903 53.618 1.00 66.19 719 GLN A O 1
ATOM 5779 N N . LEU A 1 720 ? -3.740 -31.814 54.218 1.00 70.75 720 LEU A N 1
ATOM 5780 C CA . LEU A 1 720 ? -2.454 -32.228 54.798 1.00 70.75 720 LEU A CA 1
ATOM 5781 C C . LEU A 1 720 ? -2.580 -32.619 56.266 1.00 70.75 720 LEU A C 1
ATOM 5783 O O . LEU A 1 720 ? -3.180 -31.899 57.067 1.00 70.75 720 LEU A O 1
ATOM 5787 N N . ASP A 1 721 ? -1.875 -33.690 56.626 1.00 78.00 721 ASP A N 1
ATOM 5788 C CA . ASP A 1 721 ? -1.518 -33.997 58.007 1.00 78.00 721 ASP A CA 1
ATOM 5789 C C . ASP A 1 721 ? -0.876 -32.751 58.667 1.00 78.00 721 ASP A C 1
ATOM 5791 O O . ASP A 1 721 ? 0.086 -32.188 58.123 1.00 78.00 721 ASP A O 1
ATOM 5795 N N . PRO A 1 722 ? -1.363 -32.304 59.843 1.00 75.56 722 PRO A N 1
ATOM 5796 C CA . PRO A 1 722 ? -0.801 -31.175 60.585 1.00 75.56 722 PRO A CA 1
ATOM 5797 C C . PRO A 1 722 ? 0.723 -31.237 60.797 1.00 75.56 722 PRO A C 1
ATOM 5799 O O . PRO A 1 722 ? 1.391 -30.199 60.775 1.00 75.56 722 PRO A O 1
ATOM 5802 N N . ALA A 1 723 ? 1.294 -32.432 60.972 1.00 77.19 723 ALA A N 1
ATOM 5803 C CA . ALA A 1 723 ? 2.731 -32.638 61.143 1.00 77.19 723 ALA A CA 1
ATOM 5804 C C . ALA A 1 723 ? 3.518 -32.477 59.832 1.00 77.19 723 ALA A C 1
ATOM 5806 O O . ALA A 1 723 ? 4.686 -32.076 59.853 1.00 77.19 723 ALA A O 1
ATOM 5807 N N . VAL A 1 724 ? 2.904 -32.781 58.687 1.00 77.69 724 VAL A N 1
ATOM 5808 C CA . VAL A 1 724 ? 3.499 -32.551 57.361 1.00 77.69 724 VAL A CA 1
ATOM 5809 C C . VAL A 1 724 ? 3.365 -31.078 56.984 1.00 77.69 724 VAL A C 1
ATOM 5811 O O . VAL A 1 724 ? 4.348 -30.462 56.577 1.00 77.69 724 VAL A O 1
ATOM 5814 N N . LYS A 1 725 ? 2.202 -30.463 57.237 1.00 79.38 725 LYS A N 1
ATOM 5815 C CA . LYS A 1 725 ? 1.976 -29.027 57.021 1.00 79.38 725 LYS A CA 1
ATOM 5816 C C . LYS A 1 725 ? 2.987 -28.163 57.782 1.00 79.38 725 LYS A C 1
ATOM 5818 O O . LYS A 1 725 ? 3.537 -27.233 57.202 1.00 79.38 725 LYS A O 1
ATOM 5823 N N 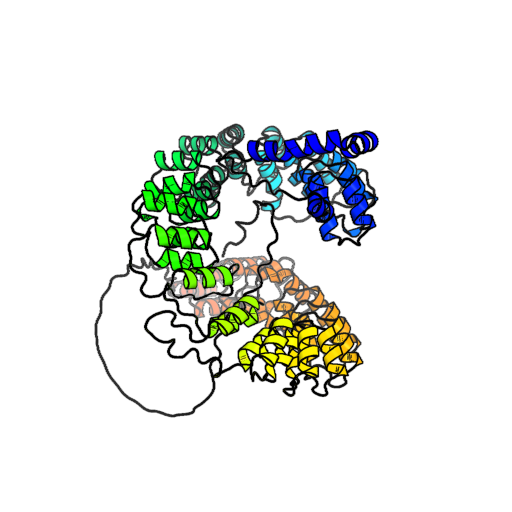. ARG A 1 726 ? 3.291 -28.498 59.046 1.00 79.75 726 ARG A N 1
ATOM 5824 C CA . ARG A 1 726 ? 4.322 -27.799 59.839 1.00 79.75 726 ARG A CA 1
ATOM 5825 C C . ARG A 1 726 ? 5.715 -27.909 59.206 1.00 79.75 726 ARG A C 1
ATOM 5827 O O . ARG A 1 726 ? 6.367 -26.888 59.024 1.00 79.75 726 ARG A O 1
ATOM 5834 N N . ARG A 1 727 ? 6.132 -29.111 58.793 1.00 82.50 727 ARG A N 1
ATOM 5835 C CA . ARG A 1 727 ? 7.425 -29.327 58.112 1.00 82.50 727 ARG A CA 1
ATOM 5836 C C . ARG A 1 727 ? 7.536 -28.553 56.794 1.00 82.50 727 ARG A C 1
ATOM 5838 O O . ARG A 1 727 ? 8.589 -28.004 56.488 1.00 82.50 727 ARG A O 1
ATOM 5845 N N . ARG A 1 728 ? 6.452 -28.474 56.017 1.00 83.44 728 ARG A N 1
ATOM 5846 C CA . ARG A 1 728 ? 6.425 -27.709 54.759 1.00 83.44 728 ARG A CA 1
ATOM 5847 C C . ARG A 1 728 ? 6.425 -26.190 54.992 1.00 83.44 728 ARG A C 1
ATOM 5849 O O . ARG A 1 728 ? 7.038 -25.478 54.206 1.00 83.44 728 ARG A O 1
ATOM 5856 N N . LEU A 1 729 ? 5.822 -25.692 56.076 1.00 81.88 729 LEU A N 1
ATOM 5857 C CA . LEU A 1 729 ? 5.922 -24.279 56.481 1.00 81.88 729 LEU A CA 1
ATOM 5858 C C . LEU A 1 729 ? 7.360 -23.892 56.872 1.00 81.88 729 LEU A C 1
ATOM 5860 O O . LEU A 1 729 ? 7.855 -22.864 56.422 1.00 81.88 729 LEU A O 1
ATOM 5864 N N . GLU A 1 730 ? 8.063 -24.745 57.620 1.00 81.38 730 GLU A N 1
ATOM 5865 C CA . GLU A 1 730 ? 9.494 -24.555 57.922 1.00 81.38 730 GLU A CA 1
ATOM 5866 C C . GLU A 1 730 ? 10.346 -24.579 56.637 1.00 81.38 730 GLU A C 1
ATOM 5868 O O . GLU A 1 730 ? 11.261 -23.773 56.456 1.00 81.38 730 GLU A O 1
ATOM 5873 N N . GLN A 1 731 ? 10.006 -25.460 55.687 1.00 81.12 731 GLN A N 1
ATOM 5874 C CA . GLN A 1 731 ? 10.649 -25.494 54.373 1.00 81.12 731 GLN A CA 1
ATOM 5875 C C . GLN A 1 731 ? 10.409 -24.196 53.582 1.00 81.12 731 GLN A C 1
ATOM 5877 O O . GLN A 1 731 ? 11.360 -23.674 53.001 1.00 81.12 731 GLN A O 1
ATOM 5882 N N . LEU A 1 732 ? 9.193 -23.633 53.600 1.00 79.12 732 LEU A N 1
ATOM 5883 C CA . LEU A 1 732 ? 8.860 -22.350 52.960 1.00 79.12 732 LEU A CA 1
ATOM 5884 C C . LEU A 1 732 ? 9.719 -21.191 53.497 1.00 79.12 732 LEU A C 1
ATOM 5886 O O . LEU A 1 732 ? 10.152 -20.334 52.723 1.00 79.12 732 LEU A O 1
ATOM 5890 N N . GLU A 1 733 ? 9.996 -21.169 54.803 1.00 79.19 733 GLU A N 1
ATOM 5891 C CA . GLU A 1 733 ? 10.873 -20.168 55.426 1.00 79.19 733 GLU A CA 1
ATOM 5892 C C . GLU A 1 733 ? 12.337 -20.311 54.979 1.00 79.19 733 GLU A C 1
ATOM 5894 O O . GLU A 1 733 ? 13.038 -19.309 54.835 1.00 79.19 733 GLU A O 1
ATOM 5899 N N . SER A 1 734 ? 12.780 -21.538 54.679 1.00 76.38 734 SER A N 1
ATOM 5900 C CA . SER A 1 734 ? 14.144 -21.840 54.219 1.00 76.38 734 SER A CA 1
ATOM 5901 C C . SER A 1 734 ? 14.402 -21.572 52.724 1.00 76.38 734 SER A C 1
ATOM 5903 O O . SER A 1 734 ? 15.561 -21.487 52.304 1.00 76.38 734 SER A O 1
ATOM 5905 N N . ILE A 1 735 ? 13.355 -21.416 51.900 1.00 77.62 735 ILE A N 1
ATOM 5906 C CA . ILE A 1 735 ? 13.493 -21.118 50.466 1.00 77.62 735 ILE A CA 1
ATOM 5907 C C . ILE A 1 735 ? 13.910 -19.648 50.293 1.00 77.62 735 ILE A C 1
ATOM 5909 O O . ILE A 1 735 ? 13.111 -18.725 50.460 1.00 77.62 735 ILE A O 1
ATOM 5913 N N . GLN A 1 736 ? 15.174 -19.425 49.925 1.00 64.44 736 GLN A N 1
ATOM 5914 C CA . GLN A 1 736 ? 15.692 -18.098 49.578 1.00 64.44 736 GLN A CA 1
ATOM 5915 C C . GLN A 1 736 ? 14.989 -17.556 48.323 1.00 64.44 736 GLN A C 1
ATOM 5917 O O . GLN A 1 736 ? 14.981 -18.207 47.279 1.00 64.44 736 GLN A O 1
ATOM 5922 N N . THR A 1 737 ? 14.418 -16.354 48.417 1.00 54.09 737 THR A N 1
ATOM 5923 C CA . THR A 1 737 ? 13.778 -15.646 47.303 1.00 54.09 737 THR A CA 1
ATOM 5924 C C . THR A 1 737 ? 14.797 -15.322 46.210 1.00 54.09 737 THR A C 1
ATOM 5926 O O . THR A 1 737 ? 15.740 -14.565 46.432 1.00 54.09 737 THR A O 1
ATOM 5929 N N . THR A 1 738 ? 14.594 -15.818 44.988 1.00 43.38 738 THR A N 1
ATOM 5930 C CA . THR A 1 738 ? 15.174 -15.155 43.815 1.00 43.38 738 THR A CA 1
ATOM 5931 C C . THR A 1 738 ? 14.457 -13.822 43.649 1.00 43.38 738 THR A C 1
ATOM 5933 O O . THR A 1 738 ? 13.304 -13.792 43.222 1.00 43.38 738 THR A O 1
ATOM 5936 N N . GLN A 1 739 ? 15.116 -12.718 44.007 1.00 35.22 739 GLN A N 1
ATOM 5937 C CA . GLN A 1 739 ? 14.703 -11.404 43.527 1.00 35.22 739 GLN A CA 1
ATOM 5938 C C . GLN A 1 739 ? 14.649 -11.468 41.999 1.00 35.22 739 GLN A C 1
ATOM 5940 O O . GLN A 1 739 ? 15.672 -11.640 41.336 1.00 35.22 739 GLN A O 1
ATOM 5945 N N . SER A 1 740 ? 13.453 -11.323 41.434 1.00 33.75 740 SER A N 1
ATOM 5946 C CA . SER A 1 740 ? 13.305 -10.805 40.085 1.00 33.75 740 SER A CA 1
ATOM 5947 C C . SER A 1 740 ? 13.985 -9.439 40.062 1.00 33.75 740 SER A C 1
ATOM 5949 O O . SER A 1 740 ? 13.456 -8.460 40.590 1.00 33.75 740 SER A O 1
ATOM 5951 N N . GLY A 1 741 ? 15.190 -9.381 39.503 1.00 28.45 741 GLY A N 1
ATOM 5952 C CA . GLY A 1 741 ? 15.843 -8.130 39.169 1.00 28.45 741 GLY A CA 1
ATOM 5953 C C . GLY A 1 741 ? 15.055 -7.420 38.075 1.00 28.45 741 GLY A C 1
ATOM 5954 O O . GLY A 1 741 ? 15.407 -7.516 36.909 1.00 28.45 741 GLY A O 1
ATOM 5955 N N . PHE A 1 742 ? 14.024 -6.668 38.454 1.00 30.75 742 PHE A N 1
ATOM 5956 C CA . PHE A 1 742 ? 13.730 -5.399 37.798 1.00 30.75 742 PHE A CA 1
ATOM 5957 C C . PHE A 1 742 ? 14.515 -4.324 38.544 1.00 30.75 742 PHE A C 1
ATOM 5959 O O . PHE A 1 742 ? 13.983 -3.503 39.286 1.00 30.75 742 PHE A O 1
ATOM 5966 N N . GLY A 1 743 ? 15.836 -4.388 38.376 1.00 25.75 743 GLY A N 1
ATOM 5967 C CA . GLY A 1 743 ? 16.681 -3.234 38.601 1.00 25.75 743 GLY A CA 1
ATOM 5968 C C . GLY A 1 743 ? 16.347 -2.214 37.524 1.00 25.75 743 GLY A C 1
ATOM 5969 O O . GLY A 1 743 ? 16.506 -2.483 36.336 1.00 25.75 743 GLY A O 1
ATOM 5970 N N . SER A 1 744 ? 15.873 -1.052 37.957 1.00 34.94 744 SER A N 1
ATOM 5971 C CA . SER A 1 744 ? 15.956 0.197 37.211 1.00 34.94 744 SER A CA 1
ATOM 5972 C C . SER A 1 744 ? 17.378 0.354 36.652 1.00 34.94 744 SER A C 1
ATOM 5974 O O . SER A 1 744 ? 18.285 0.780 37.365 1.00 34.94 744 SER A O 1
ATOM 5976 N N . SER A 1 745 ? 17.583 0.019 35.380 1.00 26.39 745 SER A N 1
ATOM 5977 C CA . SER A 1 745 ? 18.731 0.488 34.612 1.00 26.39 745 SER A CA 1
ATOM 5978 C C . SER A 1 745 ? 18.289 1.700 33.802 1.00 26.39 745 SER A C 1
ATOM 5980 O O . SER A 1 745 ? 17.886 1.598 32.644 1.00 26.39 745 SER A O 1
ATOM 5982 N N . THR A 1 746 ? 18.375 2.866 34.434 1.00 27.73 746 THR A N 1
ATOM 5983 C CA . THR A 1 746 ? 18.649 4.117 33.733 1.00 27.73 746 THR A CA 1
ATOM 5984 C C . THR A 1 746 ? 19.944 3.928 32.942 1.00 27.73 746 THR A C 1
ATOM 5986 O O . THR A 1 746 ? 21.031 3.931 33.521 1.00 27.73 746 THR A O 1
ATOM 5989 N N . PHE A 1 747 ? 19.845 3.722 31.628 1.00 25.55 747 PHE A N 1
ATOM 5990 C CA . PHE A 1 747 ? 21.009 3.760 30.748 1.00 25.55 747 PHE A CA 1
ATOM 5991 C C . PHE A 1 747 ? 21.400 5.220 30.510 1.00 25.55 747 PHE A C 1
ATOM 5993 O O . PHE A 1 747 ? 20.869 5.903 29.640 1.00 25.55 747 PHE A O 1
ATOM 6000 N N . SER A 1 748 ? 22.336 5.687 31.333 1.00 24.00 748 SER A N 1
ATOM 6001 C CA . SER A 1 748 ? 23.215 6.809 31.021 1.00 24.00 748 SER A CA 1
ATOM 6002 C C . SER A 1 748 ? 24.368 6.273 30.172 1.00 24.00 748 SER A C 1
ATOM 6004 O O . SER A 1 748 ? 25.126 5.415 30.629 1.00 24.00 748 SER A O 1
ATOM 6006 N N . PHE A 1 749 ? 24.495 6.747 28.932 1.00 24.28 749 PHE A N 1
ATOM 6007 C CA . PHE A 1 749 ? 25.705 6.543 28.139 1.00 24.28 749 PHE A CA 1
ATOM 6008 C C . PHE A 1 749 ? 26.773 7.535 28.611 1.00 24.28 749 PHE A C 1
ATOM 6010 O O . PHE A 1 749 ? 26.702 8.727 28.319 1.00 24.28 749 PHE A O 1
ATOM 6017 N N . GLY A 1 750 ? 27.767 7.028 29.339 1.00 24.97 750 GLY A N 1
ATOM 6018 C CA . GLY A 1 750 ? 28.988 7.743 29.696 1.00 24.97 750 GLY A CA 1
ATOM 6019 C C . GLY A 1 750 ? 30.208 7.058 29.086 1.00 24.97 750 GLY A C 1
ATOM 6020 O O . GLY A 1 750 ? 30.524 5.926 29.438 1.00 24.97 750 GLY A O 1
ATOM 6021 N N . ASN A 1 751 ? 30.861 7.763 28.161 1.00 27.09 751 ASN A N 1
ATOM 6022 C CA . ASN A 1 751 ? 32.139 7.442 27.521 1.00 27.09 751 ASN A CA 1
ATOM 6023 C C . ASN A 1 751 ? 33.244 7.005 28.500 1.00 27.09 751 ASN A C 1
ATOM 6025 O O . ASN A 1 751 ? 33.364 7.556 29.591 1.00 27.09 751 ASN A O 1
ATOM 6029 N N . GLY A 1 752 ? 34.159 6.149 28.035 1.00 25.17 752 GLY A N 1
ATOM 6030 C CA . GLY A 1 752 ? 35.433 5.921 28.723 1.00 25.17 752 GLY A CA 1
ATOM 6031 C C . GLY A 1 752 ? 36.296 4.868 28.045 1.00 25.17 752 GLY A C 1
ATOM 6032 O O . GLY A 1 752 ? 36.085 3.683 28.256 1.00 25.17 752 GLY A O 1
ATOM 6033 N N . GLY A 1 753 ? 37.239 5.295 27.204 1.00 22.92 753 GLY A N 1
ATOM 6034 C CA . GLY A 1 753 ? 38.099 4.417 26.412 1.00 22.92 753 GLY A CA 1
ATOM 6035 C C . GLY A 1 753 ? 39.160 3.642 27.201 1.00 22.92 753 GLY A C 1
ATOM 6036 O O . GLY A 1 753 ? 39.432 3.935 28.361 1.00 22.92 753 GLY A O 1
ATOM 6037 N N . GLY A 1 754 ? 39.841 2.733 26.495 1.00 24.17 754 GLY A N 1
ATOM 6038 C CA . GLY A 1 754 ? 41.246 2.430 26.780 1.00 24.17 754 GLY A CA 1
ATOM 6039 C C . GLY A 1 754 ? 41.643 0.954 26.792 1.00 24.17 754 GLY A C 1
ATOM 6040 O O . GLY A 1 754 ? 41.593 0.316 27.830 1.00 24.17 754 GLY A O 1
ATOM 6041 N N . GLY A 1 755 ? 42.178 0.484 25.658 1.00 22.64 755 GLY A N 1
ATOM 6042 C CA . GLY A 1 755 ? 43.585 0.059 25.611 1.00 22.64 755 GLY A CA 1
ATOM 6043 C C . GLY A 1 755 ? 43.963 -1.408 25.878 1.00 22.64 755 GLY A C 1
ATOM 6044 O O . GLY A 1 755 ? 43.937 -1.847 27.016 1.00 22.64 755 GLY A O 1
ATOM 6045 N N . PHE A 1 756 ? 44.533 -2.020 24.822 1.00 22.64 756 PHE A N 1
ATOM 6046 C CA . PHE A 1 756 ? 45.620 -3.030 24.807 1.00 22.64 756 PHE A CA 1
ATOM 6047 C C . PHE A 1 756 ? 45.324 -4.439 25.376 1.00 22.64 756 PHE A C 1
ATOM 6049 O O . PHE A 1 756 ? 44.614 -4.589 26.353 1.00 22.64 756 PHE A O 1
ATOM 6056 N N . SER A 1 757 ? 45.882 -5.551 24.887 1.00 22.33 757 SER A N 1
ATOM 6057 C CA . SER A 1 757 ? 46.658 -5.930 23.695 1.00 22.33 757 SER A CA 1
ATOM 6058 C C . SER A 1 757 ? 46.879 -7.456 23.747 1.00 22.33 757 SER A C 1
ATOM 6060 O O . SER A 1 757 ? 46.932 -8.010 24.838 1.00 22.33 757 SER A O 1
ATOM 6062 N N . ALA A 1 758 ? 47.103 -8.066 22.568 1.00 24.00 758 ALA A N 1
ATOM 6063 C CA . ALA A 1 758 ? 47.918 -9.275 22.314 1.00 24.00 758 ALA A CA 1
ATOM 6064 C C . ALA A 1 758 ? 47.481 -10.622 22.964 1.00 24.00 758 ALA A C 1
ATOM 6066 O O . ALA A 1 758 ? 46.993 -10.672 24.076 1.00 24.00 758 ALA A O 1
ATOM 6067 N N . SER A 1 759 ? 47.657 -11.811 22.382 1.00 22.22 759 SER A N 1
ATOM 6068 C CA . SER A 1 759 ? 48.223 -12.280 21.108 1.00 22.22 759 SER A CA 1
ATOM 6069 C C . SER A 1 759 ? 48.075 -13.812 21.032 1.00 22.22 759 SER A C 1
ATOM 6071 O O . SER A 1 759 ? 48.137 -14.464 22.070 1.00 22.22 759 SER A O 1
ATOM 6073 N N . SER A 1 760 ? 48.043 -14.344 19.796 1.00 24.72 760 SER A N 1
ATOM 6074 C CA . SER A 1 760 ? 48.475 -15.694 19.338 1.00 24.72 760 SER A CA 1
ATOM 6075 C C . SER A 1 760 ? 47.795 -16.947 19.931 1.00 24.72 760 SER A C 1
ATOM 6077 O O . SER A 1 760 ? 47.655 -17.072 21.134 1.00 24.72 760 SER A O 1
ATOM 6079 N N . GLY A 1 761 ? 47.432 -17.983 19.170 1.00 22.77 761 GLY A N 1
ATOM 6080 C CA . GLY A 1 761 ? 47.666 -18.302 17.762 1.00 22.77 761 GLY A CA 1
ATOM 6081 C C . GLY A 1 761 ? 47.212 -19.741 17.437 1.00 22.77 761 GLY A C 1
ATOM 6082 O O . GLY A 1 761 ? 46.905 -20.513 18.340 1.00 22.77 761 GLY A O 1
ATOM 6083 N N . GLY A 1 762 ? 47.215 -20.074 16.138 1.00 23.81 762 GLY A N 1
ATOM 6084 C CA . GLY A 1 762 ? 46.997 -21.414 15.561 1.00 23.81 762 GLY A CA 1
ATOM 6085 C C . GLY A 1 762 ? 45.518 -21.722 15.280 1.00 23.81 762 GLY A C 1
ATOM 6086 O O . GLY A 1 762 ? 44.732 -21.827 16.205 1.00 23.81 762 GLY A O 1
ATOM 6087 N N . GLY A 1 763 ? 45.005 -21.852 14.057 1.00 21.58 763 GLY A N 1
ATOM 6088 C CA . GLY A 1 763 ? 45.615 -22.166 12.769 1.00 21.58 763 GLY A CA 1
ATOM 6089 C C . GLY A 1 763 ? 45.134 -23.546 12.325 1.00 21.58 763 GLY A C 1
ATOM 6090 O O . GLY A 1 763 ? 45.729 -24.517 12.750 1.00 21.58 763 GLY A O 1
ATOM 6091 N N . PHE A 1 764 ? 44.084 -23.624 11.498 1.00 23.66 764 PHE A N 1
ATOM 6092 C CA . PHE A 1 764 ? 43.888 -24.665 10.476 1.00 23.66 764 PHE A CA 1
ATOM 6093 C C . PHE A 1 764 ? 42.878 -24.185 9.422 1.00 23.66 764 PHE A C 1
ATOM 6095 O O . PHE A 1 764 ? 41.857 -23.572 9.722 1.00 23.66 764 PHE A O 1
ATOM 6102 N N . SER A 1 765 ? 43.248 -24.430 8.172 1.00 21.84 765 SER A N 1
ATOM 6103 C CA . SER A 1 765 ? 42.666 -23.980 6.911 1.00 21.84 765 SER A CA 1
ATOM 6104 C C . SER A 1 765 ? 41.677 -24.985 6.310 1.00 21.84 765 SER A C 1
ATOM 6106 O O . SER A 1 765 ? 41.998 -26.169 6.275 1.00 21.84 765 SER A O 1
ATOM 6108 N N . ALA A 1 766 ? 40.574 -24.499 5.731 1.00 24.73 766 ALA A N 1
ATOM 6109 C CA . ALA A 1 766 ? 39.890 -25.035 4.534 1.00 24.73 766 ALA A CA 1
ATOM 6110 C C . ALA A 1 766 ? 38.745 -24.058 4.175 1.00 24.73 766 ALA A C 1
ATOM 6112 O O . ALA A 1 766 ? 37.754 -23.974 4.886 1.00 24.73 766 ALA A O 1
ATOM 6113 N N . SER A 1 767 ? 38.965 -23.045 3.334 1.00 21.36 767 SER A N 1
ATOM 6114 C CA . SER A 1 767 ? 38.815 -23.030 1.868 1.00 21.36 767 SER A CA 1
ATOM 6115 C C . SER A 1 767 ? 37.400 -23.301 1.326 1.00 21.36 767 SER A C 1
ATOM 6117 O O . SER A 1 767 ? 36.923 -24.432 1.331 1.00 21.36 767 SER A O 1
ATOM 6119 N N . SER A 1 768 ? 36.881 -22.249 0.679 1.00 23.06 768 SER A N 1
ATOM 6120 C CA . SER A 1 768 ? 35.907 -22.187 -0.426 1.00 23.06 768 SER A CA 1
ATOM 6121 C C . SER A 1 768 ? 34.407 -22.104 -0.105 1.00 23.06 768 SER A C 1
ATOM 6123 O O . SER A 1 768 ? 33.840 -22.981 0.532 1.00 23.06 768 SER A O 1
ATOM 6125 N N . GLY A 1 769 ? 33.761 -21.061 -0.658 1.00 23.91 769 GLY A N 1
ATOM 6126 C CA . GLY A 1 769 ? 32.355 -21.153 -1.067 1.00 23.91 769 GLY A CA 1
ATOM 6127 C C . GLY A 1 769 ? 31.432 -19.960 -0.799 1.00 23.91 769 GLY A C 1
ATOM 6128 O O . GLY A 1 769 ? 30.457 -20.126 -0.087 1.00 23.91 769 GLY A O 1
ATOM 6129 N N . GLY A 1 770 ? 31.714 -18.795 -1.397 1.00 24.45 770 GLY A N 1
ATOM 6130 C CA . GLY A 1 770 ? 30.717 -17.853 -1.946 1.00 24.45 770 GLY A CA 1
ATOM 6131 C C . GLY A 1 770 ? 29.498 -17.451 -1.104 1.00 24.45 770 GLY A C 1
ATOM 6132 O O . GLY A 1 770 ? 28.465 -18.115 -1.121 1.00 24.45 770 GLY A O 1
ATOM 6133 N N . GLY A 1 771 ? 29.573 -16.266 -0.493 1.00 21.66 771 GLY A N 1
ATOM 6134 C CA . GLY A 1 771 ? 28.399 -15.536 -0.020 1.00 21.66 771 GLY A CA 1
ATOM 6135 C C . GLY A 1 771 ? 27.559 -15.001 -1.184 1.00 21.66 771 GLY A C 1
ATOM 6136 O O . GLY A 1 771 ? 28.089 -14.372 -2.098 1.00 21.66 771 GLY A O 1
ATOM 6137 N N . PHE A 1 772 ? 26.246 -15.218 -1.120 1.00 23.48 772 PHE A N 1
ATOM 6138 C CA . PHE A 1 772 ? 25.263 -14.490 -1.916 1.00 23.48 772 PHE A CA 1
ATOM 6139 C C . PHE A 1 772 ? 24.573 -13.460 -1.026 1.00 23.48 772 PHE A C 1
ATOM 6141 O O . PHE A 1 772 ? 23.864 -13.795 -0.077 1.00 23.48 772 PHE A O 1
ATOM 6148 N N . SER A 1 773 ? 24.823 -12.195 -1.347 1.00 23.77 773 SER A N 1
ATOM 6149 C CA . SER A 1 773 ? 24.108 -11.034 -0.848 1.00 23.77 773 SER A CA 1
ATOM 6150 C C . SER A 1 773 ? 22.684 -11.025 -1.401 1.00 23.77 773 SER A C 1
ATOM 6152 O O . SER A 1 773 ? 22.443 -11.152 -2.601 1.00 23.77 773 SER A O 1
ATOM 6154 N N . ALA A 1 774 ? 21.728 -10.866 -0.493 1.00 24.02 774 ALA A N 1
ATOM 6155 C CA . ALA A 1 774 ? 20.352 -10.549 -0.813 1.00 24.02 774 ALA A CA 1
ATOM 6156 C C . ALA A 1 774 ? 20.291 -9.128 -1.394 1.00 24.02 774 ALA A C 1
ATOM 6158 O O . ALA A 1 774 ? 20.552 -8.157 -0.687 1.00 24.02 774 ALA A O 1
ATOM 6159 N N . SER A 1 775 ? 19.942 -9.005 -2.674 1.00 23.83 775 SER A N 1
ATOM 6160 C CA . SER A 1 775 ? 19.484 -7.751 -3.263 1.00 23.83 775 SER A CA 1
ATOM 6161 C C . SER A 1 775 ? 17.982 -7.838 -3.520 1.00 23.83 775 SER A C 1
ATOM 6163 O O . SER A 1 775 ? 17.447 -8.766 -4.127 1.00 23.83 775 SER A O 1
ATOM 6165 N N . SER A 1 776 ? 17.305 -6.864 -2.935 1.00 23.58 776 SER A N 1
ATOM 6166 C CA . SER A 1 776 ? 15.881 -6.590 -2.969 1.00 23.58 776 SER A CA 1
ATOM 6167 C C . SER A 1 776 ? 15.365 -6.448 -4.402 1.00 23.58 776 SER A C 1
ATOM 6169 O O . SER A 1 776 ? 15.795 -5.584 -5.164 1.00 23.58 776 SER A O 1
ATOM 6171 N N . GLY A 1 777 ? 14.389 -7.286 -4.757 1.00 23.20 777 GLY A N 1
ATOM 6172 C CA . GLY A 1 777 ? 13.601 -7.132 -5.973 1.00 23.20 777 GLY A CA 1
ATOM 6173 C C . GLY A 1 777 ? 12.730 -5.880 -5.886 1.00 23.20 777 GLY A C 1
ATOM 6174 O O . GLY A 1 777 ? 11.745 -5.854 -5.149 1.00 23.20 777 GLY A O 1
ATOM 6175 N N . GLY A 1 778 ? 13.106 -4.848 -6.641 1.00 22.09 778 GLY A N 1
ATOM 6176 C CA . GLY A 1 778 ? 12.275 -3.684 -6.923 1.00 22.09 778 GLY A CA 1
ATOM 6177 C C . GLY A 1 778 ? 11.081 -4.089 -7.782 1.00 22.09 778 GLY A C 1
ATOM 6178 O O . GLY A 1 778 ? 11.227 -4.406 -8.960 1.00 22.09 778 GLY A O 1
ATOM 6179 N N . GLY A 1 779 ? 9.902 -4.106 -7.164 1.00 22.83 779 GLY A N 1
ATOM 6180 C CA . GLY A 1 779 ? 8.622 -4.287 -7.833 1.00 22.83 779 GLY A CA 1
ATOM 6181 C C . GLY A 1 779 ? 8.178 -3.018 -8.561 1.00 22.83 779 GLY A C 1
ATOM 6182 O O . GLY A 1 779 ? 8.284 -1.907 -8.047 1.00 22.83 779 GLY A O 1
ATOM 6183 N N . PHE A 1 780 ? 7.666 -3.234 -9.767 1.00 21.19 780 PHE A N 1
ATOM 6184 C CA . PHE A 1 780 ? 7.002 -2.293 -10.660 1.00 21.19 780 PHE A CA 1
ATOM 6185 C C . PHE A 1 780 ? 5.984 -1.381 -9.948 1.00 21.19 780 PHE A C 1
ATOM 6187 O O . PHE A 1 780 ? 5.042 -1.865 -9.324 1.00 21.19 780 PHE A O 1
ATOM 6194 N N . SER A 1 781 ? 6.113 -0.059 -10.114 1.00 22.02 781 SER A N 1
ATOM 6195 C CA . SER A 1 781 ? 5.052 0.908 -9.809 1.00 22.02 781 SER A CA 1
ATOM 6196 C C . SER A 1 781 ? 4.345 1.323 -11.102 1.00 22.02 781 SER A C 1
ATOM 6198 O O . SER A 1 781 ? 4.774 2.207 -11.842 1.00 22.02 781 SER A O 1
ATOM 6200 N N . ALA A 1 782 ? 3.235 0.643 -11.388 1.00 22.78 782 ALA A N 1
ATOM 6201 C CA . ALA A 1 782 ? 2.259 1.100 -12.362 1.00 22.78 782 ALA A CA 1
ATOM 6202 C C . ALA A 1 782 ? 1.469 2.271 -11.761 1.00 22.78 782 ALA A C 1
ATOM 6204 O O . ALA A 1 782 ? 0.931 2.198 -10.657 1.00 22.78 782 ALA A O 1
ATOM 6205 N N . SER A 1 783 ? 1.415 3.370 -12.502 1.00 23.47 783 SER A N 1
ATOM 6206 C CA . SER A 1 783 ? 0.611 4.545 -12.204 1.00 23.47 783 SER A CA 1
ATOM 6207 C C . SER A 1 783 ? -0.882 4.222 -12.314 1.00 23.47 783 SER A C 1
ATOM 6209 O O . SER A 1 783 ? -1.428 4.178 -13.415 1.00 23.47 783 SER A O 1
ATOM 6211 N N . SER A 1 784 ? -1.557 4.063 -11.179 1.00 22.50 784 SER A N 1
ATOM 6212 C CA . SER A 1 784 ? -3.017 4.128 -11.078 1.00 22.50 784 SER A CA 1
ATOM 6213 C C . SER A 1 784 ? -3.399 5.239 -10.104 1.00 22.50 784 SER A C 1
ATOM 6215 O O . SER A 1 784 ? -3.031 5.201 -8.930 1.00 22.50 784 SER A O 1
ATOM 6217 N N . GLY A 1 785 ? -4.111 6.252 -10.605 1.00 27.97 785 GLY A N 1
ATOM 6218 C CA . GLY A 1 785 ? -4.705 7.304 -9.788 1.00 27.97 785 GLY A CA 1
ATOM 6219 C C . GLY A 1 785 ? -5.689 6.703 -8.789 1.00 27.97 785 GLY A C 1
ATOM 6220 O O . GLY A 1 785 ? -6.674 6.086 -9.184 1.00 27.97 785 GLY A O 1
ATOM 6221 N N . GLY A 1 786 ? -5.393 6.875 -7.504 1.00 22.38 786 GLY A N 1
ATOM 6222 C CA . GLY A 1 786 ? -6.223 6.432 -6.393 1.00 22.38 786 GLY A CA 1
ATOM 6223 C C . GLY A 1 786 ? -6.840 7.627 -5.686 1.00 22.38 786 GLY A C 1
ATOM 6224 O O . GLY A 1 786 ? -6.134 8.514 -5.209 1.00 22.38 786 GLY A O 1
ATOM 6225 N N . SER A 1 787 ? -8.168 7.638 -5.642 1.00 22.95 787 SER A N 1
ATOM 6226 C CA . SER A 1 787 ? -8.970 8.425 -4.715 1.00 22.95 787 SER A CA 1
ATOM 6227 C C . SER A 1 787 ? -8.500 8.157 -3.284 1.00 22.95 787 SER A C 1
ATOM 6229 O O . SER A 1 787 ? -8.330 7.006 -2.885 1.00 22.95 787 SER A O 1
ATOM 6231 N N . ILE A 1 788 ? -8.278 9.228 -2.532 1.00 23.14 788 ILE A N 1
ATOM 6232 C CA . ILE A 1 788 ? -7.806 9.194 -1.151 1.00 23.14 788 ILE A CA 1
ATOM 6233 C C . ILE A 1 788 ? -8.922 8.603 -0.278 1.00 23.14 788 ILE A C 1
ATOM 6235 O O . ILE A 1 788 ? -9.915 9.267 0.001 1.00 23.14 788 ILE A O 1
ATOM 6239 N N . ASN A 1 789 ? -8.765 7.341 0.125 1.00 24.67 789 ASN A N 1
ATOM 6240 C CA . ASN A 1 789 ? -9.510 6.737 1.225 1.00 24.67 789 ASN A CA 1
ATOM 6241 C C . ASN A 1 789 ? -8.692 6.944 2.506 1.00 24.67 789 ASN A C 1
ATOM 6243 O O . ASN A 1 789 ? -7.714 6.239 2.750 1.00 24.67 789 ASN A O 1
ATOM 6247 N N . TYR A 1 790 ? -9.096 7.915 3.324 1.00 25.98 790 TYR A N 1
ATOM 6248 C CA . TYR A 1 790 ? -8.628 8.072 4.701 1.00 25.98 790 TYR A CA 1
ATOM 6249 C C . TYR A 1 790 ? -9.251 6.979 5.577 1.00 25.98 790 TYR A C 1
ATOM 6251 O O . TYR A 1 790 ? -10.279 7.203 6.207 1.00 25.98 790 TYR A O 1
ATOM 6259 N N . GLN A 1 791 ? -8.680 5.772 5.579 1.00 27.73 791 GLN A N 1
ATOM 6260 C CA . GLN A 1 791 ? -8.975 4.743 6.589 1.00 27.73 791 GLN A CA 1
ATOM 6261 C C . GLN A 1 791 ? -7.965 3.583 6.521 1.00 27.73 791 GLN A C 1
ATOM 6263 O O . GLN A 1 791 ? -8.334 2.434 6.317 1.00 27.73 791 GLN A O 1
ATOM 6268 N N . SER A 1 792 ? -6.668 3.868 6.669 1.00 27.20 792 SER A N 1
ATOM 6269 C CA . SER A 1 792 ? -5.673 2.814 6.934 1.00 27.20 792 SER A CA 1
ATOM 6270 C C . SER A 1 792 ? -4.357 3.372 7.481 1.00 27.20 792 SER A C 1
ATOM 6272 O O . SER A 1 792 ? -3.307 3.229 6.869 1.00 27.20 792 SER A O 1
ATOM 6274 N N . PHE A 1 793 ? -4.401 4.005 8.645 1.00 24.89 793 PHE A N 1
ATOM 6275 C CA . PHE A 1 793 ? -3.268 4.030 9.567 1.00 24.89 793 PHE A CA 1
ATOM 6276 C C . PHE A 1 793 ? -3.859 3.813 10.961 1.00 24.89 793 PHE A C 1
ATOM 6278 O O . PHE A 1 793 ? -4.930 4.343 11.242 1.00 24.89 793 PHE A O 1
ATOM 6285 N N . PHE A 1 794 ? -3.192 2.997 11.777 1.00 25.64 794 PHE A N 1
ATOM 6286 C CA . PHE A 1 794 ? -3.658 2.378 13.031 1.00 25.64 794 PHE A CA 1
ATOM 6287 C C . PHE A 1 794 ? -4.417 1.056 12.863 1.00 25.64 794 PHE A C 1
ATOM 6289 O O . PHE A 1 794 ? -5.621 0.963 13.059 1.00 25.64 794 PHE A O 1
ATOM 6296 N N . ASN A 1 795 ? -3.656 0.011 12.530 1.00 25.08 795 ASN A N 1
ATOM 6297 C CA . ASN A 1 795 ? -3.866 -1.336 13.065 1.00 25.08 795 ASN A CA 1
ATOM 6298 C C . ASN A 1 795 ? -2.542 -2.112 13.005 1.00 25.08 795 ASN A C 1
ATOM 6300 O O . ASN A 1 795 ? -2.304 -2.876 12.074 1.00 25.08 795 ASN A O 1
ATOM 6304 N N . ASN A 1 796 ? -1.666 -1.870 13.983 1.00 21.47 796 ASN A N 1
ATOM 6305 C CA . ASN A 1 796 ? -0.741 -2.879 14.508 1.00 21.47 796 ASN A CA 1
ATOM 6306 C C . ASN A 1 796 ? -0.107 -2.359 15.813 1.00 21.47 796 ASN A C 1
ATOM 6308 O O . ASN A 1 796 ? 0.636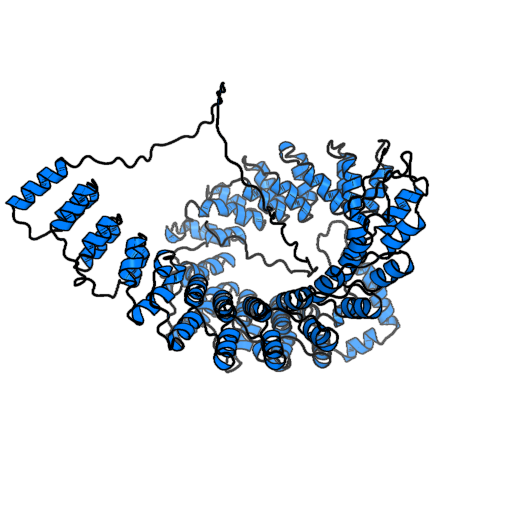 -1.380 15.754 1.00 21.47 796 ASN A O 1
ATOM 6312 N N . PRO A 1 797 ? -0.380 -2.964 16.981 1.00 27.62 797 PRO A N 1
ATOM 6313 C CA . PRO A 1 797 ? 0.477 -2.839 18.143 1.00 27.62 797 PRO A CA 1
ATOM 6314 C C . PRO A 1 797 ? 1.463 -4.012 18.120 1.00 27.62 797 PRO A C 1
ATOM 6316 O O . PRO A 1 797 ? 1.107 -5.135 18.469 1.00 27.62 797 PRO A O 1
ATOM 6319 N N . ASN A 1 798 ? 2.665 -3.748 17.615 1.00 24.09 798 ASN A N 1
ATOM 6320 C CA . ASN A 1 798 ? 3.917 -4.431 17.946 1.00 24.09 798 ASN A CA 1
ATOM 6321 C C . ASN A 1 798 ? 5.075 -3.575 17.448 1.00 24.09 798 ASN A C 1
ATOM 6323 O O . ASN A 1 798 ? 5.055 -3.234 16.241 1.00 24.09 798 ASN A O 1
#

Foldseek 3Di:
DVVVVCVQCVPPVNVVVVVVCVVVVVVVCPDPPNPDPPPDDDPVRCLQQLLNCLLVLVQVSNVVNLVVDPDDLVSLLSSLLSNLLNLNVVNNVCSCPPSPDPVSDDLVSLLSNLLNLNVVVNVVVVVDPDDDHDLLSSLLSNCSNVDPPSNVVSVVVNVVPPDDDDDDLCSLLSQLLSNLLVLHPVSNVVCCVPPVSSLAPHDSLLSNLLNLNVVSVVVLVVVVDPRNQDDLVRLACSLLSNLLNLNQNSNVVCVVVVGGDYAQNSLLSNLLNLNVVSNVCCVVPHDRHHALSSLQSNVVSVSVVSNVVCVVPPVVRDDLVSVLVCLLVLVQVVLVVCVVVVHPSLDPVSLLSNLQALNVVNNVVSVVPDPDDQQEHENAELLHVNSVVVVVVLVVVLRQYDDDPVNLLVNLLNQVVVNVVSCVVCPQPCSDPDRRVPPPCPPALQSSLLNNLLNQNVVSNVVSVVVHPHAHALSSLLNNLLQLNVNSNVSCLVPHDRHHALSSLLSNLLNLRQVSNVVCLVRHPHHHALCSLLNNLLVQNVVNNVVCLVSDDRHHALSSLLSNLLSVNVVSNVVCLVRHDRHHAPSSLLSNLVNLPVVSNVVCVVPCPPPRPPDPCSLLPDDDPSNLVVLLVCVVVPDPCLLSCLLNQVQVSVCVSCVVHQCLPPPCSLVSNLLSPHDLVSVVSCVVSNNDLDVVSLVSCLVVLPLVVNVSSLVSPPDDDPVVNVVSVVSSVVRDDDPPPPPPPPDDDDDDDDDDDDDDDDDDDDDDDDDDDDDDDDDDDDDDDDDDDPDDDDDDDD

Sequence (798 aa):
MDSLFSSVFGNQILNQIIFEHVPIINKKVNIPGAEQRYHSYSWKQLNEVPTLLSKLGYVDQLRSLFARKEIDRFVVQACMKLAIEKGHFNTLKYLFEEANVPDAFSPEVFYHAIKFSQLEIVKYFESKSGLDWDNEEAMLLAPLTNSLEFLIERSKKFESEHKVKLRQPHTLSRLFDNAAAVGSIEMIEWAALNRPSYRTNNYMYHCAARENHIHVLKYLKRLSNPLDVPEASSLMNLYSAAAGNGSLDALKWLKENNIGNSNQNAMNVAAANGHFDAVLWLHENRTEGCNFEAVEMSLRNKHYNIFKWLYCNYPNERHSESVSMMAKKGNLAMLKWLHEQNDQDFNGSLLNDSLKNGNLKVAKWLFENRTEQWETVQIYHVETKGGVEILEWLHEKRIPFNVSQDSLHNASRFGQLEVLKWLQENRGTDLGQNSIPGFNFGQDPNTAMDLAAESGFVDILKWLKENRSAQCSVNAMNKAAGNGKIEALQWLHENTTAGCTGVAYVEAARGGHLNAIQWLHTHRTEKGAPSTIDLAAQRGYLDIIKYLHENRNDGCSKAAMDNAAGSQRLDILKWLHANRTEGFSEAALYKAISSCNLEIITWLFDNNKENLITDLSCLSRFPTPKNLQVISFLRNRGYDVLAALIKQRSYELFMVVFEDSDISHVPNLINVALENNPTDSFIEWLNSKGVEITEEALDIAAKKKNKAQFELLLNKMTQLDPAVKRRRLEQLESIQTTQSGFGSSTFSFGNGGGGFSASSGGGFSASSGGGFSASSGGGFSASSGGSINYQSFFNNPN

Secondary structure (DSSP, 8-state):
-HHHHHHHHHSHHHHHHHHHHHHHHHHHHS-TT---------HHHHTT-HHHHHHHT-HHHHHHHHHHS---HHHHHHHHHHHHHTT-HHHHHHHHHTSS-GGG--HHHHHHHHHTT-HHHHHHHHTSTT----HHHHHHHGGGGT-HHHHHHHHHHHHHT-------HHHHTHHHHHHHHTT-HHHHHHHHHH-GGGGTT--HHHHHHHTT-HHHHHHHHHHT-TTTSPPTTGGGGHHHHHHHTT-HHHHHHHHHTT-S---THHHHHHHHHT-HHHHHHHHHH-SS---HHHHHHHHHTT-HHHHHHHHHH-GGG--HHHHHHHHHTT-HHHHHHHHHTT-TT--THHHHHHHHTT-HHHHHHHHHH--S----EEES-TTSTTHHHHHHHHHHTT--EEE-HHHHHHHHHHT-HHHHHHHHHTTT---SSS--TT--TTS-HHHHHHHHHHHT-HHHHHHHHHHS-----HHHHHHHHHTT-HHHHHHHHHH-S----HHHHHHHHHHT-HHHHHHHHHH---PPPTHHHHHHHHHT-HHHHHHHHHH-SS---HHHHHHHHHTT-HHHHHHHHHH-SS---HHHHHHHHHTT-HHHHHHHHHT-TT------GGGGG---GGGHHHHHHHHHTT---HHHHHHTT-HHHHHHHHTTS--TT-TTHHHHHHHT---HHHHHHHHHTT----HHHHHHHHHTT-HHHHHHHHHH-S---HHHHHHHHHHHHHS---------------------------------------------------------S-----

pLDDT: mean 77.26, std 19.32, range [21.19, 97.44]

InterPro domains:
  IPR002110 Ankyrin repeat [PF12796] (206-285)
  IPR002110 Ankyrin repeat [PF13637] (385-423)
  IPR002110 Ankyrin repeat [PF13637] (536-604)
  IPR002110 Ankyrin repeat [SM00248] (75-104)
  IPR002110 Ankyrin repeat [SM00248] (200-229)
  IPR002110 Ankyrin repeat [SM00248] (262-292)
  IPR002110 Ankyrin repeat [SM00248] (403-433)
  IPR002110 Ankyrin repeat [SM00248] (444-476)
  IPR002110 Ankyrin repeat [SM00248] (528-558)
  IPR002110 Ankyrin repeat [SM00248] (584-615)
  IPR002110 Ankyrin repeat [SM00248] (693-724)
  IPR036770 Ankyrin repeat-containing domain superfamily [G3DSA:1.25.40.20] (194-379)
  IPR036770 Ankyrin repeat-containing domain superfamily [G3DSA:1.25.40.20] (384-499)
  IPR036770 Ankyrin repeat-containing domain superfamily [G3DSA:1.25.40.20] (502-740)
  IPR036770 Ankyrin repeat-containing domain superfamily [SSF48403] (79-258)
  IPR036770 Ankyrin repeat-containing domain superfamily [SSF48403] (206-562)
  IPR036770 Ankyrin repeat-containing domain superfamily [SSF48403] (506-732)
  IPR052050 Secreted Effector and Ankyrin Repeat [PTHR46586] (447-716)